Protein AF-A0AAV7DQA5-F1 (afdb_monomer_lite)

Secondary structure (DSSP, 8-state):
-HHHHTT-HHHHHHHHHTT--TT-B-TTS-BHHHHHHHT--HHHHHHHHHHHHHHTS---------------------------------------------------------------------------------------------SHHHHHHHHHHHHHHHHHHHHHHHHHHHHHHHHHHHHHHHHTT-------------------------------SHHHHHHHHHHHHHHHHHHHHHHHHHHHHHHHHHHHHHHHHHHHHHHHHTTTSSS----------------------------------------TT-HHHHHHHHHHHHHHHHHHHHHHHHHHHHHHHHHHHHHHHHHHHHHHHHHS-HHHHHHHHHHHHHHHHHHHHHHHHHHHHHHHHHHHHHHHHHHHHTT-S---THHHHHHHHHHHHHHHHHHHHHHHHHHHHHHHHHHHHHHTTS----------HHHHHHHHHHHHHHHHHHHHHHHHHHHHHHHHHHHHHHHHHHHHHHHHHS-HHHHHHHHHHHHHHHHHHHHHHHHHHHHHHHHHHHHHHHHHHHHHHHHHHHHHHHHHHHHHHHHHHHHHHHHHHHHHHHHHHHHHHHHHHHHHHHHHHHHHHHHHHHHHHHHHHHHHHHHHHHHHHHHHHHHHHHHHHHHHHHHHHHHHHHHHHHHHHHHHHHHHHHHHHHHHHHHHHHS-HHHHHHHHHHHHHHHHHHHHHHHHHHHHHHHHHHHHHHHHHHHHTT---HHHHHHHHHHHHHHHHHTT--

InterPro domains:
  IPR002110 Ankyrin repeat [PF13637] (2-49)
  IPR002110 Ankyrin repeat [PS50088] (1-27)
  IPR036770 Ankyrin repeat-containing domain superfamily [G3DSA:1.25.40.20] (1-74)
  IPR036770 Ankyrin repeat-containing domain superfamily [SSF48403] (2-50)
  IPR042420 Ankycorbin/UACA [PTHR24129] (221-778)

pLDDT: mean 71.49, std 23.99, range [23.84, 98.25]

Foldseek 3Di:
DVCLLVVPLVVLVVCVVVPPDQCDADPVRDGSLNSNVNNVHVNSNVVSVVSVVCVVPDDDDDDDDDDDDDDDDDDDDDDDDDDDDDDDDDDDDDDDDDDDDDDDDDDDDDDDDDDDDDDDDDDDDDDDDDDDDDDDDDDDDDDDDDDDPPVVVVVVVVVVVVVVVVVVVVVVVVVVVVVVVVVVVVVVVCVVVDDDDDDDDDDDDDDDDDDDDDDDDDDDDDDDDVVVVVVVVVVVVVVVVVVVVVVVVVVVVVVVVVVVVVVVVVVVVVVVVVVPPPDDDDDDDDDDDDDDDDDDDDDDDDDDDDDDDDDDDDDDDDDPDDPPVVVVVVVVVVVVVVVVVVVVVVVVVVVVVVVVVVVVVVVVVVVVVVVDDVVVVVVVVVVVVVVVVVVVVVVVVVVVVVVVVVVVVVVVVVVVVVVPPPPDPPPVVVVVVVVVVVVVVVVVVVVVVVVVVVVVVVVVVVVVPPDDDDDDDDDDDPVVVVVVVVVVVVVVVVVVVVVVVVVVVVVVVVVVVVVVVVVVVCVVVPCPVVVVVVVVVVVVVVVVVVVVVVVVVVVVVVVVVVVVVVVVVVVVVVVVVVVVVVVVVVVVVVVVVVVVVVVVVVVVVVVVVVVVVVVVVVVVVVVVVVVVVVVVVVVVVVVVVVVVVVVVVVVVVVVVVVVVVVVVVVVVVVVVVVVVVVVVVVVVVVVVVVVVVVVVVVVVVVVVVVPDVVVVVVVVVVVVVVVVVVVVVVVVVVVVVVVVVVVVVVQVVCVVVVHHDPVNVVVVVVVVVVVVVPVPPD

Organism: Engystomops pustulosus (NCBI:txid76066)

Sequence (778 aa):
MVACEAGNLSMVDALVQRGASLSASDALGHDSLHFARLSGNPHILSLLLSKTSQEHGMKSPTKPLQHDQVTRLSSERSGTPKKRKAPPPPPISPLQLSDLSSPLSSTSTPLSAKGEVFFSENSSKDDNSPYRREYRDRLSDSTEDSLLDVSSEADHQDTLSQLQAKVVSLTLLNKELQEKLQEKATTEALTDISCDSYHSTQADLNQSVAKNQDAKSPENSDTSFESQIEIVNNEHKLKVMEKTIEDMKIQLEESETKRKSLEDQIRLSYRESLSTETSEVASDMDLQSQGSPSDMKQDISFKPNLQRMSRVEQDEDGVMKTSAESLLVLEEFEALKREYQEVLAESERKENEMNDLRHQIDVVTQSIVNLVPIEKQEEMEKSYCAVIQQLNEENMKLNMKQQELLEEMKRLQKELESKTEPRSPVENGQMEEDMIKTVNDLTKQVNELSLLYSEAQAELEKMRQASLDVSPDFIHKEEHEKLLREVEEGKEKVESDLVDLASQHARILEEVCELKQQLDKEKGHTSTSEHVQVIEEHKLSIANMEMERNELREKIAIQESRIQSLQDELQQEKSMVQEATVTKQLLAERQVSLEDDISDLSTRVNDLLKERETFSVEKDQVIKELSKVKEEKESVRETLRNKEQELEELRRKHGKVQEDLAEVKRLSENTSKMDEDKDKKINELSKEVNKLRDALNSLSQLSFTTSTPKRQSQQLESLQQQVRQLQNQLVETKKQHQEIVSVYRMHLLYAVQGQMDEDVQKVLKQILTMCKSQSQKM

Radius of gyration: 95.24 Å; chains: 1; bounding box: 244×114×324 Å

Structure (mmCIF, N/CA/C/O backbone):
data_AF-A0AAV7DQA5-F1
#
_entry.id   AF-A0AAV7DQA5-F1
#
loop_
_atom_site.group_PDB
_atom_site.id
_atom_site.type_symbol
_atom_site.label_atom_id
_atom_site.label_alt_id
_atom_site.label_comp_id
_atom_site.label_asym_id
_atom_site.label_entity_id
_atom_site.label_seq_id
_atom_site.pdbx_PDB_ins_code
_atom_site.Cartn_x
_atom_site.Cartn_y
_atom_site.Cartn_z
_atom_site.occupancy
_atom_site.B_iso_or_equiv
_atom_site.auth_seq_id
_atom_site.auth_comp_id
_atom_site.auth_asym_id
_atom_site.auth_atom_id
_atom_site.pdbx_PDB_model_num
ATOM 1 N N . MET A 1 1 ? -22.056 23.029 9.380 1.00 87.31 1 MET A N 1
ATOM 2 C CA . MET A 1 1 ? -20.970 23.359 8.425 1.00 87.31 1 MET A CA 1
ATOM 3 C C . MET A 1 1 ? -19.965 22.213 8.411 1.00 87.31 1 MET A C 1
ATOM 5 O O . MET A 1 1 ? -20.412 21.133 8.058 1.00 87.31 1 MET A O 1
ATOM 9 N N . VAL A 1 2 ? -18.716 22.356 8.880 1.00 87.00 2 VAL A N 1
ATOM 10 C CA . VAL A 1 2 ? -17.639 21.339 8.733 1.00 87.00 2 VAL A CA 1
ATOM 11 C C . VAL A 1 2 ? -18.043 19.905 9.130 1.00 87.00 2 VAL A C 1
ATOM 13 O O . VAL A 1 2 ? -17.809 18.967 8.380 1.00 87.00 2 VAL A O 1
ATOM 16 N N . ALA A 1 3 ? -18.728 19.703 10.263 1.00 87.44 3 ALA A N 1
ATOM 17 C CA . ALA A 1 3 ? -19.201 18.366 10.664 1.00 87.44 3 ALA A CA 1
ATOM 18 C C . ALA A 1 3 ? -20.239 17.752 9.695 1.00 87.44 3 ALA A C 1
ATOM 20 O O . ALA A 1 3 ? -20.309 16.534 9.545 1.00 87.44 3 ALA A O 1
ATOM 21 N N . CYS A 1 4 ? -21.036 18.600 9.038 1.00 88.50 4 CYS A N 1
ATOM 22 C CA . CYS A 1 4 ? -22.019 18.214 8.027 1.00 88.50 4 CYS A CA 1
ATOM 23 C C . CYS A 1 4 ? -21.338 17.894 6.690 1.00 88.50 4 CYS A C 1
ATOM 25 O O . CYS A 1 4 ? -21.720 16.928 6.043 1.00 88.50 4 CYS A O 1
ATOM 27 N N . GLU A 1 5 ? -20.334 18.688 6.311 1.00 89.25 5 GLU A N 1
ATOM 28 C CA . GLU A 1 5 ? -19.494 18.528 5.116 1.00 89.25 5 GLU A CA 1
ATOM 29 C C . GLU A 1 5 ? -18.680 17.227 5.168 1.00 89.25 5 GLU A C 1
ATOM 31 O O . GLU A 1 5 ? -18.710 16.434 4.233 1.00 89.25 5 GLU A O 1
ATOM 36 N N . ALA A 1 6 ? -18.070 16.932 6.319 1.00 87.00 6 ALA A N 1
ATOM 37 C CA . ALA A 1 6 ? -17.367 15.678 6.592 1.00 87.00 6 ALA A CA 1
ATOM 38 C C . ALA A 1 6 ? -18.296 14.451 6.766 1.00 87.00 6 ALA A C 1
ATOM 40 O O . ALA A 1 6 ? -17.836 13.386 7.174 1.00 87.00 6 ALA A O 1
ATOM 41 N N . GLY A 1 7 ? -19.608 14.587 6.528 1.00 87.69 7 GLY A N 1
ATOM 42 C CA . GLY A 1 7 ? -20.570 13.476 6.535 1.00 87.69 7 GLY A CA 1
ATOM 43 C C . GLY A 1 7 ? -20.784 12.772 7.886 1.00 87.69 7 GLY A C 1
ATOM 44 O O . GLY A 1 7 ? -21.435 11.724 7.924 1.00 87.69 7 GLY A O 1
ATOM 45 N N . ASN A 1 8 ? -20.277 13.324 8.995 1.00 88.88 8 ASN A N 1
ATOM 46 C CA . ASN A 1 8 ? -20.232 12.663 10.302 1.00 88.88 8 ASN A CA 1
ATOM 47 C C . ASN A 1 8 ? -21.510 12.918 11.122 1.00 88.88 8 ASN A C 1
ATOM 49 O O . ASN A 1 8 ? -21.619 13.904 11.856 1.00 88.88 8 ASN A O 1
ATOM 53 N N . LEU A 1 9 ? -22.473 11.996 11.013 1.00 89.31 9 LEU A N 1
ATOM 54 C CA . LEU A 1 9 ? -23.780 12.087 11.672 1.00 89.31 9 LEU A CA 1
ATOM 55 C C . LEU A 1 9 ? -23.678 12.255 13.196 1.00 89.31 9 LEU A C 1
ATOM 57 O O . LEU A 1 9 ? -24.322 13.146 13.744 1.00 89.31 9 LEU A O 1
ATOM 61 N N . SER A 1 10 ? -22.852 11.449 13.868 1.00 88.69 10 SER A N 1
ATOM 62 C CA . SER A 1 10 ? -22.715 11.462 15.332 1.00 88.69 10 SER A CA 1
ATOM 63 C C . SER A 1 10 ? -22.167 12.793 15.852 1.00 88.69 10 SER A C 1
ATOM 65 O O . SER A 1 10 ? -22.614 13.295 16.882 1.00 88.69 10 SER A O 1
ATOM 67 N N . MET A 1 11 ? -21.225 13.401 15.121 1.00 87.31 11 MET A N 1
ATOM 68 C CA . MET A 1 11 ? -20.684 14.716 15.467 1.00 87.31 11 MET A CA 1
ATOM 69 C C . MET A 1 11 ? -21.691 15.841 15.197 1.00 87.31 11 MET A C 1
ATOM 71 O O . MET A 1 11 ? -21.760 16.785 15.983 1.00 87.31 11 MET A O 1
ATOM 75 N N . VAL A 1 12 ? -22.505 15.746 14.136 1.00 88.62 12 VAL A N 1
ATOM 76 C CA . VAL A 1 12 ? -23.594 16.711 13.902 1.00 88.62 12 VAL A CA 1
ATOM 77 C C . VAL A 1 12 ? -24.660 16.608 14.994 1.00 88.62 12 VAL A C 1
ATOM 79 O O . VAL A 1 12 ? -25.010 17.635 15.567 1.00 88.62 12 VAL A O 1
ATOM 82 N N . ASP A 1 13 ? -25.138 15.408 15.330 1.00 89.25 13 ASP A N 1
ATOM 83 C CA . ASP A 1 13 ? -26.149 15.213 16.378 1.00 89.25 13 ASP A CA 1
ATOM 84 C C . ASP A 1 13 ? -25.668 15.759 17.732 1.00 89.25 13 ASP A C 1
ATOM 86 O O . ASP A 1 13 ? -26.335 16.598 18.337 1.00 89.25 13 ASP A O 1
ATOM 90 N N . ALA A 1 14 ? -24.445 15.414 18.152 1.00 89.62 14 ALA A N 1
ATOM 91 C CA . ALA A 1 14 ? -23.853 15.940 19.381 1.00 89.62 14 ALA A CA 1
ATOM 92 C C . ALA A 1 14 ? -23.756 17.481 19.399 1.00 89.62 14 ALA A C 1
ATOM 94 O O . ALA A 1 14 ? -23.995 18.100 20.437 1.00 89.62 14 ALA A O 1
ATOM 95 N N . LEU A 1 15 ? -23.441 18.127 18.269 1.00 88.94 15 LEU A N 1
ATOM 96 C CA . LEU A 1 15 ? -23.412 19.593 18.163 1.00 88.94 15 LEU A CA 1
ATOM 97 C C . LEU A 1 15 ? -24.819 20.213 18.205 1.00 88.94 15 LEU A C 1
ATOM 99 O O . LEU A 1 15 ? -25.010 21.254 18.835 1.00 88.94 15 LEU A O 1
ATOM 103 N N . VAL A 1 16 ? -25.814 19.569 17.594 1.00 88.25 16 VAL A N 1
ATOM 104 C CA . VAL A 1 16 ? -27.214 20.025 17.611 1.00 88.25 16 VAL A CA 1
ATOM 105 C C . VAL A 1 16 ? -27.836 19.862 18.999 1.00 88.25 16 VAL A C 1
ATOM 107 O O . VAL A 1 16 ? -28.484 20.787 19.487 1.00 88.25 16 VAL A O 1
ATOM 110 N N . GLN A 1 17 ? -27.563 18.758 19.699 1.00 86.88 17 GLN A N 1
ATOM 111 C CA . GLN A 1 17 ? -27.948 18.567 21.104 1.00 86.88 17 GLN A CA 1
ATOM 112 C C . GLN A 1 17 ? -27.283 19.586 22.045 1.00 86.88 17 GLN A C 1
ATOM 114 O O . GLN A 1 17 ? -27.863 19.960 23.063 1.00 86.88 17 GLN A O 1
ATOM 119 N N . ARG A 1 18 ? -26.087 20.081 21.696 1.00 86.56 18 ARG A N 1
ATOM 120 C CA . ARG A 1 18 ? -25.384 21.167 22.406 1.00 86.56 18 ARG A CA 1
ATOM 121 C C . ARG A 1 18 ? -25.876 22.574 22.029 1.00 86.56 18 ARG A C 1
ATOM 123 O O . ARG A 1 18 ? -25.336 23.545 22.551 1.00 86.56 18 ARG A O 1
ATOM 130 N N . GLY A 1 19 ? -26.891 22.700 21.169 1.00 82.69 19 GLY A N 1
ATOM 131 C CA . GLY A 1 19 ? -27.507 23.981 20.811 1.00 82.69 19 GLY A CA 1
ATOM 132 C C . GLY A 1 19 ? -26.763 24.783 19.738 1.00 82.69 19 GLY A C 1
ATOM 133 O O . GLY A 1 19 ? -26.867 26.008 19.724 1.00 82.69 19 GLY A O 1
ATOM 134 N N . ALA A 1 20 ? -26.005 24.131 18.849 1.00 85.44 20 ALA A N 1
ATOM 135 C CA . ALA A 1 20 ? -25.398 24.806 17.700 1.00 85.44 20 ALA A CA 1
ATOM 136 C C . ALA A 1 20 ? -26.469 25.417 16.771 1.00 85.44 20 ALA A C 1
ATOM 138 O O . ALA A 1 20 ? -27.427 24.747 16.383 1.00 85.44 20 ALA A O 1
ATOM 139 N N . SER A 1 21 ? -26.291 26.682 16.384 1.00 81.81 21 SER A N 1
ATOM 140 C CA . SER A 1 21 ? -27.249 27.430 15.564 1.00 81.81 21 SER A CA 1
ATOM 141 C C . SER A 1 21 ? -27.302 26.916 14.121 1.00 81.81 21 SER A C 1
ATOM 143 O O . SER A 1 21 ? -26.366 27.079 13.338 1.00 81.81 21 SER A O 1
ATOM 145 N N . LEU A 1 22 ? -28.436 26.319 13.746 1.00 82.75 22 LEU A N 1
ATOM 146 C CA . LEU A 1 22 ? -28.625 25.727 12.417 1.00 82.75 22 LEU A CA 1
ATOM 147 C C . LEU A 1 22 ? -28.759 26.772 11.303 1.00 82.75 22 LEU A C 1
ATOM 149 O O . LEU A 1 22 ? -28.333 26.521 10.177 1.00 82.75 22 LEU A O 1
ATOM 153 N N . SER A 1 23 ? -29.295 27.947 11.641 1.00 79.88 23 SER A N 1
ATOM 154 C CA . SER A 1 23 ? -29.514 29.089 10.746 1.00 79.88 23 SER A CA 1
ATOM 155 C C . SER A 1 23 ? -28.291 29.997 10.557 1.00 79.88 23 SER A C 1
ATOM 157 O O . SER A 1 23 ? -28.413 31.062 9.954 1.00 79.88 23 SER A O 1
ATOM 159 N N . ALA A 1 24 ? -27.127 29.642 11.111 1.00 82.88 24 ALA A N 1
ATOM 160 C CA . ALA A 1 24 ? -25.890 30.370 10.849 1.00 82.88 24 ALA A CA 1
ATOM 161 C C . ALA A 1 24 ? -25.411 30.108 9.411 1.00 82.88 24 ALA A C 1
ATOM 163 O O . ALA A 1 24 ? -25.448 28.964 8.952 1.00 82.88 24 ALA A O 1
ATOM 164 N N . SER A 1 25 ? -24.918 31.151 8.740 1.00 89.06 25 SER A N 1
ATOM 165 C CA . SER A 1 25 ? -24.274 31.077 7.425 1.00 89.06 25 SER A CA 1
ATOM 166 C C . SER A 1 25 ? -22.779 31.389 7.514 1.00 89.06 25 SER A C 1
ATOM 168 O O . SER A 1 25 ? -22.353 32.140 8.395 1.00 89.06 25 SER A O 1
ATOM 170 N N . ASP A 1 26 ? -21.985 30.834 6.602 1.00 86.75 26 ASP A N 1
ATOM 171 C CA . ASP A 1 26 ? -20.574 31.189 6.430 1.00 86.75 26 ASP A CA 1
ATOM 172 C C . ASP A 1 26 ? -20.399 32.558 5.726 1.00 86.75 26 ASP A C 1
ATOM 174 O O . ASP A 1 26 ? -21.365 33.283 5.464 1.00 86.75 26 ASP A O 1
ATOM 178 N N . ALA A 1 27 ? -19.151 32.920 5.407 1.00 84.88 27 ALA A N 1
ATOM 179 C CA . ALA A 1 27 ? -18.816 34.155 4.690 1.00 84.88 27 ALA A CA 1
ATOM 180 C C . ALA A 1 27 ? -19.253 34.173 3.206 1.00 84.88 27 ALA A C 1
ATOM 182 O O . ALA A 1 27 ? -19.186 35.224 2.570 1.00 84.88 27 ALA A O 1
ATOM 183 N N . LEU A 1 28 ? -19.698 33.037 2.660 1.00 84.31 28 LEU A N 1
ATOM 184 C CA . LEU A 1 28 ? -20.232 32.882 1.303 1.00 84.31 28 LEU A CA 1
ATOM 185 C C . LEU A 1 28 ? -21.775 32.836 1.289 1.00 84.31 28 LEU A C 1
ATOM 187 O O . LEU A 1 28 ? -22.383 32.897 0.222 1.00 84.31 28 LEU A O 1
ATOM 191 N N . GLY A 1 29 ? -22.414 32.768 2.463 1.00 86.19 29 GLY A N 1
ATOM 192 C CA . GLY A 1 29 ? -23.865 32.668 2.628 1.00 86.19 29 GLY A CA 1
ATOM 193 C C . GLY A 1 29 ? -24.399 31.235 2.737 1.00 86.19 29 GLY A C 1
ATOM 194 O O . GLY A 1 29 ? -25.616 31.048 2.742 1.00 86.19 29 GLY A O 1
ATOM 195 N N . HIS A 1 30 ? -23.536 30.222 2.846 1.00 87.88 30 HIS A N 1
ATOM 196 C CA . HIS A 1 30 ? -23.939 28.821 2.974 1.00 87.88 30 HIS A CA 1
ATOM 197 C C . HIS A 1 30 ? -24.278 28.462 4.424 1.00 87.88 30 HIS A C 1
ATOM 199 O O . HIS A 1 30 ? -23.484 28.687 5.338 1.00 87.88 30 HIS A O 1
ATOM 205 N N . ASP A 1 31 ? -25.451 27.868 4.637 1.00 88.25 31 ASP A N 1
ATOM 206 C CA . ASP A 1 31 ? -25.908 27.387 5.941 1.00 88.25 31 ASP A CA 1
ATOM 207 C C . ASP A 1 31 ? -25.460 25.940 6.223 1.00 88.25 31 ASP A C 1
ATOM 209 O O . ASP A 1 31 ? -24.885 25.247 5.379 1.00 88.25 31 ASP A O 1
ATOM 213 N N . SER A 1 32 ? -25.742 25.426 7.425 1.00 87.75 32 SER A N 1
ATOM 214 C CA . SER A 1 32 ? -25.420 24.025 7.743 1.00 87.75 32 SER A CA 1
ATOM 215 C C . SER A 1 32 ? -26.210 22.999 6.914 1.00 87.75 32 SER A C 1
ATOM 217 O O . SER A 1 32 ? -25.778 21.848 6.830 1.00 87.75 32 SER A O 1
ATOM 219 N N . LEU A 1 33 ? -27.318 23.395 6.275 1.00 88.19 33 LEU A N 1
ATOM 220 C CA . LEU A 1 33 ? -28.106 22.538 5.388 1.00 88.19 33 LEU A CA 1
ATOM 221 C C . LEU A 1 33 ? -27.451 22.394 4.003 1.00 88.19 33 LEU A C 1
ATOM 223 O O . LEU A 1 33 ? -27.490 21.307 3.430 1.00 88.19 33 LEU A O 1
ATOM 227 N N . HIS A 1 34 ? -26.800 23.440 3.487 1.00 87.69 34 HIS A N 1
ATOM 228 C CA . HIS A 1 34 ? -26.013 23.411 2.253 1.00 87.69 34 HIS A CA 1
ATOM 229 C C . HIS A 1 34 ? -24.895 22.362 2.339 1.00 87.69 34 HIS A C 1
ATOM 231 O O . HIS A 1 34 ? -24.847 21.441 1.524 1.00 87.69 34 HIS A O 1
ATOM 237 N N . PHE A 1 35 ? -24.067 22.417 3.386 1.00 87.81 35 PHE A N 1
ATOM 238 C CA . PHE A 1 35 ? -22.996 21.435 3.607 1.00 87.81 35 PHE A CA 1
ATOM 239 C C . PHE A 1 35 ? -23.515 20.002 3.819 1.00 87.81 35 PHE A C 1
ATOM 241 O O . PHE A 1 35 ? -22.869 19.047 3.397 1.00 87.81 35 PHE A O 1
ATOM 248 N N . ALA A 1 36 ? -24.704 19.835 4.409 1.00 88.56 36 ALA A N 1
ATOM 249 C CA . ALA A 1 36 ? -25.362 18.531 4.521 1.00 88.56 36 ALA A CA 1
ATOM 250 C C . ALA A 1 36 ? -25.915 17.995 3.185 1.00 88.56 36 ALA A C 1
ATOM 252 O O . ALA A 1 36 ? -26.114 16.790 3.051 1.00 88.56 36 ALA A O 1
ATOM 253 N N . ARG A 1 37 ? -26.169 18.861 2.191 1.00 87.81 37 ARG A N 1
ATOM 254 C CA . ARG A 1 37 ? -26.486 18.436 0.815 1.00 87.81 37 ARG A CA 1
ATOM 255 C C . ARG A 1 37 ? -25.220 18.034 0.063 1.00 87.81 37 ARG A C 1
ATOM 257 O O . ARG A 1 37 ? -25.244 17.022 -0.627 1.00 87.81 37 ARG A O 1
ATOM 264 N N . LEU A 1 38 ? -24.129 18.789 0.230 1.00 87.44 38 LEU A N 1
ATOM 265 C CA . LEU A 1 38 ? -22.836 18.497 -0.402 1.00 87.44 38 LEU A CA 1
ATOM 266 C C . LEU A 1 38 ? -22.259 17.139 0.024 1.00 87.44 38 LEU A C 1
ATOM 268 O O . LEU A 1 38 ? -21.748 16.412 -0.820 1.00 87.44 38 LEU A O 1
ATOM 272 N N . SER A 1 39 ? -22.390 16.758 1.299 1.00 86.19 39 SER A N 1
ATOM 273 C CA . SER A 1 39 ? -21.899 15.463 1.797 1.00 86.19 39 SER A CA 1
ATOM 274 C C . SER A 1 39 ? -22.774 14.257 1.436 1.00 86.19 39 SER A C 1
ATOM 276 O O . SER A 1 39 ? -22.449 13.130 1.805 1.00 86.19 39 SER A O 1
ATOM 278 N N . GLY A 1 40 ? -23.903 14.469 0.749 1.00 83.31 40 GLY A N 1
ATOM 279 C CA . GLY A 1 40 ? -24.780 13.407 0.246 1.00 83.31 40 GLY A CA 1
ATOM 280 C C . GLY A 1 40 ? -25.472 12.543 1.309 1.00 83.31 40 GLY A C 1
ATOM 281 O O . GLY A 1 40 ? -26.176 11.604 0.944 1.00 83.31 40 GLY A O 1
ATOM 282 N N . ASN A 1 41 ? -25.306 12.826 2.607 1.00 86.50 41 ASN A N 1
ATOM 283 C CA . ASN A 1 41 ? -25.798 11.971 3.689 1.00 86.50 41 ASN A CA 1
ATOM 284 C C . ASN A 1 41 ? -27.268 12.303 4.055 1.00 86.50 41 ASN A C 1
ATOM 286 O O . ASN A 1 41 ? -27.527 13.320 4.715 1.00 86.50 41 ASN A O 1
ATOM 290 N N . PRO A 1 42 ? -28.253 11.447 3.703 1.00 84.94 42 PRO A N 1
ATOM 291 C CA . PRO A 1 42 ? -29.670 11.744 3.916 1.00 84.94 42 PRO A CA 1
ATOM 292 C C . PRO A 1 42 ? -30.061 11.779 5.400 1.00 84.94 42 PRO A C 1
ATOM 294 O O . PRO A 1 42 ? -31.023 12.459 5.759 1.00 84.94 42 PRO A O 1
ATOM 297 N N . HIS A 1 43 ? -29.318 11.103 6.281 1.00 85.62 43 HIS A N 1
ATOM 298 C CA . HIS A 1 43 ? -29.600 11.111 7.717 1.00 85.62 43 HIS A CA 1
ATOM 299 C C . HIS A 1 43 ? -29.237 12.453 8.359 1.00 85.62 43 HIS A C 1
ATOM 301 O O . HIS A 1 43 ? -29.997 12.949 9.189 1.00 85.62 43 HIS A O 1
ATOM 307 N N . ILE A 1 44 ? -28.143 13.091 7.923 1.00 87.50 44 ILE A N 1
ATOM 308 C CA . ILE A 1 44 ? -27.776 14.444 8.374 1.00 87.50 44 ILE A CA 1
ATOM 309 C C . ILE A 1 44 ? -28.825 15.454 7.902 1.00 87.50 44 ILE A C 1
ATOM 311 O O . ILE A 1 44 ? -29.289 16.274 8.695 1.00 87.50 44 ILE A O 1
ATOM 315 N N . LEU A 1 45 ? -29.267 15.355 6.643 1.00 86.81 45 LEU A N 1
ATOM 316 C CA . LEU A 1 45 ? -30.355 16.184 6.117 1.00 86.81 45 LEU A CA 1
ATOM 317 C C . LEU A 1 45 ? -31.654 16.001 6.913 1.00 86.81 45 LEU A C 1
ATOM 319 O O . LEU A 1 45 ? -32.257 16.989 7.326 1.00 86.81 45 LEU A O 1
ATOM 323 N N . SER A 1 46 ? -32.060 14.758 7.183 1.00 85.50 46 SER A N 1
ATOM 324 C CA . SER A 1 46 ? -33.260 14.461 7.974 1.00 85.50 46 SER A CA 1
ATOM 325 C C . SER A 1 46 ? -33.161 14.998 9.406 1.00 85.50 46 SER A C 1
ATOM 327 O O . SER A 1 46 ? -34.137 15.542 9.925 1.00 85.50 46 SER A O 1
ATOM 329 N N . LEU A 1 47 ? -31.992 14.891 10.046 1.00 86.62 47 LEU A N 1
ATOM 330 C CA . LEU A 1 47 ? -31.759 15.401 11.397 1.00 86.62 47 LEU A CA 1
ATOM 331 C C . LEU A 1 47 ? -31.897 16.930 11.434 1.00 86.62 47 LEU A C 1
ATOM 333 O O . LEU A 1 47 ? -32.690 17.454 12.219 1.00 86.62 47 LEU A O 1
ATOM 337 N N . LEU A 1 48 ? -31.216 17.642 10.531 1.00 84.94 48 LEU A N 1
ATOM 338 C CA . LEU A 1 48 ? -31.280 19.105 10.432 1.00 84.94 48 LEU A CA 1
ATOM 339 C C . LEU A 1 48 ? -32.691 19.615 10.087 1.00 84.94 48 LEU A C 1
ATOM 341 O O . LEU A 1 48 ? -33.162 20.578 10.696 1.00 84.94 48 LEU A O 1
ATOM 345 N N . LEU A 1 49 ? -33.398 18.954 9.164 1.00 83.81 49 LEU A N 1
ATOM 346 C CA . LEU A 1 49 ? -34.774 19.310 8.792 1.00 83.81 49 LEU A CA 1
ATOM 347 C C . LEU A 1 49 ? -35.768 19.050 9.934 1.00 83.81 49 LEU A C 1
ATOM 349 O O . LEU A 1 49 ? -36.650 19.873 10.180 1.00 83.81 49 LEU A O 1
ATOM 353 N N . SER A 1 50 ? -35.606 17.955 10.685 1.00 83.19 50 SER A N 1
ATOM 354 C CA . SER A 1 50 ? -36.453 17.676 11.853 1.00 83.19 50 SER A CA 1
ATOM 355 C C . SER A 1 50 ? -36.273 18.715 12.968 1.00 83.19 50 SER A C 1
ATOM 357 O O . SER A 1 50 ? -37.245 19.094 13.619 1.00 83.19 50 SER A O 1
ATOM 359 N N . LYS A 1 51 ? -35.047 19.224 13.161 1.00 77.06 51 LYS A N 1
ATOM 360 C CA . LYS A 1 51 ? -34.712 20.158 14.245 1.00 77.06 51 LYS A CA 1
ATOM 361 C C . LYS A 1 51 ? -35.045 21.610 13.911 1.00 77.06 51 LYS A C 1
ATOM 363 O O . LYS A 1 51 ? -35.655 22.277 14.741 1.00 77.06 51 LYS A O 1
ATOM 368 N N . THR A 1 52 ? -34.790 22.060 12.682 1.00 68.12 52 THR A N 1
ATOM 369 C CA . THR A 1 52 ? -35.294 23.363 12.193 1.00 68.12 52 THR A CA 1
ATOM 370 C C . THR A 1 52 ? -36.827 23.434 12.218 1.00 68.12 52 THR A C 1
ATOM 372 O O . THR A 1 52 ? -37.390 24.462 12.586 1.00 68.12 52 THR A O 1
ATOM 375 N N . SER A 1 53 ? -37.524 22.322 11.951 1.00 60.16 53 SER A N 1
ATOM 376 C CA . SER A 1 53 ? -38.991 22.249 12.073 1.00 60.16 53 SER A CA 1
ATOM 377 C C . SER A 1 53 ? -39.507 22.363 13.519 1.00 60.16 53 SER A C 1
ATOM 379 O O . SER A 1 53 ? -40.646 22.778 13.724 1.00 60.16 53 SER A O 1
ATOM 381 N N . GLN A 1 54 ? -38.697 22.027 14.534 1.00 56.00 54 GLN A N 1
ATOM 382 C CA . GLN A 1 54 ? -39.069 22.195 15.949 1.00 56.00 54 GLN A CA 1
ATOM 383 C C . GLN A 1 54 ? -38.895 23.643 16.445 1.00 56.00 54 GLN A C 1
ATOM 385 O O . GLN A 1 54 ? -39.602 24.059 17.364 1.00 56.00 54 GLN A O 1
ATOM 390 N N . GLU A 1 55 ? -38.009 24.431 15.830 1.00 45.31 55 GLU A N 1
ATOM 391 C CA . GLU A 1 55 ? -37.616 25.764 16.316 1.00 45.31 55 GLU A CA 1
ATOM 392 C C . GLU A 1 55 ? -38.741 26.815 16.204 1.00 45.31 55 GLU A C 1
ATOM 394 O O . GLU A 1 55 ? -38.863 27.699 17.051 1.00 45.31 55 GLU A O 1
ATOM 399 N N . HIS A 1 56 ? -39.657 26.665 15.240 1.00 42.19 56 HIS A N 1
ATOM 400 C CA . HIS A 1 56 ? -40.872 27.489 15.141 1.00 42.19 56 HIS A CA 1
ATOM 401 C C . HIS A 1 56 ? -42.016 27.063 16.089 1.00 42.19 56 HIS A C 1
ATOM 403 O O . HIS A 1 56 ? -43.059 27.719 16.121 1.00 42.19 56 HIS A O 1
ATOM 409 N N . GLY A 1 57 ? -41.859 25.973 16.851 1.00 40.38 57 GLY A N 1
ATOM 410 C CA . GLY A 1 57 ? -42.967 25.309 17.548 1.00 40.38 57 GLY A CA 1
ATOM 411 C C . GLY A 1 57 ? -43.242 25.733 18.997 1.00 40.38 57 GLY A C 1
ATOM 412 O O . GLY A 1 57 ? -44.349 25.495 19.480 1.00 40.38 57 GLY A O 1
ATOM 413 N N . MET A 1 58 ? -42.281 26.328 19.720 1.00 37.06 58 MET A N 1
ATOM 414 C CA . MET A 1 58 ? -42.376 26.457 21.187 1.00 37.06 58 MET A CA 1
ATOM 415 C C . MET A 1 58 ? -42.248 27.890 21.720 1.00 37.06 58 MET A C 1
ATOM 417 O O . MET A 1 58 ? -41.308 28.623 21.428 1.00 37.06 58 MET A O 1
ATOM 421 N N . LYS A 1 59 ? -43.219 28.276 22.557 1.00 35.56 59 LYS A N 1
ATOM 422 C CA . LYS A 1 59 ? -43.264 29.555 23.285 1.00 35.56 59 LYS A CA 1
ATOM 423 C C . LYS A 1 59 ? -42.549 29.418 24.635 1.00 35.56 59 LYS A C 1
ATOM 425 O O . LYS A 1 59 ? -42.654 28.380 25.281 1.00 35.56 59 LYS A O 1
ATOM 430 N N . SER A 1 60 ? -41.891 30.485 25.086 1.00 31.83 60 SER A N 1
ATOM 431 C CA . SER A 1 60 ? -41.289 30.587 26.428 1.00 31.83 60 SER A CA 1
ATOM 432 C C . SER A 1 60 ? -42.347 30.470 27.543 1.00 31.83 60 SER A C 1
ATOM 434 O O . SER A 1 60 ? -43.490 30.897 27.346 1.00 31.83 60 SER A O 1
ATOM 436 N N . PRO A 1 61 ? -42.011 29.861 28.700 1.00 39.62 61 PRO A N 1
ATOM 437 C CA . PRO A 1 61 ? -41.231 30.516 29.772 1.00 39.62 61 PRO A CA 1
ATOM 438 C C . PRO A 1 61 ? -40.095 29.602 30.328 1.00 39.62 61 PRO A C 1
ATOM 440 O O . PRO A 1 61 ? -39.983 28.455 29.923 1.00 39.62 61 PRO A O 1
ATOM 443 N N . THR A 1 62 ? -39.165 29.998 31.214 1.00 33.06 62 THR A N 1
ATOM 444 C CA . THR A 1 62 ? -39.347 30.605 32.555 1.00 33.06 62 THR A CA 1
ATOM 445 C C . THR A 1 62 ? -38.042 31.248 33.083 1.00 33.06 62 THR A C 1
ATOM 447 O O . THR A 1 62 ? -36.963 31.027 32.545 1.00 33.06 62 THR A O 1
ATOM 450 N N . LYS A 1 63 ? -38.143 32.082 34.130 1.00 31.42 63 LYS A N 1
ATOM 451 C CA . LYS A 1 63 ? -37.044 32.843 34.763 1.00 31.42 63 LYS A CA 1
ATOM 452 C C . LYS A 1 63 ? -36.174 31.975 35.702 1.00 31.42 63 LYS A C 1
ATOM 454 O O . LYS A 1 63 ? -36.753 31.174 36.433 1.00 31.42 63 LYS A O 1
ATOM 459 N N . PRO A 1 64 ? -34.854 32.223 35.817 1.00 31.61 64 PRO A N 1
ATOM 460 C CA . PRO A 1 64 ? -34.042 31.762 36.948 1.00 31.61 64 PRO A CA 1
ATOM 461 C C . PRO A 1 64 ? -34.183 32.682 38.183 1.00 31.61 64 PRO A C 1
ATOM 463 O O . PRO A 1 64 ? -34.540 33.857 38.056 1.00 31.61 64 PRO A O 1
ATOM 466 N N . LEU A 1 65 ? -33.877 32.150 39.374 1.00 32.06 65 LEU A N 1
ATOM 467 C CA . LEU A 1 65 ? -33.778 32.892 40.647 1.00 32.06 65 LEU A CA 1
ATOM 468 C C . LEU A 1 65 ? -32.303 33.128 41.064 1.00 32.06 65 LEU A C 1
ATOM 470 O O . LEU A 1 65 ? -31.392 32.856 40.289 1.00 32.06 65 LEU A O 1
ATOM 474 N N . GLN A 1 66 ? -32.078 33.730 42.239 1.00 32.84 66 GLN A N 1
ATOM 475 C CA . GLN A 1 66 ? -30.809 34.361 42.656 1.00 32.84 66 GLN A CA 1
ATOM 476 C C . GLN A 1 66 ? -29.970 33.547 43.672 1.00 32.84 66 GLN A C 1
ATOM 478 O O . GLN A 1 66 ? -30.458 32.577 44.242 1.00 32.84 66 GLN A O 1
ATOM 483 N N . HIS A 1 67 ? -28.769 34.079 43.969 1.00 28.41 67 HIS A N 1
ATOM 484 C CA . HIS A 1 67 ? -27.733 33.646 44.936 1.00 28.41 67 HIS A CA 1
ATOM 485 C C . HIS A 1 67 ? -26.882 32.413 44.539 1.00 28.41 67 HIS A C 1
ATOM 487 O O . HIS A 1 67 ? -27.357 31.536 43.831 1.00 28.41 67 HIS A O 1
ATOM 493 N N . ASP A 1 68 ? -25.598 32.313 44.923 1.00 29.44 68 ASP A N 1
ATOM 494 C CA . ASP A 1 68 ? -24.796 33.185 45.815 1.00 29.44 68 ASP A CA 1
ATOM 495 C C . ASP A 1 68 ? -23.412 33.593 45.227 1.00 29.44 68 ASP A C 1
ATOM 497 O O . ASP A 1 68 ? -23.068 33.277 44.091 1.00 29.44 68 ASP A O 1
ATOM 501 N N . GLN A 1 69 ? -22.654 34.384 45.990 1.00 33.88 69 GLN A N 1
ATOM 502 C CA . GLN A 1 69 ? -21.405 35.079 45.650 1.00 33.88 69 GLN A CA 1
ATOM 503 C C . GLN A 1 69 ? -20.161 34.168 45.583 1.00 33.88 69 GLN A C 1
ATOM 505 O O . GLN A 1 69 ? -20.091 33.183 46.308 1.00 33.88 69 GLN A O 1
ATOM 510 N N . VAL A 1 70 ? -19.102 34.618 44.880 1.00 30.48 70 VAL A N 1
ATOM 511 C CA . VAL A 1 70 ? -17.766 34.866 45.491 1.00 30.48 70 VAL A CA 1
ATOM 512 C C . VAL A 1 70 ? -16.809 35.662 44.562 1.00 30.48 70 VAL A C 1
ATOM 514 O O . VAL A 1 70 ? -16.380 35.212 43.511 1.00 30.48 70 VAL A O 1
ATOM 517 N N . THR A 1 71 ? -16.463 36.873 45.013 1.00 29.41 71 THR A N 1
ATOM 518 C CA . THR A 1 71 ? -15.127 37.521 44.969 1.00 29.41 71 THR A CA 1
ATOM 519 C C . THR A 1 71 ? -14.332 37.738 43.652 1.00 29.41 71 THR A C 1
ATOM 521 O O . THR A 1 71 ? -13.372 37.024 43.397 1.00 29.41 71 THR A O 1
ATOM 524 N N . ARG A 1 72 ? -14.522 38.940 43.056 1.00 30.31 72 ARG A N 1
ATOM 525 C CA . ARG A 1 72 ? -13.480 39.873 42.503 1.00 30.31 72 ARG A CA 1
ATOM 526 C C . ARG A 1 72 ? -12.657 39.407 41.259 1.00 30.31 72 ARG A C 1
ATOM 528 O O . ARG A 1 72 ? -12.709 38.249 40.895 1.00 30.31 72 ARG A O 1
ATOM 535 N N . LEU A 1 73 ? -11.899 40.242 40.520 1.00 31.03 73 LEU A N 1
ATOM 536 C CA . LEU A 1 73 ? -11.464 41.661 40.612 1.00 31.03 73 LEU A CA 1
ATOM 537 C C . LEU A 1 73 ? -11.577 42.381 39.234 1.00 31.03 73 LEU A C 1
ATOM 539 O O . LEU A 1 73 ? -11.446 41.714 38.222 1.00 31.03 73 LEU A O 1
ATOM 543 N N . SER A 1 74 ? -11.692 43.729 39.242 1.00 27.22 74 SER A N 1
ATOM 544 C CA . SER A 1 74 ? -11.118 44.747 38.297 1.00 27.22 74 SER A CA 1
ATOM 545 C C . SER A 1 74 ? -11.149 44.572 36.755 1.00 27.22 74 SER A C 1
ATOM 547 O O . SER A 1 74 ? -10.888 43.495 36.253 1.00 27.22 74 SER A O 1
ATOM 549 N N . SER A 1 75 ? -11.222 45.617 35.913 1.00 29.53 75 SER A N 1
ATOM 550 C CA . SER A 1 75 ? -11.523 47.066 36.030 1.00 29.53 75 SER A CA 1
ATOM 551 C C . SER A 1 75 ? -11.551 47.670 34.597 1.00 29.53 75 SER A C 1
ATOM 553 O O . SER A 1 75 ? -11.212 46.973 33.651 1.00 29.53 75 SER A O 1
ATOM 555 N N . GLU A 1 76 ? -11.856 48.970 34.469 1.00 30.22 76 GLU A N 1
ATOM 556 C CA . GLU A 1 76 ? -11.854 49.810 33.245 1.00 30.22 76 GLU A CA 1
ATOM 557 C C . GLU A 1 76 ? -13.067 49.669 32.279 1.00 30.22 76 GLU A C 1
ATOM 559 O O . GLU A 1 76 ? -13.551 48.576 32.027 1.00 30.22 76 GLU A O 1
ATOM 564 N N . ARG A 1 77 ? -13.638 50.751 31.700 1.00 33.75 77 ARG A N 1
ATOM 565 C CA . ARG A 1 77 ? -13.473 52.204 31.973 1.00 33.75 77 ARG A CA 1
ATOM 566 C C . ARG A 1 77 ? -14.600 53.080 31.378 1.00 33.75 77 ARG A C 1
ATOM 568 O O . ARG A 1 77 ? -14.901 52.991 30.200 1.00 33.75 77 ARG A O 1
ATOM 575 N N . SER A 1 78 ? -15.109 54.009 32.199 1.00 33.41 78 SER A N 1
ATOM 576 C CA . SER A 1 78 ? -15.788 55.288 31.865 1.00 33.41 78 SER A CA 1
ATOM 577 C C . SER A 1 78 ? -16.992 55.353 30.896 1.00 33.41 78 SER A C 1
ATOM 579 O O . SER A 1 78 ? -16.860 55.216 29.689 1.00 33.41 78 SER A O 1
ATOM 581 N N . GLY A 1 79 ? -18.127 55.858 31.405 1.00 33.62 79 GLY A N 1
ATOM 582 C CA . GLY A 1 79 ? -19.211 56.474 30.614 1.00 33.62 79 GLY A CA 1
ATOM 583 C C . GLY A 1 79 ? -20.332 57.008 31.522 1.00 33.62 79 GLY A C 1
ATOM 584 O O . GLY A 1 79 ? -20.803 56.271 32.380 1.00 33.62 79 GLY A O 1
ATOM 585 N N . THR A 1 80 ? -20.735 58.287 31.415 1.00 37.47 80 THR A N 1
ATOM 586 C CA . THR A 1 80 ? -21.664 58.929 32.388 1.00 37.47 80 THR A CA 1
ATOM 587 C C . THR A 1 80 ? -22.943 59.533 31.763 1.00 37.47 80 THR A C 1
ATOM 589 O O . THR A 1 80 ? -22.940 59.861 30.579 1.00 37.47 80 THR A O 1
ATOM 592 N N . PRO A 1 81 ? -24.060 59.675 32.523 1.00 50.62 81 PRO A N 1
ATOM 593 C CA . PRO A 1 81 ? -25.419 59.773 31.956 1.00 50.62 81 PRO A CA 1
ATOM 594 C C . PRO A 1 81 ? -26.080 61.169 32.047 1.00 50.62 81 PRO A C 1
ATOM 596 O O . PRO A 1 81 ? -25.586 62.051 32.754 1.00 50.62 81 PRO A O 1
ATOM 599 N N . LYS A 1 82 ? -27.271 61.352 31.431 1.00 36.97 82 LYS A N 1
ATOM 600 C CA . LYS A 1 82 ? -28.223 62.458 31.735 1.00 36.97 82 LYS A CA 1
ATOM 601 C C . LYS A 1 82 ? -29.666 62.265 31.192 1.00 36.97 82 LYS A C 1
ATOM 603 O O . LYS A 1 82 ? -29.849 62.325 29.990 1.00 36.97 82 LYS A O 1
ATOM 608 N N . LYS A 1 83 ? -30.656 62.300 32.115 1.00 34.09 83 LYS A N 1
ATOM 609 C CA . LYS A 1 83 ? -31.952 63.063 32.073 1.00 34.09 83 LYS A CA 1
ATOM 610 C C . LYS A 1 83 ? -33.024 62.743 30.983 1.00 34.09 83 LYS A C 1
ATOM 612 O O . LYS A 1 83 ? -32.667 62.420 29.870 1.00 34.09 83 LYS A O 1
ATOM 617 N N . ARG A 1 84 ? -34.350 62.966 31.166 1.00 39.16 84 ARG A N 1
ATOM 618 C CA . ARG A 1 84 ? -35.303 63.030 32.327 1.00 39.16 84 ARG A CA 1
ATOM 619 C C . ARG A 1 84 ? -36.759 63.283 31.811 1.00 39.16 84 ARG A C 1
ATOM 621 O O . ARG A 1 84 ? -36.901 63.941 30.790 1.00 39.16 84 ARG A O 1
ATOM 628 N N . LYS A 1 85 ? -37.780 63.013 32.658 1.00 33.50 85 LYS A N 1
ATOM 629 C CA . LYS A 1 85 ? -39.183 63.559 32.659 1.00 33.50 85 LYS A CA 1
ATOM 630 C C . LYS A 1 85 ? -40.254 62.825 31.794 1.00 33.50 85 LYS A C 1
ATOM 632 O O . LYS A 1 85 ? -39.901 61.954 31.015 1.00 33.50 85 LYS A O 1
ATOM 637 N N . ALA A 1 86 ? -41.550 63.107 32.045 1.00 31.98 86 ALA A N 1
ATOM 638 C CA . ALA A 1 86 ? -42.745 62.342 31.599 1.00 31.98 86 ALA A CA 1
ATOM 639 C C . ALA A 1 86 ? -44.034 63.251 31.438 1.00 31.98 86 ALA A C 1
ATOM 641 O O . ALA A 1 86 ? -43.821 64.443 31.222 1.00 31.98 86 ALA A O 1
ATOM 642 N N . PRO A 1 87 ? -45.316 62.777 31.498 1.00 54.47 87 PRO A N 1
ATOM 643 C CA . PRO A 1 87 ? -46.392 62.854 30.459 1.00 54.47 87 PRO A CA 1
ATOM 644 C C . PRO A 1 87 ? -47.557 63.843 30.866 1.00 54.47 87 PRO A C 1
ATOM 646 O O . PRO A 1 87 ? -47.206 64.754 31.621 1.00 54.47 87 PRO A O 1
ATOM 649 N N . PRO A 1 88 ? -48.896 63.759 30.532 1.00 48.44 88 PRO A N 1
ATOM 650 C CA . PRO A 1 88 ? -49.708 62.829 29.690 1.00 48.44 88 PRO A CA 1
ATOM 651 C C . PRO A 1 88 ? -50.672 63.368 28.543 1.00 48.44 88 PRO A C 1
ATOM 653 O O . PRO A 1 88 ? -50.147 63.448 27.437 1.00 48.44 88 PRO A O 1
ATOM 656 N N . PRO A 1 89 ? -52.027 63.594 28.643 1.00 51.53 89 PRO A N 1
ATOM 657 C CA . PRO A 1 89 ? -53.016 63.127 27.611 1.00 51.53 89 PRO A CA 1
ATOM 658 C C . PRO A 1 89 ? -54.069 64.201 27.142 1.00 51.53 89 PRO A C 1
ATOM 660 O O . PRO A 1 89 ? -53.832 65.371 27.452 1.00 51.53 89 PRO A O 1
ATOM 663 N N . PRO A 1 90 ? -55.273 63.915 26.539 1.00 60.00 90 PRO A N 1
ATOM 664 C CA . PRO A 1 90 ? -55.890 62.744 25.837 1.00 60.00 90 PRO A CA 1
ATOM 665 C C . PRO A 1 90 ? -56.248 63.129 24.343 1.00 60.00 90 PRO A C 1
ATOM 667 O O . PRO A 1 90 ? -55.298 63.583 23.711 1.00 60.00 90 PRO A O 1
ATOM 670 N N . PRO A 1 91 ? -57.481 63.125 23.726 1.00 48.72 91 PRO A N 1
ATOM 671 C CA . PRO A 1 91 ? -58.736 62.310 23.799 1.00 48.72 91 PRO A CA 1
ATOM 672 C C . PRO A 1 91 ? -59.472 61.911 22.452 1.00 48.72 91 PRO A C 1
ATOM 674 O O . PRO A 1 91 ? -59.342 62.586 21.441 1.00 48.72 91 PRO A O 1
ATOM 677 N N . ILE A 1 92 ? -60.416 60.941 22.538 1.00 33.66 92 ILE A N 1
ATOM 678 C CA . ILE A 1 92 ? -61.669 60.719 21.726 1.00 33.66 92 ILE A CA 1
ATOM 679 C C . ILE A 1 92 ? -61.606 60.172 20.255 1.00 33.66 92 ILE A C 1
ATOM 681 O O . ILE A 1 92 ? -60.643 60.353 19.524 1.00 33.66 92 ILE A O 1
ATOM 685 N N . SER A 1 93 ? -62.661 59.412 19.888 1.00 34.41 93 SER A N 1
ATOM 686 C CA . SER A 1 93 ? -62.892 58.473 18.742 1.00 34.41 93 SER A CA 1
ATOM 687 C C . SER A 1 93 ? -63.794 59.084 17.610 1.00 34.41 93 SER A C 1
ATOM 689 O O . SER A 1 93 ? -63.976 60.300 17.691 1.00 34.41 93 SER A O 1
ATOM 691 N N . PRO A 1 94 ? -64.443 58.372 16.622 1.00 47.03 94 PRO A N 1
ATOM 692 C CA . PRO A 1 94 ? -64.590 56.914 16.327 1.00 47.03 94 PRO A CA 1
ATOM 693 C C . PRO A 1 94 ? -64.591 56.464 14.814 1.00 47.03 94 PRO A C 1
ATOM 695 O O . PRO A 1 94 ? -64.311 57.259 13.927 1.00 47.03 94 PRO A O 1
ATOM 698 N N . LEU A 1 95 ? -65.021 55.199 14.571 1.00 31.53 95 LEU A N 1
ATOM 699 C CA . LEU A 1 95 ? -65.572 54.547 13.341 1.00 31.53 95 LEU A CA 1
ATOM 700 C C . LEU A 1 95 ? -64.652 53.764 12.359 1.00 31.53 9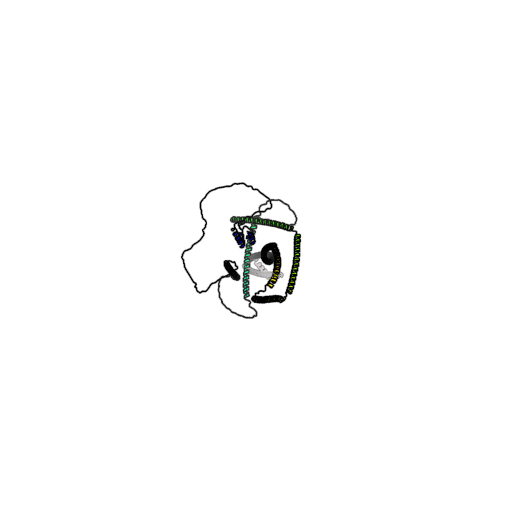5 LEU A C 1
ATOM 702 O O . LEU A 1 95 ? -63.915 54.370 11.599 1.00 31.53 95 LEU A O 1
ATOM 706 N N . GLN A 1 96 ? -64.902 52.432 12.299 1.00 34.81 96 GLN A N 1
ATOM 707 C CA . GLN A 1 96 ? -64.958 51.514 11.119 1.00 34.81 96 GLN A CA 1
ATOM 708 C C . GLN A 1 96 ? -63.710 51.329 10.212 1.00 34.81 96 GLN A C 1
ATOM 710 O O . GLN A 1 96 ? -62.917 52.243 10.055 1.00 34.81 96 GLN A O 1
ATOM 715 N N . LEU A 1 97 ? -63.441 50.193 9.537 1.00 31.27 97 LEU A N 1
ATOM 716 C CA . LEU A 1 97 ? -63.969 48.797 9.433 1.00 31.27 97 LEU A CA 1
ATOM 717 C C . LEU A 1 97 ? -62.717 47.874 9.156 1.00 31.27 97 LEU A C 1
ATOM 719 O O . LEU A 1 97 ? -61.607 48.399 9.138 1.00 31.27 97 LEU A O 1
ATOM 723 N N . SER A 1 98 ? -62.714 46.542 8.958 1.00 30.98 98 SER A N 1
ATOM 724 C CA . SER A 1 98 ? -63.761 45.541 8.668 1.00 30.98 98 SER A CA 1
ATOM 725 C C . SER A 1 98 ? -63.483 44.182 9.346 1.00 30.98 98 SER A C 1
ATOM 727 O O . SER A 1 98 ? -62.341 43.739 9.384 1.00 30.98 98 SER A O 1
ATOM 729 N N . ASP A 1 99 ? -64.555 43.559 9.830 1.00 27.34 99 ASP A N 1
ATOM 730 C CA . ASP A 1 99 ? -64.901 42.139 10.047 1.00 27.34 99 ASP A CA 1
ATOM 731 C C . ASP A 1 99 ? -63.843 41.008 10.147 1.00 27.34 99 ASP A C 1
ATOM 733 O O . ASP A 1 99 ? -63.010 40.777 9.273 1.00 27.34 99 ASP A O 1
ATOM 737 N N . LEU A 1 100 ? -64.046 40.167 11.173 1.00 29.06 100 LEU A N 1
ATOM 738 C CA . LEU A 1 100 ? -63.569 38.784 11.305 1.00 29.06 100 LEU A CA 1
ATOM 739 C C . LEU A 1 100 ? -64.689 37.901 11.897 1.00 29.06 100 LEU A C 1
ATOM 741 O O . LEU A 1 100 ? -65.507 38.390 12.671 1.00 29.06 100 LEU A O 1
ATOM 745 N N . SER A 1 101 ? -64.571 36.582 11.687 1.00 29.81 101 SER A N 1
ATOM 746 C CA . SER A 1 101 ? -65.212 35.475 12.441 1.00 29.81 101 SER A CA 1
ATOM 747 C C . SER A 1 101 ? -66.611 34.979 12.020 1.00 29.81 101 SER A C 1
ATOM 749 O O . SER A 1 101 ? -67.603 35.686 12.119 1.00 29.81 101 SER A O 1
ATOM 751 N N . SER A 1 102 ? -66.638 33.691 11.649 1.00 36.94 102 SER A N 1
ATOM 752 C CA . SER A 1 102 ? -67.471 32.578 12.166 1.00 36.94 102 SER A CA 1
ATOM 753 C C . SER A 1 102 ? -68.938 32.782 12.588 1.00 36.94 102 SER A C 1
ATOM 755 O O . SER A 1 102 ? -69.272 33.703 13.329 1.00 36.94 102 SER A O 1
ATOM 757 N N . PRO A 1 103 ? -69.770 31.747 12.356 1.00 44.44 103 PRO A N 1
ATOM 758 C CA . PRO A 1 103 ? -70.534 31.191 13.483 1.00 44.44 103 PRO A CA 1
ATOM 759 C C . PRO A 1 103 ? -70.563 29.647 13.555 1.00 44.44 103 PRO A C 1
ATOM 761 O O . PRO A 1 103 ? -70.054 28.940 12.689 1.00 44.44 103 PRO A O 1
ATOM 764 N N . LEU A 1 104 ? -71.167 29.140 14.635 1.00 29.66 104 LEU A N 1
ATOM 765 C CA . LEU A 1 104 ? -71.340 27.723 14.978 1.00 29.66 104 LEU A CA 1
ATOM 766 C C . LEU A 1 104 ? -72.767 27.206 14.679 1.00 29.66 104 LEU A C 1
ATOM 768 O O . LEU A 1 104 ? -73.710 27.983 14.567 1.00 29.66 104 LEU A O 1
ATOM 772 N N . SER A 1 105 ? -72.912 25.877 14.731 1.00 28.08 105 SER A N 1
ATOM 773 C CA . SER A 1 105 ? -74.103 25.141 15.204 1.00 28.08 105 SER A CA 1
ATOM 774 C C . SER A 1 105 ? -75.420 25.117 14.394 1.00 28.08 105 SER A C 1
ATOM 776 O O . SER A 1 105 ? -76.344 25.885 14.639 1.00 28.08 105 SER A O 1
ATOM 778 N N . SER A 1 106 ? -75.616 23.963 13.738 1.00 28.06 106 SER A N 1
ATOM 779 C CA . SER A 1 106 ? -76.672 22.974 14.079 1.00 28.06 106 SER A CA 1
ATOM 780 C C . SER A 1 106 ? -78.094 23.027 13.465 1.00 28.06 106 SER A C 1
ATOM 782 O O . SER A 1 106 ? -78.724 24.069 13.337 1.00 28.06 106 SER A O 1
ATOM 784 N N . THR A 1 107 ? -78.632 21.807 13.282 1.00 26.09 107 THR A N 1
ATOM 785 C CA . THR A 1 107 ? -80.049 21.376 13.133 1.00 26.09 107 THR A CA 1
ATOM 786 C C . THR A 1 107 ? -80.752 21.380 11.757 1.00 26.09 107 THR A C 1
ATOM 788 O O . THR A 1 107 ? -80.649 22.299 10.957 1.00 26.09 107 THR A O 1
ATOM 791 N N . SER A 1 108 ? -81.557 20.318 11.565 1.00 29.30 108 SER A N 1
ATOM 792 C CA . SER A 1 108 ? -82.664 20.110 10.599 1.00 29.30 108 SER A CA 1
ATOM 793 C C . SER A 1 108 ? -82.416 20.103 9.072 1.00 29.30 108 SER A C 1
ATOM 795 O O . SER A 1 108 ? -82.422 21.124 8.397 1.00 29.30 108 SER A O 1
ATOM 797 N N . THR A 1 109 ? -82.411 18.881 8.524 1.00 31.09 109 THR A N 1
ATOM 798 C CA . THR A 1 109 ? -83.012 18.448 7.233 1.00 31.09 109 THR A CA 1
ATOM 799 C C . THR A 1 109 ? -84.529 18.774 7.150 1.00 31.09 109 THR A C 1
ATOM 801 O O . THR A 1 109 ? -85.086 19.056 8.215 1.00 31.09 109 THR A O 1
ATOM 804 N N . PRO A 1 110 ? -85.265 18.656 6.003 1.00 52.53 110 PRO A N 1
ATOM 805 C CA . PRO A 1 110 ? -85.048 17.738 4.857 1.00 52.53 110 PRO A CA 1
ATOM 806 C C . PRO A 1 110 ? -85.389 18.307 3.443 1.00 52.53 110 PRO A C 1
ATOM 808 O O . PRO A 1 110 ? -85.528 19.513 3.280 1.00 52.53 110 PRO A O 1
ATOM 811 N N . LEU A 1 111 ? -85.609 17.401 2.463 1.00 28.20 111 LEU A N 1
ATOM 812 C CA . LEU A 1 111 ? -86.162 17.590 1.093 1.00 28.20 111 LEU A CA 1
ATOM 813 C C . LEU A 1 111 ? -85.166 18.066 -0.002 1.00 28.20 111 LEU A C 1
ATOM 815 O O . LEU A 1 111 ? -84.279 18.853 0.286 1.00 28.20 111 LEU A O 1
ATOM 819 N N . SER A 1 112 ? -85.274 17.678 -1.292 1.00 29.30 112 SER A N 1
ATOM 820 C CA . SER A 1 112 ? -85.967 16.526 -1.926 1.00 29.30 112 SER A CA 1
ATOM 821 C C . SER A 1 112 ? -85.577 16.324 -3.417 1.00 29.30 112 SER A C 1
ATOM 823 O O . SER A 1 112 ? -85.534 17.292 -4.168 1.00 29.30 112 SER A O 1
ATOM 825 N N . ALA A 1 113 ? -85.470 15.050 -3.834 1.00 26.80 113 ALA A N 1
ATOM 826 C CA . ALA A 1 113 ? -85.707 14.482 -5.181 1.00 26.80 113 ALA A CA 1
ATOM 827 C C . ALA A 1 113 ? -84.755 14.728 -6.389 1.00 26.80 113 ALA A C 1
ATOM 829 O O . ALA A 1 113 ? -84.278 15.827 -6.641 1.00 26.80 113 ALA A O 1
ATOM 830 N N . LYS A 1 114 ? -84.691 13.667 -7.227 1.00 31.33 114 LYS A N 1
ATOM 831 C CA . LYS A 1 114 ? -84.122 13.510 -8.593 1.00 31.33 114 LYS A CA 1
ATOM 832 C C . LYS A 1 114 ? -82.579 13.483 -8.716 1.00 31.33 114 LYS A C 1
ATOM 834 O O . LYS A 1 114 ? -81.924 14.447 -8.353 1.00 31.33 114 LYS A O 1
ATOM 839 N N . GLY A 1 115 ? -81.962 12.442 -9.293 1.00 28.80 115 GLY A N 1
ATOM 840 C CA . GLY A 1 115 ? -82.503 11.125 -9.679 1.00 28.80 115 GLY A CA 1
ATOM 841 C C . GLY A 1 115 ? -81.538 10.253 -10.507 1.00 28.80 115 GLY A C 1
ATOM 842 O O . GLY A 1 115 ? -80.725 10.814 -11.227 1.00 28.80 115 GLY A O 1
ATOM 843 N N . GLU A 1 116 ? -81.736 8.922 -10.417 1.00 35.12 116 GLU A N 1
ATOM 844 C CA . GLU A 1 116 ? -81.696 7.915 -11.517 1.00 35.12 116 GLU A CA 1
ATOM 845 C C . GLU A 1 116 ? -80.355 7.662 -12.280 1.00 35.12 116 GLU A C 1
ATOM 847 O O . GLU A 1 116 ? -79.586 8.582 -12.513 1.00 35.12 116 GLU A O 1
ATOM 852 N N . VAL A 1 117 ? -79.943 6.439 -12.689 1.00 30.45 117 VAL A N 1
ATOM 853 C CA . VAL A 1 117 ? -80.642 5.187 -13.105 1.00 30.45 117 VAL A CA 1
ATOM 854 C C . VAL A 1 117 ? -79.795 3.904 -12.810 1.00 30.45 117 VAL A C 1
ATOM 856 O O . VAL A 1 117 ? -78.669 3.863 -13.283 1.00 30.45 117 VAL A O 1
ATOM 859 N N . PHE A 1 118 ? -80.379 2.869 -12.152 1.00 29.55 118 PHE A N 1
ATOM 860 C CA . PHE A 1 118 ? -80.162 1.374 -12.215 1.00 29.55 118 PHE A CA 1
ATOM 861 C C . PHE A 1 118 ? -78.732 0.734 -12.245 1.00 29.55 118 PHE A C 1
ATOM 863 O O . PHE A 1 118 ? -77.746 1.408 -12.493 1.00 29.55 118 PHE A O 1
ATOM 870 N N . PHE A 1 119 ? -78.486 -0.579 -12.026 1.00 30.50 119 PHE A N 1
ATOM 871 C CA . PHE A 1 119 ? -79.257 -1.809 -11.660 1.00 30.50 119 PHE A CA 1
ATOM 872 C C . PHE A 1 119 ? -78.673 -2.360 -10.312 1.00 30.50 119 PHE A C 1
ATOM 874 O O . PHE A 1 119 ? -77.521 -2.061 -10.012 1.00 30.50 119 PHE A O 1
ATOM 881 N N . SER A 1 120 ? -79.380 -3.019 -9.371 1.00 32.91 120 SER A N 1
ATOM 882 C CA . SER A 1 120 ? -80.075 -4.339 -9.402 1.00 32.91 120 SER A CA 1
ATOM 883 C C . SER A 1 120 ? -79.136 -5.527 -9.718 1.00 32.91 120 SER A C 1
ATOM 885 O O . SER A 1 120 ? -78.301 -5.405 -10.603 1.00 32.91 120 SER A O 1
ATOM 887 N N . GLU A 1 121 ? -79.196 -6.724 -9.111 1.00 27.58 121 GLU A N 1
ATOM 888 C CA . GLU A 1 121 ? -79.975 -7.338 -7.999 1.00 27.58 121 GLU A CA 1
ATOM 889 C C . GLU A 1 121 ? -79.276 -8.700 -7.641 1.00 27.58 121 GLU A C 1
ATOM 891 O O . GLU A 1 121 ? -78.322 -9.052 -8.330 1.00 27.58 121 GLU A O 1
ATOM 896 N N . ASN A 1 122 ? -79.590 -9.552 -6.645 1.00 28.50 122 ASN A N 1
ATOM 897 C CA . ASN A 1 122 ? -80.679 -9.710 -5.658 1.00 28.50 122 ASN A CA 1
ATOM 898 C C . ASN A 1 122 ? -80.200 -10.603 -4.466 1.00 28.50 122 ASN A C 1
ATOM 900 O O . ASN A 1 122 ? -79.147 -11.230 -4.585 1.00 28.50 122 ASN A O 1
ATOM 904 N N . SER A 1 123 ? -80.991 -10.795 -3.393 1.00 23.84 123 SER A N 1
ATOM 905 C CA . SER A 1 123 ? -80.871 -11.989 -2.516 1.00 23.84 123 SER A CA 1
ATOM 906 C C . SER A 1 123 ? -82.171 -12.386 -1.777 1.00 23.84 123 SER A C 1
ATOM 908 O O . SER A 1 123 ? -82.820 -11.590 -1.103 1.00 23.84 123 SER A O 1
ATOM 910 N N . SER A 1 124 ? -82.538 -13.666 -1.893 1.00 31.53 124 SER A N 1
ATOM 911 C CA . SER A 1 124 ? -83.644 -14.355 -1.198 1.00 31.53 124 SER A CA 1
ATOM 912 C C . SER A 1 124 ? -83.054 -15.296 -0.131 1.00 31.53 124 SER A C 1
ATOM 914 O O . SER A 1 124 ? -82.138 -16.040 -0.462 1.00 31.53 124 SER A O 1
ATOM 916 N N . LYS A 1 125 ? -83.391 -15.176 1.163 1.00 33.03 125 LYS A N 1
ATOM 917 C CA . LYS A 1 125 ? -84.595 -15.693 1.867 1.00 33.03 125 LYS A CA 1
ATOM 918 C C . LYS A 1 125 ? -84.546 -17.197 2.218 1.00 33.03 125 LYS A C 1
ATOM 920 O O . LYS A 1 125 ? -83.858 -17.960 1.557 1.00 33.03 125 LYS A O 1
ATOM 925 N N . ASP A 1 126 ? -85.360 -17.539 3.225 1.00 28.72 126 ASP A N 1
ATOM 926 C CA . ASP A 1 126 ? -85.757 -18.871 3.728 1.00 28.72 126 ASP A CA 1
ATOM 927 C C . ASP A 1 126 ? -84.771 -19.589 4.693 1.00 28.72 126 ASP A C 1
ATOM 929 O O . ASP A 1 126 ? -83.567 -19.591 4.461 1.00 28.72 126 ASP A O 1
ATOM 933 N N . ASP A 1 127 ? -85.199 -20.246 5.790 1.00 29.23 127 ASP A N 1
ATOM 934 C CA . ASP A 1 127 ? -86.426 -20.087 6.613 1.00 29.23 127 ASP A CA 1
ATOM 935 C C . ASP A 1 127 ? -86.282 -20.793 8.003 1.00 29.23 127 ASP A C 1
ATOM 937 O O . ASP A 1 127 ? -85.387 -21.613 8.169 1.00 29.23 127 ASP A O 1
ATOM 941 N N . ASN A 1 128 ? -87.207 -20.541 8.952 1.00 27.11 128 ASN A N 1
ATOM 942 C CA . ASN A 1 128 ? -87.487 -21.258 10.233 1.00 27.11 128 ASN A CA 1
ATOM 943 C C . ASN A 1 128 ? -86.344 -21.406 11.287 1.00 27.11 128 ASN A C 1
ATOM 945 O O . ASN A 1 128 ? -85.317 -22.009 11.018 1.00 27.11 128 ASN A O 1
ATOM 949 N N . SER A 1 129 ? -86.394 -20.907 12.540 1.00 29.20 129 SER A N 1
ATOM 950 C CA . SER A 1 129 ? -87.457 -20.773 13.578 1.00 29.20 129 SER A CA 1
ATOM 951 C C . SER A 1 129 ? -87.888 -22.100 14.261 1.00 29.20 129 SER A C 1
ATOM 953 O O . SER A 1 129 ? -87.887 -23.123 13.579 1.00 29.20 129 SER A O 1
ATOM 955 N N . PRO A 1 130 ? -88.374 -22.132 15.536 1.00 53.59 130 PRO A N 1
ATOM 956 C CA . PRO A 1 130 ? -88.229 -21.205 16.686 1.00 53.59 130 PRO A CA 1
ATOM 957 C C . PRO A 1 130 ? -88.042 -21.943 18.068 1.00 53.59 130 PRO A C 1
ATOM 959 O O . PRO A 1 130 ? -87.621 -23.093 18.090 1.00 53.59 130 PRO A O 1
ATOM 962 N N . TYR A 1 131 ? -88.447 -21.311 19.200 1.00 28.64 131 TYR A N 1
ATOM 963 C CA . TYR A 1 131 ? -88.573 -21.819 20.606 1.00 28.64 131 TYR A CA 1
ATOM 964 C C . TYR A 1 131 ? -87.289 -21.837 21.491 1.00 28.64 131 TYR A C 1
ATOM 966 O O . TYR A 1 131 ? -86.245 -22.266 21.028 1.00 28.64 131 TYR A O 1
ATOM 974 N N . ARG A 1 132 ? -87.286 -21.454 22.795 1.00 28.91 132 ARG A N 1
ATOM 975 C CA . ARG A 1 132 ? -88.251 -20.708 23.665 1.00 28.91 132 ARG A CA 1
ATOM 976 C C . ARG A 1 132 ? -87.623 -20.337 25.045 1.00 28.91 132 ARG A C 1
ATOM 978 O O . ARG A 1 132 ? -86.760 -21.068 25.498 1.00 28.91 132 ARG A O 1
ATOM 985 N N . ARG A 1 133 ? -88.228 -19.364 25.763 1.00 30.62 133 ARG A N 1
ATOM 986 C CA . ARG A 1 133 ? -88.464 -19.325 27.244 1.00 30.62 133 ARG A CA 1
ATOM 987 C C . ARG A 1 133 ? -87.229 -19.376 28.176 1.00 30.62 133 ARG A C 1
ATOM 989 O O . ARG A 1 133 ? -86.684 -20.444 28.392 1.00 30.62 133 ARG A O 1
ATOM 996 N N . GLU A 1 134 ? -86.720 -18.238 28.664 1.00 30.56 134 GLU A N 1
ATOM 997 C CA . GLU A 1 134 ? -87.133 -17.460 29.874 1.00 30.56 134 GLU A CA 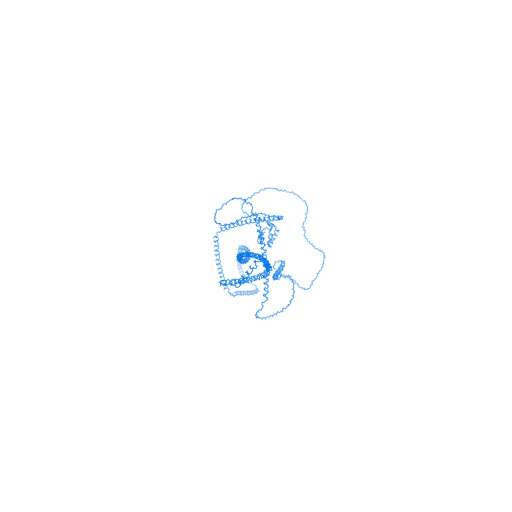1
ATOM 998 C C . GLU A 1 134 ? -86.759 -18.091 31.240 1.00 30.56 134 GLU A C 1
ATOM 1000 O O . GLU A 1 134 ? -86.910 -19.293 31.425 1.00 30.56 134 GLU A O 1
ATOM 1005 N N . TYR A 1 135 ? -86.462 -17.206 32.214 1.00 30.62 135 TYR A N 1
ATOM 1006 C CA . TYR A 1 135 ? -86.358 -17.406 33.680 1.00 30.62 135 TYR A CA 1
ATOM 1007 C C . TYR A 1 135 ? -85.041 -17.984 34.257 1.00 30.62 135 TYR A C 1
ATOM 1009 O O . TYR A 1 135 ? -84.464 -18.883 33.662 1.00 30.62 135 TYR A O 1
ATOM 1017 N N . ARG A 1 136 ? -84.552 -17.580 35.453 1.00 31.03 136 ARG A N 1
ATOM 1018 C CA . ARG A 1 136 ? -84.731 -16.355 36.296 1.00 31.03 136 ARG A CA 1
ATOM 1019 C C . ARG A 1 136 ? -83.853 -16.478 37.564 1.00 31.03 136 ARG A C 1
ATOM 1021 O O . ARG A 1 136 ? -83.890 -17.556 38.138 1.00 31.03 136 ARG A O 1
ATOM 1028 N N . ASP A 1 137 ? -83.272 -15.373 38.070 1.00 27.80 137 ASP A N 1
ATOM 1029 C CA . ASP A 1 137 ? -82.700 -15.226 39.443 1.00 27.80 137 ASP A CA 1
ATOM 1030 C C . ASP A 1 137 ? -81.538 -16.218 39.809 1.00 27.80 137 ASP A C 1
ATOM 1032 O O . ASP A 1 137 ? -81.426 -17.288 39.231 1.00 27.80 137 ASP A O 1
ATOM 1036 N N . ARG A 1 138 ? -80.601 -15.988 40.750 1.00 34.53 138 ARG A N 1
ATOM 1037 C CA . ARG A 1 138 ? -80.124 -14.794 41.489 1.00 34.53 138 ARG A CA 1
ATOM 1038 C C . ARG A 1 138 ? -78.788 -15.110 42.193 1.00 34.53 138 ARG A C 1
ATOM 1040 O O . ARG A 1 138 ? -78.710 -16.174 42.793 1.00 34.53 138 ARG A O 1
ATOM 1047 N N . LEU A 1 139 ? -77.894 -14.110 42.294 1.00 32.75 139 LEU A N 1
ATOM 1048 C CA . LEU A 1 139 ? -76.710 -14.057 43.190 1.00 32.75 139 LEU A CA 1
ATOM 1049 C C . LEU A 1 139 ? -75.609 -15.108 42.846 1.00 32.75 139 LEU A C 1
ATOM 1051 O O . LEU A 1 139 ? -75.916 -16.164 42.311 1.00 32.75 139 LEU A O 1
ATOM 1055 N N . SER A 1 140 ? -74.305 -14.870 43.036 1.00 30.75 140 SER A N 1
ATOM 1056 C CA . SER A 1 140 ? -73.624 -13.939 43.953 1.00 30.75 140 SER A CA 1
ATOM 1057 C C . SER A 1 140 ? -72.288 -13.400 43.401 1.00 30.75 140 SER A C 1
ATOM 1059 O O . SER A 1 140 ? -71.522 -14.183 42.861 1.00 30.75 140 SER A O 1
ATOM 1061 N N . ASP A 1 141 ? -72.033 -12.112 43.667 1.00 29.47 141 ASP A N 1
ATOM 1062 C CA . ASP A 1 141 ? -70.771 -11.465 44.114 1.00 29.47 141 ASP A CA 1
ATOM 1063 C C . ASP A 1 141 ? -69.408 -11.619 43.372 1.00 29.47 141 ASP A C 1
ATOM 1065 O O . ASP A 1 141 ? -69.142 -12.580 42.664 1.00 29.47 141 ASP A O 1
ATOM 1069 N N . SER A 1 142 ? -68.514 -10.661 43.671 1.00 29.36 142 SER A N 1
ATOM 1070 C CA . SER A 1 142 ? -67.109 -10.470 43.246 1.00 29.36 142 SER A CA 1
ATOM 1071 C C . SER A 1 142 ? -66.792 -9.981 41.819 1.00 29.36 142 SER A C 1
ATOM 1073 O O . SER A 1 142 ? -67.199 -10.560 40.820 1.00 29.36 142 SER A O 1
ATOM 1075 N N . THR A 1 143 ? -65.994 -8.902 41.801 1.00 34.38 143 THR A N 1
ATOM 1076 C CA . THR A 1 143 ? -64.918 -8.525 40.852 1.00 34.38 143 THR A CA 1
ATOM 1077 C C . THR A 1 143 ? -65.028 -8.939 39.377 1.00 34.38 143 THR A C 1
ATOM 1079 O O . THR A 1 143 ? -64.830 -10.100 39.033 1.00 34.38 143 THR A O 1
ATOM 1082 N N . GLU A 1 144 ? -65.114 -7.948 38.485 1.00 37.66 144 GLU A N 1
ATOM 1083 C CA . GLU A 1 144 ? -63.902 -7.431 37.819 1.00 37.66 144 GLU A CA 1
ATOM 1084 C C . GLU A 1 144 ? -64.126 -6.020 37.241 1.00 37.66 144 GLU A C 1
ATOM 1086 O O . GLU A 1 144 ? -65.268 -5.635 36.977 1.00 37.66 144 GLU A O 1
ATOM 1091 N N . ASP A 1 145 ? -63.046 -5.251 37.061 1.00 39.38 145 ASP A N 1
ATOM 1092 C CA . ASP A 1 145 ? -63.076 -3.885 36.508 1.00 39.38 145 ASP A CA 1
ATOM 1093 C C . ASP A 1 145 ? -62.162 -3.771 35.278 1.00 39.38 145 ASP A C 1
ATOM 1095 O O . ASP A 1 145 ? -60.939 -3.673 35.378 1.00 39.38 145 ASP A O 1
ATOM 1099 N N . SER A 1 146 ? -62.757 -3.827 34.084 1.00 37.12 146 SER A N 1
ATOM 1100 C CA . SER A 1 146 ? -62.066 -3.576 32.813 1.00 37.12 146 SER A CA 1
ATOM 1101 C C . SER A 1 146 ? -63.058 -3.184 31.721 1.00 37.12 146 SER A C 1
ATOM 1103 O O . SER A 1 146 ? -63.711 -4.022 31.096 1.00 37.12 146 SER A O 1
ATOM 1105 N N . LEU A 1 147 ? -63.163 -1.877 31.479 1.00 39.66 147 LEU A N 1
ATOM 1106 C CA . LEU A 1 147 ? -63.851 -1.327 30.315 1.00 39.66 147 LEU A CA 1
ATOM 1107 C C . LEU A 1 147 ? -63.068 -1.662 29.038 1.00 39.66 147 LEU A C 1
ATOM 1109 O O . LEU A 1 147 ? -61.903 -1.304 28.893 1.00 39.66 147 LEU A O 1
ATOM 1113 N N . LEU A 1 148 ? -63.740 -2.344 28.113 1.00 41.94 148 LEU A N 1
ATOM 1114 C CA . LEU A 1 148 ? -63.199 -2.768 26.824 1.00 41.94 148 LEU A CA 1
ATOM 1115 C C . LEU A 1 148 ? -62.854 -1.570 25.920 1.00 41.94 148 LEU A C 1
ATOM 1117 O O . LEU A 1 148 ? -63.755 -0.956 25.347 1.00 41.94 148 LEU A O 1
ATOM 1121 N N . ASP A 1 149 ? -61.561 -1.311 25.710 1.00 40.22 149 ASP A N 1
ATOM 1122 C CA . ASP A 1 149 ? -61.091 -0.629 24.500 1.00 40.22 149 ASP A CA 1
ATOM 1123 C C . ASP A 1 149 ? -60.848 -1.674 23.403 1.00 40.22 149 ASP A C 1
ATOM 1125 O O . ASP A 1 149 ? -59.861 -2.405 23.411 1.00 40.22 149 ASP A O 1
ATOM 1129 N N . VAL A 1 150 ? -61.801 -1.771 22.477 1.00 43.69 150 VAL A N 1
ATOM 1130 C CA . VAL A 1 150 ? -61.768 -2.682 21.318 1.00 43.69 150 VAL A CA 1
ATOM 1131 C C . VAL A 1 150 ? -61.370 -1.923 20.038 1.00 43.69 150 VAL A C 1
ATOM 1133 O O . VAL A 1 150 ? -61.477 -2.450 18.934 1.00 43.69 150 VAL A O 1
ATOM 1136 N N . SER A 1 151 ? -60.882 -0.680 20.157 1.00 47.50 151 SER A N 1
ATOM 1137 C CA . SER A 1 151 ? -60.452 0.112 18.999 1.00 47.50 151 SER A CA 1
ATOM 1138 C C . SER A 1 151 ? -59.050 -0.251 18.493 1.00 47.50 151 SER A C 1
ATOM 1140 O O . SER A 1 151 ? -58.756 0.002 17.329 1.00 47.50 151 SER A O 1
ATOM 1142 N N . SER A 1 152 ? -58.190 -0.833 19.334 1.00 54.97 152 SER A N 1
ATOM 1143 C CA . SER A 1 152 ? -56.779 -1.115 19.021 1.00 54.97 152 SER A CA 1
ATOM 1144 C C . SER A 1 152 ? -56.556 -2.399 18.212 1.00 54.97 152 SER A C 1
ATOM 1146 O O . SER A 1 152 ? -55.708 -2.424 17.324 1.00 54.97 152 SER A O 1
ATOM 1148 N N . GLU A 1 153 ? -57.325 -3.460 18.475 1.00 51.25 153 GLU A N 1
ATOM 1149 C CA . GLU A 1 153 ? -57.127 -4.782 17.853 1.00 51.25 153 GLU A CA 1
ATOM 1150 C C . GLU A 1 153 ? -57.288 -4.740 16.318 1.00 51.25 153 GLU A C 1
ATOM 1152 O O . GLU A 1 153 ? -56.580 -5.432 15.586 1.00 51.25 153 GLU A O 1
ATOM 1157 N N . ALA A 1 154 ? -58.179 -3.876 15.817 1.00 55.88 154 ALA A N 1
ATOM 1158 C CA . ALA A 1 154 ? -58.370 -3.651 14.385 1.00 55.88 154 ALA A CA 1
ATOM 1159 C C . ALA A 1 154 ? -57.144 -2.980 13.739 1.00 55.88 154 ALA A C 1
ATOM 1161 O O . ALA A 1 154 ? -56.638 -3.472 12.730 1.00 55.88 154 ALA A O 1
ATOM 1162 N N . ASP A 1 155 ? -56.616 -1.917 14.354 1.00 56.50 155 ASP A N 1
ATOM 1163 C CA . ASP A 1 155 ? -55.409 -1.228 13.881 1.00 56.50 155 ASP A CA 1
ATOM 1164 C C . ASP A 1 155 ? -54.169 -2.138 13.967 1.00 56.50 155 ASP A C 1
ATOM 1166 O O . ASP A 1 155 ? -53.293 -2.095 13.098 1.00 56.50 155 ASP A O 1
ATOM 1170 N N . HIS A 1 156 ? -54.094 -3.023 14.968 1.00 57.53 156 HIS A N 1
ATOM 1171 C CA . HIS A 1 156 ? -53.048 -4.045 15.065 1.00 57.53 156 HIS A CA 1
ATOM 1172 C C . HIS A 1 156 ? -53.152 -5.102 13.955 1.00 57.53 156 HIS A C 1
ATOM 1174 O O . HIS A 1 156 ? -52.133 -5.460 13.358 1.00 57.53 156 HIS A O 1
ATOM 1180 N N . GLN A 1 157 ? -54.360 -5.546 13.601 1.00 72.50 157 GLN A N 1
ATOM 1181 C CA . GLN A 1 157 ? -54.565 -6.492 12.502 1.00 72.50 157 GLN A CA 1
ATOM 1182 C C . GLN A 1 157 ? -54.288 -5.864 11.122 1.00 72.50 157 GLN A C 1
ATOM 1184 O O . GLN A 1 157 ? -53.687 -6.516 10.261 1.00 72.50 157 GLN A O 1
ATOM 1189 N N . ASP A 1 158 ? -54.653 -4.597 10.905 1.00 74.06 158 ASP A N 1
ATOM 1190 C CA . ASP A 1 158 ? -54.359 -3.876 9.659 1.00 74.06 158 ASP A CA 1
ATOM 1191 C C . ASP A 1 158 ? -52.868 -3.527 9.534 1.00 74.06 158 ASP A C 1
ATOM 1193 O O . ASP A 1 158 ? -52.290 -3.673 8.453 1.00 74.06 158 ASP A O 1
ATOM 1197 N N . THR A 1 159 ? -52.193 -3.148 10.625 1.00 74.25 159 THR A N 1
ATOM 1198 C CA . THR A 1 159 ? -50.735 -2.926 10.605 1.00 74.25 159 THR A CA 1
ATOM 1199 C C . THR A 1 159 ? -49.950 -4.224 10.408 1.00 74.25 159 THR A C 1
ATOM 1201 O O . THR A 1 159 ? -48.994 -4.221 9.631 1.00 74.25 159 THR A O 1
ATOM 1204 N N . LEU A 1 160 ? -50.378 -5.353 10.992 1.00 77.00 160 LEU A N 1
ATOM 1205 C CA . LEU A 1 160 ? -49.837 -6.682 10.666 1.00 77.00 160 LEU A CA 1
ATOM 1206 C C . LEU A 1 160 ? -50.055 -7.040 9.191 1.00 77.00 160 LEU A C 1
ATOM 1208 O O . LEU A 1 160 ? -49.119 -7.487 8.527 1.00 77.00 160 LEU A O 1
ATOM 1212 N N . SER A 1 161 ? -51.250 -6.786 8.653 1.00 78.00 161 SER A N 1
ATOM 1213 C CA . SER A 1 161 ? -51.578 -7.053 7.246 1.00 78.00 161 SER A CA 1
ATOM 1214 C C . SER A 1 161 ? -50.734 -6.200 6.289 1.00 78.00 161 SER A C 1
ATOM 1216 O O . SER A 1 161 ? -50.205 -6.715 5.301 1.00 78.00 161 SER A O 1
ATOM 1218 N N . GLN A 1 162 ? -50.513 -4.919 6.606 1.00 78.62 162 GLN A N 1
ATOM 1219 C CA . GLN A 1 162 ? -49.593 -4.049 5.865 1.00 78.62 162 GLN A CA 1
ATOM 1220 C C . GLN A 1 162 ? -48.134 -4.507 5.987 1.00 78.62 162 GLN A C 1
ATOM 1222 O O . GLN A 1 162 ? -47.414 -4.508 4.986 1.00 78.62 162 GLN A O 1
ATOM 1227 N N . LEU A 1 163 ? -47.685 -4.930 7.174 1.00 82.31 163 LEU A N 1
ATOM 1228 C CA . LEU A 1 163 ? -46.331 -5.448 7.376 1.00 82.31 163 LEU A CA 1
ATOM 1229 C C . LEU A 1 163 ? -46.109 -6.724 6.551 1.00 82.31 163 LEU A C 1
ATOM 1231 O O . LEU A 1 163 ? -45.108 -6.832 5.846 1.00 82.31 163 LEU A O 1
ATOM 1235 N N . GLN A 1 164 ? -47.070 -7.650 6.566 1.00 83.44 164 GLN A N 1
ATOM 1236 C CA . GLN A 1 164 ? -47.026 -8.894 5.801 1.00 83.44 164 GLN A CA 1
ATOM 1237 C C . GLN A 1 164 ? -47.058 -8.628 4.288 1.00 83.44 164 GLN A C 1
ATOM 1239 O O . GLN A 1 164 ? -46.238 -9.183 3.555 1.00 83.44 164 GLN A O 1
ATOM 1244 N N . ALA A 1 165 ? -47.911 -7.714 3.812 1.00 85.56 165 ALA A N 1
ATOM 1245 C CA . ALA A 1 165 ? -47.922 -7.279 2.414 1.00 85.56 165 ALA A CA 1
ATOM 1246 C C . ALA A 1 165 ? -46.592 -6.622 1.997 1.00 85.56 165 ALA A C 1
ATOM 1248 O O . ALA A 1 165 ? -46.100 -6.855 0.890 1.00 85.56 165 ALA A O 1
ATOM 1249 N N . LYS A 1 166 ? -45.961 -5.851 2.891 1.00 87.06 166 LYS A N 1
ATOM 1250 C CA . LYS A 1 166 ? -44.652 -5.224 2.662 1.00 87.06 166 LYS A CA 1
ATOM 1251 C C . LYS A 1 166 ? -43.513 -6.247 2.658 1.00 87.06 166 LYS A C 1
ATOM 1253 O O . LYS A 1 166 ? -42.631 -6.142 1.812 1.00 87.06 166 LYS A O 1
ATOM 1258 N N . VAL A 1 167 ? -43.558 -7.269 3.515 1.00 88.12 167 VAL A N 1
ATOM 1259 C CA . VAL A 1 167 ? -42.624 -8.412 3.498 1.00 88.12 167 VAL A CA 1
ATOM 1260 C C . VAL A 1 167 ? -42.770 -9.221 2.208 1.00 88.12 167 VAL A C 1
ATOM 1262 O O . VAL A 1 167 ? -41.760 -9.528 1.579 1.00 88.12 167 VAL A O 1
ATOM 1265 N N . VAL A 1 168 ? -43.994 -9.505 1.750 1.00 89.50 168 VAL A N 1
ATOM 1266 C CA . VAL A 1 168 ? -44.234 -10.159 0.449 1.00 89.50 168 VAL A CA 1
ATOM 1267 C C . VAL A 1 168 ? -43.715 -9.293 -0.702 1.00 89.50 168 VAL A C 1
ATOM 1269 O O . VAL A 1 168 ? -43.030 -9.807 -1.581 1.00 89.50 168 VAL A O 1
ATOM 1272 N N . SER A 1 169 ? -43.948 -7.978 -0.665 1.00 85.69 169 SER A N 1
ATOM 1273 C CA . SER A 1 169 ? -43.463 -7.038 -1.687 1.00 85.69 169 SER A CA 1
ATOM 1274 C C . SER A 1 169 ? -41.932 -6.950 -1.730 1.00 85.69 169 SER A C 1
ATOM 1276 O O . SER A 1 169 ? -41.350 -6.963 -2.808 1.00 85.69 169 SER A O 1
ATOM 1278 N N . LEU A 1 170 ? -41.263 -6.920 -0.572 1.00 84.50 170 LEU A N 1
ATOM 1279 C CA . LEU A 1 170 ? -39.798 -6.949 -0.476 1.00 84.50 170 LEU A CA 1
ATOM 1280 C C . LEU A 1 170 ? -39.218 -8.314 -0.871 1.00 84.50 170 LEU A C 1
ATOM 1282 O O . LEU A 1 170 ? -38.156 -8.368 -1.480 1.00 84.50 170 LEU A O 1
ATOM 1286 N N . THR A 1 171 ? -39.920 -9.412 -0.586 1.00 90.12 171 THR A N 1
ATOM 1287 C CA . THR A 1 171 ? -39.524 -10.759 -1.032 1.00 90.12 171 THR A CA 1
ATOM 1288 C C . THR A 1 171 ? -39.644 -10.884 -2.551 1.00 90.12 171 THR A C 1
ATOM 1290 O O . THR A 1 171 ? -38.750 -11.434 -3.190 1.00 90.12 171 THR A O 1
ATOM 1293 N N . LEU A 1 172 ? -40.703 -10.320 -3.144 1.00 89.56 172 LEU A N 1
ATOM 1294 C CA . LEU A 1 172 ? -40.867 -10.227 -4.593 1.00 89.56 172 LEU A CA 1
ATOM 1295 C C . LEU A 1 172 ? -39.769 -9.355 -5.217 1.00 89.56 172 LEU A C 1
ATOM 1297 O O . LEU A 1 172 ? -39.144 -9.793 -6.173 1.00 89.56 172 LEU A O 1
ATOM 1301 N N . LEU A 1 173 ? -39.479 -8.181 -4.646 1.00 87.31 173 LEU A N 1
ATOM 1302 C CA . LEU A 1 173 ? -38.430 -7.277 -5.130 1.00 87.31 173 LEU A CA 1
ATOM 1303 C C . LEU A 1 173 ? -37.029 -7.899 -5.022 1.00 87.31 173 LEU A C 1
ATOM 1305 O O . LEU A 1 173 ? -36.230 -7.761 -5.940 1.00 87.31 173 LEU A O 1
ATOM 1309 N N . ASN A 1 174 ? -36.733 -8.620 -3.937 1.00 85.31 174 ASN A N 1
ATOM 1310 C CA . ASN A 1 174 ? -35.475 -9.353 -3.787 1.00 85.31 174 ASN A CA 1
ATOM 1311 C C . ASN A 1 174 ? -35.377 -10.517 -4.782 1.00 85.31 174 ASN A C 1
ATOM 1313 O O . ASN A 1 174 ? -34.305 -10.749 -5.334 1.00 85.31 174 ASN A O 1
ATOM 1317 N N . LYS A 1 175 ? -36.486 -11.214 -5.064 1.00 90.19 175 LYS A N 1
ATOM 1318 C CA . LYS A 1 175 ? -36.547 -12.245 -6.109 1.00 90.19 175 LYS A CA 1
ATOM 1319 C C . LYS A 1 175 ? -36.375 -11.644 -7.506 1.00 90.19 175 LYS A C 1
ATOM 1321 O O . LYS A 1 175 ? -35.628 -12.202 -8.293 1.00 90.19 175 LYS A O 1
ATOM 1326 N N . GLU A 1 176 ? -36.983 -10.494 -7.789 1.00 86.56 176 GLU A N 1
ATOM 1327 C CA . GLU A 1 176 ? -36.819 -9.752 -9.045 1.00 86.56 176 GLU A CA 1
ATOM 1328 C C . GLU A 1 176 ? -35.385 -9.219 -9.200 1.00 86.56 176 GLU A C 1
ATOM 1330 O O . GLU A 1 176 ? -34.826 -9.273 -10.288 1.00 86.56 176 GLU A O 1
ATOM 1335 N N . LEU A 1 177 ? -34.747 -8.761 -8.116 1.00 82.94 177 LEU A N 1
ATOM 1336 C CA . LEU A 1 177 ? -33.323 -8.407 -8.095 1.00 82.94 177 LEU A CA 1
ATOM 1337 C C . LEU A 1 177 ? -32.427 -9.627 -8.318 1.00 82.94 177 LEU A C 1
ATOM 1339 O O . LEU A 1 177 ? -31.438 -9.521 -9.034 1.00 82.94 177 LEU A O 1
ATOM 1343 N N . GLN A 1 178 ? -32.758 -10.783 -7.743 1.00 84.94 178 GLN A N 1
ATOM 1344 C CA . GLN A 1 178 ? -31.993 -12.014 -7.934 1.00 84.94 178 GLN A CA 1
ATOM 1345 C C . GLN A 1 178 ? -32.168 -12.581 -9.352 1.00 84.94 178 GLN A C 1
ATOM 1347 O O . GLN A 1 178 ? -31.187 -13.004 -9.958 1.00 84.94 178 GLN A O 1
ATOM 1352 N N . GLU A 1 179 ? -33.377 -12.507 -9.913 1.00 85.06 179 GLU A N 1
ATOM 1353 C CA . GLU A 1 179 ? -33.656 -12.803 -11.321 1.00 85.06 179 GLU A CA 1
ATOM 1354 C C . GLU A 1 179 ? -32.933 -11.815 -12.237 1.00 85.06 179 GLU A C 1
ATOM 1356 O O . GLU A 1 179 ? -32.278 -12.259 -13.168 1.00 85.06 179 GLU A O 1
ATOM 1361 N N . LYS A 1 180 ? -32.912 -10.512 -11.926 1.00 82.75 180 LYS A N 1
ATOM 1362 C CA . LYS A 1 180 ? -32.132 -9.506 -12.669 1.00 82.75 180 LYS A CA 1
ATOM 1363 C C . LYS A 1 180 ? -30.622 -9.648 -12.511 1.00 82.75 180 LYS A C 1
ATOM 1365 O O . LYS A 1 180 ? -29.896 -9.250 -13.411 1.00 82.75 180 LYS A O 1
ATOM 1370 N N . LEU A 1 181 ? -30.120 -10.214 -11.415 1.00 76.69 181 LEU A N 1
ATOM 1371 C CA . LEU A 1 181 ? -28.697 -10.535 -11.255 1.00 76.69 181 LEU A CA 1
ATOM 1372 C C . LEU A 1 181 ? -28.315 -11.811 -12.019 1.00 76.69 181 LEU A C 1
ATOM 1374 O O . LEU A 1 181 ? -27.221 -11.871 -12.572 1.00 76.69 181 LEU A O 1
ATOM 1378 N N . GLN A 1 182 ? -29.212 -12.796 -12.117 1.00 73.81 182 GLN A N 1
ATOM 1379 C CA . GLN A 1 182 ? -29.029 -13.966 -12.986 1.00 73.81 182 GLN A CA 1
ATOM 1380 C C . GLN A 1 182 ? -29.191 -13.610 -14.472 1.00 73.81 182 GLN A C 1
ATOM 1382 O O . GLN A 1 182 ? -28.391 -14.047 -15.297 1.00 73.81 182 GLN A O 1
ATOM 1387 N N . GLU A 1 183 ? -30.162 -12.765 -14.815 1.00 72.62 183 GLU A N 1
ATOM 1388 C CA . GLU A 1 183 ? -30.316 -12.159 -16.138 1.00 72.62 183 GLU A CA 1
ATOM 1389 C C . GLU A 1 183 ? -29.075 -11.327 -16.466 1.00 72.62 183 GLU A C 1
ATOM 1391 O O . GLU A 1 183 ? -28.474 -11.544 -17.508 1.00 72.62 183 GLU A O 1
ATOM 1396 N N . LYS A 1 184 ? -28.579 -10.483 -15.549 1.00 68.44 184 LYS A N 1
ATOM 1397 C CA . LYS A 1 184 ? -27.345 -9.720 -15.776 1.00 68.44 184 LYS A CA 1
ATOM 1398 C C . LYS A 1 184 ? -26.134 -10.627 -15.983 1.00 68.44 184 LYS A C 1
ATOM 1400 O O . LYS A 1 184 ? -25.438 -10.430 -16.970 1.00 68.44 184 LYS A O 1
ATOM 1405 N N . ALA A 1 185 ? -25.936 -11.658 -15.160 1.00 63.44 185 ALA A N 1
ATOM 1406 C CA . ALA A 1 185 ? -24.846 -12.622 -15.336 1.00 63.44 185 ALA A CA 1
ATOM 1407 C C . ALA A 1 185 ? -24.952 -13.417 -16.654 1.00 63.44 185 ALA A C 1
ATOM 1409 O O . ALA A 1 185 ? -23.940 -13.689 -17.296 1.00 63.44 185 ALA A O 1
ATOM 1410 N N . THR A 1 186 ? -26.167 -13.761 -17.098 1.00 59.47 186 THR A N 1
ATOM 1411 C CA . THR A 1 186 ? -26.377 -14.415 -18.403 1.00 59.47 186 THR A CA 1
ATOM 1412 C C . THR A 1 186 ? -26.266 -13.442 -19.576 1.00 59.47 186 THR A C 1
ATOM 1414 O O . THR A 1 186 ? -25.787 -13.848 -20.628 1.00 59.47 186 THR A O 1
ATOM 1417 N N . THR A 1 187 ? -26.607 -12.159 -19.411 1.00 53.31 187 THR A N 1
ATOM 1418 C CA . THR A 1 187 ? -26.339 -11.130 -20.426 1.00 53.31 187 THR A CA 1
ATOM 1419 C C . THR A 1 187 ? -24.866 -10.755 -20.493 1.00 53.31 187 THR A C 1
ATOM 1421 O O . THR A 1 187 ? -24.382 -10.580 -21.596 1.00 53.31 187 THR A O 1
ATOM 1424 N N . GLU A 1 188 ? -24.120 -10.728 -19.385 1.00 51.59 188 GLU A N 1
ATOM 1425 C CA . GLU A 1 188 ? -22.661 -10.546 -19.399 1.00 51.59 188 GLU A CA 1
ATOM 1426 C C . GLU A 1 188 ? -21.984 -11.722 -20.126 1.00 51.59 188 GLU A C 1
ATOM 1428 O O . GLU A 1 188 ? -21.128 -11.508 -20.983 1.00 51.59 188 GLU A O 1
ATOM 1433 N N . ALA A 1 189 ? -22.480 -12.950 -19.924 1.00 47.75 189 ALA A N 1
ATOM 1434 C CA . ALA A 1 189 ? -22.087 -14.134 -20.695 1.00 47.75 189 ALA A CA 1
ATOM 1435 C C . ALA A 1 189 ? -22.594 -14.166 -22.161 1.00 47.75 189 ALA A C 1
ATOM 1437 O O . ALA A 1 189 ? -22.212 -15.065 -22.912 1.00 47.75 189 ALA A O 1
ATOM 1438 N N . LEU A 1 190 ? -23.440 -13.217 -22.585 1.00 46.62 190 LEU A N 1
ATOM 1439 C CA . LEU A 1 190 ? -23.934 -13.077 -23.966 1.00 46.62 190 LEU A CA 1
ATOM 1440 C C . LEU A 1 190 ? -23.426 -11.803 -24.663 1.00 46.62 190 LEU A C 1
ATOM 1442 O O . LEU A 1 190 ? -23.380 -11.769 -25.890 1.00 46.62 190 LEU A O 1
ATOM 1446 N N . THR A 1 191 ? -22.991 -10.772 -23.931 1.00 42.84 191 THR A N 1
ATOM 1447 C CA . THR A 1 191 ? -22.373 -9.565 -24.504 1.00 42.84 191 THR A CA 1
ATOM 1448 C C . THR A 1 191 ? -20.983 -9.845 -25.060 1.00 42.84 191 THR A C 1
ATOM 1450 O O . THR A 1 191 ? -20.632 -9.272 -26.089 1.00 42.84 191 THR A O 1
ATOM 1453 N N . ASP A 1 192 ? -20.256 -10.812 -24.489 1.00 41.44 192 ASP A N 1
ATOM 1454 C CA . ASP A 1 192 ? -19.028 -11.363 -25.086 1.00 41.44 192 ASP A CA 1
ATOM 1455 C C . ASP A 1 192 ? -19.292 -12.174 -26.379 1.00 41.44 192 ASP A C 1
ATOM 1457 O O . ASP A 1 192 ? -18.350 -12.592 -27.052 1.00 41.44 192 ASP A O 1
ATOM 1461 N N . ILE A 1 193 ? -20.562 -12.377 -26.773 1.00 49.72 193 ILE A N 1
ATOM 1462 C CA . ILE A 1 193 ? -20.963 -13.053 -28.022 1.00 49.72 193 ILE A CA 1
ATOM 1463 C C . ILE A 1 193 ? -22.072 -12.271 -28.770 1.00 49.72 193 ILE A C 1
ATOM 1465 O O . ILE A 1 193 ? -22.956 -12.865 -29.386 1.00 49.72 193 ILE A O 1
ATOM 1469 N N . SER A 1 194 ? -22.055 -10.928 -28.743 1.00 37.81 194 SER A N 1
ATOM 1470 C CA . SER A 1 194 ? -23.041 -10.123 -29.496 1.00 37.81 194 SER A CA 1
ATOM 1471 C C . SER A 1 194 ? -22.540 -8.748 -29.975 1.00 37.81 194 SER A C 1
ATOM 1473 O O . SER A 1 194 ? -23.177 -7.722 -29.727 1.00 37.81 194 SER A O 1
ATOM 1475 N N . CYS A 1 195 ? -21.455 -8.731 -30.753 1.00 35.22 195 CYS A N 1
ATOM 1476 C CA . CYS A 1 195 ? -21.031 -7.558 -31.533 1.00 35.22 195 CYS A CA 1
ATOM 1477 C C . CYS A 1 195 ? -20.815 -7.877 -33.025 1.00 35.22 195 CYS A C 1
ATOM 1479 O O . CYS A 1 195 ? -19.829 -7.441 -33.609 1.00 35.22 195 CYS A O 1
ATOM 1481 N N . ASP A 1 196 ? -21.747 -8.604 -33.658 1.00 35.16 196 ASP A N 1
ATOM 1482 C CA . ASP A 1 196 ? -21.845 -8.607 -35.127 1.00 35.16 196 ASP A CA 1
ATOM 1483 C C . ASP A 1 196 ? -23.269 -8.890 -35.652 1.00 35.16 196 ASP A C 1
ATOM 1485 O O . ASP A 1 196 ? -23.798 -9.999 -35.576 1.00 35.16 196 ASP A O 1
ATOM 1489 N N . SER A 1 197 ? -23.903 -7.848 -36.194 1.00 36.72 197 SER A N 1
ATOM 1490 C CA . SER A 1 197 ? -25.097 -7.888 -37.049 1.00 36.72 197 SER A CA 1
ATOM 1491 C C . SER A 1 197 ? -25.176 -6.525 -37.754 1.00 36.72 197 SER A C 1
ATOM 1493 O O . SER A 1 197 ? -25.060 -5.493 -37.097 1.00 36.72 197 SER A O 1
ATOM 1495 N N . TYR A 1 198 ? -25.318 -6.410 -39.075 1.00 35.53 198 TYR A N 1
ATOM 1496 C CA . TYR A 1 198 ? -25.995 -7.301 -40.022 1.00 35.53 198 TYR A CA 1
ATOM 1497 C C . TYR A 1 198 ? -25.179 -7.494 -41.317 1.00 35.53 198 TYR A C 1
ATOM 1499 O O . TYR A 1 198 ? -24.636 -6.515 -41.819 1.00 35.53 198 TYR A O 1
ATOM 1507 N N . HIS A 1 199 ? -25.238 -8.683 -41.947 1.00 34.09 199 HIS A N 1
ATOM 1508 C CA . HIS A 1 199 ? -25.751 -8.835 -43.332 1.00 34.09 199 HIS A CA 1
ATOM 1509 C C . HIS A 1 199 ? -25.841 -10.301 -43.842 1.00 34.09 199 HIS A C 1
ATOM 1511 O O . HIS A 1 199 ? -24.888 -10.881 -44.342 1.00 34.09 199 HIS A O 1
ATOM 1517 N N . SER A 1 200 ? -27.059 -10.851 -43.768 1.00 33.88 200 SER A N 1
ATOM 1518 C CA . SER A 1 200 ? -27.719 -11.833 -44.664 1.00 33.88 200 SER A CA 1
ATOM 1519 C C . SER A 1 200 ? -26.920 -12.608 -45.746 1.00 33.88 200 SER A C 1
ATOM 1521 O O . SER A 1 200 ? -26.530 -12.039 -46.763 1.00 33.88 200 SER A O 1
ATOM 1523 N N . THR A 1 201 ? -26.865 -13.946 -45.622 1.00 35.00 201 THR A N 1
ATOM 1524 C CA . THR A 1 201 ? -27.434 -14.972 -46.559 1.00 35.00 201 THR A CA 1
ATOM 1525 C C . THR A 1 201 ? -27.083 -16.382 -46.033 1.00 35.00 201 THR A C 1
ATOM 1527 O O . THR A 1 201 ? -25.919 -16.699 -45.847 1.00 35.00 201 THR A O 1
ATOM 1530 N N . GLN A 1 202 ? -28.021 -17.192 -45.526 1.00 29.27 202 GLN A N 1
ATOM 1531 C CA . GLN A 1 202 ? -29.028 -18.026 -46.217 1.00 29.27 202 GLN A CA 1
ATOM 1532 C C . GLN A 1 202 ? -28.477 -19.269 -46.958 1.00 29.27 202 GLN A C 1
ATOM 1534 O O . GLN A 1 202 ? -28.133 -19.178 -48.133 1.00 29.27 202 GLN A O 1
ATOM 1539 N N . ALA A 1 203 ? -28.550 -20.441 -46.306 1.00 31.53 203 ALA A N 1
ATOM 1540 C CA . ALA A 1 203 ? -28.804 -21.760 -46.917 1.00 31.53 203 ALA A CA 1
ATOM 1541 C C . ALA A 1 203 ? -29.193 -22.803 -45.840 1.00 31.53 203 ALA A C 1
ATOM 1543 O O . ALA A 1 203 ? -28.712 -22.737 -44.710 1.00 31.53 203 ALA A O 1
ATOM 1544 N N . ASP A 1 204 ? -30.065 -23.753 -46.185 1.00 32.38 204 ASP A N 1
ATOM 1545 C CA . ASP A 1 204 ? -30.571 -24.819 -45.304 1.00 32.38 204 ASP A CA 1
ATOM 1546 C C . ASP A 1 204 ? -29.569 -25.977 -45.097 1.00 32.38 204 ASP A C 1
ATOM 1548 O O . ASP A 1 204 ? -28.832 -26.302 -46.026 1.00 32.38 204 ASP A O 1
ATOM 1552 N N . LEU A 1 205 ? -29.656 -26.722 -43.976 1.00 32.22 205 LEU A N 1
ATOM 1553 C CA . LEU A 1 205 ? -30.174 -28.108 -44.032 1.00 32.22 205 LEU A CA 1
ATOM 1554 C C . LEU A 1 205 ? -30.514 -28.757 -42.667 1.00 32.22 205 LEU A C 1
ATOM 1556 O O . LEU A 1 205 ? -30.226 -28.242 -41.593 1.00 32.22 205 LEU A O 1
ATOM 1560 N N . ASN A 1 206 ? -31.188 -29.907 -42.755 1.00 30.83 206 ASN A N 1
ATOM 1561 C CA . ASN A 1 206 ? -31.999 -30.561 -41.725 1.00 30.83 206 ASN A CA 1
ATOM 1562 C C . ASN A 1 206 ? -31.345 -31.793 -41.036 1.00 30.83 206 ASN A C 1
ATOM 1564 O O . ASN A 1 206 ? -30.903 -32.704 -41.727 1.00 30.83 206 ASN A O 1
ATOM 1568 N N . GLN A 1 207 ? -31.557 -31.904 -39.710 1.00 31.38 207 GLN A N 1
ATOM 1569 C CA . GLN A 1 207 ? -32.189 -33.068 -39.027 1.00 31.38 207 GLN A CA 1
ATOM 1570 C C . GLN A 1 207 ? -31.400 -34.376 -38.701 1.00 31.38 207 GLN A C 1
ATOM 1572 O O . GLN A 1 207 ? -30.422 -34.749 -39.335 1.00 31.38 207 GLN A O 1
ATOM 1577 N N . SER A 1 208 ? -31.962 -35.118 -37.722 1.00 30.84 208 SER A N 1
ATOM 1578 C CA . SER A 1 208 ? -31.578 -36.424 -37.115 1.00 30.84 208 SER A CA 1
ATOM 1579 C C . SER A 1 208 ? -30.442 -36.369 -36.072 1.00 30.84 208 SER A C 1
ATOM 1581 O O . SER A 1 208 ? -29.452 -35.690 -36.294 1.00 30.84 208 SER A O 1
ATOM 1583 N N . VAL A 1 209 ? -30.506 -36.942 -34.854 1.00 34.91 209 VAL A N 1
ATOM 1584 C CA . VAL A 1 209 ? -31.423 -37.870 -34.123 1.00 34.91 209 VAL A CA 1
ATOM 1585 C C . VAL A 1 209 ? -31.190 -39.389 -34.287 1.00 34.91 209 VAL A C 1
ATOM 1587 O O . VAL A 1 209 ? -31.976 -40.079 -34.928 1.00 34.91 209 VAL A O 1
ATOM 1590 N N . ALA A 1 210 ? -30.188 -39.912 -33.565 1.00 30.31 210 ALA A N 1
ATOM 1591 C CA . ALA A 1 210 ? -30.144 -41.227 -32.884 1.00 30.31 210 ALA A CA 1
ATOM 1592 C C . ALA A 1 210 ? -29.023 -41.144 -31.814 1.00 30.31 210 ALA A C 1
ATOM 1594 O O . ALA A 1 210 ? -27.971 -40.600 -32.117 1.00 30.31 210 ALA A O 1
ATOM 1595 N N . LYS A 1 211 ? -29.174 -41.427 -30.511 1.00 37.59 211 LYS A N 1
ATOM 1596 C CA . LYS A 1 211 ? -29.673 -42.589 -29.737 1.00 37.59 211 LYS A CA 1
ATOM 1597 C C . LYS A 1 211 ? -28.771 -43.844 -29.715 1.00 37.59 211 LYS A C 1
ATOM 1599 O O . LYS A 1 211 ? -28.832 -44.670 -30.613 1.00 37.59 211 LYS A O 1
ATOM 1604 N N . ASN A 1 212 ? -28.140 -44.010 -28.543 1.00 30.16 212 ASN A N 1
ATOM 1605 C CA . ASN A 1 212 ? -27.868 -45.251 -27.793 1.00 30.16 212 ASN A CA 1
ATOM 1606 C C . ASN A 1 212 ? -26.588 -46.091 -28.053 1.00 30.16 212 ASN A C 1
ATOM 1608 O O . ASN A 1 212 ? -26.535 -46.906 -28.962 1.00 30.16 212 ASN A O 1
ATOM 1612 N N . GLN A 1 213 ? -25.719 -46.039 -27.029 1.00 33.62 213 GLN A N 1
ATOM 1613 C CA . GLN A 1 213 ? -25.210 -47.172 -26.223 1.00 33.62 213 GLN A CA 1
ATOM 1614 C C . GLN A 1 213 ? -23.937 -47.969 -26.600 1.00 33.62 213 GLN A C 1
ATOM 1616 O O . GLN A 1 213 ? -23.804 -48.562 -27.660 1.00 33.62 213 GLN A O 1
ATOM 1621 N N . ASP A 1 214 ? -23.105 -48.078 -25.553 1.00 31.70 214 ASP A N 1
ATOM 1622 C CA . ASP A 1 214 ? -22.331 -49.234 -25.078 1.00 31.70 214 ASP A CA 1
ATOM 1623 C C . ASP A 1 214 ? -21.069 -49.740 -25.820 1.00 31.70 214 ASP A C 1
ATOM 1625 O O . ASP A 1 214 ? -21.090 -50.666 -26.623 1.00 31.70 214 ASP A O 1
ATOM 1629 N N . ALA A 1 215 ? -19.938 -49.285 -25.258 1.00 33.91 215 ALA A N 1
ATOM 1630 C CA . ALA A 1 215 ? -18.887 -50.120 -24.650 1.00 33.91 215 ALA A CA 1
ATOM 1631 C C . ALA A 1 215 ? -17.604 -50.488 -25.438 1.00 33.91 215 ALA A C 1
ATOM 1633 O O . ALA A 1 215 ? -17.614 -51.218 -26.421 1.00 33.91 215 ALA A O 1
ATOM 1634 N N . LYS A 1 216 ? -16.483 -50.157 -24.766 1.00 33.88 216 LYS A N 1
ATOM 1635 C CA . LYS A 1 216 ? -15.080 -50.598 -24.938 1.00 33.88 216 LYS A CA 1
ATOM 1636 C C . LYS A 1 216 ? -14.277 -50.000 -26.103 1.00 33.88 216 LYS A C 1
ATOM 1638 O O . LYS A 1 216 ? -14.664 -50.041 -27.261 1.00 33.88 216 LYS A O 1
ATOM 1643 N N . SER A 1 217 ? -13.093 -49.509 -25.737 1.00 30.58 217 SER A N 1
ATOM 1644 C CA . SER A 1 217 ? -11.978 -49.157 -26.619 1.00 30.58 217 SER A CA 1
ATOM 1645 C C . SER A 1 217 ? -11.308 -50.423 -27.196 1.00 30.58 217 SER A C 1
ATOM 1647 O O . SER A 1 217 ? -11.506 -51.519 -26.654 1.00 30.58 217 SER A O 1
ATOM 1649 N N . PRO A 1 218 ? -10.547 -50.301 -28.303 1.00 43.06 218 PRO A N 1
ATOM 1650 C CA . PRO A 1 218 ? -9.146 -49.877 -28.174 1.00 43.06 218 PRO A CA 1
ATOM 1651 C C . PRO A 1 218 ? -8.649 -48.846 -29.217 1.00 43.06 218 PRO A C 1
ATOM 1653 O O . PRO A 1 218 ? -9.180 -48.737 -30.311 1.00 43.06 218 PRO A O 1
ATOM 1656 N N . GLU A 1 219 ? -7.566 -48.160 -28.836 1.00 32.75 219 GLU A N 1
ATOM 1657 C CA . GLU A 1 219 ? -6.454 -47.658 -29.672 1.00 32.75 219 GLU A CA 1
ATOM 1658 C C . GLU A 1 219 ? -6.690 -46.778 -30.929 1.00 32.75 219 GLU A C 1
ATOM 1660 O O . GLU A 1 219 ? -6.868 -47.270 -32.036 1.00 32.75 219 GLU A O 1
ATOM 1665 N N . ASN A 1 220 ? -6.347 -45.493 -30.740 1.00 37.09 220 ASN A N 1
ATOM 1666 C CA . ASN A 1 220 ? -5.555 -44.628 -31.639 1.00 37.09 220 ASN A CA 1
ATOM 1667 C C . ASN A 1 220 ? -6.191 -43.962 -32.882 1.00 37.09 220 ASN A C 1
ATOM 1669 O O . ASN A 1 220 ? -7.079 -44.484 -33.541 1.00 37.09 220 ASN A O 1
ATOM 1673 N N . SER A 1 221 ? -5.633 -42.775 -33.178 1.00 44.81 221 SER A N 1
ATOM 1674 C CA . SER A 1 221 ? -5.871 -41.875 -34.325 1.00 44.81 221 SER A CA 1
ATOM 1675 C C . SER A 1 221 ? -7.326 -41.511 -34.650 1.00 44.81 221 SER A C 1
ATOM 1677 O O . SER A 1 221 ? -7.958 -42.189 -35.449 1.00 44.81 221 SER A O 1
ATOM 1679 N N . ASP A 1 222 ? -7.785 -40.368 -34.122 1.00 36.78 222 ASP A N 1
ATOM 1680 C CA . ASP A 1 222 ? -8.295 -39.263 -34.963 1.00 36.78 222 ASP A CA 1
ATOM 1681 C C . ASP A 1 222 ? -8.491 -37.964 -34.147 1.00 36.78 222 ASP A C 1
ATOM 1683 O O . ASP A 1 222 ? -9.585 -37.601 -33.724 1.00 36.78 222 ASP A O 1
ATOM 1687 N N . THR A 1 223 ? -7.397 -37.226 -33.927 1.00 42.62 223 THR A N 1
ATOM 1688 C CA . THR A 1 223 ? -7.412 -35.854 -33.381 1.00 42.62 223 THR A CA 1
ATOM 1689 C C . THR A 1 223 ? -6.906 -34.890 -34.452 1.00 42.62 223 THR A C 1
ATOM 1691 O O . THR A 1 223 ? -5.705 -34.632 -34.542 1.00 42.62 223 THR A O 1
ATOM 1694 N N . SER A 1 224 ? -7.807 -34.411 -35.315 1.00 52.66 224 SER A N 1
ATOM 1695 C CA . SER A 1 224 ? -7.439 -33.555 -36.459 1.00 52.66 224 SER A CA 1
ATOM 1696 C C . SER A 1 224 ? -8.347 -32.335 -36.684 1.00 52.66 224 SER A C 1
ATOM 1698 O O . SER A 1 224 ? -7.986 -31.477 -37.485 1.00 52.66 224 SER A O 1
ATOM 1700 N N . PHE A 1 225 ? -9.485 -32.219 -35.981 1.00 43.88 225 PHE A N 1
ATOM 1701 C CA . PHE A 1 225 ? -10.456 -31.132 -36.196 1.00 43.88 225 PHE A CA 1
ATOM 1702 C C . PHE A 1 225 ? -10.454 -30.067 -35.082 1.00 43.88 225 PHE A C 1
ATOM 1704 O O . PHE A 1 225 ? -10.147 -28.916 -35.386 1.00 43.88 225 PHE A O 1
ATOM 1711 N N . GLU A 1 226 ? -10.659 -30.429 -33.803 1.00 44.06 226 GLU A N 1
ATOM 1712 C CA . GLU A 1 226 ? -10.511 -29.513 -32.647 1.00 44.06 226 GLU A CA 1
ATOM 1713 C C . GLU A 1 226 ? -9.240 -28.655 -32.727 1.00 44.06 226 GLU A C 1
ATOM 1715 O O . GLU A 1 226 ? -9.292 -27.429 -32.636 1.00 44.06 226 GLU A O 1
ATOM 1720 N N . SER A 1 227 ? -8.096 -29.299 -32.979 1.00 48.50 227 SER A N 1
ATOM 1721 C CA . SER A 1 227 ? -6.788 -28.639 -33.019 1.00 48.50 227 SER A CA 1
ATOM 1722 C C . SER A 1 227 ? -6.687 -27.568 -34.107 1.00 48.50 227 SER A C 1
ATOM 1724 O O . SER A 1 227 ? -5.957 -26.598 -33.932 1.00 48.50 227 SER A O 1
ATOM 1726 N N . GLN A 1 228 ? -7.410 -27.705 -35.224 1.00 49.12 228 GLN A N 1
ATOM 1727 C CA . GLN A 1 228 ? -7.417 -26.683 -36.277 1.00 49.12 228 GLN A CA 1
ATOM 1728 C C . GLN A 1 228 ? -8.267 -25.473 -35.878 1.00 49.12 228 GLN A C 1
ATOM 1730 O O . GLN A 1 228 ? -7.887 -24.345 -36.178 1.00 49.12 228 GLN A O 1
ATOM 1735 N N . ILE A 1 229 ? -9.369 -25.686 -35.151 1.00 55.19 229 ILE A N 1
ATOM 1736 C CA . ILE A 1 229 ? -10.225 -24.601 -34.652 1.00 55.19 229 ILE A CA 1
ATOM 1737 C C . ILE A 1 229 ? -9.487 -23.799 -33.569 1.00 55.19 229 ILE A C 1
ATOM 1739 O O . ILE A 1 229 ? -9.477 -22.570 -33.626 1.00 55.19 229 ILE A O 1
ATOM 1743 N N . GLU A 1 230 ? -8.793 -24.463 -32.637 1.00 54.38 230 GLU A N 1
ATOM 1744 C CA . GLU A 1 230 ? -7.945 -23.771 -31.656 1.00 54.38 230 GLU A CA 1
ATOM 1745 C C . GLU A 1 230 ? -6.773 -23.029 -32.310 1.00 54.38 230 GLU A C 1
ATOM 1747 O O . GLU A 1 230 ? -6.491 -21.895 -31.925 1.00 54.38 230 GLU A O 1
ATOM 1752 N N . ILE A 1 231 ? -6.100 -23.614 -33.311 1.00 59.19 231 ILE A N 1
ATOM 1753 C CA . ILE A 1 231 ? -5.015 -22.928 -34.031 1.00 59.19 231 ILE A CA 1
ATOM 1754 C C . ILE A 1 231 ? -5.545 -21.683 -34.753 1.00 59.19 231 ILE A C 1
ATOM 1756 O O . ILE A 1 231 ? -4.967 -20.615 -34.584 1.00 59.19 231 ILE A O 1
ATOM 1760 N N . VAL A 1 232 ? -6.663 -21.773 -35.482 1.00 62.22 232 VAL A N 1
ATOM 1761 C CA . VAL A 1 232 ? -7.249 -20.622 -36.196 1.00 62.22 232 VAL A CA 1
ATOM 1762 C C . VAL A 1 232 ? -7.727 -19.535 -35.227 1.00 62.22 232 VAL A C 1
ATOM 1764 O O . VAL A 1 232 ? -7.505 -18.352 -35.485 1.00 62.22 232 VAL A O 1
ATOM 1767 N N . ASN A 1 233 ? -8.324 -19.901 -34.089 1.00 65.00 233 ASN A N 1
ATOM 1768 C CA . ASN A 1 233 ? -8.755 -18.929 -33.080 1.00 65.00 233 ASN A CA 1
ATOM 1769 C C . ASN A 1 233 ? -7.552 -18.231 -32.411 1.00 65.00 233 ASN A C 1
ATOM 1771 O O . ASN A 1 233 ? -7.542 -17.010 -32.253 1.00 65.00 233 ASN A O 1
ATOM 1775 N N . ASN A 1 234 ? -6.490 -18.979 -32.092 1.00 66.56 234 ASN A N 1
ATOM 1776 C CA . ASN A 1 234 ? -5.250 -18.413 -31.555 1.00 66.56 234 ASN A CA 1
ATOM 1777 C C . ASN A 1 234 ? -4.489 -17.567 -32.593 1.00 66.56 234 ASN A C 1
ATOM 1779 O O . ASN A 1 234 ? -3.942 -16.528 -32.234 1.00 66.56 234 ASN A O 1
ATOM 1783 N N . GLU A 1 235 ? -4.495 -17.944 -33.874 1.00 74.50 235 GLU A N 1
ATOM 1784 C CA . GLU A 1 235 ? -3.917 -17.155 -34.971 1.00 74.50 235 GLU A CA 1
ATOM 1785 C C . GLU A 1 235 ? -4.699 -15.850 -35.197 1.00 74.50 235 GLU A C 1
ATOM 1787 O O . GLU A 1 235 ? -4.100 -14.792 -35.395 1.00 74.50 235 GLU A O 1
ATOM 1792 N N . HIS A 1 236 ? -6.032 -15.888 -35.105 1.00 72.25 236 HIS A N 1
ATOM 1793 C CA . HIS A 1 236 ? -6.865 -14.687 -35.152 1.00 72.25 236 HIS A CA 1
ATOM 1794 C C . HIS A 1 236 ? -6.600 -13.774 -33.945 1.00 72.25 236 HIS A C 1
ATOM 1796 O O . HIS A 1 236 ? -6.411 -12.569 -34.108 1.00 72.25 236 HIS A O 1
ATOM 1802 N N . LYS A 1 237 ? -6.498 -14.343 -32.736 1.00 81.38 237 LYS A N 1
ATOM 1803 C CA . LYS A 1 237 ? -6.160 -13.607 -31.509 1.00 81.38 237 LYS A CA 1
ATOM 1804 C C . LYS A 1 237 ? -4.760 -12.983 -31.568 1.00 81.38 237 LYS A C 1
ATOM 1806 O O . LYS A 1 237 ? -4.600 -11.836 -31.158 1.00 81.38 237 LYS A O 1
ATOM 1811 N N . LEU A 1 238 ? -3.780 -13.688 -32.142 1.00 79.25 238 LEU A N 1
ATOM 1812 C CA . LEU A 1 238 ? -2.451 -13.148 -32.444 1.00 79.25 238 LEU A CA 1
ATOM 1813 C C . LEU A 1 238 ? -2.536 -11.968 -33.414 1.00 79.25 238 LEU A C 1
ATOM 1815 O O . LEU A 1 238 ? -2.047 -10.898 -33.077 1.00 79.25 238 LEU A O 1
ATOM 1819 N N . LYS A 1 239 ? -3.232 -12.102 -34.547 1.00 81.62 239 LYS A N 1
ATOM 1820 C CA . LYS A 1 239 ? -3.398 -11.011 -35.528 1.00 81.62 239 LYS A CA 1
ATOM 1821 C C . LYS A 1 239 ? -4.115 -9.782 -34.957 1.00 81.62 239 LYS A C 1
ATOM 1823 O O . LYS A 1 239 ? -3.778 -8.653 -35.311 1.00 81.62 239 LYS A O 1
ATOM 1828 N N . VAL A 1 240 ? -5.071 -9.972 -34.044 1.00 80.00 240 VAL A N 1
ATOM 1829 C CA . VAL A 1 240 ? -5.720 -8.874 -33.304 1.00 80.00 240 VAL A CA 1
ATOM 1830 C C . VAL A 1 240 ? -4.753 -8.210 -32.312 1.00 80.00 240 VAL A C 1
ATOM 1832 O O . VAL A 1 240 ? -4.738 -6.980 -32.215 1.00 80.00 240 VAL A O 1
ATOM 1835 N N . MET A 1 241 ? -3.909 -8.981 -31.617 1.00 72.94 241 MET A N 1
ATOM 1836 C CA . MET A 1 241 ? -2.847 -8.428 -30.766 1.00 72.94 241 MET A CA 1
ATOM 1837 C C . MET A 1 241 ? -1.781 -7.684 -31.579 1.00 72.94 241 MET A C 1
ATOM 1839 O O . MET A 1 241 ? -1.448 -6.560 -31.226 1.00 72.94 241 MET A O 1
ATOM 1843 N N . GLU A 1 242 ? -1.289 -8.259 -32.678 1.00 83.75 242 GLU A N 1
ATOM 1844 C CA . GLU A 1 242 ? -0.327 -7.630 -33.595 1.00 83.75 242 GLU A CA 1
ATOM 1845 C C . GLU A 1 242 ? -0.864 -6.299 -34.128 1.00 83.75 242 GLU A C 1
ATOM 1847 O O . GLU A 1 242 ? -0.159 -5.291 -34.089 1.00 83.75 242 GLU A O 1
ATOM 1852 N N . LYS A 1 243 ? -2.137 -6.264 -34.546 1.00 86.62 243 LYS A N 1
ATOM 1853 C CA . LYS A 1 243 ? -2.782 -5.024 -34.983 1.00 86.62 243 LYS A CA 1
ATOM 1854 C C . LYS A 1 243 ? -2.880 -3.997 -33.852 1.00 86.62 243 LYS A C 1
ATOM 1856 O O . LYS A 1 243 ? -2.488 -2.856 -34.054 1.00 86.62 243 LYS A O 1
ATOM 1861 N N . THR A 1 244 ? -3.336 -4.395 -32.662 1.00 87.25 244 THR A N 1
ATOM 1862 C CA . THR A 1 244 ? -3.408 -3.494 -31.495 1.00 87.25 244 THR A CA 1
ATOM 1863 C C . THR A 1 244 ? -2.025 -2.948 -31.110 1.00 87.25 244 THR A C 1
ATOM 1865 O O . THR A 1 244 ? -1.902 -1.781 -30.748 1.00 87.25 244 THR A O 1
ATOM 1868 N N . ILE A 1 245 ? -0.967 -3.759 -31.219 1.00 86.31 245 ILE A N 1
ATOM 1869 C CA . ILE A 1 245 ? 0.420 -3.340 -30.969 1.00 86.31 245 ILE A CA 1
ATOM 1870 C C . ILE A 1 245 ? 0.886 -2.323 -32.019 1.00 86.31 245 ILE A C 1
ATOM 1872 O O . ILE A 1 245 ? 1.508 -1.327 -31.651 1.00 86.31 245 ILE A O 1
ATOM 1876 N N . GLU A 1 246 ? 0.567 -2.524 -33.299 1.00 88.00 246 GLU A N 1
ATOM 1877 C CA . GLU A 1 246 ? 0.920 -1.570 -34.357 1.00 88.00 246 GLU A CA 1
ATOM 1878 C C . GLU A 1 246 ? 0.106 -0.265 -34.249 1.00 88.00 246 GLU A C 1
ATOM 1880 O O . GLU A 1 246 ? 0.683 0.816 -34.350 1.00 88.00 246 GLU A O 1
ATOM 1885 N N . ASP A 1 247 ? -1.190 -0.338 -33.925 1.00 86.94 247 ASP A N 1
ATOM 1886 C CA . ASP A 1 247 ? -2.044 0.830 -33.663 1.00 86.94 247 ASP A CA 1
ATOM 1887 C C . ASP A 1 247 ? -1.526 1.639 -32.446 1.00 86.94 247 ASP A C 1
ATOM 1889 O O . ASP A 1 247 ? -1.406 2.866 -32.517 1.00 86.94 247 ASP A O 1
ATOM 1893 N N . MET A 1 248 ? -1.118 0.977 -31.350 1.00 84.69 248 MET A N 1
ATOM 1894 C CA . MET A 1 248 ? -0.453 1.635 -30.207 1.00 84.69 248 MET A CA 1
ATOM 1895 C C . MET A 1 248 ? 0.907 2.240 -30.580 1.00 84.69 248 MET A C 1
ATOM 1897 O O . MET A 1 248 ? 1.266 3.307 -30.083 1.00 84.69 248 MET A O 1
ATOM 1901 N N . LYS A 1 249 ? 1.677 1.579 -31.449 1.00 87.19 249 LYS A N 1
ATOM 1902 C CA . LYS A 1 249 ? 2.989 2.047 -31.915 1.00 87.19 249 LYS A CA 1
ATOM 1903 C C . LYS A 1 249 ? 2.868 3.291 -32.800 1.00 87.19 249 LYS A C 1
ATOM 1905 O O . LYS A 1 249 ? 3.655 4.219 -32.630 1.00 87.19 249 LYS A O 1
ATOM 1910 N N . ILE A 1 250 ? 1.839 3.364 -33.645 1.00 89.50 250 ILE A N 1
ATOM 1911 C CA . ILE A 1 250 ? 1.477 4.575 -34.398 1.00 89.50 250 ILE A CA 1
ATOM 1912 C C . ILE A 1 250 ? 1.078 5.704 -33.434 1.00 89.50 250 ILE A C 1
ATOM 1914 O O . ILE A 1 250 ? 1.592 6.815 -33.554 1.00 89.50 250 ILE A O 1
ATOM 1918 N N . GLN A 1 251 ? 0.239 5.432 -32.425 1.00 86.00 251 GLN A N 1
ATOM 1919 C CA . GLN A 1 251 ? -0.119 6.437 -31.410 1.00 86.00 251 GLN A CA 1
ATOM 1920 C C . GLN A 1 251 ? 1.090 6.919 -30.590 1.00 86.00 251 GLN A C 1
ATOM 1922 O O . GLN A 1 251 ? 1.174 8.103 -30.255 1.00 86.00 251 GLN A O 1
ATOM 1927 N N . LEU A 1 252 ? 2.053 6.039 -30.297 1.00 87.88 252 LEU A N 1
ATOM 1928 C CA . LEU A 1 252 ? 3.298 6.402 -29.622 1.00 87.88 252 LEU A CA 1
ATOM 1929 C C . LEU A 1 252 ? 4.192 7.281 -30.510 1.00 87.88 252 LEU A C 1
ATOM 1931 O O . LEU A 1 252 ? 4.738 8.265 -30.017 1.00 87.88 252 LEU A O 1
ATOM 1935 N N . GLU A 1 253 ? 4.305 6.991 -31.809 1.00 88.81 253 GLU A N 1
ATOM 1936 C CA . GLU A 1 253 ? 5.062 7.820 -32.759 1.00 88.81 253 GLU A CA 1
ATOM 1937 C C . GLU A 1 253 ? 4.388 9.187 -32.999 1.00 88.81 253 GLU A C 1
ATOM 1939 O O . GLU A 1 253 ? 5.060 10.223 -33.028 1.00 88.81 253 GLU A O 1
ATOM 1944 N N . GLU A 1 254 ? 3.054 9.237 -33.046 1.00 87.44 254 GLU A N 1
ATOM 1945 C CA . GLU A 1 254 ? 2.286 10.486 -33.000 1.00 87.44 254 GLU A CA 1
ATOM 1946 C C . GLU A 1 254 ? 2.519 11.275 -31.702 1.00 87.44 254 GLU A C 1
ATOM 1948 O O . GLU A 1 254 ? 2.644 12.501 -31.726 1.00 87.44 254 GLU A O 1
ATOM 1953 N N . SER A 1 255 ? 2.577 10.597 -30.554 1.00 81.81 255 SER A N 1
ATOM 1954 C CA . SER A 1 255 ? 2.853 11.233 -29.264 1.00 81.81 255 SER A CA 1
ATOM 1955 C C . SER A 1 255 ? 4.293 11.749 -29.195 1.00 81.81 255 SER A C 1
ATOM 1957 O O . SER A 1 255 ? 4.530 12.868 -28.744 1.00 81.81 255 SER A O 1
ATOM 1959 N N . GLU A 1 256 ? 5.270 10.985 -29.689 1.00 89.00 256 GLU A N 1
ATOM 1960 C CA . GLU A 1 256 ? 6.670 11.402 -29.758 1.00 89.00 256 GLU A CA 1
ATOM 1961 C C . GLU A 1 256 ? 6.900 12.568 -30.718 1.00 89.00 256 GLU A C 1
ATOM 1963 O O . GLU A 1 256 ? 7.711 13.441 -30.417 1.00 89.00 256 GLU A O 1
ATOM 1968 N N . THR A 1 257 ? 6.215 12.609 -31.862 1.00 85.19 257 THR A N 1
ATOM 1969 C CA . THR A 1 257 ? 6.319 13.730 -32.809 1.00 85.19 257 THR A CA 1
ATOM 1970 C C . THR A 1 257 ? 5.675 14.997 -32.248 1.00 85.19 257 THR A C 1
ATOM 1972 O O . THR A 1 257 ? 6.297 16.057 -32.313 1.00 85.19 257 THR A O 1
ATOM 1975 N N . LYS A 1 258 ? 4.517 14.895 -31.577 1.00 88.94 258 LYS A N 1
ATOM 1976 C CA . LYS A 1 258 ? 3.922 16.004 -30.801 1.00 88.94 258 LYS A CA 1
ATOM 1977 C C . LYS A 1 258 ? 4.868 16.476 -29.685 1.00 88.94 258 LYS A C 1
ATOM 1979 O O . LYS A 1 258 ? 5.115 17.674 -29.559 1.00 88.94 258 LYS A O 1
ATOM 1984 N N . ARG A 1 259 ? 5.479 15.549 -28.934 1.00 90.19 259 ARG A N 1
ATOM 1985 C CA . ARG A 1 259 ? 6.453 15.850 -27.867 1.00 90.19 259 ARG A CA 1
ATOM 1986 C C . ARG A 1 259 ? 7.712 16.542 -28.404 1.00 90.19 259 ARG A C 1
ATOM 1988 O O . ARG A 1 259 ? 8.142 17.525 -27.814 1.00 90.19 259 ARG A O 1
ATOM 1995 N N . LYS A 1 260 ? 8.278 16.068 -29.521 1.00 84.38 260 LYS A N 1
ATOM 1996 C CA . LYS A 1 260 ? 9.430 16.692 -30.201 1.00 84.38 260 LYS A CA 1
ATOM 1997 C C . LYS A 1 260 ? 9.079 18.082 -30.734 1.00 84.38 260 LYS A C 1
ATOM 1999 O O . LYS A 1 260 ? 9.855 19.004 -30.538 1.00 84.38 260 LYS A O 1
ATOM 2004 N N . SER A 1 261 ? 7.888 18.262 -31.312 1.00 83.88 261 SER A N 1
ATOM 2005 C CA . SER A 1 261 ? 7.414 19.577 -31.765 1.00 83.88 261 SER A CA 1
ATOM 2006 C C . SER A 1 261 ? 7.297 20.583 -30.615 1.00 83.88 261 SER A C 1
ATOM 2008 O O . SER A 1 261 ? 7.671 21.738 -30.788 1.00 83.88 261 SER A O 1
ATOM 2010 N N . LEU A 1 262 ? 6.812 20.158 -29.442 1.00 83.06 262 LEU A N 1
ATOM 2011 C CA . LEU A 1 262 ? 6.766 20.995 -28.237 1.00 83.06 262 LEU A CA 1
ATOM 2012 C C . LEU A 1 262 ? 8.170 21.274 -27.678 1.00 83.06 262 LEU A C 1
ATOM 2014 O O . LEU A 1 262 ? 8.466 22.404 -27.302 1.00 83.06 262 LEU A O 1
ATOM 2018 N N . GLU A 1 263 ? 9.050 20.271 -27.659 1.00 83.12 263 GLU A N 1
ATOM 2019 C CA . GLU A 1 263 ? 10.444 20.406 -27.217 1.00 83.12 263 GLU A CA 1
ATOM 2020 C C . GLU A 1 263 ? 11.226 21.392 -28.103 1.00 83.12 263 GLU A C 1
ATOM 2022 O O . GLU A 1 263 ? 11.891 22.285 -27.581 1.00 83.12 263 GLU A O 1
ATOM 2027 N N . ASP A 1 264 ? 11.083 21.312 -29.429 1.00 76.88 264 ASP A N 1
ATOM 2028 C CA . ASP A 1 264 ? 11.676 22.270 -30.367 1.00 76.88 264 ASP A CA 1
ATOM 2029 C C . ASP A 1 264 ? 11.017 23.659 -30.281 1.00 76.88 264 ASP A C 1
ATOM 2031 O O . ASP A 1 264 ? 11.723 24.662 -30.375 1.00 76.88 264 ASP A O 1
ATOM 2035 N N . GLN A 1 265 ? 9.707 23.761 -30.021 1.00 82.25 265 GLN A N 1
ATOM 2036 C CA . GLN A 1 265 ? 9.026 25.047 -29.806 1.00 82.25 265 GLN A CA 1
ATOM 2037 C C . GLN A 1 265 ? 9.518 25.756 -28.531 1.00 82.25 265 GLN A C 1
ATOM 2039 O O . GLN A 1 265 ? 9.813 26.950 -28.571 1.00 82.25 265 GLN A O 1
ATOM 2044 N N . ILE A 1 266 ? 9.693 25.020 -27.427 1.00 75.38 266 ILE A N 1
ATOM 2045 C CA . ILE A 1 266 ? 10.309 25.518 -26.183 1.00 75.38 266 ILE A CA 1
ATOM 2046 C C . ILE A 1 266 ? 11.774 25.910 -26.425 1.00 75.38 266 ILE A C 1
ATOM 2048 O O . ILE A 1 266 ? 12.262 26.914 -25.909 1.00 75.38 266 ILE A O 1
ATOM 2052 N N . ARG A 1 267 ? 12.500 25.142 -27.243 1.00 76.88 267 ARG A N 1
ATOM 2053 C CA . ARG A 1 267 ? 13.903 25.417 -27.576 1.00 76.88 267 ARG A CA 1
ATOM 2054 C C . ARG A 1 267 ? 14.077 26.631 -28.493 1.00 76.88 267 ARG A C 1
ATOM 2056 O O . ARG A 1 267 ? 15.115 27.291 -28.423 1.00 76.88 267 ARG A O 1
ATOM 2063 N N . LEU A 1 268 ? 13.084 26.927 -29.331 1.00 70.06 268 LEU A N 1
ATOM 2064 C CA . LEU A 1 268 ? 13.013 28.141 -30.143 1.00 70.06 268 LEU A CA 1
ATOM 2065 C C . LEU A 1 268 ? 12.695 29.361 -29.276 1.00 70.06 268 LEU A C 1
ATOM 2067 O O . LEU A 1 268 ? 13.485 30.302 -29.295 1.00 70.06 268 LEU A O 1
ATOM 2071 N N . SER A 1 269 ? 11.656 29.316 -28.435 1.00 65.56 269 SER A N 1
ATOM 2072 C CA . SER A 1 269 ? 11.328 30.446 -27.550 1.00 65.56 269 SER A CA 1
ATOM 2073 C C . SER A 1 269 ? 12.444 30.741 -26.540 1.00 65.56 269 SER A C 1
ATOM 2075 O O . SER A 1 269 ? 12.751 31.903 -26.275 1.00 65.56 269 SER A O 1
ATOM 2077 N N . TYR A 1 270 ? 13.149 29.717 -26.044 1.00 63.47 270 TYR A N 1
ATOM 2078 C CA . TYR A 1 270 ? 14.335 29.901 -25.201 1.00 63.47 270 TYR A CA 1
ATOM 2079 C C . TYR A 1 270 ? 15.522 30.518 -25.968 1.00 63.47 270 TYR A C 1
ATOM 2081 O O . TYR A 1 270 ? 16.266 31.326 -25.414 1.00 63.47 270 TYR A O 1
ATOM 2089 N N . ARG A 1 271 ? 15.688 30.199 -27.262 1.00 51.50 271 ARG A N 1
ATOM 2090 C CA . ARG A 1 271 ? 16.704 30.818 -28.135 1.00 51.50 271 ARG A CA 1
ATOM 2091 C C . ARG A 1 271 ? 16.374 32.274 -28.474 1.00 51.50 271 ARG A C 1
ATOM 2093 O O . ARG A 1 271 ? 17.292 33.091 -28.524 1.00 51.50 271 ARG A O 1
ATOM 2100 N N . GLU A 1 272 ? 15.107 32.601 -28.703 1.00 50.19 272 GLU A N 1
ATOM 2101 C CA . GLU A 1 272 ? 14.658 33.986 -28.891 1.00 50.19 272 GLU A CA 1
ATOM 2102 C C . GLU A 1 272 ? 14.855 34.793 -27.599 1.00 50.19 272 GLU A C 1
ATOM 2104 O O . GLU A 1 272 ? 15.489 35.843 -27.642 1.00 50.19 272 GLU A O 1
ATOM 2109 N N . SER A 1 273 ? 14.471 34.244 -26.439 1.00 52.59 273 SER A N 1
ATOM 2110 C CA . SER A 1 273 ? 14.699 34.868 -25.119 1.00 52.59 273 SER A CA 1
ATOM 2111 C C . SER A 1 273 ? 16.186 35.165 -24.851 1.00 52.59 273 SER A C 1
ATOM 2113 O O . SER A 1 273 ? 16.552 36.267 -24.442 1.00 52.59 273 SER A O 1
ATOM 2115 N N . LEU A 1 274 ? 17.075 34.213 -25.160 1.00 48.72 274 LEU A N 1
ATOM 2116 C CA . LEU A 1 274 ? 18.531 34.393 -25.052 1.00 48.72 274 LEU A CA 1
ATOM 2117 C C . LEU A 1 274 ? 19.119 35.389 -26.067 1.00 48.72 274 LEU A C 1
ATOM 2119 O O . LEU A 1 274 ? 20.275 35.784 -25.923 1.00 48.72 274 LEU A O 1
ATOM 2123 N N . SER A 1 275 ? 18.360 35.797 -27.087 1.00 39.25 275 SER A N 1
ATOM 2124 C CA . SER A 1 275 ? 18.797 36.798 -28.069 1.00 39.25 275 SER A CA 1
ATOM 2125 C C . SER A 1 275 ? 18.525 38.239 -27.612 1.00 39.25 275 SER A C 1
ATOM 2127 O O . SER A 1 275 ? 19.029 39.172 -28.235 1.00 39.25 275 SER A O 1
ATOM 2129 N N . THR A 1 276 ? 17.763 38.433 -26.526 1.00 42.69 276 THR A N 1
ATOM 2130 C CA . THR A 1 276 ? 17.413 39.755 -25.973 1.00 42.69 276 THR A CA 1
ATOM 2131 C C . THR A 1 276 ? 18.180 40.152 -24.704 1.00 42.69 276 THR A C 1
ATOM 2133 O O . THR A 1 276 ? 18.285 41.341 -24.422 1.00 42.69 276 THR A O 1
ATOM 2136 N N . GLU A 1 277 ? 18.777 39.213 -23.961 1.00 37.62 277 GLU A N 1
ATOM 2137 C CA . GLU A 1 277 ? 19.417 39.481 -22.653 1.00 37.62 277 GLU A CA 1
ATOM 2138 C C . GLU A 1 277 ? 20.916 39.872 -22.716 1.00 37.62 277 GLU A C 1
ATOM 2140 O O . GLU A 1 277 ? 21.659 39.686 -21.754 1.00 37.62 277 GLU A O 1
ATOM 2145 N N . THR A 1 278 ? 21.400 40.442 -23.829 1.00 35.94 278 THR A N 1
ATOM 2146 C CA . THR A 1 278 ? 22.781 40.975 -23.921 1.00 35.94 278 THR A CA 1
ATOM 2147 C C . THR A 1 278 ? 22.840 42.464 -24.266 1.00 35.94 278 THR A C 1
ATOM 2149 O O . THR A 1 278 ? 23.582 42.868 -25.164 1.00 35.94 278 THR A O 1
ATOM 2152 N N . SER A 1 279 ? 22.084 43.293 -23.539 1.00 40.12 279 SER A N 1
ATOM 2153 C CA . SER A 1 279 ? 22.293 44.745 -23.495 1.00 40.12 279 SER A CA 1
ATOM 2154 C C . SER A 1 279 ? 21.864 45.346 -22.147 1.00 40.12 279 SER A C 1
ATOM 2156 O O . SER A 1 279 ? 20.869 44.922 -21.576 1.00 40.12 279 SER A O 1
ATOM 2158 N N . GLU A 1 280 ? 22.603 46.379 -21.724 1.00 34.03 280 GLU A N 1
ATOM 2159 C CA . GLU A 1 280 ? 22.293 47.376 -20.675 1.00 34.03 280 GLU A CA 1
ATOM 2160 C C . GLU A 1 280 ? 22.372 47.014 -19.163 1.00 34.03 280 GLU A C 1
ATOM 2162 O O . GLU A 1 280 ? 21.838 46.021 -18.695 1.00 34.03 280 GLU A O 1
ATOM 2167 N N . VAL A 1 281 ? 23.025 47.934 -18.417 1.00 32.94 281 VAL A N 1
ATOM 2168 C CA . VAL A 1 281 ? 22.988 48.217 -16.952 1.00 32.94 281 VAL A CA 1
ATOM 2169 C C . VAL A 1 281 ? 23.339 47.070 -15.975 1.00 32.94 281 VAL A C 1
ATOM 2171 O O . VAL A 1 281 ? 22.631 46.084 -15.867 1.00 32.94 281 VAL A O 1
ATOM 2174 N N . ALA A 1 282 ? 24.393 47.112 -15.144 1.00 37.09 282 ALA A N 1
ATOM 2175 C CA . ALA A 1 282 ? 25.408 48.129 -14.801 1.00 37.09 282 ALA A CA 1
ATOM 2176 C C . ALA A 1 282 ? 25.045 49.277 -13.814 1.00 37.09 282 ALA A C 1
ATOM 2178 O O . ALA A 1 282 ? 25.349 50.436 -14.084 1.00 37.09 282 ALA A O 1
ATOM 2179 N N . SER A 1 283 ? 24.509 48.941 -12.631 1.00 35.47 283 SER A N 1
ATOM 2180 C CA . SER A 1 283 ? 24.722 49.670 -11.352 1.00 35.47 283 SER A CA 1
ATOM 2181 C C . SER A 1 283 ? 24.373 48.732 -10.175 1.00 35.47 283 SER A C 1
ATOM 2183 O O . SER A 1 283 ? 23.350 48.064 -10.265 1.00 35.47 283 SER A O 1
ATOM 2185 N N . ASP A 1 284 ? 25.174 48.479 -9.133 1.00 33.09 284 ASP A N 1
ATOM 2186 C CA . ASP A 1 284 ? 26.006 49.322 -8.240 1.00 33.09 284 ASP A CA 1
ATOM 2187 C C . ASP A 1 284 ? 25.265 49.745 -6.948 1.00 33.09 284 ASP A C 1
ATOM 2189 O O . ASP A 1 284 ? 24.602 50.779 -6.896 1.00 33.09 284 ASP A O 1
ATOM 2193 N N . MET A 1 285 ? 25.365 48.905 -5.905 1.00 32.75 285 MET A N 1
ATOM 2194 C CA . MET A 1 285 ? 25.139 49.248 -4.491 1.00 32.75 285 MET A CA 1
ATOM 2195 C C . MET A 1 285 ? 25.835 48.205 -3.587 1.00 32.75 285 MET A C 1
ATOM 2197 O O . MET A 1 285 ? 25.912 47.032 -3.951 1.00 32.75 285 MET A O 1
ATOM 2201 N N . ASP A 1 286 ? 26.372 48.629 -2.438 1.00 34.16 286 ASP A N 1
ATOM 2202 C CA . ASP A 1 286 ? 27.429 47.918 -1.686 1.00 34.16 286 ASP A CA 1
ATOM 2203 C C . ASP A 1 286 ? 27.203 47.962 -0.150 1.00 34.16 286 ASP A C 1
ATOM 2205 O O . ASP A 1 286 ? 26.413 48.774 0.335 1.00 34.16 286 ASP A O 1
ATOM 2209 N N . LEU A 1 287 ? 27.981 47.161 0.600 1.00 38.22 287 LEU A N 1
ATOM 2210 C CA . LEU A 1 287 ? 28.137 47.103 2.072 1.00 38.22 287 LEU A CA 1
ATOM 2211 C C . LEU A 1 287 ? 26.982 46.415 2.860 1.00 38.22 287 LEU A C 1
ATOM 2213 O O . LEU A 1 287 ? 25.815 46.593 2.542 1.00 38.22 287 LEU A O 1
ATOM 2217 N N . GLN A 1 288 ? 27.191 45.658 3.959 1.00 31.95 288 GLN A N 1
ATOM 2218 C CA . GLN A 1 288 ? 28.407 45.098 4.594 1.00 31.95 288 GLN A CA 1
ATOM 2219 C C . GLN A 1 288 ? 28.056 44.042 5.681 1.00 31.95 288 GLN A C 1
ATOM 2221 O O . GLN A 1 288 ? 27.164 44.295 6.487 1.00 31.95 288 GLN A O 1
ATOM 2226 N N . SER A 1 289 ? 28.813 42.933 5.790 1.00 29.59 289 SER A N 1
ATOM 2227 C CA . SER A 1 289 ? 29.241 42.226 7.042 1.00 29.59 289 SER A CA 1
ATOM 2228 C C . SER A 1 289 ? 29.835 40.835 6.713 1.00 29.59 289 SER A C 1
ATOM 2230 O O . SER A 1 289 ? 29.166 39.963 6.185 1.00 29.59 289 SER A O 1
ATOM 2232 N N . GLN A 1 290 ? 31.162 40.671 6.761 1.00 30.42 290 GLN A N 1
ATOM 2233 C CA . GLN A 1 290 ? 31.936 40.050 7.860 1.00 30.42 290 GLN A CA 1
ATOM 2234 C C . GLN A 1 290 ? 31.661 38.555 8.157 1.00 30.42 290 GLN A C 1
ATOM 2236 O O . GLN A 1 290 ? 30.741 38.217 8.891 1.00 30.42 290 GLN A O 1
ATOM 2241 N N . GLY A 1 291 ? 32.572 37.678 7.705 1.00 27.78 291 GLY A N 1
ATOM 2242 C CA . GLY A 1 291 ? 32.674 36.272 8.136 1.00 27.78 291 GLY A CA 1
ATOM 2243 C C . GLY A 1 291 ? 33.658 35.460 7.277 1.00 27.78 291 GLY A C 1
ATOM 2244 O O . GLY A 1 291 ? 33.469 35.343 6.071 1.00 27.78 291 GLY A O 1
ATOM 2245 N N . SER A 1 292 ? 34.749 34.940 7.854 1.00 33.12 292 SER A N 1
ATOM 2246 C CA . SER A 1 292 ? 35.816 34.179 7.159 1.00 33.12 292 SER A CA 1
ATOM 2247 C C . SER A 1 292 ? 36.763 33.515 8.178 1.00 33.12 292 SER A C 1
ATOM 2249 O O . SER A 1 292 ? 36.876 34.060 9.278 1.00 33.12 292 SER A O 1
ATOM 2251 N N . PRO A 1 293 ? 37.581 32.496 7.824 1.00 49.41 293 PRO A N 1
ATOM 2252 C CA . PRO A 1 293 ? 37.438 31.465 6.774 1.00 49.41 293 PRO A CA 1
ATOM 2253 C C . PRO A 1 293 ? 37.743 30.023 7.285 1.00 49.41 293 PRO A C 1
ATOM 2255 O O . PRO A 1 293 ? 38.289 29.866 8.376 1.00 49.41 293 PRO A O 1
ATOM 2258 N N . SER A 1 294 ? 37.514 28.964 6.483 1.00 28.77 294 SER A N 1
ATOM 2259 C CA . SER A 1 294 ? 38.386 27.751 6.467 1.00 28.77 294 SER A CA 1
ATOM 2260 C C . SER A 1 294 ? 38.179 26.827 5.245 1.00 28.77 294 SER A C 1
ATOM 2262 O O . SER A 1 294 ? 37.109 26.267 5.046 1.00 28.77 294 SER A O 1
ATOM 2264 N N . ASP A 1 295 ? 39.244 26.661 4.460 1.00 29.98 295 ASP A N 1
ATOM 2265 C CA . ASP A 1 295 ? 39.734 25.464 3.748 1.00 29.98 295 ASP A CA 1
ATOM 2266 C C . ASP A 1 295 ? 38.789 24.288 3.381 1.00 29.98 295 ASP A C 1
ATOM 2268 O O . ASP A 1 295 ? 38.494 23.433 4.213 1.00 29.98 295 ASP A O 1
ATOM 2272 N N . MET A 1 296 ? 38.585 24.044 2.074 1.00 29.34 296 MET A N 1
ATOM 2273 C CA . MET A 1 296 ? 39.505 23.168 1.309 1.00 29.34 296 MET A CA 1
ATOM 2274 C C . MET A 1 296 ? 39.172 23.044 -0.194 1.00 29.34 296 MET A C 1
ATOM 2276 O O . MET A 1 296 ? 38.073 22.637 -0.539 1.00 29.34 296 MET A O 1
ATOM 2280 N N . LYS A 1 297 ? 40.218 23.189 -1.030 1.00 32.38 297 LYS A N 1
ATOM 2281 C CA . LYS A 1 297 ? 40.406 22.645 -2.402 1.00 32.38 297 LYS A CA 1
ATOM 2282 C C . LYS A 1 297 ? 39.412 23.088 -3.501 1.00 32.38 297 LYS A C 1
ATOM 2284 O O . LYS A 1 297 ? 38.213 23.083 -3.292 1.00 32.38 297 LYS A O 1
ATOM 2289 N N . GLN A 1 298 ? 39.762 23.321 -4.767 1.00 30.34 298 GLN A N 1
ATOM 2290 C CA . GLN A 1 298 ? 40.974 23.654 -5.543 1.00 30.34 298 GLN A CA 1
ATOM 2291 C C . GLN A 1 298 ? 40.768 23.062 -6.956 1.00 30.34 298 GLN A C 1
ATOM 2293 O O . GLN A 1 298 ? 40.603 21.855 -7.080 1.00 30.34 298 GLN A O 1
ATOM 2298 N N . ASP A 1 299 ? 40.835 23.926 -7.974 1.00 33.91 299 ASP A N 1
ATOM 2299 C CA . ASP A 1 299 ? 41.131 23.694 -9.402 1.00 33.91 299 ASP A CA 1
ATOM 2300 C C . ASP A 1 299 ? 40.551 22.472 -10.152 1.00 33.91 299 ASP A C 1
ATOM 2302 O O . ASP A 1 299 ? 40.902 21.322 -9.909 1.00 33.91 299 ASP A O 1
ATOM 2306 N N . ILE A 1 300 ? 39.877 22.753 -11.275 1.00 32.25 300 ILE A N 1
ATOM 2307 C CA . ILE A 1 300 ? 40.507 22.661 -12.611 1.00 32.25 300 ILE A CA 1
ATOM 2308 C C . ILE A 1 300 ? 39.769 23.599 -13.581 1.00 32.25 300 ILE A C 1
ATOM 2310 O O . ILE A 1 300 ? 38.556 23.771 -13.508 1.00 32.25 300 ILE A O 1
ATOM 2314 N N . SER A 1 301 ? 40.515 24.232 -14.489 1.00 33.91 301 SER A N 1
ATOM 2315 C CA . SER A 1 301 ? 39.988 25.196 -15.467 1.00 33.91 301 SER A CA 1
ATOM 2316 C C . SER A 1 301 ? 39.911 24.609 -16.876 1.00 33.91 301 SER A C 1
ATOM 2318 O O . SER A 1 301 ? 40.782 23.828 -17.249 1.00 33.91 301 SER A O 1
ATOM 2320 N N . PHE A 1 302 ? 38.959 25.074 -17.695 1.00 27.80 302 PHE A N 1
ATOM 2321 C CA . PHE A 1 302 ? 39.115 25.096 -19.154 1.00 27.80 302 PHE A CA 1
ATOM 2322 C C . PHE A 1 302 ? 38.343 26.263 -19.794 1.00 27.80 302 PHE A C 1
ATOM 2324 O O . PHE A 1 302 ? 37.222 26.572 -19.403 1.00 27.80 302 PHE A O 1
ATOM 2331 N N . LYS A 1 303 ? 38.954 26.906 -20.800 1.00 40.56 303 LYS A N 1
ATOM 2332 C CA . LYS A 1 303 ? 38.316 27.877 -21.713 1.00 40.56 303 LYS A CA 1
ATOM 2333 C C . LYS A 1 303 ? 38.141 27.239 -23.096 1.00 40.56 303 LYS A C 1
ATOM 2335 O O . LYS A 1 303 ? 38.999 26.458 -23.509 1.00 40.56 303 LYS A O 1
ATOM 2340 N N . PRO A 1 304 ? 37.114 27.651 -23.850 1.00 47.50 304 PRO A N 1
ATOM 2341 C CA . PRO A 1 304 ? 37.370 28.464 -25.050 1.00 47.50 304 PRO A CA 1
ATOM 2342 C C . PRO A 1 304 ? 36.547 29.773 -25.007 1.00 47.50 304 PRO A C 1
ATOM 2344 O O . PRO A 1 304 ? 35.498 29.813 -24.383 1.00 47.50 304 PRO A O 1
ATOM 2347 N N . ASN A 1 305 ? 36.962 30.935 -25.523 1.00 31.44 305 ASN A N 1
ATOM 2348 C CA . ASN A 1 305 ? 37.786 31.293 -26.689 1.00 31.44 305 ASN A CA 1
ATOM 2349 C C . ASN A 1 305 ? 37.084 31.094 -28.046 1.00 31.44 305 ASN A C 1
ATOM 2351 O O . ASN A 1 305 ? 37.271 30.071 -28.700 1.00 31.44 305 ASN A O 1
ATOM 2355 N N . LEU A 1 306 ? 36.344 32.115 -28.495 1.00 30.59 306 LEU A N 1
ATOM 2356 C CA . LEU A 1 306 ? 35.901 32.243 -29.883 1.00 30.59 306 LEU A CA 1
ATOM 2357 C C . LEU A 1 306 ? 35.926 33.719 -30.316 1.00 30.59 306 LEU A C 1
ATOM 2359 O O . LEU A 1 306 ? 35.242 34.552 -29.730 1.00 30.59 306 LEU A O 1
ATOM 2363 N N . GLN A 1 307 ? 36.716 34.048 -31.342 1.00 35.34 307 GLN A N 1
ATOM 2364 C CA . GLN A 1 307 ? 36.764 35.392 -31.930 1.00 35.34 307 GLN A CA 1
ATOM 2365 C C . GLN A 1 307 ? 37.106 35.332 -33.426 1.00 35.34 307 GLN A C 1
ATOM 2367 O O . GLN A 1 307 ? 38.284 35.237 -33.774 1.00 35.34 307 GLN A O 1
ATOM 2372 N N . ARG A 1 308 ? 36.098 35.461 -34.307 1.00 37.59 308 ARG A N 1
ATOM 2373 C CA . ARG A 1 308 ? 36.185 36.166 -35.610 1.00 37.59 308 ARG A CA 1
ATOM 2374 C C . ARG A 1 308 ? 34.876 36.125 -36.410 1.00 37.59 308 ARG A C 1
ATOM 2376 O O . ARG A 1 308 ? 34.134 35.164 -36.298 1.00 37.59 308 ARG A O 1
ATOM 2383 N N . MET A 1 309 ? 34.720 37.125 -37.289 1.00 27.55 309 MET A N 1
ATOM 2384 C CA . MET A 1 309 ? 33.674 37.308 -38.316 1.00 27.55 309 MET A CA 1
ATOM 2385 C C . MET A 1 309 ? 32.250 37.464 -37.741 1.00 27.55 309 MET A C 1
ATOM 2387 O O . MET A 1 309 ? 31.717 36.526 -37.177 1.00 27.55 309 MET A O 1
ATOM 2391 N N . SER A 1 310 ? 31.548 38.601 -37.791 1.00 33.78 310 SER A N 1
ATOM 2392 C CA . SER A 1 310 ? 31.621 39.830 -38.604 1.00 33.78 310 SER A CA 1
ATOM 2393 C C . SER A 1 310 ? 31.223 39.699 -40.084 1.00 33.78 310 SER A C 1
ATOM 2395 O O . SER A 1 310 ? 32.083 39.752 -40.967 1.00 33.78 310 SER A O 1
ATOM 2397 N N . ARG A 1 311 ? 29.910 39.679 -40.356 1.00 31.19 311 ARG A N 1
ATOM 2398 C CA . ARG A 1 311 ? 29.290 40.667 -41.262 1.00 31.19 311 ARG A CA 1
ATOM 2399 C C . ARG A 1 311 ? 27.769 40.760 -41.082 1.00 31.19 311 ARG A C 1
ATOM 2401 O O . ARG A 1 311 ? 27.124 39.764 -40.788 1.00 31.19 311 ARG A O 1
ATOM 2408 N N . VAL A 1 312 ? 27.250 41.970 -41.271 1.00 35.06 312 VAL A N 1
ATOM 2409 C CA . VAL A 1 312 ? 25.827 42.312 -41.422 1.00 35.06 312 VAL A CA 1
ATOM 2410 C C . VAL A 1 312 ? 25.616 42.721 -42.877 1.00 35.06 312 VAL A C 1
ATOM 2412 O O . VAL A 1 312 ? 26.521 43.335 -43.436 1.00 35.06 312 VAL A O 1
ATOM 2415 N N . GLU A 1 313 ? 24.461 42.367 -43.443 1.00 37.50 313 GLU A N 1
ATOM 2416 C CA . GLU A 1 313 ? 23.663 43.068 -44.476 1.00 37.50 313 GLU A CA 1
ATOM 2417 C C . GLU A 1 313 ? 22.596 42.050 -44.939 1.00 37.50 313 GLU A C 1
ATOM 2419 O O . GLU A 1 313 ? 22.938 40.934 -45.315 1.00 37.50 313 GLU A O 1
ATOM 2424 N N . GLN A 1 314 ? 21.331 42.250 -44.559 1.00 39.28 314 GLN A N 1
ATOM 2425 C CA . GLN A 1 314 ? 20.274 42.971 -45.295 1.00 39.28 314 GLN A CA 1
ATOM 2426 C C . GLN A 1 314 ? 19.381 42.008 -46.090 1.00 39.28 314 GLN A C 1
ATOM 2428 O O . GLN A 1 314 ? 19.849 41.362 -47.015 1.00 39.28 314 GLN A O 1
ATOM 2433 N N . ASP A 1 315 ? 18.097 41.980 -45.731 1.00 29.11 315 ASP A N 1
ATOM 2434 C CA . ASP A 1 315 ? 16.964 42.064 -46.661 1.00 29.11 315 ASP A CA 1
ATOM 2435 C C . ASP A 1 315 ? 15.721 42.475 -45.845 1.00 29.11 315 ASP A C 1
ATOM 2437 O O . ASP A 1 315 ? 15.476 41.936 -44.764 1.00 29.11 315 ASP A O 1
ATOM 2441 N N . GLU A 1 316 ? 14.961 43.459 -46.330 1.00 43.38 316 GLU A N 1
ATOM 2442 C CA . GLU A 1 316 ? 13.629 43.802 -45.811 1.00 43.38 316 GLU A CA 1
ATOM 2443 C C . GLU A 1 316 ? 12.573 43.176 -46.727 1.00 43.38 316 GLU A C 1
ATOM 2445 O O . GLU A 1 316 ? 12.619 43.428 -47.927 1.00 43.38 316 GLU A O 1
ATOM 2450 N N . ASP A 1 317 ? 11.601 42.436 -46.178 1.00 32.97 317 ASP A N 1
ATOM 2451 C CA . ASP A 1 317 ? 10.173 42.671 -46.463 1.00 32.97 317 ASP A CA 1
ATOM 2452 C C . ASP A 1 317 ? 9.245 41.763 -45.628 1.00 32.97 317 ASP A C 1
ATOM 2454 O O . ASP A 1 317 ? 9.554 40.597 -45.380 1.00 32.97 317 ASP A O 1
ATOM 2458 N N . GLY A 1 318 ? 8.048 42.262 -45.287 1.00 35.91 318 GLY A N 1
ATOM 2459 C CA . GLY A 1 318 ? 6.894 41.401 -44.976 1.00 35.91 318 GLY A CA 1
ATOM 2460 C C . GLY A 1 318 ? 6.167 41.560 -43.624 1.00 35.91 318 GLY A C 1
ATOM 2461 O O . GLY A 1 318 ? 6.748 41.617 -42.550 1.00 35.91 318 GLY A O 1
ATOM 2462 N N . VAL A 1 319 ? 4.830 41.490 -43.712 1.00 38.41 319 VAL A N 1
ATOM 2463 C CA . VAL A 1 319 ? 3.866 41.135 -42.641 1.00 38.41 319 VAL A CA 1
ATOM 2464 C C . VAL A 1 319 ? 3.753 42.082 -41.431 1.00 38.41 319 VAL A C 1
ATOM 2466 O O . VAL A 1 319 ? 3.661 41.677 -40.274 1.00 38.41 319 VAL A O 1
ATOM 2469 N N . MET A 1 320 ? 3.532 43.365 -41.712 1.00 44.59 320 MET A N 1
ATOM 2470 C CA . MET A 1 320 ? 2.850 44.270 -40.775 1.00 44.59 320 MET A CA 1
ATOM 2471 C C . MET A 1 320 ? 1.354 43.877 -40.643 1.00 44.59 320 MET A C 1
ATOM 2473 O O . MET A 1 320 ? 0.502 44.467 -41.315 1.00 44.59 320 MET A O 1
ATOM 2477 N N . LYS A 1 321 ? 1.007 42.834 -39.853 1.00 46.97 321 LYS A N 1
ATOM 2478 C CA . LYS A 1 321 ? -0.417 42.518 -39.549 1.00 46.97 321 LYS A CA 1
ATOM 2479 C C . LYS A 1 321 ? -0.804 41.658 -38.328 1.00 46.97 321 LYS A C 1
ATOM 2481 O O . LYS A 1 321 ? -2.001 41.520 -38.103 1.00 46.97 321 LYS A O 1
ATOM 2486 N N . THR A 1 322 ? 0.118 41.124 -37.525 1.00 46.09 322 THR A N 1
ATOM 2487 C CA . THR A 1 322 ? -0.209 40.272 -36.346 1.00 46.09 322 THR A CA 1
ATOM 2488 C C . THR A 1 322 ? -0.034 40.958 -34.980 1.00 46.09 322 THR A C 1
ATOM 2490 O O . THR A 1 322 ? -0.323 40.368 -33.944 1.00 46.09 322 THR A O 1
ATOM 2493 N N . SER A 1 323 ? 0.399 42.223 -34.956 1.00 52.75 323 SER A N 1
ATOM 2494 C CA . SER A 1 323 ? 0.931 42.883 -33.750 1.00 52.75 323 SER A CA 1
ATOM 2495 C C . SER A 1 323 ? -0.013 42.994 -32.543 1.00 52.75 323 SER A C 1
ATOM 2497 O O . SER A 1 323 ? 0.491 43.107 -31.433 1.00 52.75 323 SER A O 1
ATOM 2499 N N . ALA A 1 324 ? -1.338 43.030 -32.716 1.00 53.12 324 ALA A N 1
ATOM 2500 C CA . ALA A 1 324 ? -2.260 43.261 -31.595 1.00 53.12 324 ALA A CA 1
ATOM 2501 C C . ALA A 1 324 ? -2.493 41.996 -30.751 1.00 53.12 324 ALA A C 1
ATOM 2503 O O . ALA A 1 324 ? -2.465 42.047 -29.527 1.00 53.12 324 ALA A O 1
ATOM 2504 N N . GLU A 1 325 ? -2.686 40.859 -31.416 1.00 53.09 325 GLU A N 1
ATOM 2505 C CA . GLU A 1 325 ? -2.990 39.575 -30.779 1.00 53.09 325 GLU A CA 1
ATOM 2506 C C . GLU A 1 325 ? -1.737 39.007 -30.091 1.00 53.09 325 GLU A C 1
ATOM 2508 O O . GLU A 1 325 ? -1.797 38.574 -28.945 1.00 53.09 325 GLU A O 1
ATOM 2513 N N . SER A 1 326 ? -0.565 39.145 -30.726 1.00 56.31 326 SER A N 1
ATOM 2514 C CA . SER A 1 326 ? 0.721 38.788 -30.112 1.00 56.31 326 SER A CA 1
ATOM 2515 C C . SER A 1 326 ? 1.115 39.675 -28.924 1.00 56.31 326 SER A C 1
ATOM 2517 O O . SER A 1 326 ? 1.819 39.189 -28.048 1.00 56.31 326 SER A O 1
ATOM 2519 N N . LEU A 1 327 ? 0.677 40.942 -28.862 1.00 62.62 327 LEU A N 1
ATOM 2520 C CA . LEU A 1 327 ? 0.926 41.805 -27.696 1.00 62.62 327 LEU A CA 1
ATOM 2521 C C . LEU A 1 327 ? 0.070 41.398 -26.491 1.00 62.62 327 LEU A C 1
ATOM 2523 O O . LEU A 1 327 ? 0.598 41.320 -25.387 1.00 62.62 327 LEU A O 1
ATOM 2527 N N . LEU A 1 328 ? -1.213 41.083 -26.703 1.00 66.25 328 LEU A N 1
ATOM 2528 C CA . LEU A 1 328 ? -2.095 40.605 -25.632 1.00 66.25 328 LEU A CA 1
ATOM 2529 C C . LEU A 1 328 ? -1.610 39.267 -25.058 1.00 66.25 328 LEU A C 1
ATOM 2531 O O . LEU A 1 328 ? -1.509 39.129 -23.846 1.00 66.25 328 LEU A O 1
ATOM 2535 N N . VAL A 1 329 ? -1.204 38.323 -25.915 1.00 73.31 329 VAL A N 1
ATOM 2536 C CA . VAL A 1 329 ? -0.613 37.045 -25.472 1.00 73.31 329 VAL A CA 1
ATOM 2537 C C . VAL A 1 329 ? 0.704 37.252 -24.707 1.00 73.31 329 VAL A C 1
ATOM 2539 O O . VAL A 1 329 ? 1.007 36.481 -23.798 1.00 73.31 329 VAL A O 1
ATOM 2542 N N . LEU A 1 330 ? 1.481 38.298 -25.022 1.00 74.94 330 LEU A N 1
ATOM 2543 C CA . LEU A 1 330 ? 2.684 38.642 -24.257 1.00 74.94 330 LEU A CA 1
ATOM 2544 C C . LEU A 1 330 ? 2.334 39.208 -22.870 1.00 74.94 330 LEU A C 1
ATOM 2546 O O . LEU A 1 330 ? 2.932 38.797 -21.881 1.00 74.94 330 LEU A O 1
ATOM 2550 N N . GLU A 1 331 ? 1.341 40.097 -22.783 1.00 78.19 331 GLU A N 1
ATOM 2551 C CA . GLU A 1 331 ? 0.867 40.683 -21.520 1.00 78.19 331 GLU A CA 1
ATOM 2552 C C . GLU A 1 331 ? 0.214 39.628 -20.603 1.00 78.19 331 GLU A C 1
ATOM 2554 O O . GLU A 1 331 ? 0.471 39.609 -19.397 1.00 78.19 331 GLU A O 1
ATOM 2559 N N . GLU A 1 332 ? -0.545 38.684 -21.173 1.00 82.94 332 GLU A N 1
ATOM 2560 C CA . GLU A 1 332 ? -1.074 37.502 -20.476 1.00 82.94 332 GLU A CA 1
ATOM 2561 C C . GLU A 1 332 ? 0.050 36.567 -19.994 1.00 82.94 332 GLU A C 1
ATOM 2563 O O . GLU A 1 332 ? 0.017 36.096 -18.856 1.00 82.94 332 GLU A O 1
ATOM 2568 N N . PHE A 1 333 ? 1.086 36.333 -20.808 1.00 82.56 333 PHE A N 1
ATOM 2569 C CA . PHE A 1 333 ? 2.249 35.534 -20.406 1.00 82.56 333 PHE A CA 1
ATOM 2570 C C . PHE A 1 333 ? 3.070 36.213 -19.297 1.00 82.56 333 PHE A C 1
ATOM 2572 O O . PHE A 1 333 ? 3.510 35.549 -18.357 1.00 82.56 333 PHE A O 1
ATOM 2579 N N . GLU A 1 334 ? 3.240 37.536 -19.346 1.00 83.94 334 GLU A N 1
ATOM 2580 C CA . GLU A 1 334 ? 3.877 38.310 -18.275 1.00 83.94 334 GLU A CA 1
ATOM 2581 C C . GLU A 1 334 ? 3.032 38.358 -16.994 1.00 83.94 334 GLU A C 1
ATOM 2583 O O . GLU A 1 334 ? 3.594 38.379 -15.895 1.00 83.94 334 GLU A O 1
ATOM 2588 N N . ALA A 1 335 ? 1.699 38.340 -17.101 1.00 88.44 335 ALA A N 1
ATOM 2589 C CA . ALA A 1 335 ? 0.804 38.174 -15.957 1.00 88.44 335 ALA A CA 1
ATOM 2590 C C . ALA A 1 335 ? 0.958 36.789 -15.321 1.00 88.44 335 ALA A C 1
ATOM 2592 O O . ALA A 1 335 ? 1.273 36.703 -14.134 1.00 88.44 335 ALA A O 1
ATOM 2593 N N . LEU A 1 336 ? 0.868 35.721 -16.116 1.00 89.44 336 LEU A N 1
ATOM 2594 C CA . LEU A 1 336 ? 1.027 34.344 -15.647 1.00 89.44 336 LEU A CA 1
ATOM 2595 C C . LEU A 1 336 ? 2.425 34.089 -15.049 1.00 89.44 336 LEU A C 1
ATOM 2597 O O . LEU A 1 336 ? 2.560 33.380 -14.053 1.00 89.44 336 LEU A O 1
ATOM 2601 N N . LYS A 1 337 ? 3.474 34.715 -15.602 1.00 88.88 337 LYS A N 1
ATOM 2602 C CA . LYS A 1 337 ? 4.840 34.682 -15.051 1.00 88.88 337 LYS A CA 1
ATOM 2603 C C . LYS A 1 337 ? 4.923 35.349 -13.672 1.00 88.88 337 LYS A C 1
ATOM 2605 O O . LYS A 1 337 ? 5.620 34.827 -12.803 1.00 88.88 337 LYS A O 1
ATOM 2610 N N . ARG A 1 338 ? 4.215 36.466 -13.457 1.00 90.38 338 ARG A N 1
ATOM 2611 C CA . ARG A 1 338 ? 4.124 37.138 -12.147 1.00 90.38 338 ARG A CA 1
ATOM 2612 C C . ARG A 1 338 ? 3.331 36.309 -11.138 1.00 90.38 338 ARG A C 1
ATOM 2614 O O . ARG A 1 338 ? 3.814 36.116 -10.029 1.00 90.38 338 ARG A O 1
ATOM 2621 N N . GLU A 1 339 ? 2.184 35.759 -11.532 1.00 90.19 339 GLU A N 1
ATOM 2622 C CA . GLU A 1 339 ? 1.381 34.870 -10.678 1.00 90.19 339 GLU A CA 1
ATOM 2623 C C . GLU A 1 339 ? 2.169 33.617 -10.265 1.00 90.19 339 GLU A C 1
ATOM 2625 O O . GLU A 1 339 ? 2.191 33.256 -9.091 1.00 90.19 339 GLU A O 1
ATOM 2630 N N . TYR A 1 340 ? 2.908 32.996 -11.192 1.00 89.12 340 TYR A N 1
ATOM 2631 C CA . TYR A 1 340 ? 3.781 31.859 -10.886 1.00 89.12 340 TYR A CA 1
ATOM 2632 C C . TYR A 1 340 ? 4.902 32.217 -9.892 1.00 89.12 340 TYR A C 1
ATOM 2634 O O . TYR A 1 340 ? 5.189 31.445 -8.977 1.00 89.12 340 TYR A O 1
ATOM 2642 N N . GLN A 1 341 ? 5.514 33.399 -10.024 1.00 91.81 341 GLN A N 1
ATOM 2643 C CA . GLN A 1 341 ? 6.511 33.894 -9.064 1.00 91.81 341 GLN A CA 1
ATOM 2644 C C . GLN A 1 341 ? 5.903 34.185 -7.683 1.00 91.81 341 GLN A C 1
ATOM 2646 O O . GLN A 1 341 ? 6.534 33.895 -6.667 1.00 91.81 341 GLN A O 1
ATOM 2651 N N . GLU A 1 342 ? 4.679 34.712 -7.626 1.00 93.75 342 GLU A N 1
ATOM 2652 C CA . GLU A 1 342 ? 3.965 34.952 -6.369 1.00 93.75 342 GLU A CA 1
ATOM 2653 C C . GLU A 1 342 ? 3.568 33.638 -5.675 1.00 93.75 342 GLU A C 1
ATOM 2655 O O . GLU A 1 342 ? 3.760 33.511 -4.466 1.00 93.75 342 GLU A O 1
ATOM 2660 N N . VAL A 1 343 ? 3.124 32.628 -6.434 1.00 91.06 343 VAL A N 1
ATOM 2661 C CA . VAL A 1 343 ? 2.838 31.272 -5.929 1.00 91.06 343 VAL A CA 1
ATOM 2662 C C . VAL A 1 343 ? 4.098 30.583 -5.392 1.00 91.06 343 VAL A C 1
ATOM 2664 O O . VAL A 1 343 ? 4.030 29.953 -4.337 1.00 91.06 343 VAL A O 1
ATOM 2667 N N . LEU A 1 344 ? 5.253 30.728 -6.053 1.00 91.88 344 LEU A N 1
ATOM 2668 C CA . LEU A 1 344 ? 6.528 30.218 -5.530 1.00 91.88 344 LEU A CA 1
ATOM 2669 C C . LEU A 1 344 ? 6.912 30.900 -4.209 1.00 91.88 344 LEU A C 1
ATOM 2671 O O . LEU A 1 344 ? 7.153 30.211 -3.220 1.00 91.88 344 LEU A O 1
ATOM 2675 N N . ALA A 1 345 ? 6.888 32.235 -4.156 1.00 92.94 345 ALA A N 1
ATOM 2676 C CA . ALA A 1 345 ? 7.203 32.982 -2.937 1.00 92.94 345 ALA A CA 1
ATOM 2677 C C . ALA A 1 345 ? 6.225 32.673 -1.782 1.00 92.94 345 ALA A C 1
ATOM 2679 O O . ALA A 1 345 ? 6.606 32.678 -0.614 1.00 92.94 345 ALA A O 1
ATOM 2680 N N . GLU A 1 346 ? 4.961 32.385 -2.092 1.00 92.38 346 GLU A N 1
ATOM 2681 C CA . GLU A 1 346 ? 3.952 31.962 -1.120 1.00 92.38 346 GLU A CA 1
ATOM 2682 C C . GLU A 1 346 ? 4.149 30.508 -0.648 1.00 92.38 346 GLU A C 1
ATOM 2684 O O . GLU A 1 346 ? 3.865 30.191 0.510 1.00 92.38 346 GLU A O 1
ATOM 2689 N N . SER A 1 347 ? 4.682 29.631 -1.504 1.00 86.38 347 SER A N 1
ATOM 2690 C CA . SER A 1 347 ? 5.122 28.286 -1.113 1.00 86.38 347 SER A CA 1
ATOM 2691 C C . SER A 1 347 ? 6.319 28.354 -0.162 1.00 86.38 347 SER A C 1
ATOM 2693 O O . SER A 1 347 ? 6.305 27.696 0.877 1.00 86.38 347 SER A O 1
ATOM 2695 N N . GLU A 1 348 ? 7.315 29.195 -0.459 1.00 92.88 348 GLU A N 1
ATOM 2696 C CA . GLU A 1 348 ? 8.476 29.420 0.414 1.00 92.88 348 GLU A CA 1
ATOM 2697 C C . GLU A 1 348 ? 8.058 29.980 1.784 1.00 92.88 348 GLU A C 1
ATOM 2699 O O . GLU A 1 348 ? 8.564 29.530 2.813 1.00 92.88 348 GLU A O 1
ATOM 2704 N N . ARG A 1 349 ? 7.094 30.914 1.847 1.00 93.81 349 ARG A N 1
ATOM 2705 C CA . ARG A 1 349 ? 6.538 31.392 3.132 1.00 93.81 349 ARG A CA 1
ATOM 2706 C C . ARG A 1 349 ? 5.940 30.251 3.950 1.00 93.81 349 ARG A C 1
ATOM 2708 O O . ARG A 1 349 ? 6.276 30.114 5.122 1.00 93.81 349 ARG A O 1
ATOM 2715 N N . LYS A 1 350 ? 5.110 29.405 3.333 1.00 91.94 350 LYS A N 1
ATOM 2716 C CA . LYS A 1 350 ? 4.448 28.276 4.011 1.00 91.94 350 LYS A CA 1
ATOM 2717 C C . LYS A 1 350 ? 5.419 27.182 4.439 1.00 91.94 350 LYS A C 1
ATOM 2719 O O . LYS A 1 350 ? 5.213 26.576 5.486 1.00 91.94 350 LYS A O 1
ATOM 2724 N N . GLU A 1 351 ? 6.493 26.955 3.688 1.00 94.00 351 GLU A N 1
ATOM 2725 C CA . GLU A 1 351 ? 7.572 26.061 4.114 1.00 94.00 351 GLU A CA 1
ATOM 2726 C C . GLU A 1 351 ? 8.298 26.610 5.353 1.00 94.00 351 GLU A C 1
ATOM 2728 O O . GLU A 1 351 ? 8.534 25.867 6.307 1.00 94.00 351 GLU A O 1
ATOM 2733 N N . ASN A 1 352 ? 8.579 27.917 5.398 1.00 93.94 352 ASN A N 1
ATOM 2734 C CA . ASN A 1 352 ? 9.160 28.558 6.581 1.00 93.94 352 ASN A CA 1
ATOM 2735 C C . ASN A 1 352 ? 8.206 28.520 7.792 1.00 93.94 352 ASN A C 1
ATOM 2737 O O . ASN A 1 352 ? 8.627 28.107 8.870 1.00 93.94 352 ASN A O 1
ATOM 2741 N N . GLU A 1 353 ? 6.917 28.835 7.623 1.00 95.56 353 GLU A N 1
ATOM 2742 C CA . GLU A 1 353 ? 5.906 28.711 8.690 1.00 95.56 353 GLU A CA 1
ATOM 2743 C C . GLU A 1 353 ? 5.773 27.265 9.202 1.00 95.56 353 GLU A C 1
ATOM 2745 O O . GLU A 1 353 ? 5.688 27.034 10.410 1.00 95.56 353 GLU A O 1
ATOM 2750 N N . MET A 1 354 ? 5.808 26.270 8.308 1.00 90.38 354 MET A N 1
ATOM 2751 C CA . MET A 1 354 ? 5.810 24.853 8.680 1.00 90.38 354 MET A CA 1
ATOM 2752 C C . MET A 1 354 ? 7.065 24.480 9.483 1.00 90.38 354 MET A C 1
ATOM 2754 O O . MET A 1 354 ? 6.965 23.732 10.457 1.00 90.38 354 MET A O 1
ATOM 2758 N N . ASN A 1 355 ? 8.236 25.001 9.108 1.00 93.62 355 ASN A N 1
ATOM 2759 C CA . ASN A 1 355 ? 9.487 24.767 9.828 1.00 93.62 355 ASN A CA 1
ATOM 2760 C C . ASN A 1 355 ? 9.492 25.442 11.214 1.00 93.62 355 ASN A C 1
ATOM 2762 O O . ASN A 1 355 ? 9.905 24.807 12.186 1.00 93.62 355 ASN A O 1
ATOM 2766 N N . ASP A 1 356 ? 8.950 26.656 11.347 1.00 93.81 356 ASP A N 1
ATOM 2767 C CA . ASP A 1 356 ? 8.773 27.340 12.637 1.00 93.81 356 ASP A CA 1
ATOM 2768 C C . ASP A 1 356 ? 7.768 26.617 13.550 1.00 93.81 356 ASP A C 1
ATOM 2770 O O . ASP A 1 356 ? 7.994 26.487 14.758 1.00 93.81 356 ASP A O 1
ATOM 2774 N N . LEU A 1 357 ? 6.659 26.111 12.998 1.00 93.62 357 LEU A N 1
ATOM 2775 C CA . LEU A 1 357 ? 5.693 25.289 13.737 1.00 93.62 357 LEU A CA 1
ATOM 2776 C C . LEU A 1 357 ? 6.309 23.954 14.171 1.00 93.62 357 LEU A C 1
ATOM 2778 O O . LEU A 1 357 ? 6.111 23.523 15.307 1.00 93.62 357 LEU A O 1
ATOM 2782 N N . ARG A 1 358 ? 7.100 23.317 13.302 1.00 92.12 358 ARG A N 1
ATOM 2783 C CA . ARG A 1 358 ? 7.833 22.089 13.626 1.00 92.12 358 ARG A CA 1
ATOM 2784 C C . ARG A 1 358 ? 8.858 22.324 14.734 1.00 92.12 358 ARG A C 1
ATOM 2786 O O . ARG A 1 358 ? 8.892 21.550 15.683 1.00 92.12 358 ARG A O 1
ATOM 2793 N N . HIS A 1 359 ? 9.612 23.421 14.680 1.00 94.12 359 HIS A N 1
ATOM 2794 C CA . HIS A 1 359 ? 10.548 23.783 15.742 1.00 94.12 359 HIS A CA 1
ATOM 2795 C C . HIS A 1 359 ? 9.835 24.030 17.084 1.00 94.12 359 HIS A C 1
ATOM 2797 O O . HIS A 1 359 ? 10.309 23.580 18.127 1.00 94.12 359 HIS A O 1
ATOM 2803 N N . GLN A 1 360 ? 8.661 24.671 17.074 1.00 92.94 360 GLN A N 1
ATOM 2804 C CA . GLN A 1 360 ? 7.827 24.816 18.274 1.00 92.94 360 GLN A CA 1
ATOM 2805 C C . GLN A 1 360 ? 7.344 23.462 18.817 1.00 92.94 360 GLN A C 1
ATOM 2807 O O . GLN A 1 360 ? 7.391 23.247 20.029 1.00 92.94 360 GLN A O 1
ATOM 2812 N N . ILE A 1 361 ? 6.935 22.531 17.947 1.00 89.44 361 ILE A N 1
ATOM 2813 C CA . ILE A 1 361 ? 6.563 21.161 18.336 1.00 89.44 361 ILE A CA 1
ATOM 2814 C C . ILE A 1 361 ? 7.761 20.421 18.942 1.00 89.44 361 ILE A C 1
ATOM 2816 O O . ILE A 1 361 ? 7.603 19.799 19.992 1.00 89.44 361 ILE A O 1
ATOM 2820 N N . ASP A 1 362 ? 8.954 20.523 18.356 1.00 91.38 362 ASP A N 1
ATOM 2821 C CA . ASP A 1 362 ? 10.172 19.891 18.878 1.00 91.38 362 ASP A CA 1
ATOM 2822 C C . ASP A 1 362 ? 10.555 20.462 20.260 1.00 91.38 362 ASP A C 1
ATOM 2824 O O . ASP A 1 362 ? 10.843 19.707 21.191 1.00 91.38 362 ASP A O 1
ATOM 2828 N N . VAL A 1 363 ? 10.475 21.787 20.445 1.00 90.50 363 VAL A N 1
ATOM 2829 C CA . VAL A 1 363 ? 10.728 22.459 21.736 1.00 90.50 363 VAL A CA 1
ATOM 2830 C C . VAL A 1 363 ? 9.706 22.050 22.803 1.00 90.50 363 VAL A C 1
ATOM 2832 O O . VAL A 1 363 ? 10.090 21.752 23.938 1.00 90.50 363 VAL A O 1
ATOM 2835 N N . VAL A 1 364 ? 8.415 21.988 22.462 1.00 86.06 364 VAL A N 1
ATOM 2836 C CA . VAL A 1 364 ? 7.360 21.527 23.383 1.00 86.06 364 VAL A CA 1
ATOM 2837 C C . VAL A 1 364 ? 7.532 20.042 23.711 1.00 86.06 364 VAL A C 1
ATOM 2839 O O . VAL A 1 364 ? 7.439 19.667 24.878 1.00 86.06 364 VAL A O 1
ATOM 2842 N N . THR A 1 365 ? 7.864 19.206 22.727 1.00 84.88 365 THR A N 1
ATOM 2843 C CA . THR A 1 365 ? 8.111 17.768 22.917 1.00 84.88 365 THR A CA 1
ATOM 2844 C C . THR A 1 365 ? 9.303 17.538 23.842 1.00 84.88 365 THR A C 1
ATOM 2846 O O . THR A 1 365 ? 9.184 16.807 24.824 1.00 84.88 365 THR A O 1
ATOM 2849 N N . GLN A 1 366 ? 10.425 18.227 23.614 1.00 81.69 366 GLN A N 1
ATOM 2850 C CA . GLN A 1 366 ? 11.590 18.153 24.495 1.00 81.69 366 GLN A CA 1
ATOM 2851 C C . GLN A 1 366 ? 11.275 18.682 25.904 1.00 81.69 366 GLN A C 1
ATOM 2853 O O . GLN A 1 366 ? 11.770 18.136 26.889 1.00 81.69 366 GLN A O 1
ATOM 2858 N N . SER A 1 367 ? 10.424 19.707 26.031 1.00 79.25 367 SER A N 1
ATOM 2859 C CA . SER A 1 367 ? 9.958 20.191 27.334 1.00 79.25 367 SER A CA 1
ATOM 2860 C C . SER A 1 367 ? 9.096 19.156 28.065 1.00 79.25 367 SER A C 1
ATOM 2862 O O . SER A 1 367 ? 9.295 18.968 29.262 1.00 79.25 367 SER A O 1
ATOM 2864 N N . ILE A 1 368 ? 8.205 18.442 27.367 1.00 76.81 368 ILE A N 1
ATOM 2865 C CA . ILE A 1 368 ? 7.377 17.363 27.933 1.00 76.81 368 ILE A CA 1
ATOM 2866 C C . ILE A 1 368 ? 8.250 16.184 28.386 1.00 76.81 368 ILE A C 1
ATOM 2868 O O . ILE A 1 368 ? 8.110 15.731 29.521 1.00 76.81 368 ILE A O 1
ATOM 2872 N N . VAL A 1 369 ? 9.200 15.745 27.554 1.00 74.31 369 VAL A N 1
ATOM 2873 C CA . VAL A 1 369 ? 10.175 14.691 27.903 1.00 74.31 369 VAL A CA 1
ATOM 2874 C C . VAL A 1 369 ? 10.996 15.081 29.140 1.00 74.31 369 VAL A C 1
ATOM 2876 O O . VAL A 1 369 ? 11.239 14.250 30.008 1.00 74.31 369 VAL A O 1
ATOM 2879 N N . ASN A 1 370 ? 11.362 16.357 29.279 1.00 70.25 370 ASN A N 1
ATOM 2880 C CA . ASN A 1 370 ? 12.115 16.852 30.436 1.00 70.25 370 ASN A CA 1
ATOM 2881 C C . ASN A 1 370 ? 11.258 17.056 31.708 1.00 70.25 370 ASN A C 1
ATOM 2883 O O . ASN A 1 370 ? 11.821 17.281 32.781 1.00 70.25 370 ASN A O 1
ATOM 2887 N N . LEU A 1 371 ? 9.921 17.019 31.619 1.00 68.38 371 LEU A N 1
ATOM 2888 C CA . LEU A 1 371 ? 9.009 17.230 32.757 1.00 68.38 371 LEU A CA 1
ATOM 2889 C C . LEU A 1 371 ? 8.692 15.945 33.538 1.00 68.38 371 LEU A C 1
ATOM 2891 O O . LEU A 1 371 ? 8.306 16.032 34.706 1.00 68.38 371 LEU A O 1
ATOM 2895 N N . VAL A 1 372 ? 8.880 14.767 32.934 1.00 62.94 372 VAL A N 1
ATOM 2896 C CA . VAL A 1 372 ? 8.687 13.461 33.583 1.00 62.94 372 VAL A CA 1
ATOM 2897 C C . VAL A 1 372 ? 10.011 12.690 33.567 1.00 62.94 372 VAL A C 1
ATOM 2899 O O . VAL A 1 372 ? 10.370 12.130 32.535 1.00 62.94 372 VAL A O 1
ATOM 2902 N N . PRO A 1 373 ? 10.747 12.622 34.695 1.00 70.94 373 PRO A N 1
ATOM 2903 C CA . PRO A 1 373 ? 11.907 11.743 34.814 1.00 70.94 373 PRO A CA 1
ATOM 2904 C C . PRO A 1 373 ? 11.471 10.292 34.596 1.00 70.94 373 PRO A C 1
ATOM 2906 O O . PRO A 1 373 ? 10.678 9.759 35.380 1.00 70.94 373 PRO A O 1
ATOM 2909 N N . ILE A 1 374 ? 11.964 9.678 33.518 1.00 66.81 374 ILE A N 1
ATOM 2910 C CA . ILE A 1 374 ? 11.564 8.341 33.054 1.00 66.81 374 ILE A CA 1
ATOM 2911 C C . ILE A 1 374 ? 11.779 7.304 34.162 1.00 66.81 374 ILE A C 1
ATOM 2913 O O . ILE A 1 374 ? 10.946 6.424 34.360 1.00 66.81 374 ILE A O 1
ATOM 2917 N N . GLU A 1 375 ? 12.819 7.482 34.977 1.00 72.38 375 GLU A N 1
ATOM 2918 C CA . GLU A 1 375 ? 13.145 6.637 36.124 1.00 72.38 375 GLU A CA 1
ATOM 2919 C C . GLU A 1 375 ? 11.989 6.557 37.132 1.00 72.38 375 GLU A C 1
ATOM 2921 O O . GLU A 1 375 ? 11.705 5.486 37.663 1.00 72.38 375 GLU A O 1
ATOM 2926 N N . LYS A 1 376 ? 11.271 7.666 37.364 1.00 74.81 376 LYS A N 1
ATOM 2927 C CA . LYS A 1 376 ? 10.129 7.706 38.293 1.00 74.81 376 LYS A CA 1
ATOM 2928 C C . LYS A 1 376 ? 8.876 7.064 37.715 1.00 74.81 376 LYS A C 1
ATOM 2930 O O . LYS A 1 376 ? 8.083 6.512 38.476 1.00 74.81 376 LYS A O 1
ATOM 2935 N N . GLN A 1 377 ? 8.683 7.144 36.399 1.00 72.75 377 GLN A N 1
ATOM 2936 C CA . GLN A 1 377 ? 7.603 6.414 35.743 1.00 72.75 377 GLN A CA 1
ATOM 2937 C C . GLN A 1 377 ? 7.900 4.910 35.770 1.00 72.75 377 GLN A C 1
ATOM 2939 O O . GLN A 1 377 ? 7.051 4.137 36.201 1.00 72.75 377 GLN A O 1
ATOM 2944 N N . GLU A 1 378 ? 9.127 4.502 35.445 1.00 81.25 378 GLU A N 1
ATOM 2945 C CA . GLU A 1 378 ? 9.569 3.113 35.563 1.00 81.25 378 GLU A CA 1
ATOM 2946 C C . GLU A 1 378 ? 9.442 2.564 36.998 1.00 81.25 378 GLU A C 1
ATOM 2948 O O . GLU A 1 378 ? 8.995 1.435 37.184 1.00 81.25 378 GLU A O 1
ATOM 2953 N N . GLU A 1 379 ? 9.828 3.326 38.028 1.00 83.50 379 GLU A N 1
ATOM 2954 C CA . GLU A 1 379 ? 9.640 2.943 39.438 1.00 83.50 379 GLU A CA 1
ATOM 2955 C C . GLU A 1 379 ? 8.153 2.770 39.792 1.00 83.50 379 GLU A C 1
ATOM 2957 O O . GLU A 1 379 ? 7.786 1.820 40.489 1.00 83.50 379 GLU A O 1
ATOM 2962 N N . MET A 1 380 ? 7.287 3.649 39.280 1.00 84.44 380 MET A N 1
ATOM 2963 C CA . MET A 1 380 ? 5.839 3.580 39.476 1.00 84.44 380 MET A CA 1
ATOM 2964 C C . MET A 1 380 ? 5.221 2.363 38.769 1.00 84.44 380 MET A C 1
ATOM 2966 O O . MET A 1 380 ? 4.434 1.638 39.374 1.00 84.44 380 MET A O 1
ATOM 2970 N N . GLU A 1 381 ? 5.617 2.083 37.527 1.00 86.81 381 GLU A N 1
ATOM 2971 C CA . GLU A 1 381 ? 5.178 0.911 36.762 1.00 86.81 381 GLU A CA 1
ATOM 2972 C C . GLU A 1 381 ? 5.649 -0.396 37.414 1.00 86.81 381 GLU A C 1
ATOM 2974 O O . GLU A 1 381 ? 4.855 -1.320 37.595 1.00 86.81 381 GLU A O 1
ATOM 2979 N N . LYS A 1 382 ? 6.908 -0.464 37.872 1.00 91.19 382 LYS A N 1
ATOM 2980 C CA . LYS A 1 382 ? 7.442 -1.608 38.636 1.00 91.19 382 LYS A CA 1
ATOM 2981 C C . LYS A 1 382 ? 6.674 -1.818 39.949 1.00 91.19 382 LYS A C 1
ATOM 2983 O O . LYS A 1 382 ? 6.389 -2.961 40.308 1.00 91.19 382 LYS A O 1
ATOM 2988 N N . SER A 1 383 ? 6.285 -0.735 40.627 1.00 93.31 383 SER A N 1
ATOM 2989 C CA . SER A 1 383 ? 5.441 -0.772 41.829 1.00 93.31 383 SER A CA 1
ATOM 2990 C C . SER A 1 383 ? 4.033 -1.313 41.536 1.00 93.31 383 SER A C 1
ATOM 2992 O O . SER A 1 383 ? 3.587 -2.256 42.194 1.00 93.31 383 SER A O 1
ATOM 2994 N N . TYR A 1 384 ? 3.351 -0.806 40.501 1.00 92.25 384 TYR A N 1
ATOM 2995 C CA . TYR A 1 384 ? 2.031 -1.311 40.106 1.00 92.25 384 TYR A CA 1
ATOM 2996 C C . TYR A 1 384 ? 2.072 -2.781 39.669 1.00 92.25 384 TYR A C 1
ATOM 2998 O O . TYR A 1 384 ? 1.215 -3.560 40.086 1.00 92.25 384 TYR A O 1
ATOM 3006 N N . CYS A 1 385 ? 3.093 -3.198 38.914 1.00 93.00 385 CYS A N 1
ATOM 3007 C CA . CYS A 1 385 ? 3.303 -4.601 38.553 1.00 93.00 385 CYS A CA 1
ATOM 3008 C C . CYS A 1 385 ? 3.424 -5.510 39.789 1.00 93.00 385 CYS A C 1
ATOM 3010 O O . CYS A 1 385 ? 2.817 -6.581 39.814 1.00 93.00 385 CYS A O 1
ATOM 3012 N N . ALA A 1 386 ? 4.144 -5.081 40.832 1.00 93.50 386 ALA A N 1
ATOM 3013 C CA . ALA A 1 386 ? 4.266 -5.840 42.077 1.00 93.50 386 ALA A CA 1
ATOM 3014 C C . ALA A 1 386 ? 2.927 -5.955 42.836 1.00 93.50 386 ALA A C 1
ATOM 3016 O O . ALA A 1 386 ? 2.587 -7.036 43.319 1.00 93.50 386 ALA A O 1
ATOM 3017 N N . VAL A 1 387 ? 2.127 -4.883 42.890 1.00 95.50 387 VAL A N 1
ATOM 3018 C CA . VAL A 1 387 ? 0.785 -4.905 43.510 1.00 95.50 387 VAL A CA 1
ATOM 3019 C C . VAL A 1 387 ? -0.176 -5.820 42.738 1.00 95.50 387 VAL A C 1
ATOM 3021 O O . VAL A 1 387 ? -0.917 -6.591 43.345 1.00 95.50 387 VAL A O 1
ATOM 3024 N N . ILE A 1 388 ? -0.132 -5.802 41.402 1.00 92.88 388 ILE A N 1
ATOM 3025 C CA . ILE A 1 388 ? -0.937 -6.695 40.550 1.00 92.88 388 ILE A CA 1
ATOM 3026 C C . ILE A 1 388 ? -0.530 -8.164 40.755 1.00 92.88 388 ILE A C 1
ATOM 3028 O O . ILE A 1 388 ? -1.393 -9.038 40.829 1.00 92.88 388 ILE A O 1
ATOM 3032 N N . GLN A 1 389 ? 0.767 -8.452 40.901 1.00 94.44 389 GLN A N 1
ATOM 3033 C CA . GLN A 1 389 ? 1.254 -9.799 41.222 1.00 94.44 389 GLN A CA 1
ATOM 3034 C C . GLN A 1 389 ? 0.755 -10.276 42.595 1.00 94.44 389 GLN A C 1
ATOM 3036 O O . GLN A 1 389 ? 0.256 -11.396 42.694 1.00 94.44 389 GLN A O 1
ATOM 3041 N N . GLN A 1 390 ? 0.795 -9.420 43.623 1.00 96.25 390 GLN A N 1
ATOM 3042 C CA . GLN A 1 390 ? 0.258 -9.738 44.954 1.00 96.25 390 GLN A CA 1
ATOM 3043 C C . GLN A 1 390 ? -1.253 -10.016 44.921 1.00 96.25 390 GLN A C 1
ATOM 3045 O O . GLN A 1 390 ? -1.688 -11.043 45.441 1.00 96.25 390 GLN A O 1
ATOM 3050 N N . LEU A 1 391 ? -2.045 -9.177 44.244 1.00 94.44 391 LEU A N 1
ATOM 3051 C CA . LEU A 1 391 ? -3.486 -9.405 44.068 1.00 94.44 391 LEU A CA 1
ATOM 3052 C C . LEU A 1 391 ? -3.784 -10.715 43.325 1.00 94.44 391 LEU A C 1
ATOM 3054 O O . LEU A 1 391 ? -4.707 -11.437 43.695 1.00 94.44 391 LEU A O 1
ATOM 3058 N N . ASN A 1 392 ? -2.995 -11.064 42.306 1.00 91.06 392 ASN A N 1
ATOM 3059 C CA . ASN A 1 392 ? -3.147 -12.335 41.597 1.00 91.06 392 ASN A CA 1
ATOM 3060 C C . ASN A 1 392 ? -2.787 -13.540 42.479 1.00 91.06 392 ASN A C 1
ATOM 3062 O O . ASN A 1 392 ? -3.499 -14.543 42.458 1.00 91.06 392 ASN A O 1
ATOM 3066 N N . GLU A 1 393 ? -1.741 -13.445 43.303 1.00 94.62 393 GLU A N 1
ATOM 3067 C CA . GLU A 1 393 ? -1.442 -14.472 44.302 1.00 94.62 393 GLU A CA 1
ATOM 3068 C C . GLU A 1 393 ? -2.566 -14.634 45.338 1.00 94.62 393 GLU A C 1
ATOM 3070 O O . GLU A 1 393 ? -2.909 -15.762 45.696 1.00 94.62 393 GLU A O 1
ATOM 3075 N N . GLU A 1 394 ? -3.133 -13.536 45.844 1.00 94.44 394 GLU A N 1
ATOM 3076 C CA . GLU A 1 394 ? -4.238 -13.573 46.808 1.00 94.44 394 GLU A CA 1
ATOM 3077 C C . GLU A 1 394 ? -5.516 -14.142 46.187 1.00 94.44 394 GLU A C 1
ATOM 3079 O O . GLU A 1 394 ? -6.132 -15.023 46.786 1.00 94.44 394 GLU A O 1
ATOM 3084 N N . ASN A 1 395 ? -5.854 -13.752 44.955 1.00 89.56 395 ASN A N 1
ATOM 3085 C CA . ASN A 1 395 ? -6.957 -14.341 44.195 1.00 89.56 395 ASN A CA 1
ATOM 3086 C C . ASN A 1 395 ? -6.772 -15.853 43.991 1.00 89.56 395 ASN A C 1
ATOM 3088 O O . ASN A 1 395 ? -7.722 -16.612 44.170 1.00 89.56 395 ASN A O 1
ATOM 3092 N N . MET A 1 396 ? -5.556 -16.321 43.683 1.00 93.38 396 MET A N 1
ATOM 3093 C CA . MET A 1 396 ? -5.271 -17.757 43.552 1.00 93.38 396 MET A CA 1
ATOM 3094 C C . MET A 1 396 ? -5.417 -18.494 44.893 1.00 93.38 396 MET A C 1
ATOM 3096 O O . MET A 1 396 ? -6.053 -19.546 44.943 1.00 93.38 396 MET A O 1
ATOM 3100 N N . LYS A 1 397 ? -4.905 -17.928 45.996 1.00 95.75 397 LYS A N 1
ATOM 3101 C CA . LYS A 1 397 ? -5.065 -18.482 47.358 1.00 95.75 397 LYS A CA 1
ATOM 3102 C C . LYS A 1 397 ? -6.543 -18.537 47.777 1.00 95.75 397 LYS A C 1
ATOM 3104 O O . LYS A 1 397 ? -6.980 -19.519 48.375 1.00 95.75 397 LYS A O 1
ATOM 3109 N N . LEU A 1 398 ? -7.323 -17.510 47.439 1.00 94.50 398 LEU A N 1
ATOM 3110 C CA . LEU A 1 398 ? -8.745 -17.405 47.769 1.00 94.50 398 LEU A CA 1
ATOM 3111 C C . LEU A 1 398 ? -9.606 -18.355 46.920 1.00 94.50 398 LEU A C 1
ATOM 3113 O O . LEU A 1 398 ? -10.494 -19.005 47.466 1.00 94.50 398 LEU A O 1
ATOM 3117 N N . ASN A 1 399 ? -9.296 -18.516 45.630 1.00 92.06 399 ASN A N 1
ATOM 3118 C CA . ASN A 1 399 ? -9.944 -19.479 44.734 1.00 92.06 399 ASN A CA 1
ATOM 3119 C C . ASN A 1 399 ? -9.669 -20.936 45.166 1.00 92.06 399 ASN A C 1
ATOM 3121 O O . ASN A 1 399 ? -10.598 -21.731 45.283 1.00 92.06 399 ASN A O 1
ATOM 3125 N N . MET A 1 400 ? -8.423 -21.273 45.533 1.00 94.25 400 MET A N 1
ATOM 3126 C CA . MET A 1 400 ? -8.112 -22.581 46.138 1.00 94.25 400 MET A CA 1
ATOM 3127 C C . MET A 1 400 ? -8.947 -22.837 47.399 1.00 94.25 400 MET A C 1
ATOM 3129 O O . MET A 1 400 ? -9.546 -23.900 47.530 1.00 94.25 400 MET A O 1
ATOM 3133 N N . LYS A 1 401 ? -9.090 -21.840 48.280 1.00 96.00 401 LYS A N 1
ATOM 3134 C CA . LYS A 1 401 ? -9.924 -21.967 49.483 1.00 96.00 401 LYS A CA 1
ATOM 3135 C C . LYS A 1 401 ? -11.427 -22.075 49.179 1.00 96.00 401 LYS A C 1
ATOM 3137 O O . LYS A 1 401 ? -12.147 -22.768 49.894 1.00 96.00 401 LYS A O 1
ATOM 3142 N N . GLN A 1 402 ? -11.918 -21.429 48.120 1.00 91.12 402 GLN A N 1
ATOM 3143 C CA . GLN A 1 402 ? -13.289 -21.626 47.630 1.00 91.12 402 GLN A CA 1
ATOM 3144 C C . GLN A 1 402 ? -13.495 -23.055 47.108 1.00 91.12 402 GLN A C 1
ATOM 3146 O O . GLN A 1 402 ? -14.505 -23.675 47.434 1.00 91.12 402 GLN A O 1
ATOM 3151 N N . GLN A 1 403 ? -12.530 -23.611 46.371 1.00 95.06 403 GLN A N 1
ATOM 3152 C CA . GLN A 1 403 ? -12.568 -25.000 45.908 1.00 95.06 403 GLN A CA 1
ATOM 3153 C C . GLN A 1 403 ? -12.546 -25.998 47.081 1.00 95.06 403 GLN A C 1
ATOM 3155 O O . GLN A 1 403 ? -13.367 -26.914 47.106 1.00 95.06 403 GLN A O 1
ATOM 3160 N N . GLU A 1 404 ? -11.686 -25.793 48.086 1.00 94.56 404 GLU A N 1
ATOM 3161 C CA . GLU A 1 404 ? -11.656 -26.599 49.320 1.00 94.56 404 GLU A CA 1
ATOM 3162 C C . GLU A 1 404 ? -13.021 -26.610 50.029 1.00 94.56 404 GLU A C 1
ATOM 3164 O O . GLU A 1 404 ? -13.527 -27.678 50.384 1.00 94.56 404 GLU A O 1
ATOM 3169 N N . LEU A 1 405 ? -13.649 -25.435 50.178 1.00 94.44 405 LEU A N 1
ATOM 3170 C CA . LEU A 1 405 ? -14.979 -25.287 50.779 1.00 94.44 405 LEU A CA 1
ATOM 3171 C C . LEU A 1 405 ? -16.081 -25.942 49.932 1.00 94.44 405 LEU A C 1
ATOM 3173 O O . LEU A 1 405 ? -16.980 -26.565 50.489 1.00 94.44 405 LEU A O 1
ATOM 3177 N N . LEU A 1 406 ? -16.011 -25.873 48.599 1.00 94.19 406 LEU A N 1
ATOM 3178 C CA . LEU A 1 406 ? -16.945 -26.578 47.711 1.00 94.19 406 LEU A CA 1
ATOM 3179 C C . LEU A 1 406 ? -16.784 -28.104 47.798 1.00 94.19 406 LEU A C 1
ATOM 3181 O O . LEU A 1 406 ? -17.770 -28.837 47.710 1.00 94.19 406 LEU A O 1
ATOM 3185 N N . GLU A 1 407 ? -15.565 -28.607 47.990 1.00 94.00 407 GLU A N 1
ATOM 3186 C CA . GLU A 1 407 ? -15.300 -30.031 48.218 1.00 94.00 407 GLU A CA 1
ATOM 3187 C C . GLU A 1 407 ? -15.681 -30.487 49.632 1.00 94.00 407 GLU A C 1
ATOM 3189 O O . GLU A 1 407 ? -16.062 -31.642 49.826 1.00 94.00 407 GLU A O 1
ATOM 3194 N N . GLU A 1 408 ? -15.611 -29.611 50.633 1.00 94.75 408 GLU A N 1
ATOM 3195 C CA . GLU A 1 408 ? -16.168 -29.855 51.967 1.00 94.75 408 GLU A CA 1
ATOM 3196 C C . GLU A 1 408 ? -17.703 -29.854 51.947 1.00 94.75 408 GLU A C 1
ATOM 3198 O O . GLU A 1 408 ? -18.306 -30.813 52.422 1.00 94.75 408 GLU A O 1
ATOM 3203 N N . MET A 1 409 ? -18.348 -28.884 51.288 1.00 89.06 409 MET A N 1
ATOM 3204 C CA . MET A 1 409 ? -19.801 -28.881 51.075 1.00 89.06 409 MET A CA 1
ATOM 3205 C C . MET A 1 409 ? -20.277 -30.142 50.347 1.00 89.06 409 MET A C 1
ATOM 3207 O O . MET A 1 409 ? -21.246 -30.754 50.783 1.00 89.06 409 MET A O 1
ATOM 3211 N N . LYS A 1 410 ? -19.580 -30.594 49.294 1.00 93.81 410 LYS A N 1
ATOM 3212 C CA . LYS A 1 410 ? -19.902 -31.859 48.601 1.00 93.81 410 LYS A CA 1
ATOM 3213 C C . LYS A 1 410 ? -19.728 -33.088 49.500 1.00 93.81 410 LYS A C 1
ATOM 3215 O O . LYS A 1 410 ? -20.512 -34.029 49.394 1.00 93.81 410 LYS A O 1
ATOM 3220 N N . ARG A 1 411 ? -18.731 -33.098 50.395 1.00 93.75 411 ARG A N 1
ATOM 3221 C CA . ARG A 1 411 ? -18.554 -34.168 51.395 1.00 93.75 411 ARG A CA 1
ATOM 3222 C C . ARG A 1 411 ? -19.680 -34.160 52.428 1.00 93.75 411 ARG A C 1
ATOM 3224 O O . ARG A 1 411 ? -20.274 -35.208 52.656 1.00 93.75 411 ARG A O 1
ATOM 3231 N N . LEU A 1 412 ? -20.022 -32.996 52.980 1.00 90.19 412 LEU A N 1
ATOM 3232 C CA . LEU A 1 412 ? -21.118 -32.826 53.939 1.00 90.19 412 LEU A CA 1
ATOM 3233 C C . LEU A 1 412 ? -22.483 -33.144 53.318 1.00 90.19 412 LEU A C 1
ATOM 3235 O O . LEU A 1 412 ? -23.293 -33.806 53.957 1.00 90.19 412 LEU A O 1
ATOM 3239 N N . GLN A 1 413 ? -22.724 -32.748 52.065 1.00 88.25 413 GLN A N 1
ATOM 3240 C CA . GLN A 1 413 ? -23.931 -33.110 51.323 1.00 88.25 413 GLN A CA 1
ATOM 3241 C C . GLN A 1 413 ? -24.014 -34.629 51.124 1.00 88.25 413 GLN A C 1
ATOM 3243 O O . GLN A 1 413 ? -25.041 -35.216 51.439 1.00 88.25 413 GLN A O 1
ATOM 3248 N N . LYS A 1 414 ? -22.929 -35.290 50.705 1.00 88.31 414 LYS A N 1
ATOM 3249 C CA . LYS A 1 414 ? -22.889 -36.756 50.572 1.00 88.31 414 LYS A CA 1
ATOM 3250 C C . LYS A 1 414 ? -23.049 -37.484 51.919 1.00 88.31 414 LYS A C 1
ATOM 3252 O O . LYS A 1 414 ? -23.624 -38.572 51.986 1.00 88.31 414 LYS A O 1
ATOM 3257 N N . GLU A 1 415 ? -22.554 -36.901 53.009 1.00 89.62 415 GLU A N 1
ATOM 3258 C CA . GLU A 1 415 ? -22.761 -37.422 54.364 1.00 89.62 415 GLU A CA 1
ATOM 3259 C C . GLU A 1 415 ? -24.195 -37.175 54.870 1.00 89.62 415 GLU A C 1
ATOM 3261 O O . GLU A 1 415 ? -24.720 -37.973 55.642 1.00 89.62 415 GLU A O 1
ATOM 3266 N N . LEU A 1 416 ? -24.864 -36.115 54.408 1.00 82.19 416 LEU A N 1
ATOM 3267 C CA . LEU A 1 416 ? -26.286 -35.885 54.654 1.00 82.19 416 LEU A CA 1
ATOM 3268 C C . LEU A 1 416 ? -27.147 -36.861 53.840 1.00 82.19 416 LEU A C 1
ATOM 3270 O O . LEU A 1 416 ? -28.013 -37.502 54.417 1.00 82.19 416 LEU A O 1
ATOM 3274 N N . GLU A 1 417 ? -26.851 -37.044 52.550 1.00 80.25 417 GLU A N 1
ATOM 3275 C CA . GLU A 1 417 ? -27.513 -38.001 51.649 1.00 80.25 417 GLU A CA 1
ATOM 3276 C C . GLU A 1 417 ? -27.404 -39.446 52.166 1.00 80.25 417 GLU A C 1
ATOM 3278 O O . GLU A 1 417 ? -28.393 -40.172 52.193 1.00 80.25 417 GLU A O 1
ATOM 3283 N N . SER A 1 418 ? -26.239 -39.857 52.682 1.00 74.75 418 SER A N 1
ATOM 3284 C CA . SER A 1 418 ? -26.083 -41.176 53.331 1.00 74.75 418 SER A CA 1
ATOM 3285 C C . SER A 1 418 ? -26.732 -41.286 54.719 1.00 74.75 418 SER A C 1
ATOM 3287 O O . SER A 1 418 ? -26.922 -42.395 55.213 1.00 74.75 418 SER A O 1
ATOM 3289 N N . LYS A 1 419 ? -27.123 -40.167 55.343 1.00 72.31 419 LYS A N 1
ATOM 3290 C CA . LYS A 1 419 ? -27.965 -40.129 56.555 1.00 72.31 419 LYS A CA 1
ATOM 3291 C C . LYS A 1 419 ? -29.457 -39.962 56.245 1.00 72.31 419 LYS A C 1
ATOM 3293 O O . LYS A 1 419 ? -30.266 -40.065 57.165 1.00 72.31 419 LYS A O 1
ATOM 3298 N N . THR A 1 420 ? -29.822 -39.720 54.985 1.00 48.12 420 THR A N 1
ATOM 3299 C CA . THR A 1 420 ? -31.209 -39.602 54.508 1.00 48.12 420 THR A CA 1
ATOM 3300 C C . THR A 1 420 ? -31.630 -40.739 53.573 1.00 48.12 420 THR A C 1
ATOM 3302 O O . THR A 1 420 ? -32.671 -40.640 52.920 1.00 48.12 420 THR A O 1
ATOM 3305 N N . GLU A 1 421 ? -30.922 -41.878 53.594 1.00 43.75 421 GLU A N 1
ATOM 3306 C CA . GLU A 1 421 ? -31.567 -43.153 53.259 1.00 43.75 421 GLU A CA 1
ATOM 3307 C C . GLU A 1 421 ? -32.818 -43.345 54.148 1.00 43.75 421 GLU A C 1
ATOM 3309 O O . GLU A 1 421 ? -32.811 -42.987 55.333 1.00 43.75 421 GLU A O 1
ATOM 3314 N N . PRO A 1 422 ? -33.936 -43.846 53.594 1.00 46.88 422 PRO A N 1
ATOM 3315 C CA . PRO A 1 422 ? -35.246 -43.646 54.198 1.00 46.88 422 PRO A CA 1
ATOM 3316 C C . PRO A 1 422 ? -35.446 -44.480 55.467 1.00 46.88 422 PRO A C 1
ATOM 3318 O O . PRO A 1 422 ? -35.667 -45.693 55.414 1.00 46.88 422 PRO A O 1
ATOM 3321 N N . ARG A 1 423 ? -35.494 -43.800 56.620 1.00 40.12 423 ARG A N 1
ATOM 3322 C CA . ARG A 1 423 ? -36.085 -44.351 57.847 1.00 40.12 423 ARG A CA 1
ATOM 3323 C C . ARG A 1 423 ? -37.528 -44.769 57.537 1.00 40.12 423 ARG A C 1
ATOM 3325 O O . ARG A 1 423 ? -38.334 -43.954 57.095 1.00 40.12 423 ARG A O 1
ATOM 3332 N N . SER A 1 424 ? -37.822 -46.058 57.698 1.00 46.75 424 SER A N 1
ATOM 3333 C CA . SER A 1 424 ? -39.006 -46.700 57.111 1.00 46.75 424 SER A CA 1
ATOM 3334 C C . SER A 1 424 ? -40.337 -46.081 57.573 1.00 46.75 424 SER A C 1
ATOM 3336 O O . SER A 1 424 ? -40.484 -45.834 58.772 1.00 46.75 424 SER A O 1
ATOM 3338 N N . PRO A 1 425 ? -41.349 -45.940 56.692 1.00 51.34 425 PRO A N 1
ATOM 3339 C CA . PRO A 1 425 ? -42.589 -45.189 56.956 1.00 51.34 425 PRO A CA 1
ATOM 3340 C C . PRO A 1 425 ? -43.569 -45.841 57.958 1.00 51.34 425 PRO A C 1
ATOM 3342 O O . PRO A 1 425 ? -44.720 -45.425 58.051 1.00 51.34 425 PRO A O 1
ATOM 3345 N N . VAL A 1 426 ? -43.139 -46.862 58.704 1.00 50.56 426 VAL A N 1
ATOM 3346 C CA . VAL A 1 426 ? -43.987 -47.636 59.628 1.00 50.56 426 VAL A CA 1
ATOM 3347 C C . VAL A 1 426 ? -44.283 -46.861 60.919 1.00 50.56 426 VAL A C 1
ATOM 3349 O O . VAL A 1 426 ? -45.418 -46.870 61.387 1.00 50.56 426 VAL A O 1
ATOM 3352 N N . GLU A 1 427 ? -43.293 -46.155 61.481 1.00 51.81 427 GLU A N 1
ATOM 3353 C CA . GLU A 1 427 ? -43.411 -45.544 62.819 1.00 51.81 427 GLU A CA 1
ATOM 3354 C C . GLU A 1 427 ? -44.476 -44.428 62.884 1.00 51.81 427 GLU A C 1
ATOM 3356 O O . GLU A 1 427 ? -45.219 -44.353 63.862 1.00 51.81 427 GLU A O 1
ATOM 3361 N N . ASN A 1 428 ? -44.617 -43.606 61.834 1.00 52.59 428 ASN A N 1
ATOM 3362 C CA . ASN A 1 428 ? -45.597 -42.508 61.821 1.00 52.59 428 ASN A CA 1
ATOM 3363 C C . ASN A 1 428 ? -47.047 -43.000 61.679 1.00 52.59 428 ASN A C 1
ATOM 3365 O O . ASN A 1 428 ? -47.932 -42.484 62.358 1.00 52.59 428 ASN A O 1
ATOM 3369 N N . GLY A 1 429 ? -47.297 -44.005 60.829 1.00 59.00 429 GLY A N 1
ATOM 3370 C CA . GLY A 1 429 ? -48.654 -44.519 60.602 1.00 59.00 429 GLY A CA 1
ATOM 3371 C C . GLY A 1 429 ? -49.257 -45.184 61.843 1.00 59.00 429 GLY A C 1
ATOM 3372 O O . GLY A 1 429 ? -50.454 -45.062 62.092 1.00 59.00 429 GLY A O 1
ATOM 3373 N N . GLN A 1 430 ? -48.421 -45.833 62.661 1.00 60.50 430 GLN A N 1
ATOM 3374 C CA . GLN A 1 430 ? -48.862 -46.490 63.893 1.00 60.50 430 GLN A CA 1
ATOM 3375 C C . GLN A 1 430 ? -49.449 -45.495 64.908 1.00 60.50 430 GLN A C 1
ATOM 3377 O O . GLN A 1 430 ? -50.506 -45.749 65.480 1.00 60.50 430 GLN A O 1
ATOM 3382 N N . MET A 1 431 ? -48.793 -44.344 65.100 1.00 59.72 431 MET A N 1
ATOM 3383 C CA . MET A 1 431 ? -49.206 -43.349 66.096 1.00 59.72 431 MET A CA 1
ATOM 3384 C C . MET A 1 431 ? -50.517 -42.641 65.718 1.00 59.72 431 MET A C 1
ATOM 3386 O O . MET A 1 431 ? -51.325 -42.330 66.593 1.00 59.72 431 MET A O 1
ATOM 3390 N N . GLU A 1 432 ? -50.757 -42.426 64.422 1.00 67.06 432 GLU A N 1
ATOM 3391 C CA . GLU A 1 432 ? -52.012 -41.860 63.919 1.00 67.06 432 GLU A CA 1
ATOM 3392 C C . GLU A 1 432 ? -53.167 -42.876 64.005 1.00 67.06 432 GLU A C 1
ATOM 3394 O O . GLU A 1 432 ? -54.261 -42.533 64.458 1.00 67.06 432 GLU A O 1
ATOM 3399 N N . GLU A 1 433 ? -52.917 -44.151 63.683 1.00 73.06 433 GLU A N 1
ATOM 3400 C CA . GLU A 1 433 ? -53.914 -45.222 63.817 1.00 73.06 433 GLU A CA 1
ATOM 3401 C C . GLU A 1 433 ? -54.308 -45.478 65.286 1.00 73.06 433 GLU A C 1
ATOM 3403 O O . GLU A 1 433 ? -55.489 -45.666 65.592 1.00 73.06 433 GLU A O 1
ATOM 3408 N N . ASP A 1 434 ? -53.352 -45.442 66.218 1.00 73.81 434 ASP A N 1
ATOM 3409 C CA . ASP A 1 434 ? -53.631 -45.597 67.651 1.00 73.81 434 ASP A CA 1
ATOM 3410 C C . ASP A 1 434 ? -54.372 -44.383 68.233 1.00 73.81 434 ASP A C 1
ATOM 3412 O O . ASP A 1 434 ? -55.307 -44.554 69.023 1.00 73.81 434 ASP A O 1
ATOM 3416 N N . MET A 1 435 ? -54.062 -43.162 67.781 1.00 72.88 435 MET A N 1
ATOM 3417 C CA . MET A 1 435 ? -54.859 -41.977 68.114 1.00 72.88 435 MET A CA 1
ATOM 3418 C C . MET A 1 435 ? -56.316 -42.146 67.651 1.00 72.88 435 MET A C 1
ATOM 3420 O O . MET A 1 435 ? -57.238 -41.946 68.447 1.00 72.88 435 MET A O 1
ATOM 3424 N N . ILE A 1 436 ? -56.539 -42.607 66.415 1.00 81.00 436 ILE A N 1
ATOM 3425 C CA . ILE A 1 436 ? -57.880 -42.884 65.875 1.00 81.00 436 ILE A CA 1
ATOM 3426 C C . ILE A 1 436 ? -58.617 -43.950 66.708 1.00 81.00 436 ILE A C 1
ATOM 3428 O O . ILE A 1 436 ? -59.810 -43.785 66.976 1.00 81.00 436 ILE A O 1
ATOM 3432 N N . LYS A 1 437 ? -57.943 -45.008 67.186 1.00 85.88 437 LYS A N 1
ATOM 3433 C CA . LYS A 1 437 ? -58.556 -45.997 68.101 1.00 85.88 437 LYS A CA 1
ATOM 3434 C C . LYS A 1 437 ? -59.034 -45.340 69.402 1.00 85.88 437 LYS A C 1
ATOM 3436 O O . LYS A 1 437 ? -60.205 -45.485 69.748 1.00 85.88 437 LYS A O 1
ATOM 3441 N N . THR A 1 438 ? -58.190 -44.543 70.069 1.00 84.19 438 THR A N 1
ATOM 3442 C CA . THR A 1 438 ? -58.571 -43.906 71.350 1.00 84.19 438 THR A CA 1
ATOM 3443 C C . THR A 1 438 ? -59.767 -42.955 71.225 1.00 84.19 438 THR A C 1
ATOM 3445 O O . THR A 1 438 ? -60.624 -42.931 72.109 1.00 84.19 438 THR A O 1
ATOM 3448 N N . VAL A 1 439 ? -59.887 -42.224 70.110 1.00 84.75 439 VAL A N 1
ATOM 3449 C CA . VAL A 1 439 ? -61.040 -41.347 69.836 1.00 84.75 439 VAL A CA 1
ATOM 3450 C C . VAL A 1 439 ? -62.335 -42.155 69.680 1.00 84.75 439 VAL A C 1
ATOM 3452 O O . VAL A 1 439 ? -63.378 -41.758 70.207 1.00 84.75 439 VAL A O 1
ATOM 3455 N N . ASN A 1 440 ? -62.280 -43.311 69.013 1.00 87.38 440 ASN A N 1
ATOM 3456 C CA . ASN A 1 440 ? -63.439 -44.194 68.854 1.00 87.38 440 ASN A CA 1
ATOM 3457 C C . ASN A 1 440 ? -63.873 -44.834 70.187 1.00 87.38 440 ASN A C 1
ATOM 3459 O O . ASN A 1 440 ? -65.067 -44.846 70.495 1.00 87.38 440 ASN A O 1
ATOM 3463 N N . ASP A 1 441 ? -62.928 -45.295 71.012 1.00 87.56 441 ASP A N 1
ATOM 3464 C CA . ASP A 1 441 ? -63.234 -45.883 72.324 1.00 87.56 441 ASP A CA 1
ATOM 3465 C C . ASP A 1 441 ? -63.846 -44.858 73.295 1.00 87.56 441 ASP A C 1
ATOM 3467 O O . ASP A 1 441 ? -64.835 -45.157 73.971 1.00 87.56 441 ASP A O 1
ATOM 3471 N N . LEU A 1 442 ? -63.329 -43.623 73.323 1.00 87.25 442 LEU A N 1
ATOM 3472 C CA . LEU A 1 442 ? -63.920 -42.524 74.099 1.00 87.25 442 LEU A CA 1
ATOM 3473 C C . LEU A 1 442 ? -65.335 -42.180 73.611 1.00 87.25 442 LEU A C 1
ATOM 3475 O O . LEU A 1 442 ? -66.252 -42.029 74.421 1.00 87.25 442 LEU A O 1
ATOM 3479 N N . THR A 1 443 ? -65.540 -42.126 72.291 1.00 86.19 443 THR A N 1
ATOM 3480 C CA . THR A 1 443 ? -66.864 -41.890 71.686 1.00 86.19 443 THR A CA 1
ATOM 3481 C C . THR A 1 443 ? -67.870 -42.967 72.108 1.00 86.19 443 THR A C 1
ATOM 3483 O O . THR A 1 443 ? -69.029 -42.663 72.391 1.00 86.19 443 THR A O 1
ATOM 3486 N N . LYS A 1 444 ? -67.435 -44.228 72.221 1.00 89.69 444 LYS A N 1
ATOM 3487 C CA . LYS A 1 444 ? -68.282 -45.326 72.698 1.00 89.69 444 LYS A CA 1
ATOM 3488 C C . LYS A 1 444 ? -68.678 -45.164 74.173 1.00 89.69 444 LYS A C 1
ATOM 3490 O O . LYS A 1 444 ? -69.856 -45.310 74.496 1.00 89.69 444 LYS A O 1
ATOM 3495 N N . GLN A 1 445 ? -67.734 -44.810 75.048 1.00 90.19 445 GLN A N 1
ATOM 3496 C CA . GLN A 1 445 ? -67.990 -44.622 76.486 1.00 90.19 445 GLN A CA 1
ATOM 3497 C C . GLN A 1 445 ? -69.007 -43.500 76.763 1.00 90.19 445 GLN A C 1
ATOM 3499 O O . GLN A 1 445 ? -69.891 -43.660 77.605 1.00 90.19 445 GLN A O 1
ATOM 3504 N N . VAL A 1 446 ? -68.942 -42.390 76.017 1.00 85.06 446 VAL A N 1
ATOM 3505 C CA . VAL A 1 446 ? -69.909 -41.277 76.129 1.00 85.06 446 VAL A CA 1
ATOM 3506 C C . VAL A 1 446 ? -71.338 -41.727 75.793 1.00 85.06 446 VAL A C 1
ATOM 3508 O O . VAL A 1 446 ? -72.292 -41.317 76.461 1.00 85.06 446 VAL A O 1
ATOM 3511 N N . ASN A 1 447 ? -71.499 -42.611 74.805 1.00 84.81 447 ASN A N 1
ATOM 3512 C CA . ASN A 1 447 ? -72.804 -43.151 74.421 1.00 84.81 447 ASN A CA 1
ATOM 3513 C C . ASN A 1 447 ? -73.367 -44.121 75.479 1.00 84.81 447 ASN A C 1
ATOM 3515 O O . ASN A 1 447 ? -74.550 -44.040 75.809 1.00 84.81 447 ASN A O 1
ATOM 3519 N N . GLU A 1 448 ? -72.532 -44.993 76.057 1.00 89.62 448 GLU A N 1
ATOM 3520 C CA . GLU A 1 448 ? -72.945 -45.914 77.132 1.00 89.62 448 GLU A CA 1
ATOM 3521 C C . GLU A 1 448 ? -73.363 -45.150 78.410 1.00 89.62 448 GLU A C 1
ATOM 3523 O O . GLU A 1 448 ? -74.405 -45.450 78.996 1.00 89.62 448 GLU A O 1
ATOM 3528 N N . LEU A 1 449 ? -72.633 -44.093 78.795 1.00 87.81 449 LEU A N 1
ATOM 3529 C CA . LEU A 1 449 ? -72.998 -43.223 79.926 1.00 87.81 449 LEU A CA 1
ATOM 3530 C C . LEU A 1 449 ? -74.312 -42.458 79.695 1.00 87.81 449 LEU A C 1
ATOM 3532 O O . LEU A 1 449 ? -75.114 -42.310 80.619 1.00 87.81 449 LEU A O 1
ATOM 3536 N N . SER A 1 450 ? -74.551 -42.000 78.463 1.00 84.44 450 SER A N 1
ATOM 3537 C CA . SER A 1 450 ? -75.778 -41.280 78.095 1.00 84.44 450 SER A CA 1
ATOM 3538 C C . SER A 1 450 ? -77.027 -42.163 78.209 1.00 84.44 450 SER A C 1
ATOM 3540 O O . SER A 1 450 ? -78.082 -41.689 78.633 1.00 84.44 450 SER A O 1
ATOM 3542 N N . LEU A 1 451 ? -76.904 -43.457 77.887 1.00 90.12 451 LEU A N 1
ATOM 3543 C CA . LEU A 1 451 ? -77.992 -44.429 78.018 1.00 90.12 451 LEU A CA 1
ATOM 3544 C C . LEU A 1 451 ? -78.356 -44.674 79.493 1.00 90.12 451 LEU A C 1
ATOM 3546 O O . LEU A 1 451 ? -79.523 -44.550 79.866 1.00 90.12 451 LEU A O 1
ATOM 3550 N N . LEU A 1 452 ? -77.353 -44.937 80.339 1.00 90.19 452 LEU A N 1
ATOM 3551 C CA . LEU A 1 452 ? -77.538 -45.190 81.776 1.00 90.19 452 LEU A CA 1
ATOM 3552 C C . LEU A 1 452 ? -78.182 -43.999 82.506 1.00 90.19 452 LEU A C 1
ATOM 3554 O O . LEU A 1 452 ? -79.021 -44.184 83.389 1.00 90.19 452 LEU A O 1
ATOM 3558 N N . TYR A 1 453 ? -77.831 -42.769 82.118 1.00 83.25 453 TYR A N 1
ATOM 3559 C CA . TYR A 1 453 ? -78.437 -41.560 82.680 1.00 83.25 453 TYR A CA 1
ATOM 3560 C C . TYR A 1 453 ? -79.947 -41.471 82.389 1.00 83.25 453 TYR A C 1
ATOM 3562 O O . TYR A 1 453 ? -80.727 -41.124 83.278 1.00 83.25 453 TYR A O 1
ATOM 3570 N N . SER A 1 454 ? -80.371 -41.832 81.172 1.00 81.81 454 SER A N 1
ATOM 3571 C CA . SER A 1 454 ? -81.789 -41.834 80.787 1.00 81.81 454 SER A CA 1
ATOM 3572 C C . SER A 1 454 ? -82.608 -42.891 81.535 1.00 81.81 454 SER A C 1
ATOM 3574 O O . SER A 1 454 ? -83.794 -42.677 81.784 1.00 81.81 454 SER A O 1
ATOM 3576 N N . GLU A 1 455 ? -82.004 -44.028 81.885 1.00 85.44 455 GLU A N 1
ATOM 3577 C CA . GLU A 1 455 ? -82.686 -45.123 82.584 1.00 85.44 455 GLU A CA 1
ATOM 3578 C C . GLU A 1 455 ? -82.936 -44.773 84.063 1.00 85.44 455 GLU A C 1
ATOM 3580 O O . GLU A 1 455 ? -84.054 -44.924 84.563 1.00 85.44 455 GLU A O 1
ATOM 3585 N N . ALA A 1 456 ? -81.947 -44.170 84.735 1.00 80.94 456 ALA A N 1
ATOM 3586 C CA . ALA A 1 456 ? -82.066 -43.722 86.126 1.00 80.94 456 ALA A CA 1
ATOM 3587 C C . ALA A 1 456 ? -83.130 -42.621 86.338 1.00 80.94 456 ALA A C 1
ATOM 3589 O O . ALA A 1 456 ? -83.777 -42.576 87.389 1.00 80.94 456 ALA A O 1
ATOM 3590 N N . GLN A 1 457 ? -83.352 -41.742 85.350 1.00 73.50 457 GLN A N 1
ATOM 3591 C CA . GLN A 1 457 ? -84.407 -40.721 85.428 1.00 73.50 457 GLN A CA 1
ATOM 3592 C C . GLN A 1 457 ? -85.814 -41.342 85.496 1.00 73.50 457 GLN A C 1
ATOM 3594 O O . GLN A 1 457 ? -86.640 -40.904 86.301 1.00 73.50 457 GLN A O 1
ATOM 3599 N N . ALA A 1 458 ? -86.075 -42.390 84.707 1.00 76.25 458 ALA A N 1
ATOM 3600 C CA . ALA A 1 458 ? -87.381 -43.049 84.653 1.00 76.25 458 ALA A CA 1
ATOM 3601 C C . ALA A 1 458 ? -87.748 -43.774 85.966 1.00 76.25 458 ALA A C 1
ATOM 3603 O O . ALA A 1 458 ? -88.926 -43.878 86.317 1.00 76.25 458 ALA A O 1
ATOM 3604 N N . GLU A 1 459 ? -86.757 -44.259 86.720 1.00 78.81 459 GLU A N 1
ATOM 3605 C CA . GLU A 1 459 ? -86.994 -44.953 87.990 1.00 78.81 459 GLU A CA 1
ATOM 3606 C C . GLU A 1 459 ? -87.338 -43.989 89.141 1.00 78.81 459 GLU A C 1
ATOM 3608 O O . GLU A 1 459 ? -88.254 -44.259 89.925 1.00 78.81 459 GLU A O 1
ATOM 3613 N N . LEU A 1 460 ? -86.697 -42.815 89.204 1.00 73.00 460 LEU A N 1
ATOM 3614 C CA . LEU A 1 460 ? -87.021 -41.778 90.195 1.00 73.00 460 LEU A CA 1
ATOM 3615 C C . LEU A 1 460 ? -88.463 -41.265 90.062 1.00 73.00 460 LEU A C 1
ATOM 3617 O O . LEU A 1 460 ? -89.148 -41.052 91.066 1.00 73.00 460 LEU A O 1
ATOM 3621 N N . GLU A 1 461 ? -88.943 -41.087 88.831 1.00 69.88 461 GLU A N 1
ATOM 3622 C CA . GLU A 1 461 ? -90.298 -40.595 88.564 1.00 69.88 461 GLU A CA 1
ATOM 3623 C C . GLU A 1 461 ? -91.378 -41.610 88.980 1.00 69.88 461 GLU A C 1
ATOM 3625 O O . GLU A 1 461 ? -92.432 -41.236 89.500 1.00 69.88 461 GLU A O 1
ATOM 3630 N N . LYS A 1 462 ? -91.063 -42.906 88.867 1.00 70.69 462 LYS A N 1
ATOM 3631 C CA . LYS A 1 462 ? -91.894 -44.034 89.310 1.00 70.69 462 LYS A CA 1
ATOM 3632 C C . LYS A 1 462 ? -92.012 -44.111 90.838 1.00 70.69 462 LYS A C 1
ATOM 3634 O O . LYS A 1 462 ? -93.108 -44.305 91.361 1.00 70.69 462 LYS A O 1
ATOM 3639 N N . MET A 1 463 ? -90.910 -43.899 91.563 1.00 62.62 463 MET A N 1
ATOM 3640 C CA . MET A 1 463 ? -90.896 -43.891 93.037 1.00 62.62 463 MET A CA 1
ATOM 3641 C C . MET A 1 463 ? -91.717 -42.736 93.632 1.00 62.62 463 MET A C 1
ATOM 3643 O O . MET A 1 463 ? -92.290 -42.862 94.715 1.00 62.62 463 MET A O 1
ATOM 3647 N N . ARG A 1 464 ? -91.827 -41.614 92.910 1.00 61.56 464 ARG A N 1
ATOM 3648 C CA . ARG A 1 464 ? -92.501 -40.389 93.373 1.00 61.56 464 ARG A CA 1
ATOM 3649 C C . ARG A 1 464 ? -94.028 -40.508 93.497 1.00 61.56 464 ARG A C 1
ATOM 3651 O O . ARG A 1 464 ? -94.647 -39.638 94.101 1.00 61.56 464 ARG A O 1
ATOM 3658 N N . GLN A 1 465 ? -94.634 -41.562 92.946 1.00 52.31 465 GLN A N 1
ATOM 3659 C CA . GLN A 1 465 ? -96.092 -41.751 92.896 1.00 52.31 465 GLN A CA 1
ATOM 3660 C C . GLN A 1 465 ? -96.668 -42.562 94.076 1.00 52.31 465 GLN A C 1
ATOM 3662 O O . GLN A 1 465 ? -97.884 -42.691 94.184 1.00 52.31 465 GLN A O 1
ATOM 3667 N N . ALA A 1 466 ? -95.828 -43.123 94.955 1.00 45.47 466 ALA A N 1
ATOM 3668 C CA . ALA A 1 466 ? -96.218 -44.231 95.840 1.00 45.47 466 ALA A CA 1
ATOM 3669 C C . ALA A 1 466 ? -96.467 -43.885 97.330 1.00 45.47 466 ALA A C 1
ATOM 3671 O O . ALA A 1 466 ? -96.664 -44.802 98.124 1.00 45.47 466 ALA A O 1
ATOM 3672 N N . SER A 1 467 ? -96.420 -42.610 97.746 1.00 41.84 467 SER A N 1
ATOM 3673 C CA . SER A 1 467 ? -96.266 -42.246 99.172 1.00 41.84 467 SER A CA 1
ATOM 3674 C C . SER A 1 467 ? -97.150 -41.079 99.652 1.00 41.84 467 SER A C 1
ATOM 3676 O O . SER A 1 467 ? -96.637 -40.003 99.960 1.00 41.84 467 SER A O 1
ATOM 3678 N N . LEU A 1 468 ? -98.465 -41.298 99.772 1.00 39.12 468 LEU A N 1
ATOM 3679 C CA . LEU A 1 468 ? -99.412 -40.378 100.428 1.00 39.12 468 LEU A CA 1
ATOM 3680 C C . LEU A 1 468 ? -100.609 -41.141 101.033 1.00 39.12 468 LEU A C 1
ATOM 3682 O O . LEU A 1 468 ? -101.529 -41.448 100.283 1.00 39.12 468 LEU A O 1
ATOM 3686 N N . ASP A 1 469 ? -100.617 -41.404 102.352 1.00 33.25 469 ASP A N 1
ATOM 3687 C CA . ASP A 1 469 ? -101.828 -41.289 103.201 1.00 33.25 469 ASP A CA 1
ATOM 3688 C C . ASP A 1 469 ? -101.562 -41.447 104.727 1.00 33.25 469 ASP A C 1
ATOM 3690 O O . ASP A 1 469 ? -100.471 -41.848 105.135 1.00 33.25 469 ASP A O 1
ATOM 3694 N N . VAL A 1 470 ? -102.627 -41.231 105.522 1.00 31.61 470 VAL A N 1
ATOM 3695 C CA . VAL A 1 470 ? -102.869 -41.526 106.961 1.00 31.61 470 VAL A CA 1
ATOM 3696 C C . VAL A 1 470 ? -102.714 -40.359 107.962 1.00 31.61 470 VAL A C 1
ATOM 3698 O O . VAL A 1 470 ? -101.797 -39.545 107.907 1.00 31.61 470 VAL A O 1
ATOM 3701 N N . SER A 1 471 ? -103.669 -40.301 108.905 1.00 39.44 471 SER A N 1
ATOM 3702 C CA . SER A 1 471 ? -103.920 -39.253 109.910 1.00 39.44 471 SER A CA 1
ATOM 3703 C C . SER A 1 471 ? -104.130 -39.872 111.319 1.00 39.44 471 SER A C 1
ATOM 3705 O O . SER A 1 471 ? -104.511 -41.044 111.381 1.00 39.44 471 SER A O 1
ATOM 3707 N N . PRO A 1 472 ? -103.875 -39.157 112.442 1.00 46.81 472 PRO A N 1
ATOM 3708 C CA . PRO A 1 472 ? -103.930 -39.711 113.806 1.00 46.81 472 PRO A CA 1
ATOM 3709 C C . PRO A 1 472 ? -105.219 -39.379 114.593 1.00 46.81 472 PRO A C 1
ATOM 3711 O O . PRO A 1 472 ? -105.970 -38.483 114.217 1.00 46.81 472 PRO A O 1
ATOM 3714 N N . ASP A 1 473 ? -105.418 -40.050 115.737 1.00 32.38 473 ASP A N 1
ATOM 3715 C CA . ASP A 1 473 ? -106.560 -39.856 116.655 1.00 32.38 473 ASP A CA 1
ATOM 3716 C C . ASP A 1 473 ? -106.126 -39.798 118.150 1.00 32.38 473 ASP A C 1
ATOM 3718 O O . ASP A 1 473 ? -104.962 -40.048 118.472 1.00 32.38 473 ASP A O 1
ATOM 3722 N N . PHE A 1 474 ? -107.027 -39.395 119.059 1.00 42.53 474 PHE A N 1
ATOM 3723 C CA . PHE A 1 474 ? -106.690 -38.748 120.355 1.00 42.53 474 PHE A CA 1
ATOM 3724 C C . PHE A 1 474 ? -106.542 -39.658 121.612 1.00 42.53 474 PHE A C 1
ATOM 3726 O O . PHE A 1 474 ? -107.058 -40.772 121.660 1.00 42.53 474 PHE A O 1
ATOM 3733 N N . ILE A 1 475 ? -105.878 -39.153 122.676 1.00 50.66 475 ILE A N 1
ATOM 3734 C CA . ILE A 1 475 ? -105.562 -39.864 123.951 1.00 50.66 475 ILE A CA 1
ATOM 3735 C C . ILE A 1 475 ? -106.039 -39.070 125.206 1.00 50.66 475 ILE A C 1
ATOM 3737 O O . ILE A 1 475 ? -106.418 -37.903 125.115 1.00 50.66 475 ILE A O 1
ATOM 3741 N N . HIS A 1 476 ? -106.102 -39.720 126.379 1.00 53.66 476 HIS A N 1
ATOM 3742 C CA . HIS A 1 476 ? -106.769 -39.253 127.608 1.00 53.66 476 HIS A CA 1
ATOM 3743 C C . HIS A 1 476 ? -106.094 -38.093 128.386 1.00 53.66 476 HIS A C 1
ATOM 3745 O O . HIS A 1 476 ? -104.893 -37.838 128.325 1.00 53.66 476 HIS A O 1
ATOM 3751 N N . LYS A 1 477 ? -106.921 -37.400 129.189 1.00 61.62 477 LYS A N 1
ATOM 3752 C CA . LYS A 1 477 ? -106.657 -36.073 129.781 1.00 61.62 477 LYS A CA 1
ATOM 3753 C C . LYS A 1 477 ? -105.500 -35.981 130.794 1.00 61.62 477 LYS A C 1
ATOM 3755 O O . LYS A 1 477 ? -104.864 -34.937 130.872 1.00 61.62 477 LYS A O 1
ATOM 3760 N N . GLU A 1 478 ? -105.243 -37.015 131.590 1.00 62.41 478 GLU A N 1
ATOM 3761 C CA . GLU A 1 478 ? -104.250 -36.939 132.681 1.00 62.41 478 GLU A CA 1
ATOM 3762 C C . GLU A 1 478 ? -102.825 -37.220 132.175 1.00 62.41 478 GLU A C 1
ATOM 3764 O O . GLU A 1 478 ? -101.873 -36.542 132.561 1.00 62.41 478 GLU A O 1
ATOM 3769 N N . GLU A 1 479 ? -102.694 -38.113 131.188 1.00 62.66 479 GLU A N 1
ATOM 3770 C CA . GLU A 1 479 ? -101.481 -38.226 130.372 1.00 62.66 479 GLU A CA 1
ATOM 3771 C C . GLU A 1 479 ? -101.234 -36.925 129.599 1.00 62.66 479 GLU A C 1
ATOM 3773 O O . GLU A 1 479 ? -100.115 -36.425 129.606 1.00 62.66 479 GLU A O 1
ATOM 3778 N N . HIS A 1 480 ? -102.280 -36.317 129.025 1.00 66.88 480 HIS A N 1
ATOM 3779 C CA . HIS A 1 480 ? -102.199 -35.018 128.349 1.00 66.88 480 HIS A CA 1
ATOM 3780 C C . HIS A 1 480 ? -101.703 -33.875 129.261 1.00 66.88 480 HIS A C 1
ATOM 3782 O O . HIS A 1 480 ? -100.967 -33.025 128.779 1.00 66.88 480 HIS A O 1
ATOM 3788 N N . GLU A 1 481 ? -102.013 -33.858 130.563 1.00 75.00 481 GLU A N 1
ATOM 3789 C CA . GLU A 1 481 ? -101.539 -32.820 131.505 1.00 75.00 481 GLU A CA 1
ATOM 3790 C C . GLU A 1 481 ? -100.088 -33.043 131.993 1.00 75.00 481 GLU A C 1
ATOM 3792 O O . GLU A 1 481 ? -99.375 -32.093 132.338 1.00 75.00 481 GLU A O 1
ATOM 3797 N N . LYS A 1 482 ? -99.602 -34.292 131.981 1.00 80.19 482 LYS A N 1
ATOM 3798 C CA . LYS A 1 482 ? -98.164 -34.584 132.113 1.00 80.19 482 LYS A CA 1
ATOM 3799 C C . LYS A 1 482 ? -97.416 -34.220 130.827 1.00 80.19 482 LYS A C 1
ATOM 3801 O O . LYS A 1 482 ? -96.394 -33.542 130.891 1.00 80.19 482 LYS A O 1
ATOM 3806 N N . LEU A 1 483 ? -97.962 -34.622 129.679 1.00 79.25 483 LEU A N 1
ATOM 3807 C CA . LEU A 1 483 ? -97.410 -34.330 128.361 1.00 79.25 483 LEU A CA 1
ATOM 3808 C C . LEU A 1 483 ? -97.382 -32.820 128.091 1.00 79.25 483 LEU A C 1
ATOM 3810 O O . LEU A 1 483 ? -96.436 -32.358 127.472 1.00 79.25 483 LEU A O 1
ATOM 3814 N N . LEU A 1 484 ? -98.352 -32.045 128.600 1.00 80.31 484 LEU A N 1
ATOM 3815 C CA . LEU A 1 484 ? -98.349 -30.582 128.496 1.00 80.31 484 LEU A CA 1
ATOM 3816 C C . LEU A 1 484 ? -97.090 -29.982 129.118 1.00 80.31 484 LEU A C 1
ATOM 3818 O O . LEU A 1 484 ? -96.425 -29.202 128.457 1.00 80.31 484 LEU A O 1
ATOM 3822 N N . ARG A 1 485 ? -96.718 -30.395 130.337 1.00 82.06 485 ARG A N 1
ATOM 3823 C CA . ARG A 1 485 ? -95.513 -29.881 131.009 1.00 82.06 485 ARG A CA 1
ATOM 3824 C C . ARG A 1 485 ? -94.224 -30.337 130.338 1.00 82.06 485 ARG A C 1
ATOM 3826 O O . ARG A 1 485 ? -93.311 -29.537 130.189 1.00 82.06 485 ARG A O 1
ATOM 3833 N N . GLU A 1 486 ? -94.164 -31.580 129.864 1.00 84.50 486 GLU A N 1
ATOM 3834 C CA . GLU A 1 486 ? -93.017 -32.069 129.080 1.00 84.50 486 GLU A CA 1
ATOM 3835 C C . GLU A 1 486 ? -92.906 -31.343 127.719 1.00 84.50 486 GLU A C 1
ATOM 3837 O O . GLU A 1 486 ? -91.804 -31.122 127.218 1.00 84.50 486 GLU A O 1
ATOM 3842 N N . VAL A 1 487 ? -94.033 -30.896 127.151 1.00 83.81 487 VAL A N 1
ATOM 3843 C CA . VAL A 1 487 ? -94.101 -30.026 125.965 1.00 83.81 487 VAL A CA 1
ATOM 3844 C C . VAL A 1 487 ? -93.794 -28.562 126.297 1.00 83.81 487 VAL A C 1
ATOM 3846 O O . VAL A 1 487 ? -93.195 -27.895 125.464 1.00 83.81 487 VAL A O 1
ATOM 3849 N N . GLU A 1 488 ? -94.142 -28.049 127.477 1.00 85.69 488 GLU A N 1
ATOM 3850 C CA . GLU A 1 488 ? -93.841 -26.677 127.913 1.00 85.69 488 GLU A CA 1
ATOM 3851 C C . GLU A 1 488 ? -92.353 -26.517 128.258 1.00 85.69 488 GLU A C 1
ATOM 3853 O O . GLU A 1 488 ? -91.711 -25.625 127.711 1.00 85.69 488 GLU A O 1
ATOM 3858 N N . GLU A 1 489 ? -91.760 -27.432 129.032 1.00 86.25 489 GLU A N 1
ATOM 3859 C CA . GLU A 1 489 ? -90.305 -27.483 129.262 1.00 86.25 489 GLU A CA 1
ATOM 3860 C C . GLU A 1 489 ? -89.540 -27.707 127.941 1.00 86.25 489 GLU A C 1
ATOM 3862 O O . GLU A 1 489 ? -88.518 -27.068 127.675 1.00 86.25 489 GLU A O 1
ATOM 3867 N N . GLY A 1 490 ? -90.062 -28.573 127.061 1.00 87.25 490 GLY A N 1
ATOM 3868 C CA . GLY A 1 490 ? -89.528 -28.773 125.713 1.00 87.25 490 GLY A CA 1
ATOM 3869 C C . GLY A 1 490 ? -89.631 -27.525 124.828 1.00 87.25 490 GLY A C 1
ATOM 3870 O O . GLY A 1 490 ? -88.698 -27.224 124.083 1.00 87.25 490 GLY A O 1
ATOM 3871 N N . LYS A 1 491 ? -90.730 -26.769 124.932 1.00 85.31 491 LYS A N 1
ATOM 3872 C CA . LYS A 1 491 ? -90.969 -25.509 124.215 1.00 85.31 491 LYS A CA 1
ATOM 3873 C C . LYS A 1 491 ? -90.030 -24.414 124.701 1.00 85.31 491 LYS A C 1
ATOM 3875 O O . LYS A 1 491 ? -89.391 -23.796 123.860 1.00 85.31 491 LYS A O 1
ATOM 3880 N N . GLU A 1 492 ? -89.912 -24.193 126.010 1.00 88.38 492 GLU A N 1
ATOM 3881 C CA . GLU A 1 492 ? -88.992 -23.192 126.573 1.00 88.38 492 GLU A CA 1
ATOM 3882 C C . GLU A 1 492 ? -87.548 -23.468 126.138 1.00 88.38 492 GLU A C 1
ATOM 3884 O O . GLU A 1 492 ? -86.824 -22.552 125.742 1.00 88.38 492 GLU A O 1
ATOM 3889 N N . LYS A 1 493 ? -87.147 -24.747 126.109 1.00 89.69 493 LYS A N 1
ATOM 3890 C CA . LYS A 1 493 ? -85.842 -25.144 125.581 1.00 89.69 493 LYS A CA 1
ATOM 3891 C C . LYS A 1 493 ? -85.696 -24.847 124.083 1.00 89.69 493 LYS A C 1
ATOM 3893 O O . LYS A 1 493 ? -84.698 -24.253 123.692 1.00 89.69 493 LYS A O 1
ATOM 3898 N N . VAL A 1 494 ? -86.676 -25.213 123.253 1.00 87.88 494 VAL A N 1
ATOM 3899 C CA . VAL A 1 494 ? -86.649 -24.928 121.804 1.00 87.88 494 VAL A CA 1
ATOM 3900 C C . VAL A 1 494 ? -86.683 -23.422 121.519 1.00 87.88 494 VAL A C 1
ATOM 3902 O O . VAL A 1 494 ? -86.036 -22.974 120.578 1.00 87.88 494 VAL A O 1
ATOM 3905 N N . GLU A 1 495 ? -87.375 -22.621 122.330 1.00 89.38 495 GLU A N 1
ATOM 3906 C CA . GLU A 1 495 ? -87.363 -21.156 122.236 1.00 89.38 495 GLU A CA 1
ATOM 3907 C C . GLU A 1 495 ? -85.979 -20.583 122.601 1.00 89.38 495 GLU A C 1
ATOM 3909 O O . GLU A 1 495 ? -85.502 -19.686 121.905 1.00 89.38 495 GLU A O 1
ATOM 3914 N N . SER A 1 496 ? -85.285 -21.144 123.600 1.00 91.44 496 SER A N 1
ATOM 3915 C CA . SER A 1 496 ? -83.886 -20.800 123.909 1.00 91.44 496 SER A CA 1
ATOM 3916 C C . SER A 1 496 ? -82.935 -21.181 122.767 1.00 91.44 496 SER A C 1
ATOM 3918 O O . SER A 1 496 ? -82.191 -20.329 122.281 1.00 91.44 496 SER A O 1
ATOM 3920 N N . ASP A 1 497 ? -82.997 -22.429 122.288 1.00 91.62 497 ASP A N 1
ATOM 3921 C CA . ASP A 1 497 ? -82.162 -22.931 121.186 1.00 91.62 497 ASP A CA 1
ATOM 3922 C C . ASP A 1 497 ? -82.401 -22.115 119.890 1.00 91.62 497 ASP A C 1
ATOM 3924 O O . ASP A 1 497 ? -81.467 -21.840 119.133 1.00 91.62 497 ASP A O 1
ATOM 3928 N N . LEU A 1 498 ? -83.640 -21.658 119.650 1.00 92.00 498 LEU A N 1
ATOM 3929 C CA . LEU A 1 498 ? -84.012 -20.794 118.524 1.00 92.00 498 LEU A CA 1
ATOM 3930 C C . LEU A 1 498 ? -83.453 -19.368 118.657 1.00 92.00 498 LEU A C 1
ATOM 3932 O O . LEU A 1 498 ? -83.017 -18.799 117.655 1.00 92.00 498 LEU A O 1
ATOM 3936 N N . VAL A 1 499 ? -83.437 -18.788 119.861 1.00 93.56 499 VAL A N 1
ATOM 3937 C CA . VAL A 1 499 ? -82.811 -17.476 120.120 1.00 93.56 499 VAL A CA 1
ATOM 3938 C C . VAL A 1 499 ? -81.294 -17.554 119.936 1.00 93.56 499 VAL A C 1
ATOM 3940 O O . VAL A 1 499 ? -80.713 -16.687 119.275 1.00 93.56 499 VAL A O 1
ATOM 3943 N N . ASP A 1 500 ? -80.652 -18.614 120.428 1.00 92.44 500 ASP A N 1
ATOM 3944 C CA . ASP A 1 500 ? -79.217 -18.830 120.227 1.00 92.44 500 ASP A CA 1
ATOM 3945 C C . ASP A 1 500 ? -78.875 -19.039 118.746 1.00 92.44 500 ASP A C 1
ATOM 3947 O O . ASP A 1 500 ? -77.914 -18.436 118.253 1.00 92.44 500 ASP A O 1
ATOM 3951 N N . LEU A 1 501 ? -79.676 -19.812 118.005 1.00 92.69 501 LEU A N 1
ATOM 3952 C CA . LEU A 1 501 ? -79.520 -19.995 116.559 1.00 92.69 501 LEU A CA 1
ATOM 3953 C C . LEU A 1 501 ? -79.753 -18.688 115.784 1.00 92.69 501 LEU A C 1
ATOM 3955 O O . LEU A 1 501 ? -78.991 -18.376 114.868 1.00 92.69 501 LEU A O 1
ATOM 3959 N N . ALA A 1 502 ? -80.741 -17.878 116.174 1.00 91.94 502 ALA A N 1
ATOM 3960 C CA . ALA A 1 502 ? -80.963 -16.554 115.594 1.00 91.94 502 ALA A CA 1
ATOM 3961 C C . ALA A 1 502 ? -79.771 -15.612 115.848 1.00 91.94 502 ALA A C 1
ATOM 3963 O O . ALA A 1 502 ? -79.366 -14.882 114.943 1.00 91.94 502 ALA A O 1
ATOM 3964 N N . SER A 1 503 ? -79.146 -15.673 117.032 1.00 92.44 503 SER A N 1
ATOM 3965 C CA . SER A 1 503 ? -77.933 -14.901 117.345 1.00 92.44 503 SER A CA 1
ATOM 3966 C C . SER A 1 503 ? -76.711 -15.335 116.521 1.00 92.44 503 SER A C 1
ATOM 3968 O O . SER A 1 503 ? -75.822 -14.525 116.251 1.00 92.44 503 SER A O 1
ATOM 3970 N N . GLN A 1 504 ? -76.641 -16.612 116.132 1.00 93.19 504 GLN A N 1
ATOM 3971 C CA . GLN A 1 504 ? -75.589 -17.149 115.266 1.00 93.19 504 GLN A CA 1
ATOM 3972 C C . GLN A 1 504 ? -75.841 -16.757 113.809 1.00 93.19 504 GLN A C 1
ATOM 3974 O O . GLN A 1 504 ? -74.937 -16.261 113.147 1.00 93.19 504 GLN A O 1
ATOM 3979 N N . HIS A 1 505 ? -77.082 -16.879 113.332 1.00 90.81 505 HIS A N 1
ATOM 3980 C CA . HIS A 1 505 ? -77.472 -16.441 111.993 1.00 90.81 505 HIS A CA 1
ATOM 3981 C C . HIS A 1 505 ? -77.277 -14.927 111.798 1.00 90.81 505 HIS A C 1
ATOM 3983 O O . HIS A 1 505 ? -76.817 -14.504 110.742 1.00 90.81 505 HIS A O 1
ATOM 3989 N N . ALA A 1 506 ? -77.553 -14.108 112.820 1.00 93.50 506 ALA A N 1
ATOM 3990 C CA . ALA A 1 506 ? -77.263 -12.673 112.797 1.00 93.50 506 ALA A CA 1
ATOM 3991 C C . ALA A 1 506 ? -75.760 -12.386 112.620 1.00 93.50 506 ALA A C 1
ATOM 3993 O O . ALA A 1 506 ? -75.398 -11.604 111.746 1.00 93.50 506 ALA A O 1
ATOM 3994 N N . ARG A 1 507 ? -74.891 -13.074 113.376 1.00 94.25 507 ARG A N 1
ATOM 3995 C CA . ARG A 1 507 ? -73.426 -12.960 113.239 1.00 94.25 507 ARG A CA 1
ATOM 3996 C C . ARG A 1 507 ? -72.928 -13.418 111.867 1.00 94.25 507 ARG A C 1
ATOM 3998 O O . ARG A 1 507 ? -72.163 -12.702 111.239 1.00 94.25 507 ARG A O 1
ATOM 4005 N N . ILE A 1 508 ? -73.427 -14.544 111.354 1.00 93.50 508 ILE A N 1
ATOM 4006 C CA . ILE A 1 508 ? -73.074 -15.041 110.013 1.00 93.50 508 ILE A CA 1
ATOM 4007 C C . ILE A 1 508 ? -73.526 -14.055 108.921 1.00 93.50 508 ILE A C 1
ATOM 4009 O O . ILE A 1 508 ? -72.800 -13.837 107.956 1.00 93.50 508 ILE A O 1
ATOM 4013 N N . LEU A 1 509 ? -74.695 -13.417 109.060 1.00 93.50 509 LEU A N 1
ATOM 4014 C CA . LEU A 1 509 ? -75.128 -12.360 108.136 1.00 93.50 509 LEU A CA 1
ATOM 4015 C C . LEU A 1 509 ? -74.231 -11.117 108.205 1.00 93.50 509 LEU A C 1
ATOM 4017 O O . LEU A 1 509 ? -73.998 -10.496 107.169 1.00 93.50 509 LEU A O 1
ATOM 4021 N N . GLU A 1 510 ? -73.726 -10.762 109.385 1.00 93.75 510 GLU A N 1
ATOM 4022 C CA . GLU A 1 510 ? -72.795 -9.646 109.581 1.00 93.75 510 GLU A CA 1
ATOM 4023 C C . GLU A 1 510 ? -71.427 -9.961 108.947 1.00 93.75 510 GLU A C 1
ATOM 4025 O O . GLU A 1 510 ? -70.972 -9.206 108.089 1.00 93.75 510 GLU A O 1
ATOM 4030 N N . GLU A 1 511 ? -70.855 -11.140 109.218 1.00 95.00 511 GLU A N 1
ATOM 4031 C CA . GLU A 1 511 ? -69.636 -11.659 108.572 1.00 95.00 511 GLU A CA 1
ATOM 4032 C C . GLU A 1 511 ? -69.768 -11.726 107.037 1.00 95.00 511 GLU A C 1
ATOM 4034 O O . GLU A 1 511 ? -68.865 -11.314 106.307 1.00 95.00 511 GLU A O 1
ATOM 4039 N N . VAL A 1 512 ? -70.910 -12.188 106.511 1.00 91.19 512 VAL A N 1
ATOM 4040 C CA . VAL A 1 512 ? -71.188 -12.214 105.062 1.00 91.19 512 VAL A CA 1
ATOM 4041 C C . VAL A 1 512 ? -71.319 -10.800 104.484 1.00 91.19 512 VAL A C 1
ATOM 4043 O O . VAL A 1 512 ? -70.881 -10.563 103.355 1.00 91.19 512 VAL A O 1
ATOM 4046 N N . CYS A 1 513 ? -71.872 -9.840 105.232 1.00 92.50 513 CYS A N 1
ATOM 4047 C CA . CYS A 1 513 ? -71.890 -8.434 104.824 1.00 92.50 513 CYS A CA 1
ATOM 4048 C C . CYS A 1 513 ? -70.480 -7.827 104.801 1.00 92.50 513 CYS A C 1
ATOM 4050 O O . CYS A 1 513 ? -70.149 -7.121 103.846 1.00 92.50 513 CYS A O 1
ATOM 4052 N N . GLU A 1 514 ? -69.636 -8.126 105.792 1.00 92.56 514 GLU A N 1
ATOM 4053 C CA . GLU A 1 514 ? -68.242 -7.677 105.826 1.00 92.56 514 GLU A CA 1
ATOM 4054 C C . GLU A 1 514 ? -67.420 -8.283 104.686 1.00 92.56 514 GLU A C 1
ATOM 4056 O O . GLU A 1 514 ? -66.798 -7.536 103.931 1.00 92.56 514 GLU A O 1
ATOM 4061 N N . LEU A 1 515 ? -67.468 -9.606 104.491 1.00 89.50 515 LEU A N 1
ATOM 4062 C CA . LEU A 1 515 ? -66.773 -10.297 103.399 1.00 89.50 515 LEU A CA 1
ATOM 4063 C C . LEU A 1 515 ? -67.237 -9.806 102.025 1.00 89.50 515 LEU A C 1
ATOM 4065 O O . LEU A 1 515 ? -66.415 -9.615 101.129 1.00 89.50 515 LEU A O 1
ATOM 4069 N N . LYS A 1 516 ? -68.537 -9.537 101.851 1.00 86.69 516 LYS A N 1
ATOM 4070 C CA . LYS A 1 516 ? -69.047 -8.932 100.616 1.00 86.69 516 LYS A CA 1
ATOM 4071 C C . LYS A 1 516 ? -68.527 -7.507 100.428 1.00 86.69 516 LYS A C 1
ATOM 4073 O O . LYS A 1 516 ? -68.109 -7.165 99.327 1.00 86.69 516 LYS A O 1
ATOM 4078 N N . GLN A 1 517 ? -68.504 -6.688 101.480 1.00 87.25 517 GLN A N 1
ATOM 4079 C CA . GLN A 1 517 ? -67.972 -5.328 101.395 1.00 87.25 517 GLN A CA 1
ATOM 4080 C C . GLN A 1 517 ? -66.456 -5.322 101.132 1.00 87.25 517 GLN A C 1
ATOM 4082 O O . GLN A 1 517 ? -65.978 -4.458 100.403 1.00 87.25 517 GLN A O 1
ATOM 4087 N N . GLN A 1 518 ? -65.701 -6.280 101.678 1.00 85.81 518 GLN A N 1
ATOM 4088 C CA . GLN A 1 518 ? -64.287 -6.494 101.353 1.00 85.81 518 GLN A CA 1
ATOM 4089 C C . GLN A 1 518 ? -64.123 -6.909 99.886 1.00 85.81 518 GLN A C 1
ATOM 4091 O O . GLN A 1 518 ? -63.374 -6.267 99.161 1.00 85.81 518 GLN A O 1
ATOM 4096 N N . LEU A 1 519 ? -64.886 -7.894 99.407 1.00 82.62 519 LEU A N 1
ATOM 4097 C CA . LEU A 1 519 ? -64.858 -8.333 98.010 1.00 82.62 519 LEU A CA 1
ATOM 4098 C C . LEU A 1 519 ? -65.226 -7.207 97.025 1.00 82.62 519 LEU A C 1
ATOM 4100 O O . LEU A 1 519 ? -64.617 -7.094 95.963 1.00 82.62 519 LEU A O 1
ATOM 4104 N N . ASP A 1 520 ? -66.208 -6.369 97.357 1.00 79.81 520 ASP A N 1
ATOM 4105 C CA . ASP A 1 520 ? -66.621 -5.246 96.510 1.00 79.81 520 ASP A CA 1
ATOM 4106 C C . ASP A 1 520 ? -65.637 -4.054 96.596 1.00 79.81 520 ASP A C 1
ATOM 4108 O O . ASP A 1 520 ? -65.485 -3.329 95.612 1.00 79.81 520 ASP A O 1
ATOM 4112 N N . LYS A 1 521 ? -64.885 -3.902 97.701 1.00 79.00 521 LYS A N 1
ATOM 4113 C CA . LYS A 1 521 ? -63.701 -3.019 97.783 1.00 79.00 521 LYS A CA 1
ATOM 4114 C C . LYS A 1 521 ? -62.551 -3.542 96.920 1.00 79.00 521 LYS A C 1
ATOM 4116 O O . LYS A 1 521 ? -62.023 -2.787 96.113 1.00 79.00 521 LYS A O 1
ATOM 4121 N N . GLU A 1 522 ? -62.206 -4.825 97.021 1.00 72.62 522 GLU A N 1
ATOM 4122 C CA . GLU A 1 522 ? -61.147 -5.450 96.215 1.00 72.62 522 GLU A CA 1
ATOM 4123 C C . GLU A 1 522 ? -61.448 -5.355 94.713 1.00 72.62 522 GLU A C 1
ATOM 4125 O O . GLU A 1 522 ? -60.584 -4.940 93.945 1.00 72.62 522 GLU A O 1
ATOM 4130 N N . LYS A 1 523 ? -62.689 -5.602 94.270 1.00 68.06 523 LYS A N 1
ATOM 4131 C CA . LYS A 1 523 ? -63.109 -5.344 92.872 1.00 68.06 523 LYS A CA 1
ATOM 4132 C C . LYS A 1 523 ? -62.931 -3.882 92.441 1.00 68.06 523 LYS A C 1
ATOM 4134 O O . LYS A 1 523 ? -62.708 -3.625 91.263 1.00 68.06 523 LYS A O 1
ATOM 4139 N N . GLY A 1 524 ? -63.057 -2.933 93.371 1.00 63.84 524 GLY A N 1
ATOM 4140 C CA . GLY A 1 524 ? -62.825 -1.505 93.135 1.00 63.84 524 GLY A CA 1
ATOM 4141 C C . GLY A 1 524 ? -61.352 -1.081 93.194 1.00 63.84 524 GLY A C 1
ATOM 4142 O O . GLY A 1 524 ? -61.019 -0.001 92.711 1.00 63.84 524 GLY A O 1
ATOM 4143 N N . HIS A 1 525 ? -60.471 -1.908 93.765 1.00 59.16 525 HIS A N 1
ATOM 4144 C CA . HIS A 1 525 ? -59.034 -1.642 93.901 1.00 59.16 525 HIS A CA 1
ATOM 4145 C C . HIS A 1 525 ? -58.160 -2.466 92.938 1.00 59.16 525 HIS A C 1
ATOM 4147 O O . HIS A 1 525 ? -57.036 -2.073 92.637 1.00 59.16 525 HIS A O 1
ATOM 4153 N N . THR A 1 526 ? -58.665 -3.578 92.402 1.00 59.00 526 THR A N 1
ATOM 4154 C CA . THR A 1 526 ? -57.930 -4.462 91.484 1.00 59.00 526 THR A CA 1
ATOM 4155 C C . THR A 1 526 ? -58.035 -4.005 90.028 1.00 59.00 526 THR A C 1
ATOM 4157 O O . THR A 1 526 ? -58.877 -4.499 89.289 1.00 59.00 526 THR A O 1
ATOM 4160 N N . SER A 1 527 ? -57.159 -3.069 89.634 1.00 60.06 527 SER A N 1
ATOM 4161 C CA . SER A 1 527 ? -56.441 -2.901 88.341 1.00 60.06 527 SER A CA 1
ATOM 4162 C C . SER A 1 527 ? -57.132 -3.159 86.975 1.00 60.06 527 SER A C 1
ATOM 4164 O O . SER A 1 527 ? -56.515 -2.990 85.929 1.00 60.06 527 SER A O 1
ATOM 4166 N N . THR A 1 528 ? -58.414 -3.513 86.892 1.00 65.69 528 THR A N 1
ATOM 4167 C CA . THR A 1 528 ? -59.079 -3.922 85.639 1.00 65.69 528 THR A CA 1
ATOM 4168 C C . THR A 1 528 ? -59.160 -2.788 84.618 1.00 65.69 528 THR A C 1
ATOM 4170 O O . THR A 1 528 ? -58.942 -3.026 83.433 1.00 65.69 528 THR A O 1
ATOM 4173 N N . SER A 1 529 ? -59.386 -1.547 85.062 1.00 73.81 529 SER A N 1
ATOM 4174 C CA . SER A 1 529 ? -59.318 -0.364 84.191 1.00 73.81 529 SER A CA 1
ATOM 4175 C C . SER A 1 529 ? -57.898 -0.085 83.685 1.00 73.81 529 SER A C 1
ATOM 4177 O O . SER A 1 529 ? -57.738 0.373 82.558 1.00 73.81 529 SER A O 1
ATOM 4179 N N . GLU A 1 530 ? -56.875 -0.367 84.495 1.00 79.06 530 GLU A N 1
ATOM 4180 C CA . GLU A 1 530 ? -55.465 -0.163 84.140 1.00 79.06 530 GLU A CA 1
ATOM 4181 C C . GLU A 1 530 ? -55.016 -1.243 83.148 1.00 79.06 530 GLU A C 1
ATOM 4183 O O . GLU A 1 530 ? -54.413 -0.940 82.125 1.00 79.06 530 GLU A O 1
ATOM 4188 N N . HIS A 1 531 ? -55.392 -2.505 83.382 1.00 82.50 531 HIS A N 1
ATOM 4189 C CA . HIS A 1 531 ? -55.173 -3.608 82.446 1.00 82.50 531 HIS A CA 1
ATOM 4190 C C . HIS A 1 531 ? -55.866 -3.372 81.098 1.00 82.50 531 HIS A C 1
ATOM 4192 O O . HIS A 1 531 ? -55.277 -3.674 80.064 1.00 82.50 531 HIS A O 1
ATOM 4198 N N . VAL A 1 532 ? -57.084 -2.813 81.075 1.00 85.31 532 VAL A N 1
ATOM 4199 C CA . VAL A 1 532 ? -57.757 -2.439 79.818 1.00 85.31 532 VAL A CA 1
ATOM 4200 C C . VAL A 1 532 ? -56.991 -1.331 79.091 1.00 85.31 532 VAL A C 1
ATOM 4202 O O . VAL A 1 532 ? -56.743 -1.480 77.897 1.00 85.31 532 VAL A O 1
ATOM 4205 N N . GLN A 1 533 ? -56.543 -0.285 79.793 1.00 86.06 533 GLN A N 1
ATOM 4206 C CA . GLN A 1 533 ? -55.723 0.781 79.201 1.00 86.06 533 GLN A CA 1
ATOM 4207 C C . GLN A 1 533 ? -54.401 0.241 78.637 1.00 86.06 533 GLN A C 1
ATOM 4209 O O . GLN A 1 533 ? -54.102 0.483 77.472 1.00 86.06 533 GLN A O 1
ATOM 4214 N N . VAL A 1 534 ? -53.670 -0.584 79.393 1.00 89.88 534 VAL A N 1
ATOM 4215 C CA . VAL A 1 534 ? -52.439 -1.246 78.922 1.00 89.88 534 VAL A CA 1
ATOM 4216 C C . VAL A 1 534 ? -52.713 -2.146 77.710 1.00 89.88 534 VAL A C 1
ATOM 4218 O O . VAL A 1 534 ? -51.930 -2.161 76.765 1.00 89.88 534 VAL A O 1
ATOM 4221 N N . ILE A 1 535 ? -53.840 -2.866 77.671 1.00 89.06 535 ILE A N 1
ATOM 4222 C CA . ILE A 1 535 ? -54.236 -3.670 76.503 1.00 89.06 535 ILE A CA 1
ATOM 4223 C C . ILE A 1 535 ? -54.537 -2.784 75.281 1.00 89.06 535 ILE A C 1
ATOM 4225 O O . ILE A 1 535 ? -54.228 -3.185 74.158 1.00 89.06 535 ILE A O 1
ATOM 4229 N N . GLU A 1 536 ? -55.126 -1.601 75.455 1.00 91.00 536 GLU A N 1
ATOM 4230 C CA . GLU A 1 536 ? -55.376 -0.651 74.363 1.00 91.00 536 GLU A CA 1
ATOM 4231 C C . GLU A 1 536 ? -54.089 0.032 73.876 1.00 91.00 536 GLU A C 1
ATOM 4233 O O . GLU A 1 536 ? -53.857 0.083 72.667 1.00 91.00 536 GLU A O 1
ATOM 4238 N N . GLU A 1 537 ? -53.197 0.442 74.780 1.00 93.56 537 GLU A N 1
ATOM 4239 C CA . GLU A 1 537 ? -51.859 0.952 74.451 1.00 93.56 537 GLU A CA 1
ATOM 4240 C C . GLU A 1 537 ? -51.020 -0.095 73.703 1.00 93.56 537 GLU A C 1
ATOM 4242 O O . GLU A 1 537 ? -50.422 0.206 72.668 1.00 93.56 537 GLU A O 1
ATOM 4247 N N . HIS A 1 538 ? -51.028 -1.352 74.160 1.00 93.62 538 HIS A N 1
ATOM 4248 C CA . HIS A 1 538 ? -50.335 -2.449 73.484 1.00 93.62 538 HIS A CA 1
ATOM 4249 C C . HIS A 1 538 ? -50.943 -2.755 72.107 1.00 93.62 538 HIS A C 1
ATOM 4251 O O . HIS A 1 538 ? -50.194 -2.993 71.162 1.00 93.62 538 HIS A O 1
ATOM 4257 N N . LYS A 1 539 ? -52.274 -2.701 71.940 1.00 95.12 539 LYS A N 1
ATOM 4258 C CA . LYS A 1 539 ? -52.920 -2.830 70.617 1.00 95.12 539 LYS A CA 1
ATOM 4259 C C . LYS A 1 539 ? -52.516 -1.699 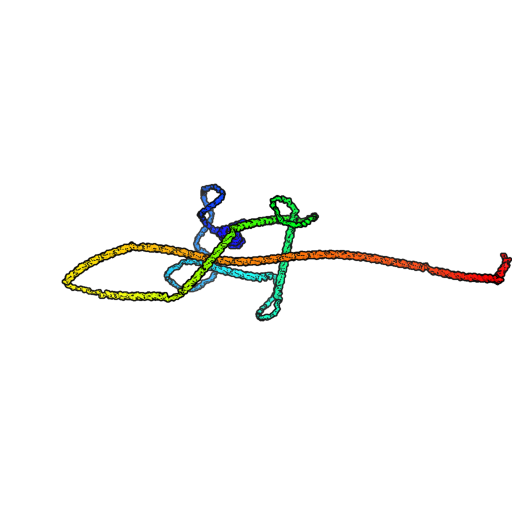69.671 1.00 95.12 539 LYS A C 1
ATOM 4261 O O . LYS A 1 539 ? -52.224 -1.971 68.509 1.00 95.12 539 LYS A O 1
ATOM 4266 N N . LEU A 1 540 ? -52.473 -0.457 70.157 1.00 95.81 540 LEU A N 1
ATOM 4267 C CA . LEU A 1 540 ? -52.049 0.702 69.368 1.00 95.81 540 LEU A CA 1
ATOM 4268 C C . LEU A 1 540 ? -50.568 0.590 68.969 1.00 95.81 540 LEU A C 1
ATOM 4270 O O . LEU A 1 540 ? -50.212 0.843 67.821 1.00 95.81 540 LEU A O 1
ATOM 4274 N N . SER A 1 541 ? -49.714 0.138 69.891 1.00 96.06 541 SER A N 1
ATOM 4275 C CA . SER A 1 541 ? -48.295 -0.134 69.637 1.00 96.06 541 SER A CA 1
ATOM 4276 C C . SER A 1 541 ? -48.092 -1.246 68.600 1.00 96.06 541 SER A C 1
ATOM 4278 O O . SER A 1 541 ? -47.296 -1.073 67.677 1.00 96.06 541 SER A O 1
ATOM 4280 N N . ILE A 1 542 ? -48.856 -2.343 68.684 1.00 94.81 542 ILE A N 1
ATOM 4281 C CA . ILE A 1 542 ? -48.855 -3.413 67.675 1.00 94.81 542 ILE A CA 1
ATOM 4282 C C . ILE A 1 542 ? -49.284 -2.859 66.312 1.00 94.81 542 ILE A C 1
ATOM 4284 O O . ILE A 1 542 ? -48.562 -3.060 65.341 1.00 94.81 542 ILE A O 1
ATOM 4288 N N . ALA A 1 543 ? -50.393 -2.116 66.233 1.00 96.00 543 ALA A N 1
ATOM 4289 C CA . ALA A 1 543 ? -50.878 -1.539 64.976 1.00 96.00 543 ALA A CA 1
ATOM 4290 C C . ALA A 1 543 ? -49.850 -0.591 64.324 1.00 96.00 543 ALA A C 1
ATOM 4292 O O . ALA A 1 543 ? -49.636 -0.657 63.113 1.00 96.00 543 ALA A O 1
ATOM 4293 N N . ASN A 1 544 ? -49.158 0.229 65.122 1.00 95.88 544 ASN A N 1
ATOM 4294 C CA . ASN A 1 544 ? -48.071 1.082 64.638 1.00 95.88 544 ASN A CA 1
ATOM 4295 C C . ASN A 1 544 ? -46.892 0.253 64.098 1.00 95.88 544 ASN A C 1
ATOM 4297 O O . ASN A 1 544 ? -46.442 0.501 62.982 1.00 95.88 544 ASN A O 1
ATOM 4301 N N . MET A 1 545 ? -46.430 -0.774 64.824 1.00 95.56 545 MET A N 1
ATOM 4302 C CA . MET A 1 545 ? -45.348 -1.643 64.334 1.00 95.56 545 MET A CA 1
ATOM 4303 C C . MET A 1 545 ? -45.759 -2.484 63.115 1.00 95.56 545 MET A C 1
ATOM 4305 O O . MET A 1 545 ? -44.919 -2.794 62.273 1.00 95.56 545 MET A O 1
ATOM 4309 N N . GLU A 1 546 ? -47.036 -2.848 62.970 1.00 95.12 546 GLU A N 1
ATOM 4310 C CA . GLU A 1 546 ? -47.537 -3.494 61.753 1.00 95.12 546 GLU A CA 1
ATOM 4311 C C . GLU A 1 546 ? -47.539 -2.543 60.551 1.00 95.12 546 GLU A C 1
ATOM 4313 O O . GLU A 1 546 ? -47.205 -2.975 59.446 1.00 95.12 546 GLU A O 1
ATOM 4318 N N . MET A 1 547 ? -47.851 -1.260 60.758 1.00 96.00 547 MET A N 1
ATOM 4319 C CA . MET A 1 547 ? -47.743 -0.217 59.736 1.00 96.00 547 MET A CA 1
ATOM 4320 C C . MET A 1 547 ? -46.280 0.005 59.322 1.00 96.00 547 MET A C 1
ATOM 4322 O O . MET A 1 547 ? -45.969 -0.093 58.137 1.00 96.00 547 MET A O 1
ATOM 4326 N N . GLU A 1 548 ? -45.362 0.178 60.280 1.00 96.81 548 GLU A N 1
ATOM 4327 C CA . GLU A 1 548 ? -43.918 0.302 60.018 1.00 96.81 548 GLU A CA 1
ATOM 4328 C C . GLU A 1 548 ? -43.353 -0.930 59.288 1.00 96.81 548 GLU A C 1
ATOM 4330 O O . GLU A 1 548 ? -42.618 -0.801 58.308 1.00 96.81 548 GLU A O 1
ATOM 4335 N N . ARG A 1 549 ? -43.743 -2.144 59.704 1.00 94.12 549 ARG A N 1
ATOM 4336 C CA . ARG A 1 549 ? -43.392 -3.402 59.022 1.00 94.12 549 ARG A CA 1
ATOM 4337 C C . ARG A 1 549 ? -43.886 -3.420 57.575 1.00 94.12 549 ARG A C 1
ATOM 4339 O O . ARG A 1 549 ? -43.178 -3.921 56.701 1.00 94.12 549 ARG A O 1
ATOM 4346 N N . ASN A 1 550 ? -45.096 -2.931 57.317 1.00 95.56 550 ASN A N 1
ATOM 4347 C CA . ASN A 1 550 ? -45.669 -2.905 55.974 1.00 95.56 550 ASN A CA 1
ATOM 4348 C C . ASN A 1 550 ? -44.953 -1.867 55.089 1.00 95.56 550 ASN A C 1
ATOM 4350 O O . ASN A 1 550 ? -44.557 -2.215 53.979 1.00 95.56 550 ASN A O 1
ATOM 4354 N N . GLU A 1 551 ? -44.670 -0.664 55.601 1.00 97.19 551 GLU A N 1
ATOM 4355 C CA . GLU A 1 551 ? -43.835 0.327 54.904 1.00 97.19 551 GLU A CA 1
ATOM 4356 C C . GLU A 1 551 ? -42.432 -0.212 54.580 1.00 97.19 551 GLU A C 1
ATOM 4358 O O . GLU A 1 551 ? -41.891 0.045 53.505 1.00 97.19 551 GLU A O 1
ATOM 4363 N N . LEU A 1 552 ? -41.804 -0.941 55.510 1.00 96.56 552 LEU A N 1
ATOM 4364 C CA . LEU A 1 552 ? -40.485 -1.538 55.288 1.00 96.56 552 LEU A CA 1
ATOM 4365 C C . LEU A 1 552 ? -40.532 -2.641 54.222 1.00 96.56 552 LEU A C 1
ATOM 4367 O O . LEU A 1 552 ? -39.615 -2.723 53.411 1.00 96.56 552 LEU A O 1
ATOM 4371 N N . ARG A 1 553 ? -41.606 -3.440 54.166 1.00 97.00 553 ARG A N 1
ATOM 4372 C CA . ARG A 1 553 ? -41.827 -4.417 53.084 1.00 97.00 553 ARG A CA 1
ATOM 4373 C C . ARG A 1 553 ? -41.996 -3.749 51.722 1.00 97.00 553 ARG A C 1
ATOM 4375 O O . ARG A 1 553 ? -41.417 -4.227 50.755 1.00 97.00 553 ARG A O 1
ATOM 4382 N N . GLU A 1 554 ? -42.734 -2.645 51.644 1.00 96.75 554 GLU A N 1
ATOM 4383 C CA . GLU A 1 554 ? -42.887 -1.876 50.402 1.00 96.75 554 GLU A CA 1
ATOM 4384 C C . GLU A 1 554 ? -41.545 -1.281 49.942 1.00 96.75 554 GLU A C 1
ATOM 4386 O O . GLU A 1 554 ? -41.155 -1.435 48.785 1.00 96.75 554 GLU A O 1
ATOM 4391 N N . LYS A 1 555 ? -40.772 -0.696 50.868 1.00 97.50 555 LYS A N 1
ATOM 4392 C CA . LYS A 1 555 ? -39.417 -0.179 50.595 1.00 97.50 555 LYS A CA 1
ATOM 4393 C C . LYS A 1 555 ? -38.462 -1.283 50.118 1.00 97.50 555 LYS A C 1
ATOM 4395 O O . LYS A 1 555 ? -37.668 -1.028 49.216 1.00 97.50 555 LYS A O 1
ATOM 4400 N N . ILE A 1 556 ? -38.565 -2.496 50.671 1.00 94.81 556 ILE A N 1
ATOM 4401 C CA . ILE A 1 556 ? -37.814 -3.676 50.207 1.00 94.81 556 ILE A CA 1
ATOM 4402 C C . ILE A 1 556 ? -38.250 -4.075 48.792 1.00 94.81 556 ILE A C 1
ATOM 4404 O O . ILE A 1 556 ? -37.392 -4.157 47.923 1.00 94.81 556 ILE A O 1
ATOM 4408 N N . ALA A 1 557 ? -39.549 -4.220 48.515 1.00 96.81 557 ALA A N 1
ATOM 4409 C CA . ALA A 1 557 ? -40.044 -4.607 47.187 1.00 96.81 557 ALA A CA 1
ATOM 4410 C C . ALA A 1 557 ? -39.645 -3.604 46.081 1.00 96.81 557 ALA A C 1
ATOM 4412 O O . ALA A 1 557 ? -39.284 -3.995 44.969 1.00 96.81 557 ALA A O 1
ATOM 4413 N N . ILE A 1 558 ? -39.638 -2.301 46.391 1.00 96.94 558 ILE A N 1
ATOM 4414 C CA . ILE A 1 558 ? -39.138 -1.250 45.488 1.00 96.94 558 ILE A CA 1
ATOM 4415 C C . ILE A 1 558 ? -37.624 -1.403 45.247 1.00 96.94 558 ILE A C 1
ATOM 4417 O O . ILE A 1 558 ? -37.157 -1.239 44.117 1.00 96.94 558 ILE A O 1
ATOM 4421 N N . GLN A 1 559 ? -36.843 -1.740 46.279 1.00 96.94 559 GLN A N 1
ATOM 4422 C CA . GLN A 1 559 ? -35.406 -1.997 46.136 1.00 96.94 559 GLN A CA 1
ATOM 4423 C C . GLN A 1 559 ? -35.115 -3.287 45.362 1.00 96.94 559 GLN A C 1
ATOM 4425 O O . GLN A 1 559 ? -34.244 -3.268 44.499 1.00 96.94 559 GLN A O 1
ATOM 4430 N N . GLU A 1 560 ? -35.861 -4.368 45.592 1.00 95.62 560 GLU A N 1
ATOM 4431 C CA . GLU A 1 560 ? -35.774 -5.622 44.831 1.00 95.62 560 GLU A CA 1
ATOM 4432 C C . GLU A 1 560 ? -36.077 -5.383 43.344 1.00 95.62 560 GLU A C 1
ATOM 4434 O O . GLU A 1 560 ? -35.305 -5.800 42.481 1.00 95.62 560 GLU A O 1
ATOM 4439 N N . SER A 1 561 ? -37.125 -4.610 43.033 1.00 95.44 561 SER A N 1
ATOM 4440 C CA . SER A 1 561 ? -37.441 -4.199 41.659 1.00 95.44 561 SER A CA 1
ATOM 4441 C C . SER A 1 561 ? -36.324 -3.363 41.016 1.00 95.44 561 SER A C 1
ATOM 4443 O O . SER A 1 561 ? -35.970 -3.610 39.860 1.00 95.44 561 SER A O 1
ATOM 4445 N N . ARG A 1 562 ? -35.709 -2.417 41.745 1.00 97.69 562 ARG A N 1
ATOM 4446 C CA . ARG A 1 562 ? -34.581 -1.634 41.206 1.00 97.69 562 ARG A CA 1
ATOM 4447 C C . ARG A 1 562 ? -33.300 -2.462 41.070 1.00 97.69 562 ARG A C 1
ATOM 4449 O O . ARG A 1 562 ? -32.543 -2.214 40.136 1.00 97.69 562 ARG A O 1
ATOM 4456 N N . ILE A 1 563 ? -33.058 -3.438 41.947 1.00 94.44 563 ILE A N 1
ATOM 4457 C CA . ILE A 1 563 ? -31.949 -4.395 41.811 1.00 94.44 563 ILE A CA 1
ATOM 4458 C C . ILE A 1 563 ? -32.148 -5.243 40.554 1.00 94.44 563 ILE A C 1
ATOM 4460 O O . ILE A 1 563 ? -31.212 -5.351 39.769 1.00 94.44 563 ILE A O 1
ATOM 4464 N N . GLN A 1 564 ? -33.357 -5.761 40.314 1.00 96.12 564 GLN A N 1
ATOM 4465 C CA . GLN A 1 564 ? -33.664 -6.516 39.098 1.00 96.12 564 GLN A CA 1
ATOM 4466 C C . GLN A 1 564 ? -33.423 -5.668 37.840 1.00 96.12 564 GLN A C 1
ATOM 4468 O O . GLN A 1 564 ? -32.680 -6.095 36.963 1.00 96.12 564 GLN A O 1
ATOM 4473 N N . SER A 1 565 ? -33.932 -4.429 37.782 1.00 96.12 565 SER A N 1
ATOM 4474 C CA . SER A 1 565 ? -33.705 -3.575 36.605 1.00 96.12 565 SER A CA 1
ATOM 4475 C C . SER A 1 565 ? -32.226 -3.202 36.412 1.00 96.12 565 SER A C 1
ATOM 4477 O O . SER A 1 565 ? -31.755 -3.199 35.281 1.00 96.12 565 SER A O 1
ATOM 4479 N N . LEU A 1 566 ? -31.460 -2.970 37.486 1.00 95.00 566 LEU A N 1
ATOM 4480 C CA . LEU A 1 566 ? -30.000 -2.788 37.412 1.00 95.00 566 LEU A CA 1
ATOM 4481 C C . LEU A 1 566 ? -29.269 -4.055 36.937 1.00 95.00 566 LEU A C 1
ATOM 4483 O O . LEU A 1 566 ? -28.233 -3.967 36.280 1.00 95.00 566 LEU A O 1
ATOM 4487 N N . GLN A 1 567 ? -29.785 -5.233 37.281 1.00 94.94 567 GLN A N 1
ATOM 4488 C CA . GLN A 1 567 ? -29.224 -6.520 36.886 1.00 94.94 567 GLN A CA 1
ATOM 4489 C C . GLN A 1 567 ? -29.520 -6.832 35.411 1.00 94.94 567 GLN A C 1
ATOM 4491 O O . GLN A 1 567 ? -28.645 -7.363 34.726 1.00 94.94 567 GLN A O 1
ATOM 4496 N N . ASP A 1 568 ? -30.687 -6.422 34.910 1.00 94.94 568 ASP A N 1
ATOM 4497 C CA . ASP A 1 568 ? -31.059 -6.478 33.493 1.00 94.94 568 ASP A CA 1
ATOM 4498 C C . ASP A 1 568 ? -30.275 -5.440 32.661 1.00 94.94 568 ASP A C 1
ATOM 4500 O O . ASP A 1 568 ? -29.710 -5.792 31.625 1.00 94.94 568 ASP A O 1
ATOM 4504 N N . GLU A 1 569 ? -30.127 -4.201 33.157 1.00 95.12 569 GLU A N 1
ATOM 4505 C CA . GLU A 1 569 ? -29.243 -3.159 32.595 1.00 95.12 569 GLU A CA 1
ATOM 4506 C C . GLU A 1 569 ? -27.797 -3.682 32.452 1.00 95.12 569 GLU A C 1
ATOM 4508 O O . GLU A 1 569 ? -27.200 -3.597 31.378 1.00 95.12 569 GLU A O 1
ATOM 4513 N N . LEU A 1 570 ? -27.250 -4.308 33.502 1.00 94.06 570 LEU A N 1
ATOM 4514 C CA . LEU A 1 570 ? -25.909 -4.907 33.496 1.00 94.06 570 LEU A CA 1
ATOM 4515 C C . LEU A 1 570 ? -25.794 -6.121 32.557 1.00 94.06 570 LEU A C 1
ATOM 4517 O O . LEU A 1 570 ? -24.725 -6.376 31.998 1.00 94.06 570 LEU A O 1
ATOM 4521 N N . GLN A 1 571 ? -26.862 -6.904 32.393 1.00 92.38 571 GLN A N 1
ATOM 4522 C CA . GLN A 1 571 ? -26.896 -8.033 31.461 1.00 92.38 571 GLN A CA 1
ATOM 4523 C C . GLN A 1 571 ? -26.880 -7.540 30.004 1.00 92.38 571 GLN A C 1
ATOM 4525 O O . GLN A 1 571 ? -26.152 -8.099 29.182 1.00 92.38 571 GLN A O 1
ATOM 4530 N N . GLN A 1 572 ? -27.611 -6.460 29.708 1.00 92.75 572 GLN A N 1
ATOM 4531 C CA . GLN A 1 572 ? -27.599 -5.790 28.407 1.00 92.75 572 GLN A CA 1
ATOM 4532 C C . GLN A 1 572 ? -26.240 -5.134 28.112 1.00 92.75 572 GLN A C 1
ATOM 4534 O O . GLN A 1 572 ? -25.700 -5.298 27.017 1.00 92.75 572 GLN A O 1
ATOM 4539 N N . GLU A 1 573 ? -25.640 -4.435 29.080 1.00 86.94 573 GLU A N 1
ATOM 4540 C CA . GLU A 1 573 ? -24.310 -3.839 28.903 1.00 86.94 573 GLU A CA 1
ATOM 4541 C C . GLU A 1 573 ? -23.251 -4.918 28.622 1.00 86.94 573 GLU A C 1
ATOM 4543 O O . GLU A 1 573 ? -22.442 -4.765 27.707 1.00 86.94 573 GLU A O 1
ATOM 4548 N N . LYS A 1 574 ? -23.303 -6.066 29.316 1.00 89.50 574 LYS A N 1
ATOM 4549 C CA . LYS A 1 574 ? -22.431 -7.218 29.021 1.00 89.50 574 LYS A CA 1
ATOM 4550 C C . LYS A 1 574 ? -22.591 -7.731 27.592 1.00 89.50 574 LYS A C 1
ATOM 4552 O O . LYS A 1 574 ? -21.571 -7.986 26.953 1.00 89.50 574 LYS A O 1
ATOM 4557 N N . SER A 1 575 ? -23.816 -7.874 27.072 1.00 86.75 575 SER A N 1
ATOM 4558 C CA . SER A 1 575 ? -24.003 -8.320 25.683 1.00 86.75 575 SER A CA 1
ATOM 4559 C C . SER A 1 575 ? -23.475 -7.289 24.685 1.00 86.75 575 SER A C 1
ATOM 4561 O O . SER A 1 575 ? -22.766 -7.664 23.755 1.00 86.75 575 SER A O 1
ATOM 4563 N N . MET A 1 576 ? -23.703 -5.992 24.922 1.00 89.50 576 MET A N 1
ATOM 4564 C CA . MET A 1 576 ? -23.156 -4.920 24.078 1.00 89.50 576 MET A CA 1
ATOM 4565 C C . MET A 1 576 ? -21.620 -4.864 24.112 1.00 89.50 576 MET A C 1
ATOM 4567 O O . MET A 1 576 ? -20.987 -4.679 23.076 1.00 89.50 576 MET A O 1
ATOM 4571 N N . VAL A 1 577 ? -20.991 -5.081 25.273 1.00 85.19 577 VAL A N 1
ATOM 4572 C CA . VAL A 1 577 ? -19.526 -5.201 25.400 1.00 85.19 577 VAL A CA 1
ATOM 4573 C C . VAL A 1 577 ? -19.005 -6.463 24.697 1.00 85.19 577 VAL A C 1
ATOM 4575 O O . VAL A 1 577 ? -17.929 -6.444 24.093 1.00 85.19 577 VAL A O 1
ATOM 4578 N N . GLN A 1 578 ? -19.765 -7.559 24.708 1.00 86.50 578 GLN A N 1
ATOM 4579 C CA . GLN A 1 578 ? -19.397 -8.783 23.998 1.00 86.50 578 GLN A CA 1
ATOM 4580 C C . GLN A 1 578 ? -19.485 -8.599 22.470 1.00 86.50 578 GLN A C 1
ATOM 4582 O O . GLN A 1 578 ? -18.544 -8.941 21.758 1.00 86.50 578 GLN A O 1
ATOM 4587 N N . GLU A 1 579 ? -20.528 -7.944 21.958 1.00 84.62 579 GLU A N 1
ATOM 4588 C CA . GLU A 1 579 ? -20.617 -7.532 20.547 1.00 84.62 579 GLU A CA 1
ATOM 4589 C C . GLU A 1 579 ? -19.513 -6.527 20.162 1.00 84.62 579 GLU A C 1
ATOM 4591 O O . GLU A 1 579 ? -18.909 -6.640 19.091 1.00 84.62 579 GLU A O 1
ATOM 4596 N N . ALA A 1 580 ? -19.169 -5.588 21.051 1.00 83.88 580 ALA A N 1
ATOM 4597 C CA . ALA A 1 580 ? -18.064 -4.647 20.853 1.00 83.88 580 ALA A CA 1
ATOM 4598 C C . ALA A 1 580 ? -16.685 -5.335 20.809 1.00 83.88 580 ALA A C 1
ATOM 4600 O O . ALA A 1 580 ? -15.797 -4.902 20.073 1.00 83.88 580 ALA A O 1
ATOM 4601 N N . THR A 1 581 ? -16.482 -6.425 21.557 1.00 85.06 581 THR A N 1
ATOM 4602 C CA . THR A 1 581 ? -15.233 -7.204 21.479 1.00 85.06 581 THR A CA 1
ATOM 4603 C C . THR A 1 581 ? -15.164 -8.072 20.221 1.00 85.06 581 THR A C 1
ATOM 4605 O O . THR A 1 581 ? -14.110 -8.089 19.589 1.00 85.06 581 THR A O 1
ATOM 4608 N N . VAL A 1 582 ? -16.269 -8.689 19.779 1.00 85.75 582 VAL A N 1
ATOM 4609 C CA . VAL A 1 582 ? -16.328 -9.432 18.500 1.00 85.75 582 VAL A CA 1
ATOM 4610 C C . VAL A 1 582 ? -16.121 -8.504 17.298 1.00 85.75 582 VAL A C 1
ATOM 4612 O O . VAL A 1 582 ? -15.320 -8.799 16.415 1.00 85.75 582 VAL A O 1
ATOM 4615 N N . THR A 1 583 ? -16.770 -7.338 17.269 1.00 86.69 583 THR A N 1
ATOM 4616 C CA . THR A 1 583 ? -16.546 -6.349 16.198 1.00 86.69 583 THR A CA 1
ATOM 4617 C C . THR A 1 583 ? -15.120 -5.796 16.211 1.00 86.69 583 THR A C 1
ATOM 4619 O O . THR A 1 583 ? -14.528 -5.634 15.145 1.00 86.69 583 THR A O 1
ATOM 4622 N N . LYS A 1 584 ? -14.506 -5.594 17.387 1.00 85.12 584 LYS A N 1
ATOM 4623 C CA . LYS A 1 584 ? -13.080 -5.242 17.487 1.00 85.12 584 LYS A CA 1
ATOM 4624 C C . LYS A 1 584 ? -12.153 -6.359 16.986 1.00 85.12 584 LYS A C 1
ATOM 4626 O O . LYS A 1 584 ? -11.135 -6.043 16.378 1.00 85.12 584 LYS A O 1
ATOM 4631 N N . GLN A 1 585 ? -12.489 -7.633 17.206 1.00 88.38 585 GLN A N 1
ATOM 4632 C CA . GLN A 1 585 ? -11.741 -8.771 16.651 1.00 88.38 585 GLN A CA 1
ATOM 4633 C C . GLN A 1 585 ? -11.813 -8.787 15.120 1.00 88.38 585 GLN A C 1
ATOM 4635 O O . GLN A 1 585 ? -10.769 -8.776 14.478 1.00 88.38 585 GLN A O 1
ATOM 4640 N N . LEU A 1 586 ? -13.010 -8.677 14.536 1.00 90.19 586 LEU A N 1
ATOM 4641 C CA . LEU A 1 586 ? -13.198 -8.612 13.078 1.00 90.19 586 LEU A CA 1
ATOM 4642 C C . LEU A 1 586 ? -12.476 -7.413 12.434 1.00 90.19 586 LEU A C 1
ATOM 4644 O O . LEU A 1 586 ? -11.953 -7.518 11.325 1.00 90.19 586 LEU A O 1
ATOM 4648 N N . LEU A 1 587 ? -12.419 -6.267 13.124 1.00 87.44 587 LEU A N 1
ATOM 4649 C CA . LEU A 1 587 ? -11.639 -5.108 12.679 1.00 87.44 587 LEU A CA 1
ATOM 4650 C C . LEU A 1 587 ? -10.125 -5.361 12.744 1.00 87.44 587 LEU A C 1
ATOM 4652 O O . LEU A 1 587 ? -9.417 -4.941 11.834 1.00 87.44 587 LEU A O 1
ATOM 4656 N N . ALA A 1 588 ? -9.631 -6.064 13.767 1.00 91.44 588 ALA A N 1
ATOM 4657 C CA . ALA A 1 588 ? -8.219 -6.433 13.879 1.00 91.44 588 ALA A CA 1
ATOM 4658 C C . ALA A 1 588 ? -7.809 -7.493 12.839 1.00 91.44 588 ALA A C 1
ATOM 4660 O O . ALA A 1 588 ? -6.770 -7.350 12.205 1.00 91.44 588 ALA A O 1
ATOM 4661 N N . GLU A 1 589 ? -8.643 -8.507 12.596 1.00 93.31 589 GLU A N 1
ATOM 4662 C CA . GLU A 1 589 ? -8.443 -9.497 11.526 1.00 93.31 589 GLU A CA 1
ATOM 4663 C C . GLU A 1 589 ? -8.393 -8.822 10.148 1.00 93.31 589 GLU A C 1
ATOM 4665 O O . GLU A 1 589 ? -7.505 -9.103 9.341 1.00 93.31 589 GLU A O 1
ATOM 4670 N N . ARG A 1 590 ? -9.297 -7.866 9.891 1.00 92.69 590 ARG A N 1
ATOM 4671 C CA . ARG A 1 590 ? -9.280 -7.080 8.651 1.00 92.69 590 ARG A CA 1
ATOM 4672 C C . ARG A 1 590 ? -8.087 -6.123 8.570 1.00 92.69 590 ARG A C 1
ATOM 4674 O O . ARG A 1 590 ? -7.611 -5.881 7.467 1.00 92.69 590 ARG A O 1
ATOM 4681 N N . GLN A 1 591 ? -7.595 -5.593 9.692 1.00 94.38 591 GLN A N 1
ATOM 4682 C CA . GLN A 1 591 ? -6.364 -4.800 9.714 1.00 94.38 591 GLN A CA 1
ATOM 4683 C C . GLN A 1 591 ? -5.157 -5.661 9.319 1.00 94.38 591 GLN A C 1
ATOM 4685 O O . GLN A 1 591 ? -4.432 -5.263 8.417 1.00 94.38 591 GLN A O 1
ATOM 4690 N N . VAL A 1 592 ? -4.991 -6.850 9.911 1.00 95.25 592 VAL A N 1
ATOM 4691 C CA . VAL A 1 592 ? -3.901 -7.779 9.555 1.00 95.25 592 VAL A CA 1
ATOM 4692 C C . VAL A 1 592 ? -3.971 -8.163 8.075 1.00 95.25 592 VAL A C 1
ATOM 4694 O O . VAL A 1 592 ? -2.980 -8.024 7.373 1.00 95.25 592 VAL A O 1
ATOM 4697 N N . SER A 1 593 ? -5.156 -8.517 7.561 1.00 95.50 593 SER A N 1
ATOM 4698 C CA . SER A 1 593 ? -5.337 -8.812 6.129 1.00 95.50 593 SER A CA 1
ATOM 4699 C C . SER A 1 593 ? -4.945 -7.645 5.212 1.00 95.50 593 SER A C 1
ATOM 4701 O O . SER A 1 593 ? -4.446 -7.885 4.119 1.00 95.50 593 SER A O 1
ATOM 4703 N N . LEU A 1 594 ? -5.170 -6.394 5.631 1.00 94.44 594 LEU A N 1
ATOM 4704 C CA . LEU A 1 594 ? -4.767 -5.212 4.863 1.00 94.44 594 LEU A CA 1
ATOM 4705 C C . LEU A 1 594 ? -3.269 -4.905 5.006 1.00 94.44 594 LEU A C 1
ATOM 4707 O O . LEU A 1 594 ? -2.669 -4.392 4.068 1.00 94.44 594 LEU A O 1
ATOM 4711 N N . GLU A 1 595 ? -2.656 -5.211 6.149 1.00 96.12 595 GLU A N 1
ATOM 4712 C CA . GLU A 1 595 ? -1.205 -5.112 6.349 1.00 96.12 595 GLU A CA 1
ATOM 4713 C C . GLU A 1 595 ? -0.456 -6.172 5.517 1.00 96.12 595 GLU A C 1
ATOM 4715 O O . GLU A 1 595 ? 0.562 -5.845 4.902 1.00 96.12 595 GLU A O 1
ATOM 4720 N N . ASP A 1 596 ? -1.010 -7.383 5.394 1.00 96.31 596 ASP A N 1
ATOM 4721 C CA . ASP A 1 596 ? -0.540 -8.433 4.480 1.00 96.31 596 ASP A CA 1
ATOM 4722 C C . ASP A 1 596 ? -0.702 -8.012 3.002 1.00 96.31 596 ASP A C 1
ATOM 4724 O O . ASP A 1 596 ? 0.280 -8.026 2.258 1.00 96.31 596 ASP A O 1
ATOM 4728 N N . ASP A 1 597 ? -1.885 -7.530 2.580 1.00 96.81 597 ASP A N 1
ATOM 4729 C CA . ASP A 1 597 ? -2.113 -7.000 1.218 1.00 96.81 597 ASP A CA 1
ATOM 4730 C C . ASP A 1 597 ? -1.126 -5.861 0.871 1.00 96.81 597 ASP A C 1
ATOM 4732 O O . ASP A 1 597 ? -0.591 -5.789 -0.240 1.00 96.81 597 ASP A O 1
ATOM 4736 N N . ILE A 1 598 ? -0.856 -4.957 1.823 1.00 96.00 598 ILE A N 1
ATOM 4737 C CA . ILE A 1 598 ? 0.112 -3.859 1.667 1.00 96.00 598 ILE A CA 1
ATOM 4738 C C . ILE A 1 598 ? 1.548 -4.395 1.578 1.00 96.00 598 ILE A C 1
ATOM 4740 O O . ILE A 1 598 ? 2.345 -3.860 0.802 1.00 96.00 598 ILE A O 1
ATOM 4744 N N . SER A 1 599 ? 1.890 -5.446 2.326 1.00 97.44 599 SER A N 1
ATOM 4745 C CA . SER A 1 599 ? 3.192 -6.119 2.252 1.00 97.44 599 SER A CA 1
ATOM 4746 C C . SER A 1 599 ? 3.415 -6.760 0.876 1.00 97.44 599 SER A C 1
ATOM 4748 O O . SER A 1 599 ? 4.442 -6.510 0.237 1.00 97.44 599 SER A O 1
ATOM 4750 N N . ASP A 1 600 ? 2.433 -7.498 0.356 1.00 97.31 600 ASP A N 1
ATOM 4751 C CA . ASP A 1 600 ? 2.508 -8.145 -0.960 1.00 97.31 600 ASP A CA 1
ATOM 4752 C C . ASP A 1 600 ? 2.539 -7.121 -2.109 1.00 97.31 600 ASP A C 1
ATOM 4754 O O . ASP A 1 600 ? 3.357 -7.229 -3.030 1.00 97.31 600 ASP A O 1
ATOM 4758 N N . LEU A 1 601 ? 1.742 -6.049 -2.033 1.00 96.62 601 LEU A N 1
ATOM 4759 C CA . LEU A 1 601 ? 1.836 -4.935 -2.984 1.00 96.62 601 LEU A CA 1
ATOM 4760 C C . LEU A 1 601 ? 3.199 -4.229 -2.906 1.00 96.62 601 LEU A C 1
ATOM 4762 O O . LEU A 1 601 ? 3.784 -3.903 -3.941 1.00 96.62 601 LEU A O 1
ATOM 4766 N N . SER A 1 602 ? 3.739 -4.026 -1.702 1.00 97.31 602 SER A N 1
ATOM 4767 C CA . SER A 1 602 ? 5.051 -3.404 -1.495 1.00 97.31 602 SER A CA 1
ATOM 4768 C C . SER A 1 602 ? 6.185 -4.266 -2.055 1.00 97.31 602 SER A C 1
ATOM 4770 O O . SER A 1 602 ? 7.055 -3.749 -2.761 1.00 97.31 602 SER A O 1
ATOM 4772 N N . THR A 1 603 ? 6.176 -5.585 -1.829 1.00 96.75 603 THR A N 1
ATOM 4773 C CA . THR A 1 603 ? 7.174 -6.484 -2.433 1.00 96.75 603 THR A CA 1
ATOM 4774 C C . THR A 1 603 ? 7.062 -6.489 -3.956 1.00 96.75 603 THR A C 1
ATOM 4776 O O . THR A 1 603 ? 8.084 -6.314 -4.625 1.00 96.75 603 THR A O 1
ATOM 4779 N N . ARG A 1 604 ? 5.848 -6.548 -4.527 1.00 98.25 604 ARG A N 1
ATOM 4780 C CA . ARG A 1 604 ? 5.673 -6.511 -5.989 1.00 98.25 604 ARG A CA 1
ATOM 4781 C C . ARG A 1 604 ? 6.113 -5.184 -6.612 1.00 98.25 604 ARG A C 1
ATOM 4783 O O . ARG A 1 604 ? 6.719 -5.205 -7.681 1.00 98.25 604 ARG A O 1
ATOM 4790 N N . VAL A 1 605 ? 5.879 -4.045 -5.953 1.00 97.00 605 VAL A N 1
ATOM 4791 C CA . VAL A 1 605 ? 6.413 -2.737 -6.384 1.00 97.00 605 VAL A CA 1
ATOM 4792 C C . VAL A 1 605 ? 7.943 -2.725 -6.331 1.00 97.00 605 VAL A C 1
ATOM 4794 O O . VAL A 1 605 ? 8.578 -2.281 -7.286 1.00 97.00 605 VAL A O 1
ATOM 4797 N N . ASN A 1 606 ? 8.552 -3.254 -5.267 1.00 96.62 606 ASN A N 1
ATOM 4798 C CA . ASN A 1 606 ? 10.010 -3.352 -5.161 1.00 96.62 606 ASN A CA 1
ATOM 4799 C C . ASN A 1 606 ? 10.622 -4.270 -6.235 1.00 96.62 606 ASN A C 1
ATOM 4801 O O . ASN A 1 606 ? 11.697 -3.967 -6.747 1.00 96.62 606 ASN A O 1
ATOM 4805 N N . ASP A 1 607 ? 9.955 -5.360 -6.617 1.00 97.38 607 ASP A N 1
ATOM 4806 C CA . ASP A 1 607 ? 10.414 -6.225 -7.709 1.00 97.38 607 ASP A CA 1
ATOM 4807 C C . ASP A 1 607 ? 10.263 -5.558 -9.082 1.00 97.38 607 ASP A C 1
ATOM 4809 O O . ASP A 1 607 ? 11.210 -5.575 -9.866 1.00 97.38 607 ASP A O 1
ATOM 4813 N N . LEU A 1 608 ? 9.154 -4.858 -9.341 1.00 96.88 608 LEU A N 1
ATOM 4814 C CA . LEU A 1 608 ? 8.988 -4.042 -10.552 1.00 96.88 608 LEU A CA 1
ATOM 4815 C C . LEU A 1 608 ? 10.023 -2.902 -10.648 1.00 96.88 608 LEU A C 1
ATOM 4817 O O . LEU A 1 608 ? 10.440 -2.536 -11.747 1.00 96.88 608 LEU A O 1
ATOM 4821 N N . LEU A 1 609 ? 10.483 -2.356 -9.516 1.00 96.62 609 LEU A N 1
ATOM 4822 C CA . LEU A 1 609 ? 11.587 -1.392 -9.486 1.00 96.62 609 LEU A CA 1
ATOM 4823 C C . LEU A 1 609 ? 12.933 -2.044 -9.849 1.00 96.62 609 LEU A C 1
ATOM 4825 O O . LEU A 1 609 ? 13.665 -1.470 -10.653 1.00 96.62 609 LEU A O 1
ATOM 4829 N N . LYS A 1 610 ? 13.231 -3.258 -9.364 1.00 97.12 610 LYS A N 1
ATOM 4830 C CA . LYS A 1 610 ? 14.430 -4.029 -9.771 1.00 97.12 610 LYS A CA 1
ATOM 4831 C C . LYS A 1 610 ? 14.386 -4.410 -11.258 1.00 97.12 610 LYS A C 1
ATOM 4833 O O . LYS A 1 610 ? 15.389 -4.278 -11.961 1.00 97.12 610 LYS A O 1
ATOM 4838 N N . GLU A 1 611 ? 13.226 -4.846 -11.755 1.00 97.00 611 GLU A N 1
ATOM 4839 C CA . GLU A 1 611 ? 12.984 -5.101 -13.184 1.00 97.00 611 GLU A CA 1
ATOM 4840 C C . GLU A 1 611 ? 13.257 -3.817 -13.999 1.00 97.00 611 GLU A C 1
ATOM 4842 O O . GLU A 1 611 ? 14.038 -3.826 -14.948 1.00 97.00 611 GLU A O 1
ATOM 4847 N N . ARG A 1 612 ? 12.730 -2.659 -13.575 1.00 96.31 612 ARG A N 1
ATOM 4848 C CA . ARG A 1 612 ? 13.008 -1.358 -14.214 1.00 96.31 612 ARG A CA 1
ATOM 4849 C C . ARG A 1 612 ? 14.493 -0.970 -14.185 1.00 96.31 612 ARG A C 1
ATOM 4851 O O . ARG A 1 612 ? 14.994 -0.432 -15.173 1.00 96.31 612 ARG A O 1
ATOM 4858 N N . GLU A 1 613 ? 15.194 -1.196 -13.076 1.00 96.50 613 GLU A N 1
ATOM 4859 C CA . GLU A 1 613 ? 16.630 -0.909 -12.961 1.00 96.50 613 GLU A CA 1
ATOM 4860 C C . GLU A 1 613 ? 17.455 -1.790 -13.905 1.00 96.50 613 GLU A C 1
ATOM 4862 O O . GLU A 1 613 ? 18.289 -1.267 -14.649 1.00 96.50 613 GLU A O 1
ATOM 4867 N N . THR A 1 614 ? 17.171 -3.095 -13.958 1.00 97.00 614 THR A N 1
ATOM 4868 C CA . THR A 1 614 ? 17.826 -4.018 -14.902 1.00 97.00 614 THR A CA 1
ATOM 4869 C C . THR A 1 614 ? 17.554 -3.628 -16.356 1.00 97.00 614 THR A C 1
ATOM 4871 O O . THR A 1 614 ? 18.513 -3.442 -17.106 1.00 97.00 614 THR A O 1
ATOM 4874 N N . PHE A 1 615 ? 16.304 -3.335 -16.737 1.00 97.00 615 PHE A N 1
ATOM 4875 C CA . PHE A 1 615 ? 15.991 -2.821 -18.077 1.00 97.00 615 PHE A CA 1
ATOM 4876 C C . PHE A 1 615 ? 16.662 -1.472 -18.387 1.00 97.00 615 PHE A C 1
ATOM 4878 O O . PHE A 1 615 ? 17.031 -1.225 -19.536 1.00 97.00 615 PHE A O 1
ATOM 4885 N N . SER A 1 616 ? 16.877 -0.589 -17.403 1.00 95.38 616 SER A N 1
ATOM 4886 C CA . SER A 1 616 ? 17.629 0.651 -17.643 1.00 95.38 616 SER A CA 1
ATOM 4887 C C . SER A 1 616 ? 19.111 0.382 -17.907 1.00 95.38 616 SER A C 1
ATOM 4889 O O . SER A 1 616 ? 19.679 1.008 -18.804 1.00 95.38 616 SER A O 1
ATOM 4891 N N . VAL A 1 617 ? 19.726 -0.558 -17.179 1.00 97.38 617 VAL A N 1
ATOM 4892 C CA . VAL A 1 617 ? 21.117 -0.985 -17.404 1.00 97.38 617 VAL A CA 1
ATOM 4893 C C . VAL A 1 617 ? 21.269 -1.665 -18.768 1.00 97.38 617 VAL A C 1
ATOM 4895 O O . VAL A 1 617 ? 22.215 -1.355 -19.492 1.00 97.38 617 VAL A O 1
ATOM 4898 N N . GLU A 1 618 ? 20.324 -2.520 -19.163 1.00 97.56 618 GLU A N 1
ATOM 4899 C CA . GLU A 1 618 ? 20.283 -3.138 -20.496 1.00 97.56 618 GLU A CA 1
ATOM 4900 C C . GLU A 1 618 ? 20.119 -2.091 -21.604 1.00 97.56 618 GLU A C 1
ATOM 4902 O O . GLU A 1 618 ? 20.885 -2.083 -22.567 1.00 97.56 618 GLU A O 1
ATOM 4907 N N . LYS A 1 619 ? 19.195 -1.135 -21.446 1.00 97.12 619 LYS A N 1
ATOM 4908 C CA . LYS A 1 619 ? 19.015 -0.005 -22.371 1.00 97.12 619 LYS A CA 1
ATOM 4909 C C . LYS A 1 619 ? 20.301 0.822 -22.506 1.00 97.12 619 LYS A C 1
ATOM 4911 O O . LYS A 1 619 ? 20.698 1.164 -23.618 1.00 97.12 619 LYS A O 1
ATOM 4916 N N . ASP A 1 620 ? 20.986 1.114 -21.399 1.00 95.56 620 ASP A N 1
ATOM 4917 C CA . ASP A 1 620 ? 22.261 1.846 -21.408 1.00 95.56 620 ASP A CA 1
ATOM 4918 C C . ASP A 1 620 ? 23.427 1.013 -21.972 1.00 95.56 620 ASP A C 1
ATOM 4920 O O . ASP A 1 620 ? 24.402 1.580 -22.467 1.00 95.56 620 ASP A O 1
ATOM 4924 N N . GLN A 1 621 ? 23.350 -0.321 -21.935 1.00 97.19 621 GLN A N 1
ATOM 4925 C CA . GLN A 1 621 ? 24.280 -1.215 -22.629 1.00 97.19 621 GLN A CA 1
ATOM 4926 C C . GLN A 1 621 ? 24.025 -1.217 -24.144 1.00 97.19 621 GLN A C 1
ATOM 4928 O O . GLN A 1 621 ? 24.954 -0.986 -24.918 1.00 97.19 621 GLN A O 1
ATOM 4933 N N . VAL A 1 622 ? 22.768 -1.364 -24.572 1.00 97.19 622 VAL A N 1
ATOM 4934 C CA . VAL A 1 622 ? 22.364 -1.297 -25.988 1.00 97.19 622 VAL A CA 1
ATOM 4935 C C . VAL A 1 622 ? 22.731 0.056 -26.609 1.00 97.19 622 VAL A C 1
ATOM 4937 O O . VAL A 1 622 ? 23.199 0.098 -27.743 1.00 97.19 622 VAL A O 1
ATOM 4940 N N . ILE A 1 623 ? 22.620 1.166 -25.869 1.00 96.31 623 ILE A N 1
ATOM 4941 C CA . ILE A 1 623 ? 23.063 2.492 -26.339 1.00 96.31 623 ILE A CA 1
ATOM 4942 C C . ILE A 1 623 ? 24.581 2.537 -26.607 1.00 96.31 623 ILE A C 1
ATOM 4944 O O . ILE A 1 623 ? 24.994 3.112 -27.617 1.00 96.31 623 ILE A O 1
ATOM 4948 N N . LYS A 1 624 ? 25.416 1.903 -25.768 1.00 96.88 624 LYS A N 1
ATOM 4949 C CA . LYS A 1 624 ? 26.879 1.812 -25.981 1.00 96.88 624 LYS A CA 1
ATOM 4950 C C . LYS A 1 624 ? 27.234 0.911 -27.165 1.00 96.88 624 LYS A C 1
ATOM 4952 O O . LYS A 1 624 ? 28.164 1.198 -27.915 1.00 96.88 624 LYS A O 1
ATOM 4957 N N . GLU A 1 625 ? 26.492 -0.176 -27.358 1.00 97.31 625 GLU A N 1
ATOM 4958 C CA . GLU A 1 625 ? 26.680 -1.052 -28.518 1.00 97.31 625 GLU A CA 1
ATOM 4959 C C . GLU A 1 625 ? 26.248 -0.354 -29.815 1.00 97.31 625 GLU A C 1
ATOM 4961 O O . GLU A 1 625 ? 26.971 -0.408 -30.810 1.00 97.31 625 GLU A O 1
ATOM 4966 N N . LEU A 1 626 ? 25.151 0.410 -29.791 1.00 96.75 626 LEU A N 1
ATOM 4967 C CA . LEU A 1 626 ? 24.726 1.255 -30.909 1.00 96.75 626 LEU A CA 1
ATOM 4968 C C . LEU A 1 626 ? 25.721 2.384 -31.218 1.00 96.75 626 LEU A C 1
ATOM 4970 O O . LEU A 1 626 ? 25.937 2.671 -32.398 1.00 96.75 626 LEU A O 1
ATOM 4974 N N . SER A 1 627 ? 26.360 3.008 -30.218 1.00 95.31 627 SER A N 1
ATOM 4975 C CA . SER A 1 627 ? 27.403 4.013 -30.477 1.00 95.31 627 SER A CA 1
ATOM 4976 C C . SER A 1 627 ? 28.645 3.380 -31.110 1.00 95.31 627 SER A C 1
ATOM 4978 O O . SER A 1 627 ? 29.116 3.876 -32.131 1.00 95.31 627 SER A O 1
ATOM 4980 N N . LYS A 1 628 ? 29.094 2.221 -30.612 1.00 97.12 628 LYS A N 1
ATOM 4981 C CA . LYS A 1 628 ? 30.199 1.451 -31.207 1.00 97.12 628 LYS A CA 1
ATOM 4982 C C . LYS A 1 628 ? 29.900 1.018 -32.649 1.00 97.12 628 LYS A C 1
ATOM 4984 O O . LYS A 1 628 ? 30.724 1.217 -33.537 1.00 97.12 628 LYS A O 1
ATOM 4989 N N . VAL A 1 629 ? 28.704 0.490 -32.919 1.00 96.81 629 VAL A N 1
ATOM 4990 C CA . VAL A 1 629 ? 28.274 0.116 -34.282 1.00 96.81 629 VAL A CA 1
ATOM 4991 C C . VAL A 1 629 ? 28.149 1.347 -35.190 1.00 96.81 629 VAL A C 1
ATOM 4993 O O . VAL A 1 629 ? 28.421 1.259 -36.389 1.00 96.81 629 VAL A O 1
ATOM 4996 N N . LYS A 1 630 ? 27.786 2.519 -34.651 1.00 97.44 630 LYS A N 1
ATOM 4997 C CA . LYS A 1 630 ? 27.799 3.786 -35.397 1.00 97.44 630 LYS A CA 1
ATOM 4998 C C . LYS A 1 630 ? 29.227 4.221 -35.755 1.00 97.44 630 LYS A C 1
ATOM 5000 O O . LYS A 1 630 ? 29.453 4.582 -36.907 1.00 97.44 630 LYS A O 1
ATOM 5005 N N . GLU A 1 631 ? 30.173 4.150 -34.821 1.00 96.62 631 GLU A N 1
ATOM 5006 C CA . GLU A 1 631 ? 31.594 4.454 -35.054 1.00 96.62 631 GLU A CA 1
ATOM 5007 C C . GLU A 1 631 ? 32.202 3.520 -36.114 1.00 96.62 631 GLU A C 1
ATOM 5009 O O . GLU A 1 631 ? 32.805 3.982 -37.084 1.00 96.62 631 GLU A O 1
ATOM 5014 N N . GLU A 1 632 ? 31.956 2.210 -36.008 1.00 96.88 632 GLU A N 1
ATOM 5015 C CA . GLU A 1 632 ? 32.364 1.217 -37.012 1.00 96.88 632 GLU A CA 1
ATOM 5016 C C . GLU A 1 632 ? 31.749 1.518 -38.390 1.00 96.88 632 GLU A C 1
ATOM 5018 O O . GLU A 1 632 ? 32.445 1.511 -39.407 1.00 96.88 632 GLU A O 1
ATOM 5023 N N . LYS A 1 633 ? 30.458 1.868 -38.439 1.00 96.50 633 LYS A N 1
ATOM 5024 C CA . LYS A 1 633 ? 29.751 2.268 -39.667 1.00 96.50 633 LYS A CA 1
ATOM 5025 C C . LYS A 1 633 ? 30.301 3.559 -40.277 1.00 96.50 633 LYS A C 1
ATOM 5027 O O . LYS A 1 633 ? 30.304 3.694 -41.500 1.00 96.50 633 LYS A O 1
ATOM 5032 N N . GLU A 1 634 ? 30.753 4.511 -39.467 1.00 96.69 634 GLU A N 1
ATOM 5033 C CA . GLU A 1 634 ? 31.371 5.756 -39.937 1.00 96.69 634 GLU A CA 1
ATOM 5034 C C . GLU A 1 634 ? 32.802 5.519 -40.450 1.00 96.69 634 GLU A C 1
ATOM 5036 O O . GLU A 1 634 ? 33.134 6.008 -41.530 1.00 96.69 634 GLU A O 1
ATOM 5041 N N . SER A 1 635 ? 33.582 4.638 -39.814 1.00 96.81 635 SER A N 1
ATOM 5042 C CA . SER A 1 635 ? 34.877 4.171 -40.337 1.00 96.81 635 SER A CA 1
ATOM 5043 C C . SER A 1 635 ? 34.744 3.390 -41.661 1.00 96.81 635 SER A C 1
ATOM 5045 O O . SER A 1 635 ? 35.498 3.612 -42.616 1.00 96.81 635 SER A O 1
ATOM 5047 N N . VAL A 1 636 ? 33.729 2.526 -41.789 1.00 96.38 636 VAL A N 1
ATOM 5048 C CA . VAL A 1 636 ? 33.416 1.828 -43.053 1.00 96.38 636 VAL A CA 1
ATOM 5049 C C . VAL A 1 636 ? 32.995 2.814 -44.153 1.00 96.38 636 VAL A C 1
ATOM 5051 O O . VAL A 1 636 ? 33.391 2.656 -45.307 1.00 96.38 636 VAL A O 1
ATOM 5054 N N . ARG A 1 637 ? 32.251 3.877 -43.820 1.00 96.25 637 ARG A N 1
ATOM 5055 C CA . ARG A 1 637 ? 31.915 4.955 -44.772 1.00 96.25 637 ARG A CA 1
ATOM 5056 C C . ARG A 1 637 ? 33.142 5.754 -45.214 1.00 96.25 637 ARG A C 1
ATOM 5058 O O . ARG A 1 637 ? 33.239 6.095 -46.389 1.00 96.25 637 ARG A O 1
ATOM 5065 N N . GLU A 1 638 ? 34.075 6.047 -44.311 1.00 97.00 638 GLU A N 1
ATOM 5066 C CA . GLU A 1 638 ? 35.317 6.748 -44.653 1.00 97.00 638 GLU A CA 1
ATOM 5067 C C . GLU A 1 638 ? 36.211 5.897 -45.567 1.00 97.00 638 GLU A C 1
ATOM 5069 O O . GLU A 1 638 ? 36.669 6.367 -46.609 1.00 97.00 638 GLU A O 1
ATOM 5074 N N . THR A 1 639 ? 36.403 4.617 -45.238 1.00 96.44 639 THR A N 1
ATOM 5075 C CA . THR A 1 639 ? 37.181 3.696 -46.085 1.00 96.44 639 THR A CA 1
ATOM 5076 C C . THR A 1 639 ? 36.533 3.469 -47.455 1.00 96.44 639 THR A C 1
ATOM 5078 O O . THR A 1 639 ? 37.256 3.431 -48.454 1.00 96.44 639 THR A O 1
ATOM 5081 N N . LEU A 1 640 ? 35.196 3.417 -47.539 1.00 96.44 640 LEU A N 1
ATOM 5082 C CA . LEU A 1 640 ? 34.463 3.427 -48.809 1.00 96.44 640 LEU A CA 1
ATOM 5083 C C . LEU A 1 640 ? 34.740 4.709 -49.608 1.00 96.44 640 LEU A C 1
ATOM 5085 O O . LEU A 1 640 ? 35.174 4.616 -50.754 1.00 96.44 640 LEU A O 1
ATOM 5089 N N . ARG A 1 641 ? 34.582 5.892 -49.001 1.00 97.94 641 ARG A N 1
ATOM 5090 C CA . ARG A 1 641 ? 34.827 7.192 -49.653 1.00 97.94 641 ARG A CA 1
ATOM 5091 C C . ARG A 1 641 ? 36.251 7.308 -50.204 1.00 97.94 641 ARG A C 1
ATOM 5093 O O . ARG A 1 641 ? 36.450 7.785 -51.320 1.00 97.94 641 ARG A O 1
ATOM 5100 N N . ASN A 1 642 ? 37.240 6.826 -49.454 1.00 97.25 642 ASN A N 1
ATOM 5101 C CA . ASN A 1 642 ? 38.637 6.802 -49.889 1.00 97.25 642 ASN A CA 1
ATOM 5102 C C . ASN A 1 642 ? 38.841 5.867 -51.101 1.00 97.25 642 ASN A C 1
ATOM 5104 O O . ASN A 1 642 ? 39.616 6.183 -52.004 1.00 97.25 642 ASN A O 1
ATOM 5108 N N . LYS A 1 643 ? 38.108 4.746 -51.174 1.00 97.00 643 LYS A N 1
ATOM 5109 C CA . LYS A 1 643 ? 38.117 3.841 -52.339 1.00 97.00 643 LYS A CA 1
ATOM 5110 C C . LYS A 1 643 ? 37.348 4.397 -53.538 1.00 97.00 643 LYS A C 1
ATOM 5112 O O . LYS A 1 643 ? 37.773 4.186 -54.670 1.00 97.00 643 LYS A O 1
ATOM 5117 N N . GLU A 1 644 ? 36.274 5.150 -53.320 1.00 96.69 644 GLU A N 1
ATOM 5118 C CA . GLU A 1 644 ? 35.565 5.878 -54.380 1.00 96.69 644 GLU A CA 1
ATOM 5119 C C . GLU A 1 644 ? 36.465 6.946 -55.020 1.00 96.69 644 GLU A C 1
ATOM 5121 O O . GLU A 1 644 ? 36.548 7.015 -56.246 1.00 96.69 644 GLU A O 1
ATOM 5126 N N . GLN A 1 645 ? 37.220 7.700 -54.211 1.00 97.56 645 GLN A N 1
ATOM 5127 C CA . GLN A 1 645 ? 38.223 8.658 -54.695 1.00 97.56 645 GLN A CA 1
ATOM 5128 C C . GLN A 1 645 ? 39.365 7.979 -55.466 1.00 97.56 645 GLN A C 1
ATOM 5130 O O . GLN A 1 645 ? 39.752 8.453 -56.533 1.00 97.56 645 GLN A O 1
ATOM 5135 N N . GLU A 1 646 ? 39.881 6.843 -54.984 1.00 97.00 646 GLU A N 1
ATOM 5136 C CA . GLU A 1 646 ? 40.905 6.066 -55.698 1.00 97.00 646 GLU A CA 1
ATOM 5137 C C . GLU A 1 646 ? 40.389 5.550 -57.057 1.00 97.00 646 GLU A C 1
ATOM 5139 O O . GLU A 1 646 ? 41.096 5.626 -58.067 1.00 97.00 646 GLU A O 1
ATOM 5144 N N . LEU A 1 647 ? 39.132 5.091 -57.115 1.00 95.88 647 LEU A N 1
ATOM 5145 C CA . LEU A 1 647 ? 38.464 4.688 -58.355 1.00 95.88 647 LEU A CA 1
ATOM 5146 C C . LEU A 1 647 ? 38.215 5.869 -59.303 1.00 95.88 647 LEU A C 1
ATOM 5148 O O . LEU A 1 647 ? 38.369 5.711 -60.513 1.00 95.88 647 LEU A O 1
ATOM 5152 N N . GLU A 1 648 ? 37.855 7.047 -58.796 1.00 97.31 648 GLU A N 1
ATOM 5153 C CA . GLU A 1 648 ? 37.697 8.257 -59.609 1.00 97.31 648 GLU A CA 1
ATOM 5154 C C . GLU A 1 648 ? 39.042 8.751 -60.161 1.00 97.31 648 GLU A C 1
ATOM 5156 O O . GLU A 1 648 ? 39.154 9.061 -61.350 1.00 97.31 648 GLU A O 1
ATOM 5161 N N . GLU A 1 649 ? 40.108 8.703 -59.360 1.00 97.75 649 GLU A N 1
ATOM 5162 C CA . GLU A 1 649 ? 41.471 8.932 -59.834 1.00 97.75 649 GLU A CA 1
ATOM 5163 C C . GLU A 1 649 ? 41.887 7.940 -60.925 1.00 97.75 649 GLU A C 1
ATOM 5165 O O . GLU A 1 649 ? 42.496 8.348 -61.917 1.00 97.75 649 GLU A O 1
ATOM 5170 N N . LEU A 1 650 ? 41.56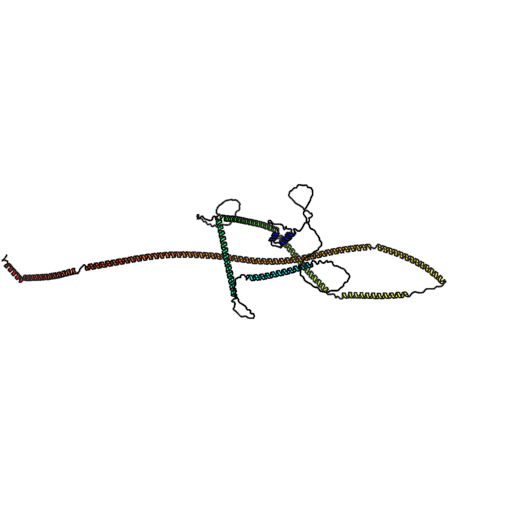9 6.651 -60.772 1.00 96.69 650 LEU A N 1
ATOM 5171 C CA . LEU A 1 650 ? 41.847 5.621 -61.777 1.00 96.69 650 LEU A CA 1
ATOM 5172 C C . LEU A 1 650 ? 41.026 5.830 -63.055 1.00 96.69 650 LEU A C 1
ATOM 5174 O O . LEU A 1 650 ? 41.590 5.745 -64.144 1.00 96.69 650 LEU A O 1
ATOM 5178 N N . ARG A 1 651 ? 39.742 6.199 -62.952 1.00 97.62 651 ARG A N 1
ATOM 5179 C CA . ARG A 1 651 ? 38.902 6.596 -64.099 1.00 97.62 651 ARG A CA 1
ATOM 5180 C C . ARG A 1 651 ? 39.486 7.810 -64.821 1.00 97.62 651 ARG A C 1
ATOM 5182 O O . ARG A 1 651 ? 39.619 7.785 -66.041 1.00 97.62 651 ARG A O 1
ATOM 5189 N N . ARG A 1 652 ? 39.924 8.837 -64.086 1.00 97.62 652 ARG A N 1
ATOM 5190 C CA . ARG A 1 652 ? 40.579 10.033 -64.642 1.00 97.62 652 ARG A CA 1
ATOM 5191 C C . ARG A 1 652 ? 41.934 9.714 -65.288 1.00 97.62 652 ARG A C 1
ATOM 5193 O O . ARG A 1 652 ? 42.291 10.333 -66.286 1.00 97.62 652 ARG A O 1
ATOM 5200 N N . LYS A 1 653 ? 42.709 8.772 -64.736 1.00 97.56 653 LYS A N 1
ATOM 5201 C CA . LYS A 1 653 ? 43.958 8.270 -65.344 1.00 97.56 653 LYS A CA 1
ATOM 5202 C C . LYS A 1 653 ? 43.659 7.494 -66.634 1.00 97.56 653 LYS A C 1
ATOM 5204 O O . LYS A 1 653 ? 44.299 7.752 -67.646 1.00 97.56 653 LYS A O 1
ATOM 5209 N N . HIS A 1 654 ? 42.652 6.619 -66.623 1.00 96.44 654 HIS A N 1
ATOM 5210 C CA . HIS A 1 654 ? 42.210 5.860 -67.795 1.00 96.44 654 HIS A CA 1
ATOM 5211 C C . HIS A 1 654 ? 41.698 6.768 -68.922 1.00 96.44 654 HIS A C 1
ATOM 5213 O O . HIS A 1 654 ? 42.119 6.601 -70.061 1.00 96.44 654 HIS A O 1
ATOM 5219 N N . GLY A 1 655 ? 40.869 7.770 -68.604 1.00 97.62 655 GLY A N 1
ATOM 5220 C CA . GLY A 1 655 ? 40.368 8.745 -69.577 1.00 97.62 655 GLY A CA 1
ATOM 5221 C C . GLY A 1 655 ? 41.488 9.524 -70.271 1.00 97.62 655 GLY A C 1
ATOM 5222 O O . GLY A 1 655 ? 41.462 9.651 -71.490 1.00 97.62 655 GLY A O 1
ATOM 5223 N N . LYS A 1 656 ? 42.523 9.947 -69.528 1.00 97.19 656 LYS A N 1
ATOM 5224 C CA . LYS A 1 656 ? 43.723 10.560 -70.125 1.00 97.19 656 LYS A CA 1
ATOM 5225 C C . LYS A 1 656 ? 44.461 9.599 -71.055 1.00 97.19 656 LYS A C 1
ATOM 5227 O O . LYS A 1 656 ? 44.676 9.936 -72.205 1.00 97.19 656 LYS A O 1
ATOM 5232 N N . VAL A 1 657 ? 44.737 8.369 -70.616 1.00 96.38 657 VAL A N 1
ATOM 5233 C CA . VAL A 1 657 ? 45.387 7.353 -71.469 1.00 96.38 657 VAL A CA 1
ATOM 5234 C C . VAL A 1 657 ? 44.552 7.027 -72.720 1.00 96.38 657 VAL A C 1
ATOM 5236 O O . VAL A 1 657 ? 45.107 6.712 -73.770 1.00 96.38 657 VAL A O 1
ATOM 5239 N N . GLN A 1 658 ? 43.221 7.120 -72.644 1.00 97.06 658 GLN A N 1
ATOM 5240 C CA . GLN A 1 658 ? 42.321 6.965 -73.789 1.00 97.06 658 GLN A CA 1
ATOM 5241 C C . GLN A 1 658 ? 42.379 8.165 -74.754 1.00 97.06 658 GLN A C 1
ATOM 5243 O O . GLN A 1 658 ? 42.312 7.961 -75.967 1.00 97.06 658 GLN A O 1
ATOM 5248 N N . GLU A 1 659 ? 42.527 9.386 -74.235 1.00 97.12 659 GLU A N 1
ATOM 5249 C CA . GLU A 1 659 ? 42.746 10.620 -75.001 1.00 97.12 659 GLU A CA 1
ATOM 5250 C C . GLU A 1 659 ? 44.128 10.619 -75.678 1.00 97.12 659 GLU A C 1
ATOM 5252 O O . GLU A 1 659 ? 44.199 10.747 -76.901 1.00 97.12 659 GLU A O 1
ATOM 5257 N N . ASP A 1 660 ? 45.197 10.321 -74.930 1.00 96.56 660 ASP A N 1
ATOM 5258 C CA . ASP A 1 660 ? 46.567 10.136 -75.432 1.00 96.56 660 ASP A CA 1
ATOM 5259 C C . ASP A 1 660 ? 46.596 9.090 -76.569 1.00 96.56 660 ASP A C 1
ATOM 5261 O O . ASP A 1 660 ? 47.175 9.304 -77.636 1.00 96.56 660 ASP A O 1
ATOM 5265 N N . LEU A 1 661 ? 45.911 7.953 -76.383 1.00 96.31 661 LEU A N 1
ATOM 5266 C CA . LEU A 1 661 ? 45.790 6.897 -77.394 1.00 96.31 661 LEU A CA 1
ATOM 5267 C C . LEU A 1 661 ? 44.990 7.345 -78.629 1.00 96.31 661 LEU A C 1
ATOM 5269 O O . LEU A 1 661 ? 45.251 6.861 -79.734 1.00 96.31 661 LEU A O 1
ATOM 5273 N N . ALA A 1 662 ? 44.012 8.239 -78.474 1.00 96.06 662 ALA A N 1
ATOM 5274 C CA . ALA A 1 662 ? 43.269 8.814 -79.591 1.00 96.06 662 ALA A CA 1
ATOM 5275 C C . ALA A 1 662 ? 44.116 9.838 -80.368 1.00 96.06 662 ALA A C 1
ATOM 5277 O O . ALA A 1 662 ? 44.079 9.838 -81.601 1.00 96.06 662 ALA A O 1
ATOM 5278 N N . GLU A 1 663 ? 44.930 10.650 -79.687 1.00 97.19 663 GLU A N 1
ATOM 5279 C CA . GLU A 1 663 ? 45.895 11.538 -80.339 1.00 97.19 663 GLU A CA 1
ATOM 5280 C C . GLU A 1 663 ? 46.968 10.738 -81.089 1.00 97.19 663 GLU A C 1
ATOM 5282 O O . GLU A 1 663 ? 47.164 10.963 -82.283 1.00 97.19 663 GLU A O 1
ATOM 5287 N N . VAL A 1 664 ? 47.585 9.732 -80.458 1.00 95.94 664 VAL A N 1
ATOM 5288 C CA . VAL A 1 664 ? 48.577 8.851 -81.107 1.00 95.94 664 VAL A CA 1
ATOM 5289 C C . VAL A 1 664 ? 47.997 8.158 -82.345 1.00 95.94 664 VAL A C 1
ATOM 5291 O O . VAL A 1 664 ? 48.675 8.079 -83.370 1.00 95.94 664 VAL A O 1
ATOM 5294 N N . LYS A 1 665 ? 46.728 7.724 -82.314 1.00 96.19 665 LYS A N 1
ATOM 5295 C CA . LYS A 1 665 ? 46.035 7.204 -83.509 1.00 96.19 665 LYS A CA 1
ATOM 5296 C C . LYS A 1 665 ? 45.906 8.263 -84.604 1.00 96.19 665 LYS A C 1
ATOM 5298 O O . LYS A 1 665 ? 46.285 7.991 -85.740 1.00 96.19 665 LYS A O 1
ATOM 5303 N N . ARG A 1 666 ? 45.449 9.479 -84.283 1.00 96.44 666 ARG A N 1
ATOM 5304 C CA . ARG A 1 666 ? 45.335 10.579 -85.263 1.00 96.44 666 ARG A CA 1
ATOM 5305 C C . ARG A 1 666 ? 46.689 10.986 -85.847 1.00 96.44 666 ARG A C 1
ATOM 5307 O O . ARG A 1 666 ? 46.768 11.267 -87.041 1.00 96.44 666 ARG A O 1
ATOM 5314 N N . LEU A 1 667 ? 47.750 10.989 -85.041 1.00 96.31 667 LEU A N 1
ATOM 5315 C CA . LEU A 1 667 ? 49.118 11.214 -85.505 1.00 96.31 667 LEU A CA 1
ATOM 5316 C C . LEU A 1 667 ? 49.566 10.089 -86.449 1.00 96.31 667 LEU A C 1
ATOM 5318 O O . LEU A 1 667 ? 50.021 10.390 -87.548 1.00 96.31 667 LEU A O 1
ATOM 5322 N N . SER A 1 668 ? 49.346 8.820 -86.084 1.00 94.25 668 SER A N 1
ATOM 5323 C CA . SER A 1 668 ? 49.676 7.655 -86.921 1.00 94.25 668 SER A CA 1
ATOM 5324 C C . SER A 1 668 ? 48.902 7.621 -88.245 1.00 94.25 668 SER A C 1
ATOM 5326 O O . SER A 1 668 ? 49.451 7.235 -89.276 1.00 94.25 668 SER A O 1
ATOM 5328 N N . GLU A 1 669 ? 47.631 8.027 -88.249 1.00 95.25 669 GLU A N 1
ATOM 5329 C CA . GLU A 1 669 ? 46.851 8.175 -89.479 1.00 95.25 669 GLU A CA 1
ATOM 5330 C C . GLU A 1 669 ? 47.388 9.306 -90.362 1.00 95.25 669 GLU A C 1
ATOM 5332 O O . GLU A 1 669 ? 47.405 9.185 -91.585 1.00 95.25 669 GLU A O 1
ATOM 5337 N N . ASN A 1 670 ? 47.806 10.421 -89.760 1.00 95.56 670 ASN A N 1
ATOM 5338 C CA . ASN A 1 670 ? 48.358 11.556 -90.493 1.00 95.56 670 ASN A CA 1
ATOM 5339 C C . ASN A 1 670 ? 49.748 11.240 -91.060 1.00 95.56 670 ASN A C 1
ATOM 5341 O O . ASN A 1 670 ? 50.028 11.634 -92.191 1.00 95.56 670 ASN A O 1
ATOM 5345 N N . THR A 1 671 ? 50.590 10.486 -90.343 1.00 94.19 671 THR A N 1
ATOM 5346 C CA . THR A 1 671 ? 51.844 9.969 -90.907 1.00 94.19 671 THR A CA 1
ATOM 5347 C C . THR A 1 671 ? 51.577 8.962 -92.020 1.00 94.19 671 THR A C 1
ATOM 5349 O O . THR A 1 671 ? 52.187 9.099 -93.070 1.00 94.19 671 THR A O 1
ATOM 5352 N N . SER A 1 672 ? 50.603 8.051 -91.870 1.00 95.31 672 SER A N 1
ATOM 5353 C CA . SER A 1 672 ? 50.207 7.121 -92.945 1.00 95.31 672 SER A CA 1
ATOM 5354 C C . SER A 1 672 ? 49.803 7.862 -94.222 1.00 95.31 672 SER A C 1
ATOM 5356 O O . SER A 1 672 ? 50.352 7.589 -95.282 1.00 95.31 672 SER A O 1
ATOM 5358 N N . LYS A 1 673 ? 48.918 8.866 -94.128 1.00 95.62 673 LYS A N 1
ATOM 5359 C CA . LYS A 1 673 ? 48.495 9.697 -95.276 1.00 95.62 673 LYS A CA 1
ATOM 5360 C C . LYS A 1 673 ? 49.681 10.434 -95.918 1.00 95.62 673 LYS A C 1
ATOM 5362 O O . LYS A 1 673 ? 49.782 10.514 -97.138 1.00 95.62 673 LYS A O 1
ATOM 5367 N N . MET A 1 674 ? 50.596 10.948 -95.096 1.00 94.56 674 MET A N 1
ATOM 5368 C CA . MET A 1 674 ? 51.790 11.675 -95.538 1.00 94.56 674 MET A CA 1
ATOM 5369 C C . MET A 1 674 ? 52.833 10.754 -96.196 1.00 94.56 674 MET A C 1
ATOM 5371 O O . MET A 1 674 ? 53.485 11.164 -97.156 1.00 94.56 674 MET A O 1
ATOM 5375 N N . ASP A 1 675 ? 52.957 9.508 -95.739 1.00 92.56 675 ASP A N 1
ATOM 5376 C CA . ASP A 1 675 ? 53.800 8.481 -96.357 1.00 92.56 675 ASP A CA 1
ATOM 5377 C C . ASP A 1 675 ? 53.160 7.911 -97.635 1.00 92.56 675 ASP A C 1
ATOM 5379 O O . ASP A 1 675 ? 53.851 7.774 -98.640 1.00 92.56 675 ASP A O 1
ATOM 5383 N N . GLU A 1 676 ? 51.838 7.723 -97.683 1.00 95.12 676 GLU A N 1
ATOM 5384 C CA . GLU A 1 676 ? 51.114 7.438 -98.930 1.00 95.12 676 GLU A CA 1
ATOM 5385 C C . GLU A 1 676 ? 51.317 8.542 -99.981 1.00 95.12 676 GLU A C 1
ATOM 5387 O O . GLU A 1 676 ? 51.443 8.251 -101.170 1.00 95.12 676 GLU A O 1
ATOM 5392 N N . ASP A 1 677 ? 51.333 9.816 -99.578 1.00 95.00 677 ASP A N 1
ATOM 5393 C CA . ASP A 1 677 ? 51.583 10.944 -100.483 1.00 95.00 677 ASP A CA 1
ATOM 5394 C C . ASP A 1 677 ? 53.051 11.019 -100.934 1.00 95.00 677 ASP A C 1
ATOM 5396 O O . ASP A 1 677 ? 53.314 11.310 -102.108 1.00 95.00 677 ASP A O 1
ATOM 5400 N N . LYS A 1 678 ? 54.013 10.658 -100.070 1.00 94.56 678 LYS A N 1
ATOM 5401 C CA . LYS A 1 678 ? 55.400 10.404 -100.501 1.00 94.56 678 LYS A CA 1
ATOM 5402 C C . LYS A 1 678 ? 55.458 9.264 -101.506 1.00 94.56 678 LYS A C 1
ATOM 5404 O O . LYS A 1 678 ? 56.110 9.434 -102.527 1.00 94.56 678 LYS A O 1
ATOM 5409 N N . ASP A 1 679 ? 54.773 8.148 -101.276 1.00 95.88 679 ASP A N 1
ATOM 5410 C CA . ASP A 1 679 ? 54.781 7.000 -102.184 1.00 95.88 679 ASP A CA 1
ATOM 5411 C C . ASP A 1 679 ? 54.108 7.327 -103.519 1.00 95.88 679 ASP A C 1
ATOM 5413 O O . ASP A 1 679 ? 54.629 6.957 -104.574 1.00 95.88 679 ASP A O 1
ATOM 5417 N N . LYS A 1 680 ? 53.018 8.104 -103.527 1.00 96.25 680 LYS A N 1
ATOM 5418 C CA . LYS A 1 680 ? 52.447 8.686 -104.756 1.00 96.25 680 LYS A CA 1
ATOM 5419 C C . LYS A 1 680 ? 53.505 9.523 -105.483 1.00 96.25 680 LYS A C 1
ATOM 5421 O O . LYS A 1 680 ? 53.701 9.335 -106.686 1.00 96.25 680 LYS A O 1
ATOM 5426 N N . LYS A 1 681 ? 54.260 10.368 -104.768 1.00 96.62 681 LYS A N 1
ATOM 5427 C CA . LYS A 1 681 ? 55.327 11.198 -105.354 1.00 96.62 681 LYS A CA 1
ATOM 5428 C C . LYS A 1 681 ? 56.546 10.397 -105.823 1.00 96.62 681 LYS A C 1
ATOM 5430 O O . LYS A 1 681 ? 57.091 10.708 -106.878 1.00 96.62 681 LYS A O 1
ATOM 5435 N N . ILE A 1 682 ? 56.950 9.351 -105.108 1.00 94.38 682 ILE A N 1
ATOM 5436 C CA . ILE A 1 682 ? 58.006 8.414 -105.513 1.00 94.38 682 ILE A CA 1
ATOM 5437 C C . ILE A 1 682 ? 57.566 7.685 -106.782 1.00 94.38 682 ILE A C 1
ATOM 5439 O O . ILE A 1 682 ? 58.335 7.625 -107.733 1.00 94.38 682 ILE A O 1
ATOM 5443 N N . ASN A 1 683 ? 56.311 7.235 -106.865 1.00 95.00 683 ASN A N 1
ATOM 5444 C CA . ASN A 1 683 ? 55.754 6.630 -108.074 1.00 95.00 683 ASN A CA 1
ATOM 5445 C C . ASN A 1 683 ? 55.666 7.617 -109.253 1.00 95.00 683 ASN A C 1
ATOM 5447 O O . ASN A 1 683 ? 55.931 7.225 -110.389 1.00 95.00 683 ASN A O 1
ATOM 5451 N N . GLU A 1 684 ? 55.331 8.892 -109.030 1.00 95.62 684 GLU A N 1
ATOM 5452 C CA . GLU A 1 684 ? 55.427 9.937 -110.062 1.00 95.62 684 GLU A CA 1
ATOM 5453 C C . GLU A 1 684 ? 56.869 10.153 -110.529 1.00 95.62 684 GLU A C 1
ATOM 5455 O O . GLU A 1 684 ? 57.132 10.135 -111.730 1.00 95.62 684 GLU A O 1
ATOM 5460 N N . LEU A 1 685 ? 57.812 10.312 -109.599 1.00 95.00 685 LEU A N 1
ATOM 5461 C CA . LEU A 1 685 ? 59.226 10.514 -109.908 1.00 95.00 685 LEU A CA 1
ATOM 5462 C C . LEU A 1 685 ? 59.837 9.280 -110.581 1.00 95.00 685 LEU A C 1
ATOM 5464 O O . LEU A 1 685 ? 60.623 9.437 -111.502 1.00 95.00 685 LEU A O 1
ATOM 5468 N N . SER A 1 686 ? 59.443 8.060 -110.209 1.00 94.94 686 SER A N 1
ATOM 5469 C CA . SER A 1 686 ? 59.838 6.827 -110.901 1.00 94.94 686 SER A CA 1
ATOM 5470 C C . SER A 1 686 ? 59.232 6.734 -112.301 1.00 94.94 686 SER A C 1
ATOM 5472 O O . SER A 1 686 ? 59.927 6.325 -113.227 1.00 94.94 686 SER A O 1
ATOM 5474 N N . LYS A 1 687 ? 57.975 7.157 -112.502 1.00 95.38 687 LYS A N 1
ATOM 5475 C CA . LYS A 1 687 ? 57.389 7.287 -113.848 1.00 95.38 687 LYS A CA 1
ATOM 5476 C C . LYS A 1 687 ? 58.150 8.316 -114.680 1.00 95.38 687 LYS A C 1
ATOM 5478 O O . LYS A 1 687 ? 58.420 8.043 -115.842 1.00 95.38 687 LYS A O 1
ATOM 5483 N N . GLU A 1 688 ? 58.534 9.456 -114.110 1.00 94.50 688 GLU A N 1
ATOM 5484 C CA . GLU A 1 688 ? 59.289 10.489 -114.827 1.00 94.50 688 GLU A CA 1
ATOM 5485 C C . GLU A 1 688 ? 60.739 10.069 -115.099 1.00 94.50 688 GLU A C 1
ATOM 5487 O O . GLU A 1 688 ? 61.222 10.246 -116.208 1.00 94.50 688 GLU A O 1
ATOM 5492 N N . VAL A 1 689 ? 61.414 9.414 -114.152 1.00 94.69 689 VAL A N 1
ATOM 5493 C CA . VAL A 1 689 ? 62.736 8.799 -114.358 1.00 94.69 689 VAL A CA 1
ATOM 5494 C C . VAL A 1 689 ? 62.667 7.702 -115.420 1.00 94.69 689 VAL A C 1
ATOM 5496 O O . VAL A 1 689 ? 63.582 7.605 -116.232 1.00 94.69 689 VAL A O 1
ATOM 5499 N N . ASN A 1 690 ? 61.581 6.926 -115.489 1.00 91.62 690 ASN A N 1
ATOM 5500 C CA . ASN A 1 690 ? 61.364 5.972 -116.575 1.00 91.62 690 ASN A CA 1
ATOM 5501 C C . ASN A 1 690 ? 61.107 6.681 -117.914 1.00 91.62 690 ASN A C 1
ATOM 5503 O O . ASN A 1 690 ? 61.777 6.342 -118.880 1.00 91.62 690 ASN A O 1
ATOM 5507 N N . LYS A 1 691 ? 60.275 7.734 -117.985 1.00 94.06 691 LYS A N 1
ATOM 5508 C CA . LYS A 1 691 ? 60.138 8.557 -119.208 1.00 94.06 691 LYS A CA 1
ATOM 5509 C C . LYS A 1 691 ? 61.467 9.171 -119.645 1.00 94.06 691 LYS A C 1
ATOM 5511 O O . LYS A 1 691 ? 61.768 9.171 -120.831 1.00 94.06 691 LYS A O 1
ATOM 5516 N N . LEU A 1 692 ? 62.270 9.686 -118.714 1.00 92.62 692 LEU A N 1
ATOM 5517 C CA . LEU A 1 692 ? 63.593 10.252 -118.985 1.00 92.62 692 LEU A CA 1
ATOM 5518 C C . LEU A 1 692 ? 64.581 9.168 -119.423 1.00 92.62 692 LEU A C 1
ATOM 5520 O O . LEU A 1 692 ? 65.387 9.414 -120.313 1.00 92.62 692 LEU A O 1
ATOM 5524 N N . ARG A 1 693 ? 64.491 7.956 -118.864 1.00 91.31 693 ARG A N 1
ATOM 5525 C CA . ARG A 1 693 ? 65.247 6.778 -119.305 1.00 91.31 693 ARG A CA 1
ATOM 5526 C C . ARG A 1 693 ? 64.817 6.321 -120.696 1.00 91.31 693 ARG A C 1
ATOM 5528 O O . ARG A 1 693 ? 65.687 5.989 -121.490 1.00 91.31 693 ARG A O 1
ATOM 5535 N N . ASP A 1 694 ? 63.529 6.342 -121.014 1.00 90.38 694 ASP A N 1
ATOM 5536 C CA . ASP A 1 694 ? 62.987 5.971 -122.322 1.00 90.38 694 ASP A CA 1
ATOM 5537 C C . ASP A 1 694 ? 63.264 7.050 -123.374 1.00 90.38 694 ASP A C 1
ATOM 5539 O O . ASP A 1 694 ? 63.583 6.724 -124.514 1.00 90.38 694 ASP A O 1
ATOM 5543 N N . ALA A 1 695 ? 63.257 8.327 -122.992 1.00 88.62 695 ALA A N 1
ATOM 5544 C CA . ALA A 1 695 ? 63.704 9.443 -123.818 1.00 88.62 695 ALA A CA 1
ATOM 5545 C C . ALA A 1 695 ? 65.223 9.404 -124.038 1.00 88.62 695 ALA A C 1
ATOM 5547 O O . ALA A 1 695 ? 65.673 9.620 -125.158 1.00 88.62 695 ALA A O 1
ATOM 5548 N N . LEU A 1 696 ? 66.020 9.053 -123.022 1.00 86.81 696 LEU A N 1
ATOM 5549 C CA . LEU A 1 696 ? 67.465 8.828 -123.143 1.00 86.81 696 LEU A CA 1
ATOM 5550 C C . LEU A 1 696 ? 67.780 7.580 -123.980 1.00 86.81 696 LEU A C 1
ATOM 5552 O O . LEU A 1 696 ? 68.716 7.601 -124.770 1.00 86.81 696 LEU A O 1
ATOM 5556 N N . ASN A 1 697 ? 66.987 6.515 -123.862 1.00 85.44 697 ASN A N 1
ATOM 5557 C CA . ASN A 1 697 ? 67.081 5.314 -124.692 1.00 85.44 697 ASN A CA 1
ATOM 5558 C C . ASN A 1 697 ? 66.676 5.632 -126.141 1.00 85.44 697 ASN A C 1
ATOM 5560 O O . ASN A 1 697 ? 67.370 5.238 -127.070 1.00 85.44 697 ASN A O 1
ATOM 5564 N N . SER A 1 698 ? 65.640 6.447 -126.346 1.00 84.94 698 SER A N 1
ATOM 5565 C CA . SER A 1 698 ? 65.247 6.967 -127.662 1.00 84.94 698 SER A CA 1
ATOM 5566 C C . SER A 1 698 ? 66.313 7.898 -128.247 1.00 84.94 698 SER A C 1
ATOM 5568 O O . SER A 1 698 ? 66.603 7.816 -129.433 1.00 84.94 698 SER A O 1
ATOM 5570 N N . LEU A 1 699 ? 66.962 8.735 -127.432 1.00 79.19 699 LEU A N 1
ATOM 5571 C CA . LEU A 1 699 ? 68.066 9.609 -127.841 1.00 79.19 699 LEU A CA 1
ATOM 5572 C C . LEU A 1 699 ? 69.354 8.815 -128.115 1.00 79.19 699 LEU A C 1
ATOM 5574 O O . LEU A 1 699 ? 70.119 9.160 -129.014 1.00 79.19 699 LEU A O 1
ATOM 5578 N N . SER A 1 700 ? 69.573 7.717 -127.392 1.00 74.00 700 SER A N 1
ATOM 5579 C CA . SER A 1 700 ? 70.640 6.747 -127.644 1.00 74.00 700 SER A CA 1
ATOM 5580 C C . SER A 1 700 ? 70.386 6.000 -128.956 1.00 74.00 700 SER A C 1
ATOM 5582 O O . SER A 1 700 ? 71.262 5.963 -129.815 1.00 74.00 700 SER A O 1
ATOM 5584 N N . GLN A 1 701 ? 69.164 5.517 -129.188 1.00 67.75 701 GLN A N 1
ATOM 5585 C CA . GLN A 1 701 ? 68.744 4.924 -130.460 1.00 67.75 701 GLN A CA 1
ATOM 5586 C C . GLN A 1 701 ? 68.816 5.936 -131.610 1.00 67.75 701 GLN A C 1
ATOM 5588 O O . GLN A 1 701 ? 69.283 5.579 -132.687 1.00 67.75 701 GLN A O 1
ATOM 5593 N N . LEU A 1 702 ? 68.466 7.208 -131.394 1.00 57.59 702 LEU A N 1
ATOM 5594 C CA . LEU A 1 702 ? 68.696 8.293 -132.356 1.00 57.59 702 LEU A CA 1
ATOM 5595 C C . LEU A 1 702 ? 70.192 8.509 -132.609 1.00 57.59 702 LEU A C 1
ATOM 5597 O O . LEU A 1 702 ? 70.594 8.660 -133.757 1.00 57.59 702 LEU A O 1
ATOM 5601 N N . SER A 1 703 ? 71.043 8.439 -131.586 1.00 55.44 703 SER A N 1
ATOM 5602 C CA . SER A 1 703 ? 72.502 8.526 -131.746 1.00 55.44 703 SER A CA 1
ATOM 5603 C C . SER A 1 703 ? 73.054 7.351 -132.569 1.00 55.44 703 SER A C 1
ATOM 5605 O O . SER A 1 703 ? 73.869 7.560 -133.467 1.00 55.44 703 SER A O 1
ATOM 5607 N N . PHE A 1 704 ? 72.552 6.130 -132.353 1.00 51.56 704 PHE A N 1
ATOM 5608 C CA . PHE A 1 704 ? 72.906 4.933 -133.128 1.00 51.56 704 PHE A CA 1
ATOM 5609 C C . PHE A 1 704 ? 72.254 4.851 -134.524 1.00 51.56 704 PHE A C 1
ATOM 5611 O O . PHE A 1 704 ? 72.743 4.109 -135.373 1.00 51.56 704 PHE A O 1
ATOM 5618 N N . THR A 1 705 ? 71.183 5.604 -134.800 1.00 45.91 705 THR A N 1
ATOM 5619 C CA . THR A 1 705 ? 70.497 5.614 -136.114 1.00 45.91 705 THR A CA 1
ATOM 5620 C C . THR A 1 705 ? 70.821 6.841 -136.972 1.00 45.91 705 THR A C 1
ATOM 5622 O O . THR A 1 705 ? 70.697 6.766 -138.194 1.00 45.91 705 THR A O 1
ATOM 5625 N N . THR A 1 706 ? 71.314 7.936 -136.383 1.00 41.88 706 THR A N 1
ATOM 5626 C CA . THR A 1 706 ? 71.807 9.122 -137.115 1.00 41.88 706 THR A CA 1
ATOM 5627 C C . THR A 1 706 ? 73.311 9.068 -137.419 1.00 41.88 706 THR A C 1
ATOM 5629 O O . THR A 1 706 ? 73.763 9.728 -138.355 1.00 41.88 706 THR A O 1
ATOM 5632 N N . SER A 1 707 ? 74.095 8.225 -136.732 1.00 41.62 707 SER A N 1
ATOM 5633 C CA . SER A 1 707 ? 75.508 7.962 -137.063 1.00 41.62 707 SER A CA 1
ATOM 5634 C C . SER A 1 707 ? 75.660 6.810 -138.074 1.00 41.62 707 SER A C 1
ATOM 5636 O O . SER A 1 707 ? 76.053 5.699 -137.739 1.00 41.62 707 SER A O 1
ATOM 5638 N N . THR A 1 708 ? 75.331 7.056 -139.349 1.00 46.53 708 THR A N 1
ATOM 5639 C CA . THR A 1 708 ? 75.259 6.013 -140.396 1.00 46.53 708 THR A CA 1
ATOM 5640 C C . THR A 1 708 ? 76.578 5.232 -140.598 1.00 46.53 708 THR A C 1
ATOM 5642 O O . THR A 1 708 ? 77.493 5.764 -141.242 1.00 46.53 708 THR A O 1
ATOM 5645 N N . PRO A 1 709 ? 76.686 3.941 -140.208 1.00 53.12 709 PRO A N 1
ATOM 5646 C CA . PRO A 1 709 ? 77.951 3.207 -140.336 1.00 53.12 709 PRO A CA 1
ATOM 5647 C C . PRO A 1 709 ? 78.279 2.859 -141.793 1.00 53.12 709 PRO A C 1
ATOM 5649 O O . PRO A 1 709 ? 79.442 2.782 -142.177 1.00 53.12 709 PRO A O 1
ATOM 5652 N N . LYS A 1 710 ? 77.256 2.692 -142.647 1.00 50.97 710 LYS A N 1
ATOM 5653 C CA . LYS A 1 710 ? 77.429 2.262 -144.046 1.00 50.97 710 LYS A CA 1
ATOM 5654 C C . LYS A 1 710 ? 78.223 3.249 -144.907 1.00 50.97 710 LYS A C 1
ATOM 5656 O O . LYS A 1 710 ? 78.988 2.800 -145.753 1.00 50.97 710 LYS A O 1
ATOM 5661 N N . ARG A 1 711 ? 78.104 4.566 -144.685 1.00 53.62 711 ARG A N 1
ATOM 5662 C CA . ARG A 1 711 ? 78.842 5.565 -145.485 1.00 53.62 711 ARG A CA 1
ATOM 5663 C C . ARG A 1 711 ? 80.336 5.569 -145.147 1.00 53.62 711 ARG A C 1
ATOM 5665 O O . ARG A 1 711 ? 81.159 5.632 -146.054 1.00 53.62 711 ARG A O 1
ATOM 5672 N N . GLN A 1 712 ? 80.677 5.404 -143.865 1.00 56.97 712 GLN A N 1
ATOM 5673 C CA . GLN A 1 712 ? 82.062 5.214 -143.426 1.00 56.97 712 GLN A CA 1
ATOM 5674 C C . GLN A 1 712 ? 82.609 3.841 -143.823 1.00 56.97 712 GLN A C 1
ATOM 5676 O O . GLN A 1 712 ? 83.731 3.783 -144.307 1.00 56.97 712 GLN A O 1
ATOM 5681 N N . SER A 1 713 ? 81.826 2.761 -143.711 1.00 60.28 713 SER A N 1
ATOM 5682 C CA . SER A 1 713 ? 82.234 1.421 -144.159 1.00 60.28 713 SER A CA 1
ATOM 5683 C C . SER A 1 713 ? 82.601 1.420 -145.642 1.00 60.28 713 SER A C 1
ATOM 5685 O O . SER A 1 713 ? 83.670 0.948 -146.005 1.00 60.28 713 SER A O 1
ATOM 5687 N N . GLN A 1 714 ? 81.764 2.014 -146.499 1.00 65.12 714 GLN A N 1
ATOM 5688 C CA . GLN A 1 714 ? 82.004 2.035 -147.942 1.00 65.12 714 GLN A CA 1
ATOM 5689 C C . GLN A 1 714 ? 83.188 2.943 -148.326 1.00 65.12 714 GLN A C 1
ATOM 5691 O O . GLN A 1 714 ? 83.949 2.601 -149.230 1.00 65.12 714 GLN A O 1
ATOM 5696 N N . GLN A 1 715 ? 83.414 4.054 -147.607 1.00 66.62 715 GLN A N 1
ATOM 5697 C CA . GLN A 1 715 ? 84.650 4.835 -147.754 1.00 66.62 715 GLN A CA 1
ATOM 5698 C C . GLN A 1 715 ? 85.881 4.049 -147.292 1.00 66.62 715 GLN A C 1
ATOM 5700 O O . GLN A 1 715 ? 86.853 3.981 -148.040 1.00 66.62 715 GLN A O 1
ATOM 5705 N N . LEU A 1 716 ? 85.841 3.431 -146.108 1.00 73.94 716 LEU A N 1
ATOM 5706 C CA . LEU A 1 716 ? 86.938 2.644 -145.540 1.00 73.94 716 LEU A CA 1
ATOM 5707 C C . LEU A 1 716 ? 87.329 1.488 -146.464 1.00 73.94 716 LEU A C 1
ATOM 5709 O O . LEU A 1 716 ? 88.510 1.281 -146.712 1.00 73.94 716 LEU A O 1
ATOM 5713 N N . GLU A 1 717 ? 86.347 0.784 -147.020 1.00 75.88 717 GLU A N 1
ATOM 5714 C CA . GLU A 1 717 ? 86.548 -0.346 -147.925 1.00 75.88 717 GLU A CA 1
ATOM 5715 C C . GLU A 1 717 ? 87.106 0.107 -149.288 1.00 75.88 717 GLU A C 1
ATOM 5717 O O . GLU A 1 717 ? 88.028 -0.522 -149.810 1.00 75.88 717 GLU A O 1
ATOM 5722 N N . SER A 1 718 ? 86.678 1.271 -149.804 1.00 74.81 718 SER A N 1
ATOM 5723 C CA . SER A 1 718 ? 87.302 1.897 -150.984 1.00 74.81 718 SER A CA 1
ATOM 5724 C C . SER A 1 718 ? 88.754 2.339 -150.729 1.00 74.81 718 SER A C 1
ATOM 5726 O O . SER A 1 718 ? 89.625 2.117 -151.572 1.00 74.81 718 SER A O 1
ATOM 5728 N N . LEU A 1 719 ? 89.048 2.876 -149.537 1.00 80.62 719 LEU A N 1
ATOM 5729 C CA . LEU A 1 719 ? 90.405 3.220 -149.102 1.00 80.62 719 LEU A CA 1
ATOM 5730 C C . LEU A 1 719 ? 91.266 1.964 -148.945 1.00 80.62 719 LEU A C 1
ATOM 5732 O O . LEU A 1 719 ? 92.418 1.945 -149.362 1.00 80.62 719 LEU A O 1
ATOM 5736 N N . GLN A 1 720 ? 90.711 0.891 -148.384 1.00 80.06 720 GLN A N 1
ATOM 5737 C CA . GLN A 1 720 ? 91.404 -0.380 -148.193 1.00 80.06 720 GLN A CA 1
ATOM 5738 C C . GLN A 1 720 ? 91.680 -1.076 -149.537 1.00 80.06 720 GLN A C 1
ATOM 5740 O O . GLN A 1 720 ? 92.729 -1.702 -149.702 1.00 80.06 720 GLN A O 1
ATOM 5745 N N . GLN A 1 721 ? 90.796 -0.911 -150.527 1.00 81.25 721 GLN A N 1
ATOM 5746 C CA . GLN A 1 721 ? 91.034 -1.338 -151.906 1.00 81.25 721 GLN A CA 1
ATOM 5747 C C . GLN A 1 721 ? 92.131 -0.498 -152.584 1.00 81.25 721 GLN A C 1
ATOM 5749 O O . GLN A 1 721 ? 93.036 -1.080 -153.183 1.00 81.25 721 GLN A O 1
ATOM 5754 N N . GLN A 1 722 ? 92.131 0.834 -152.421 1.00 84.31 722 GLN A N 1
ATOM 5755 C CA . GLN A 1 722 ? 93.234 1.697 -152.873 1.00 84.31 722 GLN A CA 1
ATOM 5756 C C . GLN A 1 722 ? 94.570 1.328 -152.213 1.00 84.31 722 GLN A C 1
ATOM 5758 O O . GLN A 1 722 ? 95.580 1.228 -152.904 1.00 84.31 722 GLN A O 1
ATOM 5763 N N . VAL A 1 723 ? 94.591 1.064 -150.903 1.00 83.62 723 VAL A N 1
ATOM 5764 C CA . VAL A 1 723 ? 95.802 0.647 -150.177 1.00 83.62 723 VAL A CA 1
ATOM 5765 C C . VAL A 1 723 ? 96.343 -0.675 -150.723 1.00 83.62 723 VAL A C 1
ATOM 5767 O O . VAL A 1 723 ? 97.541 -0.755 -150.978 1.00 83.62 723 VAL A O 1
ATOM 5770 N N . ARG A 1 724 ? 95.494 -1.677 -151.001 1.00 84.88 724 ARG A N 1
ATOM 5771 C CA . ARG A 1 724 ? 95.929 -2.918 -151.679 1.00 84.88 724 ARG A CA 1
ATOM 5772 C C . ARG A 1 724 ? 96.480 -2.647 -153.084 1.00 84.88 724 ARG A C 1
ATOM 5774 O O . ARG A 1 724 ? 97.483 -3.236 -153.474 1.00 84.88 724 ARG A O 1
ATOM 5781 N N . GLN A 1 725 ? 95.853 -1.749 -153.845 1.00 84.75 725 GLN A N 1
ATOM 5782 C CA . GLN A 1 725 ? 96.288 -1.410 -155.203 1.00 84.75 725 GLN A CA 1
ATOM 5783 C C . GLN A 1 725 ? 97.654 -0.697 -155.208 1.00 84.75 725 GLN A C 1
ATOM 5785 O O . GLN A 1 725 ? 98.528 -1.055 -155.997 1.00 84.75 725 GLN A O 1
ATOM 5790 N N . LEU A 1 726 ? 97.873 0.234 -154.273 1.00 85.69 726 LEU A N 1
ATOM 5791 C CA . LEU A 1 726 ? 99.156 0.907 -154.048 1.00 85.69 726 LEU A CA 1
ATOM 5792 C C . LEU A 1 726 ? 100.227 -0.050 -153.499 1.00 85.69 726 LEU A C 1
ATOM 5794 O O . LEU A 1 726 ? 101.376 0.017 -153.926 1.00 85.69 726 LEU A O 1
ATOM 5798 N N . GLN A 1 727 ? 99.867 -0.979 -152.606 1.00 82.88 727 GLN A N 1
ATOM 5799 C CA . GLN A 1 727 ? 100.773 -2.032 -152.131 1.00 82.88 727 GLN A CA 1
ATOM 5800 C C . GLN A 1 727 ? 101.249 -2.923 -153.286 1.00 82.88 727 GLN A C 1
ATOM 5802 O O . GLN A 1 727 ? 102.450 -3.154 -153.410 1.00 82.88 727 GLN A O 1
ATOM 5807 N N . ASN A 1 728 ? 100.349 -3.350 -154.177 1.00 84.81 728 ASN A N 1
ATOM 5808 C CA . ASN A 1 728 ? 100.718 -4.127 -155.363 1.00 84.81 728 ASN A CA 1
ATOM 5809 C C . ASN A 1 728 ? 101.623 -3.326 -156.317 1.00 84.81 728 ASN A C 1
ATOM 5811 O O . ASN A 1 728 ? 102.639 -3.849 -156.769 1.00 84.81 728 ASN A O 1
ATOM 5815 N N . GLN A 1 729 ? 101.324 -2.045 -156.570 1.00 84.75 729 GLN A N 1
ATOM 5816 C CA . GLN A 1 729 ? 102.205 -1.172 -157.362 1.00 84.75 729 GLN A CA 1
ATOM 5817 C C . GLN A 1 729 ? 103.594 -0.998 -156.724 1.00 84.75 729 GLN A C 1
ATOM 5819 O O . GLN A 1 729 ? 104.597 -0.980 -157.438 1.00 84.75 729 GLN A O 1
ATOM 5824 N N . LEU A 1 730 ? 103.680 -0.917 -155.393 1.00 86.00 730 LEU A N 1
ATOM 5825 C CA . LEU A 1 730 ? 104.945 -0.806 -154.660 1.00 86.00 730 LEU A CA 1
ATOM 5826 C C . LEU A 1 730 ? 105.753 -2.118 -154.659 1.00 86.00 730 LEU A C 1
ATOM 5828 O O . LEU A 1 730 ? 106.982 -2.079 -154.617 1.00 86.00 730 LEU A O 1
ATOM 5832 N N . VAL A 1 731 ? 105.093 -3.277 -154.741 1.00 85.31 731 VAL A N 1
ATOM 5833 C CA . VAL A 1 731 ? 105.758 -4.574 -154.957 1.00 85.31 731 VAL A CA 1
ATOM 5834 C C . VAL A 1 731 ? 106.281 -4.687 -156.392 1.00 85.31 731 VAL A C 1
ATOM 5836 O O . VAL A 1 731 ? 107.452 -5.014 -156.577 1.00 85.31 731 VAL A O 1
ATOM 5839 N N . GLU A 1 732 ? 105.472 -4.355 -157.403 1.00 87.81 732 GLU A N 1
ATOM 5840 C CA . GLU A 1 732 ? 105.885 -4.474 -158.809 1.00 87.81 732 GLU A CA 1
ATOM 5841 C C . GLU A 1 732 ? 107.008 -3.482 -159.162 1.00 87.81 732 GLU A C 1
ATOM 5843 O O . GLU A 1 732 ? 107.982 -3.855 -159.810 1.00 87.81 732 GLU A O 1
ATOM 5848 N N . THR A 1 733 ? 106.954 -2.242 -158.660 1.00 85.31 733 THR A N 1
ATOM 5849 C CA . THR A 1 733 ? 108.049 -1.265 -158.841 1.00 85.31 733 THR A CA 1
ATOM 5850 C C . THR A 1 733 ? 109.323 -1.651 -158.088 1.00 85.31 733 THR A C 1
ATOM 5852 O O . THR A 1 733 ? 110.415 -1.450 -158.619 1.00 85.31 733 THR A O 1
ATOM 5855 N N . LYS A 1 734 ? 109.230 -2.275 -156.901 1.00 86.06 734 LYS A N 1
ATOM 5856 C CA . LYS A 1 734 ? 110.404 -2.872 -156.234 1.00 86.06 734 LYS A CA 1
ATOM 5857 C C . LYS A 1 734 ? 111.014 -4.005 -157.057 1.00 86.06 734 LYS A C 1
ATOM 5859 O O . LYS A 1 734 ? 112.234 -4.051 -157.189 1.00 86.06 734 LYS A O 1
ATOM 5864 N N . LYS A 1 735 ? 110.186 -4.882 -157.632 1.00 88.19 735 LYS A N 1
ATOM 5865 C CA . LYS A 1 735 ? 110.633 -5.967 -158.514 1.00 88.19 735 LYS A CA 1
ATOM 5866 C C . LYS A 1 735 ? 111.324 -5.417 -159.766 1.00 88.19 735 LYS A C 1
ATOM 5868 O O . LYS A 1 735 ? 112.463 -5.792 -160.017 1.00 88.19 735 LYS A O 1
ATOM 5873 N N . GLN A 1 736 ? 110.709 -4.467 -160.475 1.00 81.81 736 GLN A N 1
ATOM 5874 C CA . GLN A 1 736 ? 111.320 -3.799 -161.633 1.00 81.81 736 GLN A CA 1
ATOM 5875 C C . GLN A 1 736 ? 112.641 -3.107 -161.269 1.00 81.81 736 GLN A C 1
ATOM 5877 O O . GLN A 1 736 ? 113.628 -3.241 -161.987 1.00 81.81 736 GLN A O 1
ATOM 5882 N N . HIS A 1 737 ? 112.706 -2.411 -160.129 1.00 85.06 737 HIS A N 1
ATOM 5883 C CA . HIS A 1 737 ? 113.955 -1.812 -159.659 1.00 85.06 737 HIS A CA 1
ATOM 5884 C C . HIS A 1 737 ? 115.027 -2.873 -159.360 1.00 85.06 737 HIS A C 1
ATOM 5886 O O . HIS A 1 737 ? 116.191 -2.675 -159.696 1.00 85.06 737 HIS A O 1
ATOM 5892 N N . GLN A 1 738 ? 114.654 -4.018 -158.784 1.00 87.44 738 GLN A N 1
ATOM 5893 C CA . GLN A 1 738 ? 115.585 -5.109 -158.497 1.00 87.44 738 GLN A CA 1
ATOM 5894 C C . GLN A 1 738 ? 116.039 -5.858 -159.764 1.00 87.44 738 GLN A C 1
ATOM 5896 O O . GLN A 1 738 ? 117.198 -6.265 -159.835 1.00 87.44 738 GLN A O 1
ATOM 5901 N N . GLU A 1 739 ? 115.188 -5.971 -160.787 1.00 85.12 739 GLU A N 1
ATOM 5902 C CA . GLU A 1 739 ? 115.564 -6.430 -162.131 1.00 85.12 739 GLU A CA 1
ATOM 5903 C C . GLU A 1 739 ? 116.556 -5.451 -162.783 1.00 85.12 739 GLU A C 1
ATOM 5905 O O . G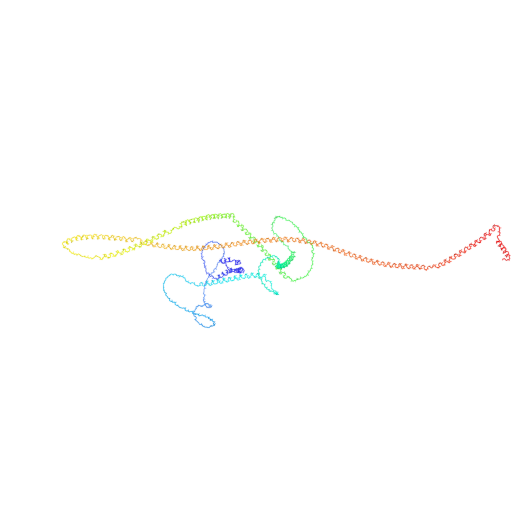LU A 1 739 ? 117.631 -5.871 -163.208 1.00 85.12 739 GLU A O 1
ATOM 5910 N N . ILE A 1 740 ? 116.277 -4.141 -162.757 1.00 84.75 740 ILE A N 1
ATOM 5911 C CA . ILE A 1 740 ? 117.183 -3.088 -163.256 1.00 84.75 740 ILE A CA 1
ATOM 5912 C C . ILE A 1 740 ? 118.536 -3.128 -162.526 1.00 84.75 740 ILE A C 1
ATOM 5914 O O . ILE A 1 740 ? 119.587 -3.100 -163.167 1.00 84.75 740 ILE A O 1
ATOM 5918 N N . VAL A 1 741 ? 118.542 -3.246 -161.195 1.00 85.19 741 VAL A N 1
ATOM 5919 C CA . VAL A 1 741 ? 119.773 -3.377 -160.395 1.00 85.19 741 VAL A CA 1
ATOM 5920 C C . VAL A 1 741 ? 120.515 -4.683 -160.706 1.00 85.19 741 VAL A C 1
ATOM 5922 O O . VAL A 1 741 ? 121.743 -4.670 -160.760 1.00 85.19 741 VAL A O 1
ATOM 5925 N N . SER A 1 742 ? 119.815 -5.792 -160.966 1.00 84.00 742 SER A N 1
ATOM 5926 C CA . SER A 1 742 ? 120.432 -7.049 -161.415 1.00 84.00 742 SER A CA 1
ATOM 5927 C C . SER A 1 742 ? 121.106 -6.884 -162.782 1.00 84.00 742 SER A C 1
ATOM 5929 O O . SER A 1 742 ? 122.262 -7.269 -162.949 1.00 84.00 742 SER A O 1
ATOM 5931 N N . VAL A 1 743 ? 120.437 -6.218 -163.728 1.00 82.25 743 VAL A N 1
ATOM 5932 C CA . VAL A 1 743 ? 120.977 -5.902 -165.059 1.00 82.25 743 VAL A CA 1
ATOM 5933 C C . VAL A 1 743 ? 122.204 -4.990 -164.960 1.00 82.25 743 VAL A C 1
ATOM 5935 O O . VAL A 1 743 ? 123.229 -5.292 -165.566 1.00 82.25 743 VAL A O 1
ATOM 5938 N N . TYR A 1 744 ? 122.179 -3.922 -164.157 1.00 81.62 744 TYR A N 1
ATOM 5939 C CA . TYR A 1 744 ? 123.378 -3.102 -163.920 1.00 81.62 744 TYR A CA 1
ATOM 5940 C C . TYR A 1 744 ? 124.506 -3.888 -163.238 1.00 81.62 744 TYR A C 1
ATOM 5942 O O . TYR A 1 744 ? 125.671 -3.720 -163.593 1.00 81.62 744 TYR A O 1
ATOM 5950 N N . ARG A 1 745 ? 124.185 -4.780 -162.293 1.00 85.31 745 ARG A N 1
ATOM 5951 C CA . ARG A 1 745 ? 125.172 -5.637 -161.619 1.00 85.31 745 ARG A CA 1
ATOM 5952 C C . ARG A 1 745 ? 125.817 -6.641 -162.579 1.00 85.31 745 ARG A C 1
ATOM 5954 O O . ARG A 1 745 ? 127.010 -6.892 -162.451 1.00 85.31 745 ARG A O 1
ATOM 5961 N N . MET A 1 746 ? 125.061 -7.171 -163.540 1.00 79.62 746 MET A N 1
ATOM 5962 C CA . MET A 1 746 ? 125.561 -8.050 -164.601 1.00 79.62 746 MET A CA 1
ATOM 5963 C C . MET A 1 746 ? 126.531 -7.307 -165.530 1.00 79.62 746 MET A C 1
ATOM 5965 O O . MET A 1 746 ? 127.671 -7.741 -165.685 1.00 79.62 746 MET A O 1
ATOM 5969 N N . HIS A 1 747 ? 126.142 -6.129 -166.030 1.00 78.25 747 HIS A N 1
ATOM 5970 C CA . HIS A 1 747 ? 127.017 -5.275 -166.841 1.00 78.25 747 HIS A CA 1
ATOM 5971 C C . HIS A 1 747 ? 128.318 -4.886 -166.107 1.00 78.25 747 HIS A C 1
ATOM 5973 O O . HIS A 1 747 ? 129.399 -4.915 -166.698 1.00 78.25 747 HIS A O 1
ATOM 5979 N N . LEU A 1 748 ? 128.245 -4.557 -164.807 1.00 79.00 748 LEU A N 1
ATOM 5980 C CA . LEU 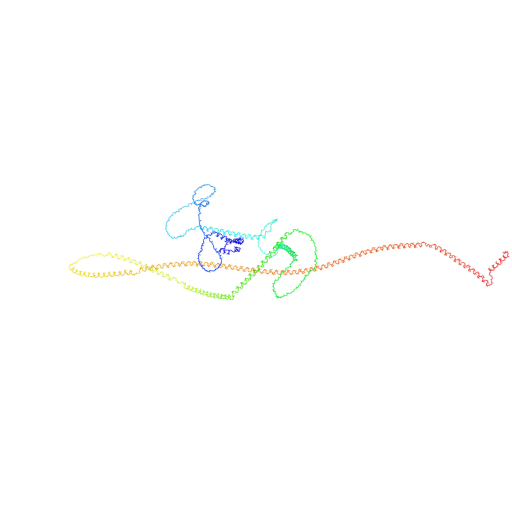A 1 748 ? 129.440 -4.280 -163.995 1.00 79.00 748 LEU A CA 1
ATOM 5981 C C . LEU A 1 748 ? 130.324 -5.523 -163.801 1.00 79.00 748 LEU A C 1
ATOM 5983 O O . LEU A 1 748 ? 131.545 -5.389 -163.782 1.00 79.00 748 LEU A O 1
ATOM 5987 N N . LEU A 1 749 ? 129.743 -6.720 -163.664 1.00 76.62 749 LEU A N 1
ATOM 5988 C CA . LEU A 1 749 ? 130.509 -7.964 -163.531 1.00 76.62 749 LEU A CA 1
ATOM 5989 C C . LEU A 1 749 ? 131.298 -8.287 -164.806 1.00 76.62 749 LEU A C 1
ATOM 5991 O O . LEU A 1 749 ? 132.488 -8.582 -164.702 1.00 76.62 749 LEU A O 1
ATOM 5995 N N . TYR A 1 750 ? 130.690 -8.147 -165.989 1.00 76.50 750 TYR A N 1
ATOM 5996 C CA . TYR A 1 750 ? 131.408 -8.283 -167.263 1.00 76.50 750 TYR A CA 1
ATOM 5997 C C . TYR A 1 750 ? 132.555 -7.266 -167.380 1.00 76.50 750 TYR A C 1
ATOM 5999 O O . TYR A 1 750 ? 133.695 -7.650 -167.659 1.00 76.50 750 TYR A O 1
ATOM 6007 N N . ALA A 1 751 ? 132.293 -5.993 -167.056 1.00 70.31 751 ALA A N 1
ATOM 6008 C CA . ALA A 1 751 ? 133.312 -4.943 -167.075 1.00 70.31 751 ALA A CA 1
ATOM 6009 C C . ALA A 1 751 ? 134.497 -5.237 -166.130 1.00 70.31 751 ALA A C 1
ATOM 6011 O O . ALA A 1 751 ? 135.649 -5.024 -166.508 1.00 70.31 751 ALA A O 1
ATOM 6012 N N . VAL A 1 752 ? 134.242 -5.779 -164.931 1.00 73.19 752 VAL A N 1
ATOM 6013 C CA . VAL A 1 752 ? 135.290 -6.198 -163.977 1.00 73.19 752 VAL A CA 1
ATOM 6014 C C . VAL A 1 752 ? 136.055 -7.440 -164.458 1.00 73.19 752 VAL A C 1
ATOM 6016 O O . VAL A 1 752 ? 137.242 -7.570 -164.170 1.00 73.19 752 VAL A O 1
ATOM 6019 N N . GLN A 1 753 ? 135.428 -8.324 -165.240 1.00 70.06 753 GLN A N 1
ATOM 6020 C CA . GLN A 1 753 ? 136.099 -9.451 -165.904 1.00 70.06 753 GLN A CA 1
ATOM 6021 C C . GLN A 1 753 ? 136.883 -9.051 -167.171 1.00 70.06 753 GLN A C 1
ATOM 6023 O O . GLN A 1 753 ? 137.459 -9.914 -167.833 1.00 70.06 753 GLN A O 1
ATOM 6028 N N . GLY A 1 754 ? 136.932 -7.760 -167.522 1.00 70.31 754 GLY A N 1
ATOM 6029 C CA . GLY A 1 754 ? 137.659 -7.265 -168.695 1.00 70.31 754 GLY A CA 1
ATOM 6030 C C . GLY A 1 754 ? 136.993 -7.598 -170.034 1.00 70.31 754 GLY A C 1
ATOM 6031 O O . GLY A 1 754 ? 137.626 -7.454 -171.080 1.00 70.31 754 GLY A O 1
ATOM 6032 N N . GLN A 1 755 ? 135.729 -8.031 -170.023 1.00 66.81 755 GLN A N 1
ATOM 6033 C CA . GLN A 1 755 ? 134.936 -8.288 -171.223 1.00 66.81 755 GLN A CA 1
ATOM 6034 C C . GLN A 1 755 ? 133.862 -7.206 -171.374 1.00 66.81 755 GLN A C 1
ATOM 6036 O O . GLN A 1 755 ? 133.135 -6.888 -170.438 1.00 66.81 755 GLN A O 1
ATOM 6041 N N . MET A 1 756 ? 133.758 -6.615 -172.565 1.00 69.81 756 MET A N 1
ATOM 6042 C CA . MET A 1 756 ? 132.689 -5.662 -172.864 1.00 69.81 756 MET A CA 1
ATOM 6043 C C . MET A 1 756 ? 131.415 -6.429 -173.220 1.00 69.81 756 MET A C 1
ATOM 6045 O O . MET A 1 756 ? 131.402 -7.156 -174.213 1.00 69.81 756 MET A O 1
ATOM 6049 N N . ASP A 1 757 ? 130.368 -6.230 -172.421 1.00 71.25 757 ASP A N 1
ATOM 6050 C CA . ASP A 1 757 ? 129.050 -6.847 -172.598 1.00 71.25 757 ASP A CA 1
ATOM 6051 C C . ASP A 1 757 ? 128.469 -6.565 -174.001 1.00 71.25 757 ASP A C 1
ATOM 6053 O O . ASP A 1 757 ? 128.672 -5.485 -174.572 1.00 71.25 757 ASP A O 1
ATOM 6057 N N . GLU A 1 758 ? 127.759 -7.534 -174.580 1.00 74.56 758 GLU A N 1
ATOM 6058 C CA . GLU A 1 758 ? 127.318 -7.472 -175.975 1.00 74.56 758 GLU A CA 1
ATOM 6059 C C . GLU A 1 758 ? 126.260 -6.379 -176.181 1.00 74.56 758 GLU A C 1
ATOM 6061 O O . GLU A 1 758 ? 126.306 -5.656 -177.179 1.00 74.56 758 GLU A O 1
ATOM 6066 N N . ASP A 1 759 ? 125.358 -6.188 -175.216 1.00 70.38 759 ASP A N 1
ATOM 6067 C CA . ASP A 1 759 ? 124.337 -5.137 -175.282 1.00 70.38 759 ASP A CA 1
ATOM 6068 C C . ASP A 1 759 ? 124.928 -3.741 -175.034 1.00 70.38 759 ASP A C 1
ATOM 6070 O O . ASP A 1 759 ? 124.547 -2.784 -175.713 1.00 70.38 759 ASP A O 1
ATOM 6074 N N . VAL A 1 760 ? 125.963 -3.616 -174.194 1.00 70.25 760 VAL A N 1
ATOM 6075 C CA . VAL A 1 760 ? 126.764 -2.379 -174.093 1.00 70.25 760 VAL A CA 1
ATOM 6076 C C . VAL A 1 760 ? 127.501 -2.100 -175.402 1.00 70.25 760 VAL A C 1
ATOM 6078 O O . VAL A 1 760 ? 127.545 -0.951 -175.842 1.00 70.25 760 VAL A O 1
ATOM 6081 N N . GLN A 1 761 ? 128.017 -3.126 -176.086 1.00 68.00 761 GLN A N 1
ATOM 6082 C CA . GLN A 1 761 ? 128.626 -2.959 -177.405 1.00 68.00 761 GLN A CA 1
ATOM 6083 C C . GLN A 1 761 ? 127.590 -2.553 -178.473 1.00 68.00 761 GLN A C 1
ATOM 6085 O O . GLN A 1 761 ? 127.904 -1.722 -179.330 1.00 68.00 761 GLN A O 1
ATOM 6090 N N . LYS A 1 762 ? 126.357 -3.081 -178.430 1.00 75.00 762 LYS A N 1
ATOM 6091 C CA . LYS A 1 762 ? 125.248 -2.651 -179.307 1.00 75.00 762 LYS A CA 1
ATOM 6092 C C . LYS A 1 762 ? 124.867 -1.195 -179.038 1.00 75.00 762 LYS A C 1
ATOM 6094 O O . LYS A 1 762 ? 124.786 -0.420 -179.987 1.00 75.00 762 LYS A O 1
ATOM 6099 N N . VAL A 1 763 ? 124.728 -0.790 -177.774 1.00 73.81 763 VAL A N 1
ATOM 6100 C CA . VAL A 1 763 ? 124.438 0.603 -177.393 1.00 73.81 763 VAL A CA 1
ATOM 6101 C C . VAL A 1 763 ? 125.578 1.543 -177.798 1.00 73.81 763 VAL A C 1
ATOM 6103 O O . VAL A 1 763 ? 125.311 2.580 -178.399 1.00 73.81 763 VAL A O 1
ATOM 6106 N N . LEU A 1 764 ? 126.847 1.175 -177.588 1.00 69.06 764 LEU A N 1
ATOM 6107 C CA . LEU A 1 764 ? 127.996 1.963 -178.056 1.00 69.06 764 LEU A CA 1
ATOM 6108 C C . LEU A 1 764 ? 128.046 2.071 -179.586 1.00 69.06 764 LEU A C 1
ATOM 6110 O O . LEU A 1 764 ? 128.295 3.159 -180.104 1.00 69.06 764 LEU A O 1
ATOM 6114 N N . LYS A 1 765 ? 127.748 0.993 -180.326 1.00 72.81 765 LYS A N 1
ATOM 6115 C CA . LYS A 1 765 ? 127.578 1.034 -181.790 1.00 72.81 765 LYS A CA 1
ATOM 6116 C C . LYS A 1 765 ? 126.428 1.958 -182.198 1.00 72.81 765 LYS A C 1
ATOM 6118 O O . LYS A 1 765 ? 126.588 2.734 -183.140 1.00 72.81 765 LYS A O 1
ATOM 6123 N N . GLN A 1 766 ? 125.297 1.922 -181.497 1.00 73.06 766 GLN A N 1
ATOM 6124 C CA . GLN A 1 766 ? 124.139 2.761 -181.803 1.00 73.06 766 GLN A CA 1
ATOM 6125 C C . GLN A 1 766 ? 124.410 4.241 -181.496 1.00 73.06 766 GLN A C 1
ATOM 6127 O O . GLN A 1 766 ? 124.091 5.088 -182.325 1.00 73.06 766 GLN A O 1
ATOM 6132 N N . ILE A 1 767 ? 125.093 4.560 -180.393 1.00 68.19 767 ILE A N 1
ATOM 6133 C CA . ILE A 1 767 ? 125.548 5.922 -180.068 1.00 68.19 767 ILE A CA 1
ATOM 6134 C C . ILE A 1 767 ? 126.585 6.408 -181.094 1.00 68.19 767 ILE A C 1
ATOM 6136 O O . ILE A 1 767 ? 126.435 7.500 -181.632 1.00 68.19 767 ILE A O 1
ATOM 6140 N N . LEU A 1 768 ? 127.576 5.588 -181.467 1.00 69.50 768 LEU A N 1
ATOM 6141 C CA . LEU A 1 768 ? 128.527 5.917 -182.543 1.00 69.50 768 LEU A CA 1
ATOM 6142 C C . LEU A 1 768 ? 127.842 6.130 -183.903 1.00 69.50 768 LEU A C 1
ATOM 6144 O O . LEU A 1 768 ? 128.324 6.919 -184.717 1.00 69.50 768 LEU A O 1
ATOM 6148 N N . THR A 1 769 ? 126.718 5.456 -184.151 1.00 70.62 769 THR A N 1
ATOM 6149 C CA . THR A 1 769 ? 125.899 5.657 -185.355 1.00 70.62 769 THR A CA 1
ATOM 6150 C C . THR A 1 769 ? 125.122 6.974 -185.268 1.00 70.62 769 THR A C 1
ATOM 6152 O O . THR A 1 769 ? 125.212 7.780 -186.191 1.00 70.62 769 THR A O 1
ATOM 6155 N N . MET A 1 770 ? 124.464 7.248 -184.134 1.00 61.22 770 MET A N 1
ATOM 6156 C CA . MET A 1 770 ? 123.762 8.509 -183.849 1.00 61.22 770 MET A CA 1
ATOM 6157 C C . MET A 1 770 ? 124.690 9.725 -183.993 1.00 61.22 770 MET A C 1
ATOM 6159 O O . MET A 1 770 ? 124.374 10.663 -184.728 1.00 61.22 770 MET A O 1
ATOM 6163 N N . CYS A 1 771 ? 125.875 9.683 -183.375 1.00 58.88 771 CYS A N 1
ATOM 6164 C CA . CYS A 1 771 ? 126.874 10.747 -183.472 1.00 58.88 771 CYS A CA 1
ATOM 6165 C C . CYS A 1 771 ? 127.373 10.956 -184.912 1.00 58.88 771 CYS A C 1
ATOM 6167 O O . CYS A 1 771 ? 127.579 12.097 -185.317 1.00 58.88 771 CYS A O 1
ATOM 6169 N N . LYS A 1 772 ? 127.499 9.893 -185.723 1.00 61.62 772 LYS A N 1
ATOM 6170 C CA . LYS A 1 772 ? 127.807 10.031 -187.158 1.00 61.62 772 LYS A CA 1
ATOM 6171 C C . LYS A 1 772 ? 126.668 10.672 -187.952 1.00 61.62 772 LYS A C 1
ATOM 6173 O O . LYS A 1 772 ? 126.945 11.469 -188.843 1.00 61.62 772 LYS A O 1
ATOM 6178 N N . SER A 1 773 ? 125.407 10.377 -187.629 1.00 59.97 773 SER A N 1
ATOM 6179 C CA . SER A 1 773 ? 124.253 10.996 -188.300 1.00 59.97 773 SER A CA 1
ATOM 6180 C C . SER A 1 773 ? 123.998 12.459 -187.915 1.00 59.97 773 SER A C 1
ATOM 6182 O O . SER A 1 773 ? 123.293 13.145 -188.651 1.00 59.97 773 SER A O 1
ATOM 6184 N N . GLN A 1 774 ? 124.575 12.962 -186.815 1.00 53.81 774 GLN A N 1
ATOM 6185 C CA . GLN A 1 774 ? 124.302 14.320 -186.318 1.00 53.81 774 GLN A CA 1
ATOM 6186 C C . GLN A 1 774 ? 125.436 15.339 -186.550 1.00 53.81 774 GLN A C 1
ATOM 6188 O O . GLN A 1 774 ? 125.253 16.524 -186.305 1.00 53.81 774 GLN A O 1
ATOM 6193 N N . SER A 1 775 ? 126.565 14.942 -187.151 1.00 52.38 775 SER A N 1
ATOM 6194 C CA . SER A 1 775 ? 127.531 15.898 -187.735 1.00 52.38 775 SER A CA 1
ATOM 6195 C C . SER A 1 775 ? 127.153 16.383 -189.149 1.00 52.38 775 SER A C 1
ATOM 6197 O O . SER A 1 775 ? 127.948 17.067 -189.789 1.00 52.38 775 SER A O 1
ATOM 6199 N N . GLN A 1 776 ? 125.959 16.044 -189.660 1.00 54.56 776 GLN A N 1
ATOM 6200 C CA . GLN A 1 776 ? 125.445 16.511 -190.964 1.00 54.56 776 GLN A CA 1
ATOM 6201 C C . GLN A 1 776 ? 124.013 17.083 -190.913 1.00 54.56 776 GLN A C 1
ATOM 6203 O O . GLN A 1 776 ? 123.264 17.010 -191.887 1.00 54.56 776 GLN A O 1
ATOM 6208 N N . LYS A 1 777 ? 123.660 17.705 -189.784 1.00 50.91 777 LYS A N 1
ATOM 6209 C CA . LYS A 1 777 ? 122.706 18.822 -189.632 1.00 50.91 777 LYS A CA 1
ATOM 6210 C C . LYS A 1 777 ? 122.885 19.330 -188.200 1.00 50.91 777 LYS A C 1
ATOM 6212 O O . LYS A 1 777 ? 122.703 18.533 -187.285 1.00 50.91 777 LYS A O 1
ATOM 6217 N N . MET A 1 778 ? 123.339 20.580 -188.056 1.00 36.88 778 MET A N 1
ATOM 6218 C CA . MET A 1 778 ? 123.722 21.171 -186.761 1.00 36.88 778 MET A CA 1
ATOM 6219 C C . MET A 1 778 ? 122.547 21.243 -185.787 1.00 36.88 778 MET A C 1
ATOM 6221 O O . MET A 1 778 ? 121.441 21.580 -186.265 1.00 36.88 778 MET A O 1
#